Protein AF-0000000078827584 (afdb_homodimer)

Secondary structure (DSSP, 8-state):
--EEEES-EEEEETTEEEEE-EEEEETTEEEEEETTPPPPTTPEEEE-TTPEEEEPEEEEEE-GGGGGGTT-------SHHHHIIIIIHHHHHT--HHHHHHHHHHHHHHHHHTTEEEEEEEE--TTS-TTHHHHHHHHHHHHT-EEEEEEEE-STTHHHHHHHHHHHHHHHHHH--TTEEE-EEE--GGG--HHHHHHHHHHHHHHSSPPEEEEESSSHHHHHHHHHHHSS-HHHHHHHTT---TT-EEEE--S--HHHHHHHHHTTPEEEE-HHHHHHTT-----GGGSTTSEEE--BSS---HHHHHHHHHHHHHHTTS---HHHHHHHHHHHHHHHHTS--S--STTSB--EEEE----SS---TTTHHHHHHHT--GGGEEEEEETTEEEEETTEESSS-HHHHHHHHHHHHHHHHHHHHHHHH-/--EEEES-EEEEETTEEEEE-EEEEETTEEEEEETTPPPPTTPEEEE-TTPEEEEPEEEEEE-GGGGGGTT-------SHHHHIIIIIHHHHHT--HHHHHHHHHHHHHHHHHTTEEEEEEEE--TTS-TTHHHHHHHHHHHHT-EEEEEEEE-STTHHHHHHHHHHHHHHHHHH--TTEEE-EEE--GGG--HHHHHHHHHHHHHHSSPPEEEEESSSHHHHHHHHHHHSS-HHHHHHHTT---TT-EEEE--S--HHHHHHHHHTTPEEEE-HHHHHHHT-----GGGSTTSEEE--BTS---HHHHHHHHHHHHHHTTS---HHHHHHHHHHHHHHHHTS--S--STTSB--EEEE----SS---TTTHHHHHHHT--GGGEEEEEETTEEEEETTEESSS-HHHHHHHHHHHHHHHHHHHHHHHH-

Nearest PDB structures (foldseek):
  4f0r-assembly1_A  TM=8.756E-01  e=2.379E-28  Chromobacterium violaceum ATCC 12472
  3lnp-assembly1_A-2  TM=8.799E-01  e=3.770E-28  Oleispira antarctica
  4dzh-assembly1_A-2  TM=8.861E-01  e=1.264E-26  Xanthomonas campestris pv. campestris str. ATCC 33913
  4rdw-assembly1_A  TM=8.133E-01  e=2.835E-21  Pseudomonas aeruginosa PAO1
  4f0l-assembly1_A  TM=8.097E-01  e=6.726E-20  Brucella abortus 2308

Sequence (860 aa):
MGTVLKGGYVVELEPALVERVDLRIEGERIVARGPDLTPGPDDEVVALSGKLVFPGLVSAHHRLYAVLGRGMPRPPLETYQEILEQVAWPYENALDLDAVQVAGCAGGLEALQCGTTTVCDLHSSPKAISGSLVRLARGLHEVGVRGVLAYAVSDRQGALGREEGLEETVSFAKKAKGRFRGQVGAAPCFTIGPDALSGLAEALKALGDGGLHLPLAEDPLDERLSNENYGASPVSRLLEAGLLSPKSQLAHVGHLDWADLAQVIATGAWLVHTPRANQGLEVGYAPALKFGARATLGADGVSADLFAEAQAAYLRSREAGQPIDVLRYLANGHRMASQIFDASVGPMREGSLADLLILDYLPATPLTAENLAWHVVFGLGSRHVEAVMVDGVWRMWARRPLSVSPSVVAEQAREAASAVWARMAEAAKKMGTVLKGGYVVELEPALVERVDLRIEGERIVARGPDLTPGPDDEVVALSGKLVFPGLVSAHHRLYAVLGRGMPRPPLETYQEILEQVAWPYENALDLDAVQVAGCAGGLEALQCGTTTVCDLHSSPKAISGSLVRLARGLHEVGVRGVLAYAVSDRQGALGREEGLEETVSFAKKAKGRFRGQVGAAPCFTIGPDALSGLAEALKALGDGGLHLPLAEDPLDERLSNENYGASPVSRLLEAGLLSPKSQLAHVGHLDWADLAQVIATGAWLVHTPRANQGLEVGYAPALKFGARATLGADGVSADLFAEAQAAYLRSREAGQPIDVLRYLANGHRMASQIFDASVGPMREGSLADLLILDYLPATPLTAENLAWHVVFGLGSRHVEAVMVDGVWRMWARRPLSVSPSVVAEQAREAASAVWARMAEAAKK

Structure (mmCIF, N/CA/C/O backbone):
data_AF-0000000078827584-model_v1
#
loop_
_entity.id
_entity.type
_entity.pdbx_description
1 polymer 'SsnA protein'
#
loop_
_atom_site.group_PDB
_atom_site.id
_atom_site.type_symbol
_atom_site.label_atom_id
_atom_site.label_alt_id
_atom_site.label_comp_id
_atom_site.label_asym_id
_atom_site.label_entity_id
_atom_site.label_seq_id
_atom_site.pdbx_PDB_ins_code
_atom_site.Cartn_x
_atom_site.Cartn_y
_atom_site.Cartn_z
_atom_site.occupancy
_atom_site.B_iso_or_equiv
_atom_site.auth_seq_id
_atom_site.auth_comp_id
_atom_site.auth_asym_id
_atom_site.auth_atom_id
_atom_site.pdbx_PDB_model_num
ATOM 1 N N . MET A 1 1 ? -4.914 -33.062 19.797 1 88.88 1 MET A N 1
ATOM 2 C CA . MET A 1 1 ? -4.445 -31.734 20.188 1 88.88 1 MET A CA 1
ATOM 3 C C . MET A 1 1 ? -4.82 -30.688 19.141 1 88.88 1 MET A C 1
ATOM 5 O O . MET A 1 1 ? -4.594 -30.891 17.953 1 88.88 1 MET A O 1
ATOM 9 N N . GLY A 1 2 ? -5.688 -29.734 19.516 1 95.94 2 GLY A N 1
ATOM 10 C CA . GLY A 1 2 ? -6.129 -28.703 18.594 1 95.94 2 GLY A CA 1
ATOM 11 C C . GLY A 1 2 ? -5.762 -27.297 19.062 1 95.94 2 GLY A C 1
ATOM 12 O O . GLY A 1 2 ? -5 -27.141 20.016 1 95.94 2 GLY A O 1
ATOM 13 N N . THR A 1 3 ? -5.996 -26.266 18.25 1 98.25 3 THR A N 1
ATOM 14 C CA . THR A 1 3 ? -5.824 -24.844 18.562 1 98.25 3 THR A CA 1
ATOM 15 C C . THR A 1 3 ? -7.176 -24.141 18.625 1 98.25 3 THR A C 1
ATOM 17 O O . THR A 1 3 ? -8 -24.281 17.719 1 98.25 3 THR A O 1
ATOM 20 N N . VAL A 1 4 ? -7.438 -23.438 19.719 1 98.5 4 VAL A N 1
ATOM 21 C CA . VAL A 1 4 ? -8.672 -22.656 19.859 1 98.5 4 VAL A CA 1
ATOM 22 C C . VAL A 1 4 ? -8.344 -21.172 19.844 1 98.5 4 VAL A C 1
ATOM 24 O O . VAL A 1 4 ? -7.578 -20.688 20.688 1 98.5 4 VAL A O 1
ATOM 27 N N . LEU A 1 5 ? -8.828 -20.438 18.844 1 98.38 5 LEU A N 1
ATOM 28 C CA . LEU A 1 5 ? -8.734 -18.984 18.75 1 98.38 5 LEU A CA 1
ATOM 29 C C . LEU A 1 5 ? -9.906 -18.312 19.469 1 98.38 5 LEU A C 1
ATOM 31 O O . LEU A 1 5 ? -11.062 -18.484 19.078 1 98.38 5 LEU A O 1
ATOM 35 N N . LYS A 1 6 ? -9.625 -17.5 20.453 1 97.75 6 LYS A N 1
ATOM 36 C CA . LYS A 1 6 ? -10.688 -16.984 21.297 1 97.75 6 LYS A CA 1
ATOM 37 C C . LYS A 1 6 ? -10.695 -15.453 21.281 1 97.75 6 LYS A C 1
ATOM 39 O O . LYS A 1 6 ? -9.641 -14.82 21.344 1 97.75 6 LYS A O 1
ATOM 44 N N . GLY A 1 7 ? -11.883 -14.984 21.203 1 94.81 7 GLY A N 1
ATOM 45 C CA . GLY A 1 7 ? -12.086 -13.586 21.5 1 94.81 7 GLY A CA 1
ATOM 46 C C . GLY A 1 7 ? -11.719 -12.656 20.359 1 94.81 7 GLY A C 1
ATOM 47 O O . GLY A 1 7 ? -11.438 -11.477 20.578 1 94.81 7 GLY A O 1
ATOM 48 N N . GLY A 1 8 ? -11.641 -13.102 19.156 1 95.12 8 GLY A N 1
ATOM 49 C CA . GLY A 1 8 ? -11.375 -12.266 18 1 95.12 8 GLY A CA 1
ATOM 50 C C . GLY A 1 8 ? -12.609 -12.008 17.156 1 95.12 8 GLY A C 1
ATOM 51 O O . GLY A 1 8 ? -13.703 -12.469 17.484 1 95.12 8 GLY A O 1
ATOM 52 N N . TYR A 1 9 ? -12.477 -11.094 16.203 1 97.25 9 TYR A N 1
ATOM 53 C CA . TYR A 1 9 ? -13.5 -10.883 15.188 1 97.25 9 TYR A CA 1
ATOM 54 C C . TYR A 1 9 ? -13.18 -11.672 13.93 1 97.25 9 TYR A C 1
ATOM 56 O O . TYR A 1 9 ? -12.172 -11.414 13.266 1 97.25 9 TYR A O 1
ATOM 64 N N . VAL A 1 10 ? -14.031 -12.625 13.648 1 98.44 10 VAL A N 1
ATOM 65 C CA . VAL A 1 10 ? -13.836 -13.469 12.469 1 98.44 10 VAL A CA 1
ATOM 66 C C . VAL A 1 10 ? -14.547 -12.844 11.266 1 98.44 10 VAL A C 1
ATOM 68 O O . VAL A 1 10 ? -15.711 -12.445 11.367 1 98.44 10 VAL A O 1
ATOM 71 N N . VAL A 1 11 ? -13.836 -12.805 10.141 1 98.12 11 VAL A N 1
ATOM 72 C CA . VAL A 1 11 ? -14.32 -12.148 8.93 1 98.12 11 VAL A CA 1
ATOM 73 C C . VAL A 1 11 ? -14.672 -13.195 7.875 1 98.12 11 VAL A C 1
ATOM 75 O O . VAL A 1 11 ? -13.938 -14.172 7.703 1 98.12 11 VAL A O 1
ATOM 78 N N . GLU A 1 12 ? -15.797 -13.078 7.297 1 98.12 12 GLU A N 1
ATOM 79 C CA . GLU A 1 12 ? -16.125 -13.688 6.016 1 98.12 12 GLU A CA 1
ATOM 80 C C . GLU A 1 12 ? -16.203 -12.641 4.906 1 98.12 12 GLU A C 1
ATOM 82 O O . GLU A 1 12 ? -16.719 -11.539 5.121 1 98.12 12 GLU A O 1
ATOM 87 N N . LEU A 1 13 ? -15.766 -12.961 3.762 1 98.31 13 LEU A N 1
ATOM 88 C CA . LEU A 1 13 ? -15.648 -11.961 2.703 1 98.31 13 LEU A CA 1
ATOM 89 C C . LEU A 1 13 ? -16.906 -11.93 1.847 1 98.31 13 LEU A C 1
ATOM 91 O O . LEU A 1 13 ? -17.266 -10.883 1.306 1 98.31 13 LEU A O 1
ATOM 95 N N . GLU A 1 14 ? -17.562 -13.07 1.645 1 96.88 14 GLU A N 1
ATOM 96 C CA . GLU A 1 14 ? -18.75 -13.102 0.802 1 96.88 14 GLU A CA 1
ATOM 97 C C . GLU A 1 14 ? -19.672 -14.25 1.205 1 96.88 14 GLU A C 1
ATOM 99 O O . GLU A 1 14 ? -19.344 -15.422 1 1 96.88 14 GLU A O 1
ATOM 104 N N . PRO A 1 15 ? -20.891 -13.953 1.739 1 96.94 15 PRO A N 1
ATOM 105 C CA . PRO A 1 15 ? -21.266 -12.594 2.137 1 96.94 15 PRO A CA 1
ATOM 106 C C . PRO A 1 15 ? -20.375 -12.047 3.252 1 96.94 15 PRO A C 1
ATOM 108 O O . PRO A 1 15 ? -19.844 -12.812 4.055 1 96.94 15 PRO A O 1
ATOM 111 N N . ALA A 1 16 ? -20.281 -10.75 3.215 1 98 16 ALA A N 1
ATOM 112 C CA . ALA A 1 16 ? -19.438 -10.125 4.234 1 98 16 ALA A CA 1
ATOM 113 C C . ALA A 1 16 ? -20.031 -10.32 5.629 1 98 16 ALA A C 1
ATOM 115 O O . ALA A 1 16 ? -21.234 -10.148 5.824 1 98 16 ALA A O 1
ATOM 116 N N . LEU A 1 17 ? -19.234 -10.766 6.562 1 98 17 LEU A N 1
ATOM 117 C CA . LEU A 1 17 ? -19.594 -10.891 7.969 1 98 17 LEU A CA 1
ATOM 118 C C . LEU A 1 17 ? -18.422 -10.5 8.867 1 98 17 LEU A C 1
ATOM 120 O O . LEU A 1 17 ? -17.266 -10.688 8.5 1 98 17 LEU A O 1
ATOM 124 N N . VAL A 1 18 ? -18.703 -9.875 9.898 1 97.94 18 VAL A N 1
ATOM 125 C CA . VAL A 1 18 ? -17.781 -9.609 11 1 97.94 18 VAL A CA 1
ATOM 126 C C . VAL A 1 18 ? -18.422 -10.031 12.32 1 97.94 18 VAL A C 1
ATOM 128 O O . VAL A 1 18 ? -19.391 -9.422 12.773 1 97.94 18 VAL A O 1
ATOM 131 N N . GLU A 1 19 ? -17.844 -11.133 12.898 1 97.06 19 GLU A N 1
ATOM 132 C CA . GLU A 1 19 ? -18.484 -11.695 14.078 1 97.06 19 GLU A CA 1
ATOM 133 C C . GLU A 1 19 ? -17.469 -12 15.18 1 97.06 19 GLU A C 1
ATOM 135 O O . GLU A 1 19 ? -16.375 -12.469 14.898 1 97.06 19 GLU A O 1
ATOM 140 N N . ARG A 1 20 ? -17.859 -11.656 16.359 1 96.12 20 ARG A N 1
ATOM 141 C CA . ARG A 1 20 ? -17.062 -12.086 17.516 1 96.12 20 ARG A CA 1
ATOM 142 C C . ARG A 1 20 ? -17.344 -13.539 17.875 1 96.12 20 ARG A C 1
ATOM 144 O O . ARG A 1 20 ? -18.281 -13.828 18.609 1 96.12 20 ARG A O 1
ATOM 151 N N . VAL A 1 21 ? -16.578 -14.469 17.359 1 97.38 21 VAL A N 1
ATOM 152 C CA . VAL A 1 21 ? -16.734 -15.898 17.594 1 97.38 21 VAL A CA 1
ATOM 153 C C . VAL A 1 21 ? -15.375 -16.562 17.703 1 97.38 21 VAL A C 1
ATOM 155 O O . VAL A 1 21 ? -14.359 -16 17.297 1 97.38 21 VAL A O 1
ATOM 158 N N . ASP A 1 22 ? -15.367 -17.703 18.328 1 98.19 22 ASP A N 1
ATOM 159 C CA . ASP A 1 22 ? -14.164 -18.516 18.453 1 98.19 22 ASP A CA 1
ATOM 160 C C . ASP A 1 22 ? -14.062 -19.531 17.328 1 98.19 22 ASP A C 1
ATOM 162 O O . ASP A 1 22 ? -15.07 -19.891 16.719 1 98.19 22 ASP A O 1
ATOM 166 N N . LEU A 1 23 ? -12.883 -19.953 16.969 1 98.62 23 LEU A N 1
ATOM 167 C CA . LEU A 1 23 ? -12.617 -21.047 16.031 1 98.62 23 LEU A CA 1
ATOM 168 C C . LEU A 1 23 ? -11.789 -22.125 16.703 1 98.62 23 LEU A C 1
ATOM 170 O O . LEU A 1 23 ? -10.875 -21.844 17.484 1 98.62 23 LEU A O 1
ATOM 174 N N . ARG A 1 24 ? -12.07 -23.391 16.469 1 98.62 24 ARG A N 1
ATOM 175 C CA . ARG A 1 24 ? -11.211 -24.5 16.828 1 98.62 24 ARG A CA 1
ATOM 176 C C . ARG A 1 24 ? -10.625 -25.172 15.586 1 98.62 24 ARG A C 1
ATOM 178 O O . ARG A 1 24 ? -11.352 -25.469 14.633 1 98.62 24 ARG A O 1
ATOM 185 N N . ILE A 1 25 ? -9.367 -25.328 15.562 1 98.69 25 ILE A N 1
ATOM 186 C CA . ILE A 1 25 ? -8.641 -25.969 14.469 1 98.69 25 ILE A CA 1
ATOM 187 C C . ILE A 1 25 ? -8.094 -27.312 14.938 1 98.69 25 ILE A C 1
ATOM 189 O O . ILE A 1 25 ? -7.555 -27.422 16.031 1 98.69 25 ILE A O 1
ATOM 193 N N . GLU A 1 26 ? -8.258 -28.344 14.211 1 98 26 GLU A N 1
ATOM 194 C CA . GLU A 1 26 ? -7.672 -29.672 14.398 1 98 26 GLU A CA 1
ATOM 195 C C . GLU A 1 26 ? -7.109 -30.219 13.094 1 98 26 GLU A C 1
ATOM 197 O O . GLU A 1 26 ? -7.82 -30.297 12.086 1 98 26 GLU A O 1
ATOM 202 N N . GLY A 1 27 ? -5.875 -30.594 13.195 1 97.31 27 GLY A N 1
ATOM 203 C CA . GLY A 1 27 ? -5.227 -30.922 11.938 1 97.31 27 GLY A CA 1
ATOM 204 C C . GLY A 1 27 ? -5.188 -29.75 10.969 1 97.31 27 GLY A C 1
ATOM 205 O O . GLY A 1 27 ? -4.75 -28.656 11.328 1 97.31 27 GLY A O 1
ATOM 206 N N . GLU A 1 28 ? -5.633 -30.016 9.766 1 98 28 GLU A N 1
ATOM 207 C CA . GLU A 1 28 ? -5.531 -28.984 8.734 1 98 28 GLU A CA 1
ATOM 208 C C . GLU A 1 28 ? -6.844 -28.234 8.578 1 98 28 GLU A C 1
ATOM 210 O O . GLU A 1 28 ? -6.977 -27.391 7.691 1 98 28 GLU A O 1
ATOM 215 N N . ARG A 1 29 ? -7.84 -28.406 9.508 1 98.31 29 ARG A N 1
ATOM 216 C CA . ARG A 1 29 ? -9.18 -27.891 9.227 1 98.31 29 ARG A CA 1
ATOM 217 C C . ARG A 1 29 ? -9.734 -27.141 10.43 1 98.31 29 ARG A C 1
ATOM 219 O O . ARG A 1 29 ? -9.367 -27.406 11.57 1 98.31 29 ARG A O 1
ATOM 226 N N . ILE A 1 30 ? -10.539 -26.156 10.125 1 98.62 30 ILE A N 1
ATOM 227 C CA . ILE A 1 30 ? -11.43 -25.594 11.141 1 98.62 30 ILE A CA 1
ATOM 228 C C . ILE A 1 30 ? -12.508 -26.609 11.5 1 98.62 30 ILE A C 1
ATOM 230 O O . ILE A 1 30 ? -13.219 -27.109 10.617 1 98.62 30 ILE A O 1
ATOM 234 N N . VAL A 1 31 ? -12.672 -26.969 12.766 1 98.19 31 VAL A N 1
ATOM 235 C CA . VAL A 1 31 ? -13.562 -28.062 13.109 1 98.19 31 VAL A CA 1
ATOM 236 C C . VAL A 1 31 ? -14.742 -27.547 13.93 1 98.19 31 VAL A C 1
ATOM 238 O O . VAL A 1 31 ? -15.742 -28.234 14.109 1 98.19 31 VAL A O 1
ATOM 241 N N . ALA A 1 32 ? -14.609 -26.312 14.422 1 98.19 32 ALA A N 1
ATOM 242 C CA . ALA A 1 32 ? -15.711 -25.719 15.164 1 98.19 32 ALA A CA 1
ATOM 243 C C . ALA A 1 32 ? -15.664 -24.203 15.102 1 98.19 32 ALA A C 1
ATOM 245 O O . ALA A 1 32 ? -14.586 -23.609 15.07 1 98.19 32 ALA A O 1
ATOM 246 N N . ARG A 1 33 ? -16.781 -23.594 15.008 1 97.94 33 ARG A N 1
ATOM 247 C CA . ARG A 1 33 ? -17.016 -22.156 15.062 1 97.94 33 ARG A CA 1
ATOM 248 C C . ARG A 1 33 ? -18.219 -21.844 15.953 1 97.94 33 ARG A C 1
ATOM 250 O O . ARG A 1 33 ? -19.281 -22.453 15.82 1 97.94 33 ARG A O 1
ATOM 257 N N . GLY A 1 34 ? -18.109 -21.016 16.906 1 96.75 34 GLY A N 1
ATOM 258 C CA . GLY A 1 34 ? -19.219 -20.672 17.781 1 96.75 34 GLY A CA 1
ATOM 259 C C . GLY A 1 34 ? -18.859 -19.688 18.859 1 96.75 34 GLY A C 1
ATOM 260 O O . GLY A 1 34 ? -17.688 -19.344 19.031 1 96.75 34 GLY A O 1
ATOM 261 N N . PRO A 1 35 ? -20 -19.281 19.438 1 93.75 35 PRO A N 1
ATOM 262 C CA . PRO A 1 35 ? -19.75 -18.359 20.531 1 93.75 35 PRO A CA 1
ATOM 263 C C . PRO A 1 35 ? -19.078 -19.031 21.734 1 93.75 35 PRO A C 1
ATOM 265 O O . PRO A 1 35 ? -19.516 -20.109 22.156 1 93.75 35 PRO A O 1
ATOM 268 N N . ASP A 1 36 ? -17.953 -18.688 22.266 1 93.38 36 ASP A N 1
ATOM 269 C CA . ASP A 1 36 ? -17.281 -19.078 23.484 1 93.38 36 ASP A CA 1
ATOM 270 C C . ASP A 1 36 ? -17 -20.578 23.5 1 93.38 36 ASP A C 1
ATOM 272 O O . ASP A 1 36 ? -17.469 -21.312 24.375 1 93.38 36 ASP A O 1
ATOM 276 N N . LEU A 1 37 ? -16.234 -21.156 22.562 1 96.75 37 LEU A N 1
ATOM 277 C CA . LEU A 1 37 ? -15.852 -22.562 22.484 1 96.75 37 LEU A CA 1
ATOM 278 C C . LEU A 1 37 ? -15.047 -22.984 23.719 1 96.75 37 LEU A C 1
ATOM 280 O O . LEU A 1 37 ? -14.211 -22.219 24.203 1 96.75 37 LEU A O 1
ATOM 284 N N . THR A 1 38 ? -15.305 -24.141 24.328 1 96.06 38 THR A N 1
ATOM 285 C CA . THR A 1 38 ? -14.539 -24.703 25.422 1 96.06 38 THR A CA 1
ATOM 286 C C . THR A 1 38 ? -13.336 -25.484 24.906 1 96.06 38 THR A C 1
ATOM 288 O O . THR A 1 38 ? -13.5 -26.5 24.234 1 96.06 38 THR A O 1
ATOM 291 N N . PRO A 1 39 ? -12.219 -25.016 25.25 1 96.38 39 PRO A N 1
ATOM 292 C CA . PRO A 1 39 ? -11.039 -25.766 24.797 1 96.38 39 PRO A CA 1
ATOM 293 C C . PRO A 1 39 ? -10.914 -27.125 25.5 1 96.38 39 PRO A C 1
ATOM 295 O O . PRO A 1 39 ? -11.305 -27.266 26.656 1 96.38 39 PRO A O 1
ATOM 298 N N . GLY A 1 40 ? -10.414 -28.094 24.766 1 93.88 40 GLY A N 1
ATOM 299 C CA . GLY A 1 40 ? -10.047 -29.359 25.391 1 93.88 40 GLY A CA 1
ATOM 300 C C . GLY A 1 40 ? -8.781 -29.266 26.219 1 93.88 40 GLY A C 1
ATOM 301 O O . GLY A 1 40 ? -8.062 -28.266 26.156 1 93.88 40 GLY A O 1
ATOM 302 N N . PRO A 1 41 ? -8.516 -30.312 26.984 1 93.81 41 PRO A N 1
ATOM 303 C CA . PRO A 1 41 ? -7.371 -30.281 27.891 1 93.81 41 PRO A CA 1
ATOM 304 C C . PRO A 1 41 ? -6.035 -30.141 27.172 1 93.81 41 PRO A C 1
ATOM 306 O O . PRO A 1 41 ? -5.098 -29.547 27.703 1 93.81 41 PRO A O 1
ATOM 309 N N . ASP A 1 42 ? -5.957 -30.625 25.969 1 95.25 42 ASP A N 1
ATOM 310 C CA . ASP A 1 42 ? -4.684 -30.625 25.266 1 95.25 42 ASP A CA 1
ATOM 311 C C . ASP A 1 42 ? -4.66 -29.531 24.203 1 95.25 42 ASP A C 1
ATOM 313 O O . ASP A 1 42 ? -3.695 -29.422 23.438 1 95.25 42 ASP A O 1
ATOM 317 N N . ASP A 1 43 ? -5.719 -28.656 24.156 1 96.5 43 ASP A N 1
ATOM 318 C CA . ASP A 1 43 ? -5.801 -27.609 23.141 1 96.5 43 ASP A CA 1
ATOM 319 C C . ASP A 1 43 ? -4.867 -26.453 23.484 1 96.5 43 ASP A C 1
ATOM 321 O O . ASP A 1 43 ? -4.75 -26.062 24.641 1 96.5 43 ASP A O 1
ATOM 325 N N . GLU A 1 44 ? -4.141 -25.906 22.453 1 97.06 44 GLU A N 1
ATOM 326 C CA . GLU A 1 44 ? -3.523 -24.594 22.562 1 97.06 44 GLU A CA 1
ATOM 327 C C . GLU A 1 44 ? -4.566 -23.484 22.469 1 97.06 44 GLU A C 1
ATOM 329 O O . GLU A 1 44 ? -5.359 -23.453 21.531 1 97.06 44 GLU A O 1
ATOM 334 N N . VAL A 1 45 ? -4.602 -22.656 23.516 1 97.69 45 VAL A N 1
ATOM 335 C CA . VAL A 1 45 ? -5.562 -21.562 23.5 1 97.69 45 VAL A CA 1
ATOM 336 C C . VAL A 1 45 ? -4.855 -20.266 23.125 1 97.69 45 VAL A C 1
ATOM 338 O O . VAL A 1 45 ? -3.881 -19.875 23.781 1 97.69 45 VAL A O 1
ATOM 341 N N . VAL A 1 46 ? -5.262 -19.578 22.031 1 97.62 46 VAL A N 1
ATOM 342 C CA . VAL A 1 46 ? -4.75 -18.281 21.609 1 97.62 46 VAL A CA 1
ATOM 343 C C . VAL A 1 46 ? -5.781 -17.203 21.906 1 97.62 46 VAL A C 1
ATOM 345 O O . VAL A 1 46 ? -6.848 -17.156 21.297 1 97.62 46 VAL A O 1
ATOM 348 N N . ALA A 1 47 ? -5.48 -16.359 22.875 1 96.25 47 ALA A N 1
ATOM 349 C CA . ALA A 1 47 ? -6.336 -15.211 23.172 1 96.25 47 ALA A CA 1
ATOM 350 C C . ALA A 1 47 ? -6.105 -14.086 22.172 1 96.25 47 ALA A C 1
ATOM 352 O O . ALA A 1 47 ? -4.996 -13.555 22.062 1 96.25 47 ALA A O 1
ATOM 353 N N . LEU A 1 48 ? -7.113 -13.711 21.438 1 94.88 48 LEU A N 1
ATOM 354 C CA . LEU A 1 48 ? -6.957 -12.758 20.344 1 94.88 48 LEU A CA 1
ATOM 355 C C . LEU A 1 48 ? -7.297 -11.344 20.812 1 94.88 48 LEU A C 1
ATOM 357 O O . LEU A 1 48 ? -6.918 -10.367 20.156 1 94.88 48 LEU A O 1
ATOM 361 N N . SER A 1 49 ? -7.98 -11.094 21.906 1 90.75 49 SER A N 1
ATOM 362 C CA . SER A 1 49 ? -8.258 -9.805 22.531 1 90.75 49 SER A CA 1
ATOM 363 C C . SER A 1 49 ? -8.789 -8.805 21.5 1 90.75 49 SER A C 1
ATOM 365 O O . SER A 1 49 ? -8.297 -7.676 21.422 1 90.75 49 SER A O 1
ATOM 367 N N . GLY A 1 50 ? -9.625 -9.25 20.625 1 91.56 50 GLY A N 1
ATOM 368 C CA . GLY A 1 50 ? -10.312 -8.344 19.703 1 91.56 50 GLY A CA 1
ATOM 369 C C . GLY A 1 50 ? -9.625 -8.219 18.359 1 91.56 50 GLY A C 1
ATOM 370 O O . GLY A 1 50 ? -10.117 -7.527 17.469 1 91.56 50 GLY A O 1
ATOM 371 N N . LYS A 1 51 ? -8.547 -8.883 18.125 1 94.94 51 LYS A N 1
ATOM 372 C CA . LYS A 1 51 ? -7.875 -8.844 16.828 1 94.94 51 LYS A CA 1
ATOM 373 C C . LYS A 1 51 ? -8.727 -9.516 15.75 1 94.94 51 LYS A C 1
ATOM 375 O O . LYS A 1 51 ? -9.633 -10.297 16.062 1 94.94 51 LYS A O 1
ATOM 380 N N . LEU A 1 52 ? -8.438 -9.164 14.555 1 97.81 52 LEU A N 1
ATOM 381 C CA . LEU A 1 52 ? -9.211 -9.664 13.422 1 97.81 52 LEU A CA 1
ATOM 382 C C . LEU A 1 52 ? -8.656 -11 12.945 1 97.81 52 LEU A C 1
ATOM 384 O O . LEU A 1 52 ? -7.441 -11.188 12.867 1 97.81 52 LEU A O 1
ATOM 388 N N . VAL A 1 53 ? -9.523 -11.977 12.758 1 98.69 53 VAL A N 1
ATOM 389 C CA . VAL A 1 53 ? -9.188 -13.227 12.078 1 98.69 53 VAL A CA 1
ATOM 390 C C . VAL A 1 53 ? -9.688 -13.188 10.641 1 98.69 53 VAL A C 1
ATOM 392 O O . VAL A 1 53 ? -10.891 -13.031 10.398 1 98.69 53 VAL A O 1
ATOM 395 N N . PHE A 1 54 ? -8.82 -13.266 9.68 1 98.81 54 PHE A N 1
ATOM 396 C CA . PHE A 1 54 ? -9.055 -13.039 8.258 1 98.81 54 PHE A CA 1
ATOM 397 C C . PHE A 1 54 ? -8.633 -14.258 7.441 1 98.81 54 PHE A C 1
ATOM 399 O O . PHE A 1 54 ? -7.66 -14.938 7.781 1 98.81 54 PHE A O 1
ATOM 406 N N . PRO A 1 55 ? -9.445 -14.656 6.414 1 98.75 55 PRO A N 1
ATOM 407 C CA . PRO A 1 55 ? -8.969 -15.758 5.578 1 98.75 55 PRO A CA 1
ATOM 408 C C . PRO A 1 55 ? -7.621 -15.453 4.918 1 98.75 55 PRO A C 1
ATOM 410 O O . PRO A 1 55 ? -7.371 -14.32 4.508 1 98.75 55 PRO A O 1
ATOM 413 N N . GLY A 1 56 ? -6.742 -16.484 4.859 1 98.81 56 GLY A N 1
ATOM 414 C CA . GLY A 1 56 ? -5.492 -16.312 4.133 1 98.81 56 GLY A CA 1
ATOM 415 C C . GLY A 1 56 ? -5.688 -15.867 2.695 1 98.81 56 GLY A C 1
ATOM 416 O O . GLY A 1 56 ? -6.613 -16.328 2.021 1 98.81 56 GLY A O 1
ATOM 417 N N . LEU A 1 57 ? -4.875 -14.977 2.186 1 98.75 57 LEU A N 1
ATOM 418 C CA . LEU A 1 57 ? -5.066 -14.406 0.858 1 98.75 57 LEU A CA 1
ATOM 419 C C . LEU A 1 57 ? -4.527 -15.336 -0.221 1 98.75 57 LEU A C 1
ATOM 421 O O . LEU A 1 57 ? -3.617 -16.125 0.035 1 98.75 57 LEU A O 1
ATOM 425 N N . VAL A 1 58 ? -5.098 -15.242 -1.394 1 98.75 58 VAL A N 1
ATOM 426 C CA . VAL A 1 58 ? -4.707 -16.031 -2.553 1 98.75 58 VAL A CA 1
ATOM 427 C C . VAL A 1 58 ? -4.238 -15.117 -3.678 1 98.75 58 VAL A C 1
ATOM 429 O O . VAL A 1 58 ? -5.004 -14.281 -4.16 1 98.75 58 VAL A O 1
ATOM 432 N N . SER A 1 59 ? -2.992 -15.227 -4.031 1 98.56 59 SER A N 1
ATOM 433 C CA . SER A 1 59 ? -2.506 -14.547 -5.23 1 98.56 59 SER A CA 1
ATOM 434 C C . SER A 1 59 ? -2.686 -15.422 -6.469 1 98.56 59 SER A C 1
ATOM 436 O O . SER A 1 59 ? -1.917 -16.359 -6.688 1 98.56 59 SER A O 1
ATOM 438 N N . ALA A 1 60 ? -3.586 -15.031 -7.324 1 98.5 60 ALA A N 1
ATOM 439 C CA . ALA A 1 60 ? -3.979 -15.883 -8.445 1 98.5 60 ALA A CA 1
ATOM 440 C C . ALA A 1 60 ? -2.961 -15.789 -9.586 1 98.5 60 ALA A C 1
ATOM 442 O O . ALA A 1 60 ? -3.023 -16.562 -10.539 1 98.5 60 ALA A O 1
ATOM 443 N N . HIS A 1 61 ? -2.059 -14.914 -9.484 1 98.56 61 HIS A N 1
ATOM 444 C CA . HIS A 1 61 ? -0.968 -14.766 -10.445 1 98.56 61 HIS A CA 1
ATOM 445 C C . HIS A 1 61 ? 0.275 -14.188 -9.781 1 98.56 61 HIS A C 1
ATOM 447 O O . HIS A 1 61 ? 0.198 -13.156 -9.102 1 98.56 61 HIS A O 1
ATOM 453 N N . HIS A 1 62 ? 1.346 -14.867 -9.977 1 97.62 62 HIS A N 1
ATOM 454 C CA . HIS A 1 62 ? 2.633 -14.438 -9.43 1 97.62 62 HIS A CA 1
ATOM 455 C C . HIS A 1 62 ? 3.783 -14.906 -10.32 1 97.62 62 HIS A C 1
ATOM 457 O O . HIS A 1 62 ? 3.643 -15.875 -11.07 1 97.62 62 HIS A O 1
ATOM 463 N N . ARG A 1 63 ? 4.828 -14.172 -10.352 1 97.75 63 ARG A N 1
ATOM 464 C CA . ARG A 1 63 ? 6.125 -14.562 -10.891 1 97.75 63 ARG A CA 1
ATOM 465 C C . ARG A 1 63 ? 7.199 -14.516 -9.812 1 97.75 63 ARG A C 1
ATOM 467 O O . ARG A 1 63 ? 7.906 -13.516 -9.672 1 97.75 63 ARG A O 1
ATOM 474 N N . LEU A 1 64 ? 7.387 -15.602 -9.141 1 97.75 64 LEU A N 1
ATOM 475 C CA . LEU A 1 64 ? 8.219 -15.641 -7.941 1 97.75 64 LEU A CA 1
ATOM 476 C C . LEU A 1 64 ? 9.672 -15.312 -8.273 1 97.75 64 LEU A C 1
ATOM 478 O O . LEU A 1 64 ? 10.367 -14.688 -7.48 1 97.75 64 LEU A O 1
ATOM 482 N N . TYR A 1 65 ? 10.148 -15.664 -9.477 1 97.12 65 TYR A N 1
ATOM 483 C CA . TYR A 1 65 ? 11.539 -15.43 -9.852 1 97.12 65 TYR A CA 1
ATOM 484 C C . TYR A 1 65 ? 11.836 -13.938 -9.938 1 97.12 65 TYR A C 1
ATOM 486 O O . TYR A 1 65 ? 13 -13.523 -9.891 1 97.12 65 TYR A O 1
ATOM 494 N N . ALA A 1 66 ? 10.797 -13.125 -10.031 1 96.56 66 ALA A N 1
ATOM 495 C CA . ALA A 1 66 ? 10.984 -11.68 -10.203 1 96.56 66 ALA A CA 1
ATOM 496 C C . ALA A 1 66 ? 11.594 -11.055 -8.961 1 96.56 66 ALA A C 1
ATOM 498 O O . ALA A 1 66 ? 12.18 -9.969 -9.023 1 96.56 66 ALA A O 1
ATOM 499 N N . VAL A 1 67 ? 11.523 -11.695 -7.805 1 97.06 67 VAL A N 1
ATOM 500 C CA . VAL A 1 67 ? 12.039 -11.172 -6.543 1 97.06 67 VAL A CA 1
ATOM 501 C C . VAL A 1 67 ? 13.547 -10.938 -6.66 1 97.06 67 VAL A C 1
ATOM 503 O O . VAL A 1 67 ? 14.078 -9.984 -6.082 1 97.06 67 VAL A O 1
ATOM 506 N N . LEU A 1 68 ? 14.266 -11.734 -7.461 1 97.75 68 LEU A N 1
ATOM 507 C CA . LEU A 1 68 ? 15.711 -11.609 -7.633 1 97.75 68 LEU A CA 1
ATOM 508 C C . LEU A 1 68 ? 16.047 -10.484 -8.602 1 97.75 68 LEU A C 1
ATOM 510 O O . LEU A 1 68 ? 17.219 -10.133 -8.766 1 97.75 68 LEU A O 1
ATOM 514 N N . GLY A 1 69 ? 15.039 -9.906 -9.203 1 96.56 69 GLY A N 1
ATOM 515 C CA . GLY A 1 69 ? 15.25 -8.828 -10.148 1 96.56 69 GLY A CA 1
ATOM 516 C C . GLY A 1 69 ? 14.969 -7.457 -9.562 1 96.56 69 GLY A C 1
ATOM 517 O O . GLY A 1 69 ? 15.148 -6.441 -10.242 1 96.56 69 GLY A O 1
ATOM 518 N N . ARG A 1 70 ? 14.5 -7.336 -8.305 1 95 70 ARG A N 1
ATOM 519 C CA . ARG A 1 70 ? 14.133 -6.059 -7.699 1 95 70 ARG A CA 1
ATOM 520 C C . ARG A 1 70 ? 15.328 -5.105 -7.668 1 95 70 ARG A C 1
ATOM 522 O O . ARG A 1 70 ? 16.359 -5.41 -7.055 1 95 70 ARG A O 1
ATOM 529 N N . GLY A 1 71 ? 15.219 -4.023 -8.328 1 93.75 71 GLY A N 1
ATOM 530 C CA . GLY A 1 71 ? 16.25 -3.002 -8.32 1 93.75 71 GLY A CA 1
ATOM 531 C C . GLY A 1 71 ? 17.391 -3.289 -9.289 1 93.75 71 GLY A C 1
ATOM 532 O O . GLY A 1 71 ? 18.391 -2.588 -9.297 1 93.75 71 GLY A O 1
ATOM 533 N N . MET A 1 72 ? 17.219 -4.305 -10.07 1 93.94 72 MET A N 1
ATOM 534 C CA . MET A 1 72 ? 18.234 -4.637 -11.055 1 93.94 72 MET A CA 1
ATOM 535 C C . MET A 1 72 ? 18.469 -3.473 -12.016 1 93.94 72 MET A C 1
ATOM 537 O O . MET A 1 72 ? 17.516 -2.85 -12.477 1 93.94 72 MET A O 1
ATOM 541 N N . PRO A 1 73 ? 19.734 -3.148 -12.234 1 84.81 73 PRO A N 1
ATOM 542 C CA . PRO A 1 73 ? 20.016 -2.111 -13.227 1 84.81 73 PRO A CA 1
ATOM 543 C C . PRO A 1 73 ? 19.422 -2.438 -14.602 1 84.81 73 PRO A C 1
ATOM 545 O O . PRO A 1 73 ? 19.5 -3.582 -15.055 1 84.81 73 PRO A O 1
ATOM 548 N N . ARG A 1 74 ? 18.641 -1.469 -15.062 1 81.12 74 ARG A N 1
ATOM 549 C CA . ARG A 1 74 ? 18.109 -1.671 -16.406 1 81.12 74 ARG A CA 1
ATOM 550 C C . ARG A 1 74 ? 18.125 -0.374 -17.203 1 81.12 74 ARG A C 1
ATOM 552 O O . ARG A 1 74 ? 18.141 0.717 -16.625 1 81.12 74 ARG A O 1
ATOM 559 N N . PRO A 1 75 ? 18.266 -0.537 -18.453 1 78.69 75 PRO A N 1
ATOM 560 C CA . PRO A 1 75 ? 18.219 0.654 -19.312 1 78.69 75 PRO A CA 1
ATOM 561 C C . PRO A 1 75 ? 16.844 1.326 -19.312 1 78.69 75 PRO A C 1
ATOM 563 O O . PRO A 1 75 ? 15.852 0.707 -18.922 1 78.69 75 PRO A O 1
ATOM 566 N N . PRO A 1 76 ? 16.922 2.639 -19.562 1 75.19 76 PRO A N 1
ATOM 567 C CA . PRO A 1 76 ? 15.617 3.291 -19.719 1 75.19 76 PRO A CA 1
ATOM 568 C C . PRO A 1 76 ? 14.828 2.754 -20.906 1 75.19 76 PRO A C 1
ATOM 570 O O . PRO A 1 76 ? 15.383 2.602 -22 1 75.19 76 PRO A O 1
ATOM 573 N N . LEU A 1 77 ? 13.766 2.168 -20.594 1 71.19 77 LEU A N 1
ATOM 574 C CA . LEU A 1 77 ? 13.039 1.538 -21.688 1 71.19 77 LEU A CA 1
ATOM 575 C C . LEU A 1 77 ? 11.719 2.258 -21.953 1 71.19 77 LEU A C 1
ATOM 577 O O . LEU A 1 77 ? 11.094 2.773 -21.031 1 71.19 77 LEU A O 1
ATOM 581 N N . GLU A 1 78 ? 11.391 2.191 -23.203 1 71 78 GLU A N 1
ATOM 582 C CA . GLU A 1 78 ? 10.289 3.035 -23.656 1 71 78 GLU A CA 1
ATOM 583 C C . GLU A 1 78 ? 9.023 2.213 -23.891 1 71 78 GLU A C 1
ATOM 585 O O . GLU A 1 78 ? 7.91 2.715 -23.75 1 71 78 GLU A O 1
ATOM 590 N N . THR A 1 79 ? 9.258 0.979 -24.391 1 85.06 79 THR A N 1
ATOM 591 C CA . THR A 1 79 ? 8.07 0.24 -24.781 1 85.06 79 THR A CA 1
ATOM 592 C C . THR A 1 79 ? 8 -1.107 -24.078 1 85.06 79 THR A C 1
ATOM 594 O O . THR A 1 79 ? 9.016 -1.609 -23.594 1 85.06 79 THR A O 1
ATOM 597 N N . TYR A 1 80 ? 6.789 -1.686 -24.094 1 90.56 80 TYR A N 1
ATOM 598 C CA . TYR A 1 80 ? 6.562 -3.021 -23.547 1 90.56 80 TYR A CA 1
ATOM 599 C C . TYR A 1 80 ? 7.422 -4.055 -24.266 1 90.56 80 TYR A C 1
ATOM 601 O O . TYR A 1 80 ? 8.023 -4.926 -23.641 1 90.56 80 TYR A O 1
ATOM 609 N N . GLN A 1 81 ? 7.5 -3.961 -25.578 1 91.75 81 GLN A N 1
ATOM 610 C CA . GLN A 1 81 ? 8.289 -4.902 -26.359 1 91.75 81 GLN A CA 1
ATOM 611 C C . GLN A 1 81 ? 9.766 -4.824 -25.984 1 91.75 81 GLN A C 1
ATOM 613 O O . GLN A 1 81 ? 10.438 -5.852 -25.844 1 91.75 81 GLN A O 1
ATOM 618 N N . GLU A 1 82 ? 10.25 -3.578 -25.844 1 92.19 82 GLU A N 1
ATOM 619 C CA . GLU A 1 82 ? 11.641 -3.385 -25.438 1 92.19 82 GLU A CA 1
ATOM 620 C C . GLU A 1 82 ? 11.898 -3.969 -24.062 1 92.19 82 GLU A C 1
ATOM 622 O O . GLU A 1 82 ? 12.953 -4.57 -23.812 1 92.19 82 GLU A O 1
ATOM 627 N N . ILE A 1 83 ? 10.969 -3.811 -23.188 1 91.81 83 ILE A N 1
ATOM 628 C CA . ILE A 1 83 ? 11.102 -4.34 -21.828 1 91.81 83 ILE A CA 1
ATOM 629 C C . ILE A 1 83 ? 11.211 -5.859 -21.875 1 91.81 83 ILE A C 1
ATOM 631 O O . ILE A 1 83 ? 12.047 -6.453 -21.188 1 91.81 83 ILE A O 1
ATOM 635 N N . LEU A 1 84 ? 10.383 -6.512 -22.719 1 93.69 84 LEU A N 1
ATOM 636 C CA . LEU A 1 84 ? 10.422 -7.965 -22.844 1 93.69 84 LEU A CA 1
ATOM 637 C C . LEU A 1 84 ? 11.758 -8.422 -23.422 1 93.69 84 LEU A C 1
ATOM 639 O O . LEU A 1 84 ? 12.453 -9.234 -22.812 1 93.69 84 LEU A O 1
ATOM 643 N N . GLU A 1 85 ? 12.18 -7.824 -24.5 1 93.12 85 GLU A N 1
ATOM 644 C CA . GLU A 1 85 ? 13.297 -8.32 -25.297 1 93.12 85 GLU A CA 1
ATOM 645 C C . GLU A 1 85 ? 14.633 -7.953 -24.656 1 93.12 85 GLU A C 1
ATOM 647 O O . GLU A 1 85 ? 15.609 -8.703 -24.75 1 93.12 85 GLU A O 1
ATOM 652 N N . GLN A 1 86 ? 14.641 -6.82 -23.938 1 92.88 86 GLN A N 1
ATOM 653 C CA . GLN A 1 86 ? 15.93 -6.32 -23.484 1 92.88 86 GLN A CA 1
ATOM 654 C C . GLN A 1 86 ? 16.109 -6.539 -21.984 1 92.88 86 GLN A C 1
ATOM 656 O O . GLN A 1 86 ? 17.219 -6.434 -21.453 1 92.88 86 GLN A O 1
ATOM 661 N N . VAL A 1 87 ? 15.031 -6.863 -21.281 1 93.62 87 VAL A N 1
ATOM 662 C CA . VAL A 1 87 ? 15.164 -6.984 -19.828 1 93.62 87 VAL A CA 1
ATOM 663 C C . VAL A 1 87 ? 14.57 -8.312 -19.375 1 93.62 87 VAL A C 1
ATOM 665 O O . VAL A 1 87 ? 15.297 -9.195 -18.906 1 93.62 87 VAL A O 1
ATOM 668 N N . ALA A 1 88 ? 13.273 -8.555 -19.594 1 94.38 88 ALA A N 1
ATOM 669 C CA . ALA A 1 88 ? 12.555 -9.688 -19.016 1 94.38 88 ALA A CA 1
ATOM 670 C C . ALA A 1 88 ? 13.102 -11.008 -19.547 1 94.38 88 ALA A C 1
ATOM 672 O O . ALA A 1 88 ? 13.406 -11.914 -18.766 1 94.38 88 ALA A O 1
ATOM 673 N N . TRP A 1 89 ? 13.219 -11.117 -20.891 1 96.31 89 TRP A N 1
ATOM 674 C CA . TRP A 1 89 ? 13.625 -12.391 -21.484 1 96.31 89 TRP A CA 1
ATOM 675 C C . TRP A 1 89 ? 15.094 -12.68 -21.203 1 96.31 89 TRP A C 1
ATOM 677 O O . TRP A 1 89 ? 15.453 -13.797 -20.812 1 96.31 89 TRP A O 1
ATOM 687 N N . PRO A 1 90 ? 16 -11.633 -21.297 1 95.81 90 PRO A N 1
ATOM 688 C CA . PRO A 1 90 ? 17.375 -11.867 -20.875 1 95.81 90 PRO A CA 1
ATOM 689 C C . PRO A 1 90 ? 17.484 -12.242 -19.391 1 95.81 90 PRO A C 1
ATOM 691 O O . PRO A 1 90 ? 18.297 -13.102 -19.031 1 95.81 90 PRO A O 1
ATOM 694 N N . TYR A 1 91 ? 16.719 -11.641 -18.547 1 96.69 91 TYR A N 1
ATOM 695 C CA . TYR A 1 91 ? 16.688 -11.969 -17.125 1 96.69 91 TYR A CA 1
ATOM 696 C C . TYR A 1 91 ? 16.25 -13.406 -16.906 1 96.69 91 TYR A C 1
ATOM 698 O O . TYR A 1 91 ? 16.906 -14.148 -16.156 1 96.69 91 TYR A O 1
ATOM 706 N N . GLU A 1 92 ? 15.18 -13.844 -17.547 1 97.88 92 GLU A N 1
ATOM 707 C CA . GLU A 1 92 ? 14.695 -15.211 -17.438 1 97.88 92 GLU A CA 1
ATOM 708 C C . GLU A 1 92 ? 15.758 -16.219 -17.891 1 97.88 92 GLU A C 1
ATOM 710 O O . GLU A 1 92 ? 15.914 -17.266 -17.266 1 97.88 92 GLU A O 1
ATOM 715 N N . ASN A 1 93 ? 16.469 -15.828 -18.953 1 97.62 93 ASN A N 1
ATOM 716 C CA . ASN A 1 93 ? 17.516 -16.688 -19.484 1 97.62 93 ASN A CA 1
ATOM 717 C C . ASN A 1 93 ? 18.688 -16.828 -18.516 1 97.62 93 ASN A C 1
ATOM 719 O O . ASN A 1 93 ? 19.453 -17.797 -18.594 1 97.62 93 ASN A O 1
ATOM 723 N N . ALA A 1 94 ? 18.766 -15.891 -17.594 1 98.19 94 ALA A N 1
ATOM 724 C CA . ALA A 1 94 ? 19.891 -15.867 -16.672 1 98.19 94 ALA A CA 1
ATOM 725 C C . ALA A 1 94 ? 19.609 -16.703 -15.43 1 98.19 94 ALA A C 1
ATOM 727 O O . ALA A 1 94 ? 20.5 -16.938 -14.609 1 98.19 94 ALA A O 1
ATOM 728 N N . LEU A 1 95 ? 18.453 -17.203 -15.289 1 98.62 95 LEU A N 1
ATOM 729 C CA . LEU A 1 95 ? 18.094 -18.016 -14.125 1 98.62 95 LEU A CA 1
ATOM 730 C C . LEU A 1 95 ? 18.641 -19.438 -14.258 1 98.62 95 LEU A C 1
ATOM 732 O O . LEU A 1 95 ? 18.578 -20.031 -15.336 1 98.62 95 LEU A O 1
ATOM 736 N N . ASP A 1 96 ? 19.25 -19.953 -13.234 1 98.56 96 ASP A N 1
ATOM 737 C CA . ASP A 1 96 ? 19.531 -21.375 -13.109 1 98.56 96 ASP A CA 1
ATOM 738 C C . ASP A 1 96 ? 18.656 -22.016 -12.031 1 98.56 96 ASP A C 1
ATOM 740 O O . ASP A 1 96 ? 17.875 -21.328 -11.375 1 98.56 96 ASP A O 1
ATOM 744 N N . LEU A 1 97 ? 18.734 -23.328 -11.859 1 98.75 97 LEU A N 1
ATOM 745 C CA . LEU A 1 97 ? 17.828 -24.062 -10.984 1 98.75 97 LEU A CA 1
ATOM 746 C C . LEU A 1 97 ? 18 -23.625 -9.539 1 98.75 97 LEU A C 1
ATOM 748 O O . LEU A 1 97 ? 17.047 -23.594 -8.766 1 98.75 97 LEU A O 1
ATOM 752 N N . ASP A 1 98 ? 19.219 -23.25 -9.133 1 98.62 98 ASP A N 1
ATOM 753 C CA . ASP A 1 98 ? 19.469 -22.781 -7.773 1 98.62 98 ASP A CA 1
ATOM 754 C C . ASP A 1 98 ? 18.766 -21.438 -7.527 1 98.62 98 ASP A C 1
ATOM 756 O O . ASP A 1 98 ? 18.125 -21.25 -6.492 1 98.62 98 ASP A O 1
ATOM 760 N N . ALA A 1 99 ? 18.938 -20.578 -8.516 1 98.81 99 ALA A N 1
ATOM 761 C CA . ALA A 1 99 ? 18.266 -19.281 -8.414 1 98.81 99 ALA A CA 1
ATOM 762 C C . ALA A 1 99 ? 16.75 -19.453 -8.352 1 98.81 99 ALA A C 1
ATOM 764 O O . ALA A 1 99 ? 16.062 -18.719 -7.625 1 98.81 99 ALA A O 1
ATOM 765 N N . VAL A 1 100 ? 16.234 -20.391 -9.086 1 98.88 100 VAL A N 1
ATOM 766 C CA . VAL A 1 100 ? 14.797 -20.656 -9.117 1 98.88 100 VAL A CA 1
ATOM 767 C C . VAL A 1 100 ? 14.32 -21.062 -7.73 1 98.88 100 VAL A C 1
ATOM 769 O O . VAL A 1 100 ? 13.297 -20.578 -7.242 1 98.88 100 VAL A O 1
ATOM 772 N N . GLN A 1 101 ? 15.031 -21.938 -7.078 1 98.88 101 GLN A N 1
ATOM 773 C CA . GLN A 1 101 ? 14.664 -22.391 -5.742 1 98.88 101 GLN A CA 1
ATOM 774 C C . GLN A 1 101 ? 14.727 -21.25 -4.734 1 98.88 101 GLN A C 1
ATOM 776 O O . GLN A 1 101 ? 13.828 -21.094 -3.906 1 98.88 101 GLN A O 1
ATOM 781 N N . VAL A 1 102 ? 15.82 -20.469 -4.852 1 98.81 102 VAL A N 1
ATOM 782 C CA . VAL A 1 102 ? 16.016 -19.328 -3.955 1 98.81 102 VAL A CA 1
ATOM 783 C C . VAL A 1 102 ? 14.898 -18.312 -4.156 1 98.81 102 VAL A C 1
ATOM 785 O O . VAL A 1 102 ? 14.375 -17.75 -3.188 1 98.81 102 VAL A O 1
ATOM 788 N N . ALA A 1 103 ? 14.516 -18.109 -5.379 1 98.38 103 ALA A N 1
ATOM 789 C CA . ALA A 1 103 ? 13.43 -17.172 -5.691 1 98.38 103 ALA A CA 1
ATOM 790 C C . ALA A 1 103 ? 12.109 -17.672 -5.102 1 98.38 103 ALA A C 1
ATOM 792 O O . ALA A 1 103 ? 11.312 -16.875 -4.602 1 98.38 103 ALA A O 1
ATOM 793 N N . GLY A 1 104 ? 11.859 -19 -5.203 1 98.44 104 GLY A N 1
ATOM 794 C CA . GLY A 1 104 ? 10.68 -19.562 -4.574 1 98.44 104 GLY A CA 1
ATOM 795 C C . GLY A 1 104 ? 10.617 -19.312 -3.078 1 98.44 104 GLY A C 1
ATOM 796 O O . GLY A 1 104 ? 9.57 -18.953 -2.543 1 98.44 104 GLY A O 1
ATOM 797 N N . CYS A 1 105 ? 11.758 -19.453 -2.434 1 98.75 105 CYS A N 1
ATOM 798 C CA . CYS A 1 105 ? 11.836 -19.281 -0.989 1 98.75 105 CYS A CA 1
ATOM 799 C C . CYS A 1 105 ? 11.664 -17.812 -0.615 1 98.75 105 CYS A C 1
ATOM 801 O O . CYS A 1 105 ? 10.812 -17.469 0.203 1 98.75 105 CYS A O 1
ATOM 803 N N . ALA A 1 106 ? 12.461 -16.938 -1.25 1 98.19 106 ALA A N 1
ATOM 804 C CA . ALA A 1 106 ? 12.43 -15.516 -0.942 1 98.19 106 ALA A CA 1
ATOM 805 C C . ALA A 1 106 ? 11.078 -14.898 -1.299 1 98.19 106 ALA A C 1
ATOM 807 O O . ALA A 1 106 ? 10.508 -14.141 -0.514 1 98.19 106 ALA A O 1
ATOM 808 N N . GLY A 1 107 ? 10.617 -15.242 -2.49 1 97.75 107 GLY A N 1
ATOM 809 C CA . GLY A 1 107 ? 9.312 -14.758 -2.904 1 97.75 107 GLY A CA 1
ATOM 810 C C . GLY A 1 107 ? 8.172 -15.281 -2.049 1 97.75 107 GLY A C 1
ATOM 811 O O . GLY A 1 107 ? 7.238 -14.547 -1.725 1 97.75 107 GLY A O 1
ATOM 812 N N . GLY A 1 108 ? 8.227 -16.594 -1.723 1 98.06 108 GLY A N 1
ATOM 813 C CA . GLY A 1 108 ? 7.242 -17.188 -0.834 1 98.06 108 GLY A CA 1
ATOM 814 C C . GLY A 1 108 ? 7.234 -16.562 0.548 1 98.06 108 GLY A C 1
ATOM 815 O O . GLY A 1 108 ? 6.168 -16.359 1.136 1 98.06 108 GLY A O 1
ATOM 816 N N . LEU A 1 109 ? 8.414 -16.281 1.047 1 98.19 109 LEU A N 1
ATOM 817 C CA . LEU A 1 109 ? 8.523 -15.648 2.357 1 98.19 109 LEU A CA 1
ATOM 818 C C . LEU A 1 109 ? 7.879 -14.266 2.355 1 98.19 109 LEU A C 1
ATOM 820 O O . LEU A 1 109 ? 7.145 -13.922 3.285 1 98.19 109 LEU A O 1
ATOM 824 N N . GLU A 1 110 ? 8.156 -13.5 1.334 1 97.69 110 GLU A N 1
ATOM 825 C CA . GLU A 1 110 ? 7.527 -12.188 1.229 1 97.69 110 GLU A CA 1
ATOM 826 C C . GLU A 1 110 ? 6.008 -12.305 1.145 1 97.69 110 GLU A C 1
ATOM 828 O O . GLU A 1 110 ? 5.285 -11.547 1.799 1 97.69 110 GLU A O 1
ATOM 833 N N . ALA A 1 111 ? 5.539 -13.234 0.342 1 97.94 111 ALA A N 1
ATOM 834 C CA . ALA A 1 111 ? 4.102 -13.461 0.231 1 97.94 111 ALA A CA 1
ATOM 835 C C . ALA A 1 111 ? 3.494 -13.797 1.59 1 97.94 111 ALA A C 1
ATOM 837 O O . ALA A 1 111 ? 2.48 -13.219 1.984 1 97.94 111 ALA A O 1
ATOM 838 N N . LEU A 1 112 ? 4.148 -14.695 2.299 1 98.56 112 LEU A N 1
ATOM 839 C CA . LEU A 1 112 ? 3.699 -15.094 3.629 1 98.56 112 LEU A CA 1
ATOM 840 C C . LEU A 1 112 ? 3.619 -13.891 4.559 1 98.56 112 LEU A C 1
ATOM 842 O O . LEU A 1 112 ? 2.621 -13.711 5.262 1 98.56 112 LEU A O 1
ATOM 846 N N . GLN A 1 113 ? 4.598 -13.078 4.527 1 98.06 113 GLN A N 1
AT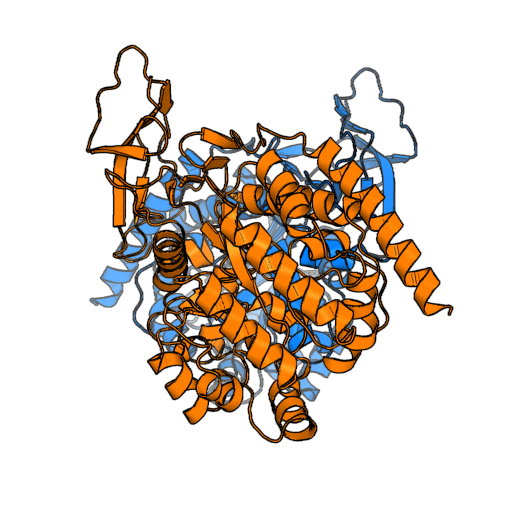OM 847 C CA . GLN A 1 113 ? 4.684 -11.914 5.41 1 98.06 113 GLN A CA 1
ATOM 848 C C . GLN A 1 113 ? 3.613 -10.883 5.066 1 98.06 113 GLN A C 1
ATOM 850 O O . GLN A 1 113 ? 3.277 -10.031 5.895 1 98.06 113 GLN A O 1
ATOM 855 N N . CYS A 1 114 ? 3.111 -10.984 3.863 1 98.06 114 CYS A N 1
ATOM 856 C CA . CYS A 1 114 ? 2.035 -10.094 3.439 1 98.06 114 CYS A CA 1
ATOM 857 C C . CYS A 1 114 ? 0.674 -10.75 3.646 1 98.06 114 CYS A C 1
ATOM 859 O O . CYS A 1 114 ? -0.356 -10.172 3.293 1 98.06 114 CYS A O 1
ATOM 861 N N . GLY A 1 115 ? 0.612 -11.938 4.148 1 98.44 115 GLY A N 1
ATOM 862 C CA . GLY A 1 115 ? -0.645 -12.586 4.492 1 98.44 115 GLY A CA 1
ATOM 863 C C . GLY A 1 115 ? -1.15 -13.523 3.41 1 98.44 115 GLY A C 1
ATOM 864 O O . GLY A 1 115 ? -2.295 -13.977 3.461 1 98.44 115 GLY A O 1
ATOM 865 N N . THR A 1 116 ? -0.312 -13.805 2.422 1 98.56 116 THR A N 1
ATOM 866 C CA . THR A 1 116 ? -0.701 -14.711 1.348 1 98.56 116 THR A CA 1
ATOM 867 C C . THR A 1 116 ? -0.389 -16.156 1.723 1 98.56 116 THR A C 1
ATOM 869 O O . THR A 1 116 ? 0.741 -16.484 2.096 1 98.56 116 THR A O 1
ATOM 872 N N . THR A 1 117 ? -1.37 -17.031 1.618 1 98.69 117 THR A N 1
ATOM 873 C CA . THR A 1 117 ? -1.193 -18.422 1.993 1 98.69 117 THR A CA 1
ATOM 874 C C . THR A 1 117 ? -1.146 -19.312 0.755 1 98.69 117 THR A C 1
ATOM 876 O O . THR A 1 117 ? -0.733 -20.469 0.834 1 98.69 117 THR A O 1
ATOM 879 N N . THR A 1 118 ? -1.625 -18.766 -0.393 1 98.69 118 THR A N 1
ATOM 880 C CA . THR A 1 118 ? -1.608 -19.516 -1.647 1 98.69 118 THR A CA 1
ATOM 881 C C . THR A 1 118 ? -1.104 -18.641 -2.791 1 98.69 118 THR A C 1
ATOM 883 O O . THR A 1 118 ? -1.604 -17.531 -2.998 1 98.69 118 THR A O 1
ATOM 886 N N . VAL A 1 119 ? -0.116 -19.188 -3.543 1 98.31 119 VAL A N 1
ATOM 887 C CA . VAL A 1 119 ? 0.461 -18.453 -4.668 1 98.31 119 VAL A CA 1
ATOM 888 C C . VAL A 1 119 ? 0.293 -19.266 -5.949 1 98.31 119 VAL A C 1
ATOM 890 O O . VAL A 1 119 ? 0.686 -20.438 -6.012 1 98.31 119 VAL A O 1
ATOM 893 N N . CYS A 1 120 ? -0.357 -18.672 -6.961 1 98.5 120 CYS A N 1
ATOM 894 C CA . CYS A 1 120 ? -0.345 -19.219 -8.312 1 98.5 120 CYS A CA 1
ATOM 895 C C . CYS A 1 120 ? 0.774 -18.609 -9.141 1 98.5 120 CYS A C 1
ATOM 897 O O . CYS A 1 120 ? 0.716 -17.422 -9.484 1 98.5 120 CYS A O 1
ATOM 899 N N . ASP A 1 121 ? 1.756 -19.438 -9.461 1 98.44 121 ASP A N 1
ATOM 900 C CA . ASP A 1 121 ? 2.973 -18.922 -10.078 1 98.44 121 ASP A CA 1
ATOM 901 C C . ASP A 1 121 ? 3.094 -19.391 -11.531 1 98.44 121 ASP A C 1
ATOM 903 O O . ASP A 1 121 ? 2.916 -20.578 -11.82 1 98.44 121 ASP A O 1
ATOM 907 N N . LEU A 1 122 ? 3.277 -18.469 -12.414 1 98.62 122 LEU A N 1
ATOM 908 C CA . LEU A 1 122 ? 3.641 -18.75 -13.797 1 98.62 122 LEU A CA 1
ATOM 909 C C . LEU A 1 122 ? 5.129 -18.516 -14.031 1 98.62 122 LEU A C 1
ATOM 911 O O . LEU A 1 122 ? 5.562 -17.359 -14.188 1 98.62 122 LEU A O 1
ATOM 915 N N . HIS A 1 123 ? 5.875 -19.594 -14.141 1 98.56 123 HIS A N 1
ATOM 916 C CA . HIS A 1 123 ? 7.332 -19.547 -14.109 1 98.56 123 HIS A CA 1
ATOM 917 C C . HIS A 1 123 ? 7.914 -19.578 -15.516 1 98.56 123 HIS A C 1
ATOM 919 O O . HIS A 1 123 ? 7.309 -20.141 -16.438 1 98.56 123 HIS A O 1
ATOM 925 N N . SER A 1 124 ? 9.078 -18.922 -15.68 1 98.25 124 SER A N 1
ATOM 926 C CA . SER A 1 124 ? 9.859 -18.984 -16.922 1 98.25 124 SER A CA 1
ATOM 927 C C . SER A 1 124 ? 11.352 -18.969 -16.625 1 98.25 124 SER A C 1
ATOM 929 O O . SER A 1 124 ? 11.844 -18.078 -15.93 1 98.25 124 SER A O 1
ATOM 931 N N . SER A 1 125 ? 12.086 -19.891 -17.031 1 98.44 125 SER A N 1
ATOM 932 C CA . SER A 1 125 ? 13.539 -20.016 -16.984 1 98.44 125 SER A CA 1
ATOM 933 C C . SER A 1 125 ? 14.055 -20.859 -18.156 1 98.44 125 SER A C 1
ATOM 935 O O . SER A 1 125 ? 14.492 -21.984 -17.984 1 98.44 125 SER A O 1
ATOM 937 N N . PRO A 1 126 ? 14.133 -20.25 -19.344 1 97.5 126 PRO A N 1
ATOM 938 C CA . PRO A 1 126 ? 14.312 -21 -20.594 1 97.5 126 PRO A CA 1
ATOM 939 C C . PRO A 1 126 ? 15.625 -21.766 -20.625 1 97.5 126 PRO A C 1
ATOM 941 O O . PRO A 1 126 ? 15.727 -22.797 -21.312 1 97.5 126 PRO A O 1
ATOM 944 N N . LYS A 1 127 ? 16.594 -21.391 -19.891 1 96.31 127 LYS A N 1
ATOM 945 C CA . LYS A 1 127 ? 17.875 -22.109 -19.891 1 96.31 127 LYS A CA 1
ATOM 946 C C . LYS A 1 127 ? 17.953 -23.078 -18.719 1 96.31 127 LYS A C 1
ATOM 948 O O . LYS A 1 127 ? 19 -23.656 -18.453 1 96.31 127 LYS A O 1
ATOM 953 N N . ALA A 1 128 ? 16.859 -23.188 -17.984 1 97.94 128 ALA A N 1
ATOM 954 C CA . ALA A 1 128 ? 16.734 -24.094 -16.828 1 97.94 128 ALA A CA 1
ATOM 955 C C . ALA A 1 128 ? 15.297 -24.562 -16.672 1 97.94 128 ALA A C 1
ATOM 957 O O . ALA A 1 128 ? 14.672 -24.312 -15.633 1 97.94 128 ALA A O 1
ATOM 958 N N . ILE A 1 129 ? 14.852 -25.359 -17.625 1 98.5 129 ILE A N 1
ATOM 959 C CA . ILE A 1 129 ? 13.438 -25.719 -17.672 1 98.5 129 ILE A CA 1
ATOM 960 C C . ILE A 1 129 ? 13.18 -26.953 -16.812 1 98.5 129 ILE A C 1
ATOM 962 O O . ILE A 1 129 ? 12.438 -26.891 -15.836 1 98.5 129 ILE A O 1
ATOM 966 N N . SER A 1 130 ? 13.859 -28.078 -17.156 1 98.06 130 SER A N 1
ATOM 967 C CA . SER A 1 130 ? 13.617 -29.359 -16.5 1 98.06 130 SER A CA 1
ATOM 968 C C . SER A 1 130 ? 13.938 -29.297 -15.016 1 98.06 130 SER A C 1
ATOM 970 O O . SER A 1 130 ? 15.062 -28.969 -14.633 1 98.06 130 SER A O 1
ATOM 972 N N . GLY A 1 131 ? 12.914 -29.516 -14.227 1 98.5 131 GLY A N 1
ATOM 973 C CA . GLY A 1 131 ? 13.102 -29.531 -12.781 1 98.5 131 GLY A CA 1
ATOM 974 C C . GLY A 1 131 ? 12.828 -28.188 -12.141 1 98.5 131 GLY A C 1
ATOM 975 O O . GLY A 1 131 ? 12.836 -28.062 -10.906 1 98.5 131 GLY A O 1
ATOM 976 N N . SER A 1 132 ? 12.578 -27.156 -12.922 1 98.81 132 SER A N 1
ATOM 977 C CA . SER A 1 132 ? 12.391 -25.812 -12.383 1 98.81 132 SER A CA 1
ATOM 978 C C . SER A 1 132 ? 11.195 -25.75 -11.438 1 98.81 132 SER A C 1
ATOM 980 O O . SER A 1 132 ? 11.273 -25.156 -10.367 1 98.81 132 SER A O 1
ATOM 982 N N . LEU A 1 133 ? 10.086 -26.391 -11.766 1 98.88 133 LEU A N 1
ATOM 983 C CA . LEU A 1 133 ? 8.891 -26.328 -10.93 1 98.88 133 LEU A CA 1
ATOM 984 C C . LEU A 1 133 ? 9.086 -27.078 -9.625 1 98.88 133 LEU A C 1
ATOM 986 O O . LEU A 1 133 ? 8.57 -26.672 -8.578 1 98.88 133 LEU A O 1
ATOM 990 N N . VAL A 1 134 ? 9.844 -28.172 -9.688 1 98.69 134 VAL A N 1
ATOM 991 C CA . VAL A 1 134 ? 10.172 -28.891 -8.461 1 98.69 134 VAL A CA 1
ATOM 992 C C . VAL A 1 134 ? 11.031 -28.016 -7.555 1 98.69 134 VAL A C 1
ATOM 994 O O . VAL A 1 134 ? 10.836 -27.984 -6.336 1 98.69 134 VAL A O 1
ATOM 997 N N . ARG A 1 135 ? 12.016 -27.328 -8.172 1 98.69 135 ARG A N 1
ATOM 998 C CA . ARG A 1 135 ? 12.867 -26.422 -7.402 1 98.69 135 ARG A CA 1
ATOM 999 C C . ARG A 1 135 ? 12.055 -25.281 -6.793 1 98.69 135 ARG A C 1
ATOM 1001 O O . ARG A 1 135 ? 12.273 -24.906 -5.641 1 98.69 135 ARG A O 1
ATOM 1008 N N . LEU A 1 136 ? 11.156 -24.75 -7.562 1 98.56 136 LEU A N 1
ATOM 1009 C CA . LEU A 1 136 ? 10.258 -23.703 -7.07 1 98.56 136 LEU A CA 1
ATOM 1010 C C . LEU A 1 136 ? 9.422 -24.219 -5.902 1 98.56 136 LEU A C 1
ATOM 1012 O O . LEU A 1 136 ? 9.281 -23.531 -4.891 1 98.56 136 LEU A O 1
ATOM 1016 N N . ALA A 1 137 ? 8.859 -25.406 -6.031 1 98.81 137 ALA A N 1
ATOM 1017 C CA . ALA A 1 137 ? 8.039 -26.031 -4.988 1 98.81 137 ALA A CA 1
ATOM 1018 C C . ALA A 1 137 ? 8.852 -26.234 -3.711 1 98.81 137 ALA A C 1
ATOM 1020 O O . ALA A 1 137 ? 8.336 -26.062 -2.605 1 98.81 137 ALA A O 1
ATOM 1021 N N . ARG A 1 138 ? 10.062 -26.625 -3.887 1 98.56 138 ARG A N 1
ATOM 1022 C CA . ARG A 1 138 ? 10.93 -26.812 -2.729 1 98.56 138 ARG A CA 1
ATOM 1023 C C . ARG A 1 138 ? 11.102 -25.516 -1.955 1 98.56 138 ARG A C 1
ATOM 1025 O O . ARG A 1 138 ? 11.039 -25.5 -0.725 1 98.56 138 ARG A O 1
ATOM 1032 N N . GLY A 1 139 ? 11.375 -24.422 -2.676 1 98.62 139 GLY A N 1
ATOM 1033 C CA . GLY A 1 139 ? 11.469 -23.125 -2.031 1 98.62 139 GLY A CA 1
ATOM 1034 C C . GLY A 1 139 ? 10.219 -22.75 -1.265 1 98.62 139 GLY A C 1
ATOM 1035 O O . GLY A 1 139 ? 10.297 -22.328 -0.107 1 98.62 139 GLY A O 1
ATOM 1036 N N . LEU A 1 140 ? 9.062 -22.922 -1.896 1 98.62 140 LEU A N 1
ATOM 1037 C CA . LEU A 1 140 ? 7.785 -22.609 -1.269 1 98.62 140 LEU A CA 1
ATOM 1038 C C . LEU A 1 140 ? 7.512 -23.531 -0.084 1 98.62 140 LEU A C 1
ATOM 1040 O O . LEU A 1 140 ? 6.926 -23.109 0.915 1 98.62 140 LEU A O 1
ATOM 1044 N N . HIS A 1 141 ? 7.91 -24.781 -0.225 1 98.56 141 HIS A N 1
ATOM 1045 C CA . HIS A 1 141 ? 7.723 -25.766 0.839 1 98.56 141 HIS A CA 1
ATOM 1046 C C . HIS A 1 141 ? 8.461 -25.344 2.107 1 98.56 141 HIS A C 1
ATOM 1048 O O . HIS A 1 141 ? 7.926 -25.484 3.211 1 98.56 141 HIS A O 1
ATOM 1054 N N . GLU A 1 142 ? 9.664 -24.828 1.938 1 98.25 142 GLU A N 1
ATOM 1055 C CA . GLU A 1 142 ? 10.453 -24.375 3.076 1 98.25 142 GLU A CA 1
ATOM 1056 C C . GLU A 1 142 ? 9.727 -23.266 3.838 1 98.25 142 GLU A C 1
ATOM 1058 O O . GLU A 1 142 ? 9.789 -23.203 5.07 1 98.25 142 GLU A O 1
ATOM 1063 N N . VAL A 1 143 ? 9.062 -22.422 3.164 1 98.19 143 VAL A N 1
ATOM 1064 C CA . VAL A 1 143 ? 8.352 -21.281 3.754 1 98.19 143 VAL A CA 1
ATOM 1065 C C . VAL A 1 143 ? 7.043 -21.766 4.383 1 98.19 143 VAL A C 1
ATOM 1067 O O . VAL A 1 143 ? 6.668 -21.328 5.469 1 98.19 143 VAL A O 1
ATOM 1070 N N . GLY A 1 144 ? 6.328 -22.641 3.67 1 98.44 144 GLY A N 1
ATOM 1071 C CA . GLY A 1 144 ? 5.137 -23.25 4.234 1 98.44 144 GLY A CA 1
ATOM 1072 C C . GLY A 1 144 ? 3.855 -22.781 3.574 1 98.44 144 GLY A C 1
ATOM 1073 O O . GLY A 1 144 ? 2.762 -23.016 4.09 1 98.44 144 GLY A O 1
ATOM 1074 N N . VAL A 1 145 ? 3.928 -22.141 2.359 1 98.06 145 VAL A N 1
ATOM 1075 C CA . VAL A 1 145 ? 2.723 -21.656 1.686 1 98.06 145 VAL A CA 1
ATOM 1076 C C . VAL A 1 145 ? 2.305 -22.656 0.609 1 98.06 145 VAL A C 1
ATOM 1078 O O . VAL A 1 145 ? 3.062 -23.578 0.275 1 98.06 145 VAL A O 1
ATOM 1081 N N . ARG A 1 146 ? 1.041 -22.578 0.164 1 98.38 146 ARG A N 1
ATOM 1082 C CA . ARG A 1 146 ? 0.551 -23.375 -0.954 1 98.38 146 ARG A CA 1
ATOM 1083 C C . ARG A 1 146 ? 1.034 -22.812 -2.285 1 98.38 146 ARG A C 1
ATOM 1085 O O . ARG A 1 146 ? 1.179 -21.594 -2.434 1 98.38 146 ARG A O 1
ATOM 1092 N N . GLY A 1 147 ? 1.293 -23.781 -3.203 1 98.44 147 GLY A N 1
ATOM 1093 C CA . GLY A 1 147 ? 1.724 -23.359 -4.527 1 98.44 147 GLY A CA 1
ATOM 1094 C C . GLY A 1 147 ? 0.975 -24.062 -5.645 1 98.44 147 GLY A C 1
ATOM 1095 O O . GLY A 1 147 ? 0.821 -25.281 -5.629 1 98.44 147 GLY A O 1
ATOM 1096 N N . VAL A 1 148 ? 0.405 -23.312 -6.539 1 98.5 148 VAL A N 1
ATOM 1097 C CA . VAL A 1 148 ? -0.067 -23.781 -7.84 1 98.5 148 VAL A CA 1
ATOM 1098 C C . VAL A 1 148 ? 0.909 -23.344 -8.93 1 98.5 148 VAL A C 1
ATOM 1100 O O . VAL A 1 148 ? 0.994 -22.156 -9.258 1 98.5 148 VAL A O 1
ATOM 1103 N N . LEU A 1 149 ? 1.655 -24.297 -9.477 1 98.62 149 LEU A N 1
ATOM 1104 C CA . LEU A 1 149 ? 2.828 -23.938 -10.273 1 98.62 149 LEU A CA 1
ATOM 1105 C C . LEU A 1 149 ? 2.643 -24.359 -11.727 1 98.62 149 LEU A C 1
ATOM 1107 O O . LEU A 1 149 ? 2.105 -25.422 -12.008 1 98.62 149 LEU A O 1
ATOM 1111 N N . ALA A 1 150 ? 2.984 -23.469 -12.633 1 98.31 150 ALA A N 1
ATOM 1112 C CA . ALA A 1 150 ? 2.924 -23.703 -14.07 1 98.31 150 ALA A CA 1
ATOM 1113 C C . ALA A 1 150 ? 4.16 -23.156 -14.773 1 98.31 150 ALA A C 1
ATOM 1115 O O . ALA A 1 150 ? 4.734 -22.156 -14.328 1 98.31 150 ALA A O 1
ATOM 1116 N N . TYR A 1 151 ? 4.609 -23.828 -15.781 1 98.62 151 TYR A N 1
ATOM 1117 C CA . TYR A 1 151 ? 5.691 -23.328 -16.609 1 98.62 151 TYR A CA 1
ATOM 1118 C C . TYR A 1 151 ? 5.145 -22.641 -17.859 1 98.62 151 TYR A C 1
ATOM 1120 O O . TYR A 1 151 ? 4.27 -23.172 -18.547 1 98.62 151 TYR A O 1
ATOM 1128 N N . ALA A 1 152 ? 5.652 -21.453 -18.172 1 98.62 152 ALA A N 1
ATOM 1129 C CA . ALA A 1 152 ? 5.195 -20.656 -19.297 1 98.62 152 ALA A CA 1
ATOM 1130 C C . ALA A 1 152 ? 5.766 -21.203 -20.609 1 98.62 152 ALA A C 1
ATOM 1132 O O . ALA A 1 152 ? 6.77 -20.688 -21.109 1 98.62 152 ALA A O 1
ATOM 1133 N N . VAL A 1 153 ? 5.086 -22.078 -21.219 1 98.38 153 VAL A N 1
ATOM 1134 C CA . VAL A 1 153 ? 5.504 -22.688 -22.484 1 98.38 153 VAL A CA 1
ATOM 1135 C C . VAL A 1 153 ? 5.535 -21.641 -23.578 1 98.38 153 VAL A C 1
ATOM 1137 O O . VAL A 1 153 ? 4.637 -20.797 -23.672 1 98.38 153 VAL A O 1
ATOM 1140 N N . SER A 1 154 ? 6.562 -21.609 -24.359 1 97.31 154 SER A N 1
ATOM 1141 C CA . SER A 1 154 ? 6.742 -20.656 -25.453 1 97.31 154 SER A CA 1
ATOM 1142 C C . SER A 1 154 ? 7.574 -21.266 -26.578 1 97.31 154 SER A C 1
ATOM 1144 O O . SER A 1 154 ? 8.312 -22.234 -26.359 1 97.31 154 SER A O 1
ATOM 1146 N N . ASP A 1 155 ? 7.469 -20.672 -27.781 1 97.06 155 ASP A N 1
ATOM 1147 C CA . ASP A 1 155 ? 8.266 -21.109 -28.922 1 97.06 155 ASP A CA 1
ATOM 1148 C C . ASP A 1 155 ? 9.547 -20.281 -29.031 1 97.06 155 ASP A C 1
ATOM 1150 O O . ASP A 1 155 ? 10.328 -20.469 -29.969 1 97.06 155 ASP A O 1
ATOM 1154 N N . ARG A 1 156 ? 9.781 -19.453 -28.047 1 93.69 156 ARG A N 1
ATOM 1155 C CA . ARG A 1 156 ? 10.914 -18.531 -28.125 1 93.69 156 ARG A CA 1
ATOM 1156 C C . ARG A 1 156 ? 12.234 -19.297 -28.203 1 93.69 156 ARG A C 1
ATOM 1158 O O . ARG A 1 156 ? 13.211 -18.812 -28.781 1 93.69 156 ARG A O 1
ATOM 1165 N N . GLN A 1 157 ? 12.281 -20.484 -27.641 1 93.44 157 GLN A N 1
ATOM 1166 C CA . GLN A 1 157 ? 13.508 -21.281 -27.609 1 93.44 157 GLN A CA 1
ATOM 1167 C C . GLN A 1 157 ? 13.406 -22.453 -28.578 1 93.44 157 GLN A C 1
ATOM 1169 O O . GLN A 1 157 ? 14.023 -23.5 -28.344 1 93.44 157 GLN A O 1
ATOM 1174 N N . GLY A 1 158 ? 12.523 -22.375 -29.516 1 95.81 158 GLY A N 1
ATOM 1175 C CA . GLY A 1 158 ? 12.391 -23.406 -30.531 1 95.81 158 GLY A CA 1
ATOM 1176 C C . GLY A 1 158 ? 11.664 -24.641 -30.047 1 95.81 158 GLY A C 1
ATOM 1177 O O . GLY A 1 158 ? 11.047 -24.625 -28.969 1 95.81 158 GLY A O 1
ATOM 1178 N N . ALA A 1 159 ? 11.727 -25.656 -30.844 1 97.12 159 ALA A N 1
ATOM 1179 C CA . ALA A 1 159 ? 10.984 -26.875 -30.594 1 97.12 159 ALA A CA 1
ATOM 1180 C C . ALA A 1 159 ? 11.453 -27.562 -29.312 1 97.12 159 ALA A C 1
ATOM 1182 O O . ALA A 1 159 ? 10.641 -28.062 -28.531 1 97.12 159 ALA A O 1
ATOM 1183 N N . LEU A 1 160 ? 12.719 -27.531 -29.125 1 96.88 160 LEU A N 1
ATOM 1184 C CA . LEU A 1 160 ? 13.273 -28.188 -27.953 1 96.88 160 LEU A CA 1
ATOM 1185 C C . LEU A 1 160 ? 12.781 -27.516 -26.672 1 96.88 160 LEU A C 1
ATOM 1187 O O . LEU A 1 160 ? 12.352 -28.188 -25.734 1 96.88 160 LEU A O 1
ATOM 1191 N N . GLY A 1 161 ? 12.898 -26.156 -26.641 1 97.25 161 GLY A N 1
ATOM 1192 C CA . GLY A 1 161 ? 12.406 -25.438 -25.484 1 97.25 161 GLY A CA 1
ATOM 1193 C C . GLY A 1 161 ? 10.914 -25.625 -25.25 1 97.25 161 GLY A C 1
ATOM 1194 O O . GLY A 1 161 ? 10.469 -25.75 -24.109 1 97.25 161 GLY A O 1
ATOM 1195 N N . ARG A 1 162 ? 10.156 -25.609 -26.281 1 97.94 162 ARG A N 1
ATOM 1196 C CA . ARG A 1 162 ? 8.711 -25.828 -26.219 1 97.94 162 ARG A CA 1
ATOM 1197 C C . ARG A 1 162 ? 8.391 -27.188 -25.609 1 97.94 162 ARG A C 1
ATOM 1199 O O . ARG A 1 162 ? 7.594 -27.266 -24.656 1 97.94 162 ARG A O 1
ATOM 1206 N N . GLU A 1 163 ? 9.039 -28.234 -26.125 1 97.88 163 GLU A N 1
ATOM 1207 C CA . GLU A 1 163 ? 8.766 -29.594 -25.672 1 97.88 163 GLU A CA 1
ATOM 1208 C C . GLU A 1 163 ? 9.18 -29.781 -24.219 1 97.88 163 GLU A C 1
ATOM 1210 O O . GLU A 1 163 ? 8.484 -30.453 -23.453 1 97.88 163 GLU A O 1
ATOM 1215 N N . GLU A 1 164 ? 10.297 -29.219 -23.875 1 98.12 164 GLU A N 1
ATOM 1216 C CA . GLU A 1 164 ? 10.742 -29.297 -22.484 1 98.12 164 GLU A CA 1
ATOM 1217 C C . GLU A 1 164 ? 9.766 -28.594 -21.547 1 98.12 164 GLU A C 1
ATOM 1219 O O . GLU A 1 164 ? 9.516 -29.062 -20.438 1 98.12 164 GLU A O 1
ATOM 1224 N N . GLY A 1 165 ? 9.32 -27.453 -21.984 1 98.19 165 GLY A N 1
ATOM 1225 C CA . GLY A 1 165 ? 8.328 -26.734 -21.188 1 98.19 165 GLY A CA 1
ATOM 1226 C C . GLY A 1 165 ? 7.043 -27.516 -21 1 98.19 165 GLY A C 1
ATOM 1227 O O . GLY A 1 165 ? 6.488 -27.547 -19.891 1 98.19 165 GLY A O 1
ATOM 1228 N N . LEU A 1 166 ? 6.566 -28.141 -22.047 1 97.81 166 LEU A N 1
ATOM 1229 C CA . LEU A 1 166 ? 5.367 -28.969 -21.984 1 97.81 166 LEU A CA 1
ATOM 1230 C C . LEU A 1 166 ? 5.574 -30.156 -21.047 1 97.81 166 LEU A C 1
ATOM 1232 O O . LEU A 1 166 ? 4.715 -30.438 -20.219 1 97.81 166 LEU A O 1
ATOM 1236 N N . GLU A 1 167 ? 6.691 -30.734 -21.172 1 97.81 167 GLU A N 1
ATOM 1237 C CA . GLU A 1 167 ? 7.008 -31.875 -20.312 1 97.81 167 GLU A CA 1
ATOM 1238 C C . GLU A 1 167 ? 7.105 -31.453 -18.859 1 97.81 167 GLU A C 1
ATOM 1240 O O . GLU A 1 167 ? 6.648 -32.188 -17.969 1 97.81 167 GLU A O 1
ATOM 1245 N N . GLU A 1 168 ? 7.73 -30.328 -18.578 1 98 168 GLU A N 1
ATOM 1246 C CA . GLU A 1 168 ? 7.922 -29.828 -17.219 1 98 168 GLU A CA 1
ATOM 1247 C C . GLU A 1 168 ? 6.582 -29.609 -16.516 1 98 168 GLU A C 1
ATOM 1249 O O . GLU A 1 168 ? 6.402 -30.047 -15.375 1 98 168 GLU A O 1
ATOM 1254 N N . THR A 1 169 ? 5.68 -28.953 -17.156 1 94.25 169 THR A N 1
ATOM 1255 C CA . THR A 1 169 ? 4.395 -28.641 -16.547 1 94.25 169 THR A CA 1
ATOM 1256 C C . THR A 1 169 ? 3.592 -29.922 -16.297 1 94.25 169 THR A C 1
ATOM 1258 O O . THR A 1 169 ? 2.949 -30.062 -15.25 1 94.25 169 THR A O 1
ATOM 1261 N N . VAL A 1 170 ? 3.578 -30.875 -17.234 1 96.12 170 VAL A N 1
ATOM 1262 C CA . VAL A 1 170 ? 2.816 -32.125 -17.125 1 96.12 170 VAL A CA 1
ATOM 1263 C C . VAL A 1 170 ? 3.424 -33 -16.031 1 96.12 170 VAL A C 1
ATOM 1265 O O . VAL A 1 170 ? 2.705 -33.531 -15.195 1 96.12 170 VAL A O 1
ATOM 1268 N N . SER A 1 171 ? 4.746 -33.156 -16.109 1 97.12 171 SER A N 1
ATOM 1269 C CA . SER A 1 171 ? 5.434 -34 -15.148 1 97.12 171 SER A CA 1
ATOM 1270 C C . SER A 1 171 ? 5.223 -33.5 -13.727 1 97.12 171 SER A C 1
ATOM 1272 O O . SER A 1 171 ? 4.949 -34.281 -12.82 1 97.12 171 SER A O 1
ATOM 1274 N N . PHE A 1 172 ? 5.359 -32.25 -13.516 1 98.06 172 PHE A N 1
ATOM 1275 C CA . PHE A 1 172 ? 5.145 -31.688 -12.188 1 98.06 172 PHE A CA 1
ATOM 1276 C C . PHE A 1 172 ? 3.705 -31.891 -11.734 1 98.06 172 PHE A C 1
ATOM 1278 O O . PHE A 1 172 ? 3.457 -32.281 -10.594 1 98.06 172 PHE A O 1
ATOM 1285 N N . ALA A 1 173 ? 2.727 -31.547 -12.617 1 97.19 173 ALA A N 1
ATOM 1286 C CA . ALA A 1 173 ? 1.307 -31.625 -12.281 1 97.19 173 ALA A CA 1
ATOM 1287 C C . ALA A 1 173 ? 0.917 -33.031 -11.844 1 97.19 173 ALA A C 1
ATOM 1289 O O . ALA A 1 173 ? 0.103 -33.188 -10.938 1 97.19 173 ALA A O 1
ATOM 1290 N N . LYS A 1 174 ? 1.476 -34.031 -12.445 1 96.06 174 LYS A N 1
ATOM 1291 C CA . LYS A 1 174 ? 1.149 -35.406 -12.156 1 96.06 174 LYS A CA 1
ATOM 1292 C C . LYS A 1 174 ? 1.695 -35.844 -10.789 1 96.06 174 LYS A C 1
ATOM 1294 O O . LYS A 1 174 ? 1.135 -36.719 -10.133 1 96.06 174 LYS A O 1
ATOM 1299 N N . LYS A 1 175 ? 2.732 -35.156 -10.375 1 96.38 175 LYS A N 1
ATOM 1300 C CA . LYS A 1 175 ? 3.416 -35.594 -9.164 1 96.38 175 LYS A CA 1
ATOM 1301 C C . LYS A 1 175 ? 3.039 -34.719 -7.977 1 96.38 175 LYS A C 1
ATOM 1303 O O . LYS A 1 175 ? 3.158 -35.125 -6.82 1 96.38 175 LYS A O 1
ATOM 1308 N N . ALA A 1 176 ? 2.625 -33.531 -8.258 1 96.19 176 ALA A N 1
ATOM 1309 C CA . ALA A 1 176 ? 2.338 -32.562 -7.207 1 96.19 176 ALA A CA 1
ATOM 1310 C C . ALA A 1 176 ? 1.248 -33.062 -6.27 1 96.19 176 ALA A C 1
ATOM 1312 O O . ALA A 1 176 ? 0.281 -33.688 -6.711 1 96.19 176 ALA A O 1
ATOM 1313 N N . LYS A 1 177 ? 1.385 -32.875 -4.977 1 95.5 177 LYS A N 1
ATOM 1314 C CA . LYS A 1 177 ? 0.453 -33.312 -3.939 1 95.5 177 LYS A CA 1
ATOM 1315 C C . LYS A 1 177 ? 0.516 -32.406 -2.723 1 95.5 177 LYS A C 1
ATOM 1317 O O . LYS A 1 177 ? 1.325 -31.469 -2.682 1 95.5 177 LYS A O 1
ATOM 1322 N N . GLY A 1 178 ? -0.361 -32.656 -1.788 1 95.69 178 GLY A N 1
ATOM 1323 C CA . GLY A 1 178 ? -0.367 -31.828 -0.585 1 95.69 178 GLY A CA 1
ATOM 1324 C C . GLY A 1 178 ? -0.687 -30.375 -0.857 1 95.69 178 GLY A C 1
ATOM 1325 O O . GLY A 1 178 ? -1.709 -30.062 -1.471 1 95.69 178 GLY A O 1
ATOM 1326 N N . ARG A 1 179 ? 0.285 -29.547 -0.526 1 97.62 179 ARG A N 1
ATOM 1327 C CA . ARG A 1 179 ? 0.076 -28.109 -0.664 1 97.62 179 ARG A CA 1
ATOM 1328 C C . ARG A 1 179 ? 0.396 -27.641 -2.08 1 97.62 179 ARG A C 1
ATOM 1330 O O . ARG A 1 179 ? 0.346 -26.438 -2.371 1 97.62 179 ARG A O 1
ATOM 1337 N N . PHE A 1 180 ? 0.663 -28.562 -2.951 1 98.44 180 PHE A N 1
ATOM 1338 C CA . PHE A 1 180 ? 1.073 -28.141 -4.285 1 98.44 180 PHE A CA 1
ATOM 1339 C C . PHE A 1 180 ? 0.167 -28.75 -5.348 1 98.44 180 PHE A C 1
ATOM 1341 O O . PHE A 1 180 ? -0.341 -29.859 -5.176 1 98.44 180 PHE A O 1
ATOM 1348 N N . ARG A 1 181 ? -0.111 -28.047 -6.348 1 97.88 181 ARG A N 1
ATOM 1349 C CA . ARG A 1 181 ? -0.757 -28.469 -7.582 1 97.88 181 ARG A CA 1
ATOM 1350 C C . ARG A 1 181 ? -0.036 -27.922 -8.805 1 97.88 181 ARG A C 1
ATOM 1352 O O . ARG A 1 181 ? 0.662 -26.906 -8.711 1 97.88 181 ARG A O 1
ATOM 1359 N N . GLY A 1 182 ? -0.104 -28.625 -9.852 1 97.25 182 GLY A N 1
ATOM 1360 C CA . GLY A 1 182 ? 0.402 -28.156 -11.133 1 97.25 182 GLY A CA 1
ATOM 1361 C C . GLY A 1 182 ? -0.696 -27.828 -12.133 1 97.25 182 GLY A C 1
ATOM 1362 O O . GLY A 1 182 ? -1.753 -28.469 -12.117 1 97.25 182 GLY A O 1
ATOM 1363 N N . GLN A 1 183 ? -0.45 -26.828 -12.961 1 96.81 183 GLN A N 1
ATOM 1364 C CA . GLN A 1 183 ? -1.293 -26.469 -14.102 1 96.81 183 GLN A CA 1
ATOM 1365 C C . GLN A 1 183 ? -0.467 -26.328 -15.375 1 96.81 183 GLN A C 1
ATOM 1367 O O . GLN A 1 183 ? 0.762 -26.234 -15.32 1 96.81 183 GLN A O 1
ATOM 1372 N N . VAL A 1 184 ? -1.169 -26.438 -16.516 1 97.75 184 VAL A N 1
ATOM 1373 C CA . VAL A 1 184 ? -0.497 -26.125 -17.766 1 97.75 184 VAL A CA 1
ATOM 1374 C C . VAL A 1 184 ? -0.307 -24.609 -17.906 1 97.75 184 VAL A C 1
ATOM 1376 O O . VAL A 1 184 ? -1.229 -23.844 -17.625 1 97.75 184 VAL A O 1
ATOM 1379 N N . GLY A 1 185 ? 0.913 -24.188 -18.188 1 98.25 185 GLY A N 1
ATOM 1380 C CA . GLY A 1 185 ? 1.196 -22.781 -18.344 1 98.25 185 GLY A CA 1
ATOM 1381 C C . GLY A 1 185 ? 1.635 -22.406 -19.75 1 98.25 185 GLY A C 1
ATOM 1382 O O . GLY A 1 185 ? 2.215 -23.219 -20.469 1 98.25 185 GLY A O 1
ATOM 1383 N N . ALA A 1 186 ? 1.33 -21.219 -20.125 1 98.38 186 ALA A N 1
ATOM 1384 C CA . ALA A 1 186 ? 1.764 -20.703 -21.422 1 98.38 186 ALA A CA 1
ATOM 1385 C C . ALA A 1 186 ? 2.25 -19.25 -21.312 1 98.38 186 ALA A C 1
ATOM 1387 O O . ALA A 1 186 ? 1.802 -18.516 -20.438 1 98.38 186 ALA A O 1
ATOM 1388 N N . ALA A 1 187 ? 3.217 -18.922 -22.156 1 97.94 187 ALA A N 1
ATOM 1389 C CA . ALA A 1 187 ? 3.629 -17.531 -22.328 1 97.94 187 ALA A CA 1
ATOM 1390 C C . ALA A 1 187 ? 2.604 -16.75 -23.141 1 97.94 187 ALA A C 1
ATOM 1392 O O . ALA A 1 187 ? 1.551 -17.281 -23.5 1 97.94 187 ALA A O 1
ATOM 1393 N N . PRO A 1 188 ? 2.809 -15.445 -23.344 1 97.12 188 PRO A N 1
ATOM 1394 C CA . PRO A 1 188 ? 1.86 -14.672 -24.156 1 97.12 188 PRO A CA 1
ATOM 1395 C C . PRO A 1 188 ? 1.646 -15.266 -25.547 1 97.12 188 PRO A C 1
ATOM 1397 O O . PRO A 1 188 ? 2.582 -15.805 -26.141 1 97.12 188 PRO A O 1
ATOM 1400 N N . CYS A 1 189 ? 0.515 -15.094 -26.078 1 96.94 189 CYS A N 1
ATOM 1401 C CA . CYS A 1 189 ? 0.039 -15.805 -27.25 1 96.94 189 CYS A CA 1
ATOM 1402 C C . CYS A 1 189 ? 0.911 -15.5 -28.469 1 96.94 189 CYS A C 1
ATOM 1404 O O . CYS A 1 189 ? 1.074 -16.344 -29.344 1 96.94 189 CYS A O 1
ATOM 1406 N N . PHE A 1 190 ? 1.485 -14.32 -28.469 1 96.88 190 PHE A N 1
ATOM 1407 C CA . PHE A 1 190 ? 2.281 -13.953 -29.625 1 96.88 190 PHE A CA 1
ATOM 1408 C C . PHE A 1 190 ? 3.578 -14.75 -29.672 1 96.88 190 PHE A C 1
ATOM 1410 O O . PHE A 1 190 ? 4.273 -14.766 -30.688 1 96.88 190 PHE A O 1
ATOM 1417 N N . THR A 1 191 ? 3.871 -15.477 -28.641 1 97.12 191 THR A N 1
ATOM 1418 C CA . THR A 1 191 ? 5.074 -16.297 -28.594 1 97.12 191 THR A CA 1
ATOM 1419 C C . THR A 1 191 ? 4.734 -17.766 -28.812 1 97.12 191 THR A C 1
ATOM 1421 O O . THR A 1 191 ? 5.609 -18.641 -28.75 1 97.12 191 THR A O 1
ATOM 1424 N N . ILE A 1 192 ? 3.488 -18.094 -29 1 97.12 192 ILE A N 1
ATOM 1425 C CA . ILE A 1 192 ? 2.984 -19.453 -29.078 1 97.12 192 ILE A CA 1
ATOM 1426 C C . ILE A 1 192 ? 2.482 -19.734 -30.5 1 97.12 192 ILE A C 1
ATOM 1428 O O . ILE A 1 192 ? 1.438 -19.219 -30.906 1 97.12 192 ILE A O 1
ATOM 1432 N N . GLY A 1 193 ? 3.135 -20.562 -31.219 1 97 193 GLY A N 1
ATOM 1433 C CA . GLY A 1 193 ? 2.711 -20.969 -32.562 1 97 193 GLY A CA 1
ATOM 1434 C C . GLY A 1 193 ? 1.778 -22.172 -32.531 1 97 193 GLY A C 1
ATOM 1435 O O . GLY A 1 193 ? 1.361 -22.625 -31.469 1 97 193 GLY A O 1
ATOM 1436 N N . PRO A 1 194 ? 1.441 -22.641 -33.719 1 96.88 194 PRO A N 1
ATOM 1437 C CA . PRO A 1 194 ? 0.491 -23.75 -33.812 1 96.88 194 PRO A CA 1
ATOM 1438 C C . PRO A 1 194 ? 0.963 -25 -33.094 1 96.88 194 PRO A C 1
ATOM 1440 O O . PRO A 1 194 ? 0.158 -25.703 -32.469 1 96.88 194 PRO A O 1
ATOM 1443 N N . ASP A 1 195 ? 2.227 -25.312 -33.156 1 97.31 195 ASP A N 1
ATOM 1444 C CA . ASP A 1 195 ? 2.756 -26.5 -32.469 1 97.31 195 ASP A CA 1
ATOM 1445 C C . ASP A 1 195 ? 2.621 -26.391 -30.969 1 97.31 195 ASP A C 1
ATOM 1447 O O . ASP A 1 195 ? 2.24 -27.344 -30.297 1 97.31 195 ASP A O 1
ATOM 1451 N N . ALA A 1 196 ? 2.996 -25.25 -30.484 1 97.62 196 ALA A N 1
ATOM 1452 C CA . ALA A 1 196 ? 2.857 -25.031 -29.047 1 97.62 196 ALA A CA 1
ATOM 1453 C C . ALA A 1 196 ? 1.394 -25.094 -28.625 1 97.62 196 ALA A C 1
ATOM 1455 O O . ALA A 1 196 ? 1.075 -25.641 -27.562 1 97.62 196 ALA A O 1
ATOM 1456 N N . LEU A 1 197 ? 0.514 -24.5 -29.406 1 97.44 197 LEU A N 1
ATOM 1457 C CA . LEU A 1 197 ? -0.914 -24.531 -29.109 1 97.44 197 LEU A CA 1
ATOM 1458 C C . LEU A 1 197 ? -1.429 -25.969 -29.031 1 97.44 197 LEU A C 1
ATOM 1460 O O . LEU A 1 197 ? -2.176 -26.312 -28.125 1 97.44 197 LEU A O 1
ATOM 1464 N N . SER A 1 198 ? -1.021 -26.719 -30.031 1 97.25 198 SER A N 1
ATOM 1465 C CA . SER A 1 198 ? -1.397 -28.125 -30.047 1 97.25 198 SER A CA 1
ATOM 1466 C C . SER A 1 198 ? -0.822 -28.859 -28.859 1 97.25 198 SER A C 1
ATOM 1468 O O . SER A 1 198 ? -1.492 -29.719 -28.266 1 97.25 198 SER A O 1
ATOM 1470 N N . GLY A 1 199 ? 0.407 -28.625 -28.547 1 97.62 199 GLY A N 1
ATOM 1471 C CA . GLY A 1 199 ? 1.042 -29.219 -27.391 1 97.62 199 GLY A CA 1
ATOM 1472 C C . GLY A 1 199 ? 0.334 -28.891 -26.078 1 97.62 199 GLY A C 1
ATOM 1473 O O . GLY A 1 199 ? 0.194 -29.75 -25.219 1 97.62 199 GLY A O 1
ATOM 1474 N N . LEU A 1 200 ? -0.059 -27.656 -25.938 1 98.12 200 LEU A N 1
ATOM 1475 C CA . LEU A 1 200 ? -0.795 -27.219 -24.75 1 98.12 200 LEU A CA 1
ATOM 1476 C C . LEU A 1 200 ? -2.115 -27.969 -24.625 1 98.12 200 LEU A C 1
ATOM 1478 O O . LEU A 1 200 ? -2.49 -28.406 -23.531 1 98.12 200 LEU A O 1
ATOM 1482 N N . ALA A 1 201 ? -2.822 -28.094 -25.719 1 97.06 201 ALA A N 1
ATOM 1483 C CA . ALA A 1 201 ? -4.082 -28.828 -25.734 1 97.06 201 ALA A CA 1
ATOM 1484 C C . ALA A 1 201 ? -3.871 -30.281 -25.312 1 97.06 201 ALA A C 1
ATOM 1486 O O . ALA A 1 201 ? -4.652 -30.828 -24.531 1 97.06 201 ALA A O 1
ATOM 1487 N N . GLU A 1 202 ? -2.848 -30.875 -25.844 1 96.88 202 GLU A N 1
ATOM 1488 C CA . GLU A 1 202 ? -2.521 -32.25 -25.5 1 96.88 202 GLU A CA 1
ATOM 1489 C C . GLU A 1 202 ? -2.15 -32.406 -24.031 1 96.88 202 GLU A C 1
ATOM 1491 O O . GLU A 1 202 ? -2.521 -33.375 -23.375 1 96.88 202 GLU A O 1
ATOM 1496 N N . ALA A 1 203 ? -1.384 -31.438 -23.547 1 97.12 203 ALA A N 1
ATOM 1497 C CA . ALA A 1 203 ? -1.003 -31.438 -22.141 1 97.12 203 ALA A CA 1
ATOM 1498 C C . ALA A 1 203 ? -2.232 -31.375 -21.234 1 97.12 203 ALA A C 1
ATOM 1500 O O . ALA A 1 203 ? -2.311 -32.094 -20.234 1 97.12 203 ALA A O 1
ATOM 1501 N N . LEU A 1 204 ? -3.18 -30.5 -21.562 1 96.75 204 LEU A N 1
ATOM 1502 C CA . LEU A 1 204 ? -4.406 -30.375 -20.781 1 96.75 204 LEU A CA 1
ATOM 1503 C C . LEU A 1 204 ? -5.195 -31.688 -20.797 1 96.75 204 LEU A C 1
ATOM 1505 O O . LEU A 1 204 ? -5.727 -32.094 -19.766 1 96.75 204 LEU A O 1
ATOM 1509 N N . LYS A 1 205 ? -5.238 -32.281 -21.953 1 94.38 205 LYS A N 1
ATOM 1510 C CA . LYS A 1 205 ? -5.926 -33.562 -22.078 1 94.38 205 LYS A CA 1
ATOM 1511 C C . LYS A 1 205 ? -5.254 -34.625 -21.219 1 94.38 205 LYS A C 1
ATOM 1513 O O . LYS A 1 205 ? -5.934 -35.438 -20.578 1 94.38 205 LYS A O 1
ATOM 1518 N N . ALA A 1 206 ? -3.971 -34.594 -21.281 1 93.31 206 ALA A N 1
ATOM 1519 C CA . ALA A 1 206 ? -3.199 -35.562 -20.516 1 93.31 206 ALA A CA 1
ATOM 1520 C C . ALA A 1 206 ? -3.457 -35.438 -19.016 1 93.31 206 ALA A C 1
ATOM 1522 O O . ALA A 1 206 ? -3.436 -36.438 -18.281 1 93.31 206 ALA A O 1
ATOM 1523 N N . LEU A 1 207 ? -3.674 -34.25 -18.594 1 93.81 207 LEU A N 1
ATOM 1524 C CA . LEU A 1 207 ? -3.895 -33.969 -17.172 1 93.81 207 LEU A CA 1
ATOM 1525 C C . LEU A 1 207 ? -5.363 -34.156 -16.797 1 93.81 207 LEU A C 1
ATOM 1527 O O . LEU A 1 207 ? -5.699 -34.312 -15.625 1 93.81 207 LEU A O 1
ATOM 1531 N N . GLY A 1 208 ? -6.242 -34.281 -17.875 1 84.38 208 GLY A N 1
ATOM 1532 C CA . GLY A 1 208 ? -7.664 -34.5 -17.672 1 84.38 208 GLY A CA 1
ATOM 1533 C C . GLY A 1 208 ? -8.383 -33.312 -17.062 1 84.38 208 GLY A C 1
ATOM 1534 O O . GLY A 1 208 ? -9.305 -32.781 -17.672 1 84.38 208 GLY A O 1
ATOM 1535 N N . ASP A 1 209 ? -8.094 -32.938 -15.961 1 75.69 209 ASP A N 1
ATOM 1536 C CA . ASP A 1 209 ? -8.805 -31.922 -15.211 1 75.69 209 ASP A CA 1
ATOM 1537 C C . ASP A 1 209 ? -7.891 -30.734 -14.906 1 75.69 209 ASP A C 1
ATOM 1539 O O . ASP A 1 209 ? -8.039 -30.078 -13.867 1 75.69 209 ASP A O 1
ATOM 1543 N N . GLY A 1 210 ? -7.016 -30.531 -15.828 1 84.56 210 GLY A N 1
ATOM 1544 C CA . GLY A 1 210 ? -6.082 -29.469 -15.484 1 84.56 210 GLY A CA 1
ATOM 1545 C C . GLY A 1 210 ? -6.492 -28.109 -16.031 1 84.56 210 GLY A C 1
ATOM 1546 O O . GLY A 1 210 ? -7.367 -28.031 -16.891 1 84.56 210 GLY A O 1
ATOM 1547 N N . GLY A 1 211 ? -6.004 -27.031 -15.43 1 93.06 211 GLY A N 1
ATOM 1548 C CA . GLY A 1 211 ? -6.273 -25.688 -15.891 1 93.06 211 GLY A CA 1
ATOM 1549 C C . GLY A 1 211 ? -5.102 -25.062 -16.641 1 93.06 211 GLY A C 1
ATOM 1550 O O . GLY A 1 211 ? -3.982 -25.578 -16.578 1 93.06 211 GLY A O 1
ATOM 1551 N N . LEU A 1 212 ? -5.402 -24.078 -17.422 1 97.56 212 LEU A N 1
ATOM 1552 C CA . LEU A 1 212 ? -4.406 -23.297 -18.156 1 97.56 212 LEU A CA 1
ATOM 1553 C C . LEU A 1 212 ? -4.152 -21.969 -17.453 1 97.56 212 LEU A C 1
ATOM 1555 O O . LEU A 1 212 ? -5.094 -21.297 -17.016 1 97.56 212 LEU A O 1
ATOM 1559 N N . HIS A 1 213 ? -2.904 -21.688 -17.172 1 98.62 213 HIS A N 1
ATOM 1560 C CA . HIS A 1 213 ? -2.475 -20.406 -16.625 1 98.62 213 HIS A CA 1
ATOM 1561 C C . HIS A 1 213 ? -1.667 -19.609 -17.641 1 98.62 213 HIS A C 1
ATOM 1563 O O . HIS A 1 213 ? -0.609 -20.062 -18.094 1 98.62 213 HIS A O 1
ATOM 1569 N N . LEU A 1 214 ? -2.117 -18.5 -18.109 1 98 214 LEU A N 1
ATOM 1570 C CA . LEU A 1 214 ? -1.354 -17.719 -19.078 1 98 214 LEU A CA 1
ATOM 1571 C C . LEU A 1 214 ? -1.704 -16.234 -18.984 1 98 214 LEU A C 1
ATOM 1573 O O . LEU A 1 214 ? -2.812 -15.875 -18.578 1 98 214 LEU A O 1
ATOM 1577 N N . PRO A 1 215 ? -0.73 -15.305 -19.25 1 98 215 PRO A N 1
ATOM 1578 C CA . PRO A 1 215 ? -1.075 -13.898 -19.5 1 98 215 PRO A CA 1
ATOM 1579 C C . PRO A 1 215 ? -1.829 -13.695 -20.812 1 98 215 PRO A C 1
ATOM 1581 O O . PRO A 1 215 ? -1.527 -14.352 -21.797 1 98 215 PRO A O 1
ATOM 1584 N N . LEU A 1 216 ? -2.814 -12.883 -20.766 1 97.81 216 LEU A N 1
ATOM 1585 C CA . LEU A 1 216 ? -3.629 -12.656 -21.953 1 97.81 216 LEU A CA 1
ATOM 1586 C C . LEU A 1 216 ? -3.811 -11.156 -22.203 1 97.81 216 LEU A C 1
ATOM 1588 O O . LEU A 1 216 ? -4.316 -10.438 -21.344 1 97.81 216 LEU A O 1
ATOM 1592 N N . ALA A 1 217 ? -3.352 -10.688 -23.359 1 97.12 217 ALA A N 1
ATOM 1593 C CA . ALA A 1 217 ? -3.564 -9.328 -23.828 1 97.12 217 ALA A CA 1
ATOM 1594 C C . ALA A 1 217 ? -3.145 -8.305 -22.781 1 97.12 217 ALA A C 1
ATOM 1596 O O . ALA A 1 217 ? -3.898 -7.383 -22.469 1 97.12 217 ALA A O 1
ATOM 1597 N N . GLU A 1 218 ? -2.004 -8.531 -22.172 1 95.62 218 GLU A N 1
ATOM 1598 C CA . GLU A 1 218 ? -1.472 -7.598 -21.172 1 95.62 218 GLU A CA 1
ATOM 1599 C C . GLU A 1 218 ? -1.179 -6.238 -21.797 1 95.62 218 GLU A C 1
ATOM 1601 O O . GLU A 1 218 ? -1.369 -5.199 -21.172 1 95.62 218 GLU A O 1
ATOM 1606 N N . ASP A 1 219 ? -0.678 -6.262 -22.953 1 95.19 219 ASP A N 1
ATOM 1607 C CA . ASP A 1 219 ? -0.394 -5.125 -23.828 1 95.19 219 ASP A CA 1
ATOM 1608 C C . ASP A 1 219 ? -0.983 -5.34 -25.219 1 95.19 219 ASP A C 1
ATOM 1610 O O . ASP A 1 219 ? -1.115 -6.477 -25.672 1 95.19 219 ASP A O 1
ATOM 1614 N N . PRO A 1 220 ? -1.29 -4.223 -25.938 1 94.69 220 PRO A N 1
ATOM 1615 C CA . PRO A 1 220 ? -1.801 -4.375 -27.297 1 94.69 220 PRO A CA 1
ATOM 1616 C C . PRO A 1 220 ? -0.847 -5.148 -28.203 1 94.69 220 PRO A C 1
ATOM 1618 O O . PRO A 1 220 ? -1.269 -5.695 -29.234 1 94.69 220 PRO A O 1
ATOM 1621 N N . LEU A 1 221 ? 0.323 -5.234 -27.812 1 95 221 LEU A N 1
ATOM 1622 C CA . LEU A 1 221 ? 1.342 -5.965 -28.562 1 95 221 LEU A CA 1
ATOM 1623 C C . LEU A 1 221 ? 0.936 -7.426 -28.75 1 95 221 LEU A C 1
ATOM 1625 O O . LEU A 1 221 ? 1.227 -8.023 -29.781 1 95 221 LEU A O 1
ATOM 1629 N N . ASP A 1 222 ? 0.292 -8.008 -27.781 1 95.75 222 ASP A N 1
ATOM 1630 C CA . ASP A 1 222 ? -0.087 -9.414 -27.828 1 95.75 222 ASP A CA 1
ATOM 1631 C C . ASP A 1 222 ? -1.021 -9.688 -29.016 1 95.75 222 ASP A C 1
ATOM 1633 O O . ASP A 1 222 ? -0.771 -10.594 -29.812 1 95.75 222 ASP A O 1
ATOM 1637 N N . GLU A 1 223 ? -2.043 -8.891 -29.156 1 95.56 223 GLU A N 1
ATOM 1638 C CA . GLU A 1 223 ? -2.99 -9.039 -30.25 1 95.56 223 GLU A CA 1
ATOM 1639 C C . GLU A 1 223 ? -2.332 -8.734 -31.594 1 95.56 223 GLU A C 1
ATOM 1641 O O . GLU A 1 223 ? -2.516 -9.477 -32.562 1 95.56 223 GLU A O 1
ATOM 1646 N N . ARG A 1 224 ? -1.585 -7.645 -31.625 1 96.56 224 ARG A N 1
ATOM 1647 C CA . ARG A 1 224 ? -0.943 -7.242 -32.875 1 96.56 224 ARG A CA 1
ATOM 1648 C C . ARG A 1 224 ? -0.022 -8.344 -33.406 1 96.56 224 ARG A C 1
ATOM 1650 O O . ARG A 1 224 ? -0.149 -8.773 -34.562 1 96.56 224 ARG A O 1
ATOM 1657 N N . LEU A 1 225 ? 0.83 -8.828 -32.531 1 96.62 225 LEU A N 1
ATOM 1658 C CA . LEU A 1 225 ? 1.82 -9.805 -32.969 1 96.62 225 LEU A CA 1
ATOM 1659 C C . LEU A 1 225 ? 1.179 -11.172 -33.188 1 96.62 225 LEU A C 1
ATOM 1661 O O . LEU A 1 225 ? 1.604 -11.93 -34.062 1 96.62 225 LEU A O 1
ATOM 1665 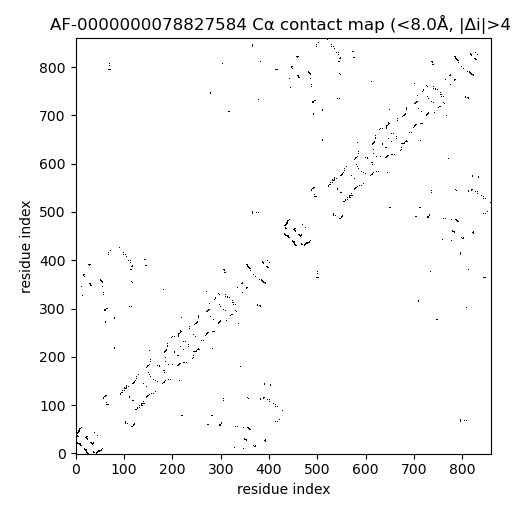N N . SER A 1 226 ? 0.158 -11.523 -32.438 1 97 226 SER A N 1
ATOM 1666 C CA . SER A 1 226 ? -0.564 -12.766 -32.688 1 97 226 SER A CA 1
ATOM 1667 C C . SER A 1 226 ? -1.19 -12.773 -34.062 1 97 226 SER A C 1
ATOM 1669 O O . SER A 1 226 ? -1.097 -13.773 -34.812 1 97 226 SER A O 1
ATOM 1671 N N . ASN A 1 227 ? -1.828 -11.672 -34.469 1 96.75 227 ASN A N 1
ATOM 1672 C CA . ASN A 1 227 ? -2.414 -11.539 -35.781 1 96.75 227 ASN A CA 1
ATOM 1673 C C . ASN A 1 227 ? -1.344 -11.57 -36.875 1 96.75 227 ASN A C 1
ATOM 1675 O O . ASN A 1 227 ? -1.508 -12.25 -37.906 1 96.75 227 ASN A O 1
ATOM 1679 N N . GLU A 1 228 ? -0.301 -10.828 -36.625 1 97.5 228 GLU A N 1
ATOM 1680 C CA . GLU A 1 228 ? 0.772 -10.742 -37.625 1 97.5 228 GLU A CA 1
ATOM 1681 C C . GLU A 1 228 ? 1.447 -12.094 -37.812 1 97.5 228 GLU A C 1
ATOM 1683 O O . GLU A 1 228 ? 1.734 -12.484 -38.969 1 97.5 228 GLU A O 1
ATOM 1688 N N . ASN A 1 229 ? 1.701 -12.781 -36.75 1 96.12 229 ASN A N 1
ATOM 1689 C CA . ASN A 1 229 ? 2.492 -14.008 -36.812 1 96.12 229 ASN A CA 1
ATOM 1690 C C . ASN A 1 229 ? 1.629 -15.219 -37.156 1 96.12 229 ASN A C 1
ATOM 1692 O O . ASN A 1 229 ? 2.105 -16.172 -37.781 1 96.12 229 ASN A O 1
ATOM 1696 N N . TYR A 1 230 ? 0.325 -15.141 -36.719 1 96.06 230 TYR A N 1
ATOM 1697 C CA . TYR A 1 230 ? -0.415 -16.391 -36.75 1 96.06 230 TYR A CA 1
ATOM 1698 C C . TYR A 1 230 ? -1.791 -16.188 -37.375 1 96.06 230 TYR A C 1
ATOM 1700 O O . TYR A 1 230 ? -2.574 -17.141 -37.5 1 96.06 230 TYR A O 1
ATOM 1708 N N . GLY A 1 231 ? -2.162 -14.977 -37.719 1 95.81 231 GLY A N 1
ATOM 1709 C CA . GLY A 1 231 ? -3.322 -14.68 -38.562 1 95.81 231 GLY A CA 1
ATOM 1710 C C . GLY A 1 231 ? -4.617 -14.625 -37.75 1 95.81 231 GLY A C 1
ATOM 1711 O O . GLY A 1 231 ? -5.703 -14.594 -38.344 1 95.81 231 GLY A O 1
ATOM 1712 N N . ALA A 1 232 ? -4.516 -14.695 -36.438 1 96.38 232 ALA A N 1
ATOM 1713 C CA . ALA A 1 232 ? -5.711 -14.641 -35.625 1 96.38 232 ALA A CA 1
ATOM 1714 C C . ALA A 1 232 ? -5.406 -14.047 -34.25 1 96.38 232 ALA A C 1
ATOM 1716 O O . ALA A 1 232 ? -4.25 -14.039 -33.812 1 96.38 232 ALA A O 1
ATOM 1717 N N . SER A 1 233 ? -6.473 -13.531 -33.594 1 96.75 233 SER A N 1
ATOM 1718 C CA . SER A 1 233 ? -6.324 -12.938 -32.25 1 96.75 233 SER A CA 1
ATOM 1719 C C . SER A 1 233 ? -5.996 -14 -31.219 1 96.75 233 SER A C 1
ATOM 1721 O O . SER A 1 233 ? -6.262 -15.188 -31.422 1 96.75 233 SER A O 1
ATOM 1723 N N . PRO A 1 234 ? -5.387 -13.555 -30.094 1 97.75 234 PRO A N 1
ATOM 1724 C CA . PRO A 1 234 ? -5.109 -14.508 -29.016 1 97.75 234 PRO A CA 1
ATOM 1725 C C . PRO A 1 234 ? -6.348 -15.289 -28.578 1 97.75 234 PRO A C 1
ATOM 1727 O O . PRO A 1 234 ? -6.285 -16.516 -28.422 1 97.75 234 PRO A O 1
ATOM 1730 N N . VAL A 1 235 ? -7.473 -14.633 -28.438 1 98.19 235 VAL A N 1
ATOM 1731 C CA . VAL A 1 235 ? -8.703 -15.258 -27.938 1 98.19 235 VAL A CA 1
ATOM 1732 C C . VAL A 1 235 ? -9.203 -16.281 -28.953 1 98.19 235 VAL A C 1
ATOM 1734 O O . VAL A 1 235 ? -9.539 -17.406 -28.594 1 98.19 235 VAL A O 1
ATOM 1737 N N . SER A 1 236 ? -9.234 -15.883 -30.234 1 97.56 236 SER A N 1
ATOM 1738 C CA . SER A 1 236 ? -9.672 -16.797 -31.281 1 97.56 236 SER A CA 1
ATOM 1739 C C . SER A 1 236 ? -8.805 -18.047 -31.312 1 97.56 236 SER A C 1
ATOM 1741 O O . SER A 1 236 ? -9.32 -19.172 -31.422 1 97.56 236 SER A O 1
ATOM 1743 N N . ARG A 1 237 ? -7.539 -17.891 -31.219 1 97.88 237 ARG A N 1
ATOM 1744 C CA . ARG A 1 237 ? -6.602 -19 -31.266 1 97.88 237 ARG A CA 1
ATOM 1745 C C . ARG A 1 237 ? -6.805 -19.938 -30.078 1 97.88 237 ARG A C 1
ATOM 1747 O O . ARG A 1 237 ? -6.832 -21.156 -30.25 1 97.88 237 ARG A O 1
ATOM 1754 N N . LEU A 1 238 ? -6.941 -19.375 -28.875 1 98.06 238 LEU A N 1
ATOM 1755 C CA . LEU A 1 238 ? -7.105 -20.172 -27.656 1 98.06 238 LEU A CA 1
ATOM 1756 C C . LEU A 1 238 ? -8.43 -20.922 -27.688 1 98.06 238 LEU A C 1
ATOM 1758 O O . LEU A 1 238 ? -8.5 -22.078 -27.281 1 98.06 238 LEU A O 1
ATOM 1762 N N . LEU A 1 239 ? -9.508 -20.266 -28.188 1 97.44 239 LEU A N 1
ATOM 1763 C CA . LEU A 1 239 ? -10.828 -20.891 -28.25 1 97.44 239 LEU A CA 1
ATOM 1764 C C . LEU A 1 239 ? -10.844 -22.016 -29.281 1 97.44 239 LEU A C 1
ATOM 1766 O O . LEU A 1 239 ? -11.375 -23.094 -29.031 1 97.44 239 LEU A O 1
ATOM 1770 N N . GLU A 1 240 ? -10.273 -21.719 -30.422 1 96.88 240 GLU A N 1
ATOM 1771 C CA . GLU A 1 240 ? -10.234 -22.719 -31.484 1 96.88 240 GLU A CA 1
ATOM 1772 C C . GLU A 1 240 ? -9.453 -23.953 -31.047 1 96.88 240 GLU A C 1
ATOM 1774 O O . GLU A 1 240 ? -9.789 -25.078 -31.422 1 96.88 240 GLU A O 1
ATOM 1779 N N . ALA A 1 241 ? -8.438 -23.734 -30.266 1 96.44 241 ALA A N 1
ATOM 1780 C CA . ALA A 1 241 ? -7.602 -24.844 -29.781 1 96.44 241 ALA A CA 1
ATOM 1781 C C . ALA A 1 241 ? -8.25 -25.547 -28.594 1 96.44 241 ALA A C 1
ATOM 1783 O O . ALA A 1 241 ? -7.746 -26.562 -28.109 1 96.44 241 ALA A O 1
ATOM 1784 N N . GLY A 1 242 ? -9.367 -25.031 -28.062 1 94.75 242 GLY A N 1
ATOM 1785 C CA . GLY A 1 242 ? -10.062 -25.625 -26.953 1 94.75 242 GLY A CA 1
ATOM 1786 C C . GLY A 1 242 ? -9.328 -25.484 -25.625 1 94.75 242 GLY A C 1
ATOM 1787 O O . GLY A 1 242 ? -9.375 -26.375 -24.781 1 94.75 242 GLY A O 1
ATOM 1788 N N . LEU A 1 243 ? -8.656 -24.391 -25.453 1 96.75 243 LEU A N 1
ATOM 1789 C CA . LEU A 1 243 ? -7.746 -24.266 -24.312 1 96.75 243 LEU A CA 1
ATOM 1790 C C . LEU A 1 243 ? -8.414 -23.531 -23.156 1 96.75 243 LEU A C 1
ATOM 1792 O O . LEU A 1 243 ? -7.93 -23.578 -22.031 1 96.75 243 LEU A O 1
ATOM 1796 N N . LEU A 1 244 ? -9.492 -22.812 -23.391 1 97.12 244 LEU A N 1
ATOM 1797 C CA . LEU A 1 244 ? -10.133 -22.031 -22.344 1 97.12 244 LEU A CA 1
ATOM 1798 C C . LEU A 1 244 ? -11.273 -22.812 -21.688 1 97.12 244 LEU A C 1
ATOM 1800 O O . LEU A 1 244 ? -12.102 -23.406 -22.391 1 97.12 244 LEU A O 1
ATOM 1804 N N . SER A 1 245 ? -11.281 -22.906 -20.406 1 96.5 245 SER A N 1
ATOM 1805 C CA . SER A 1 245 ? -12.258 -23.609 -19.594 1 96.5 245 SER A CA 1
ATOM 1806 C C . SER A 1 245 ? -12.43 -22.922 -18.234 1 96.5 245 SER A C 1
ATOM 1808 O O . SER A 1 245 ? -11.719 -21.969 -17.922 1 96.5 245 SER A O 1
ATOM 1810 N N . PRO A 1 246 ? -13.391 -23.375 -17.391 1 96.88 246 PRO A N 1
ATOM 1811 C CA . PRO A 1 246 ? -13.57 -22.828 -16.047 1 96.88 246 PRO A CA 1
ATOM 1812 C C . PRO A 1 246 ? -12.352 -23.047 -15.148 1 96.88 246 PRO A C 1
ATOM 1814 O O . PRO A 1 246 ? -12.289 -22.5 -14.047 1 96.88 246 PRO A O 1
ATOM 1817 N N . LYS A 1 247 ? -11.398 -23.797 -15.625 1 96.69 247 LYS A N 1
ATOM 1818 C CA . LYS A 1 247 ? -10.195 -24.062 -14.844 1 96.69 247 LYS A CA 1
ATOM 1819 C C . LYS A 1 247 ? -9.031 -23.188 -15.32 1 96.69 247 LYS A C 1
ATOM 1821 O O . LYS A 1 247 ? -7.934 -23.266 -14.773 1 96.69 247 LYS A O 1
ATOM 1826 N N . SER A 1 248 ? -9.266 -22.375 -16.312 1 97.69 248 SER A N 1
ATOM 1827 C CA . SER A 1 248 ? -8.242 -21.484 -16.844 1 97.69 248 SER A CA 1
ATOM 1828 C C . SER A 1 248 ? -8.125 -20.219 -16 1 97.69 248 SER A C 1
ATOM 1830 O O . SER A 1 248 ? -9.125 -19.688 -15.523 1 97.69 248 SER A O 1
ATOM 1832 N N . GLN A 1 249 ? -6.895 -19.781 -15.797 1 97.88 249 GLN A N 1
ATOM 1833 C CA . GLN A 1 249 ? -6.543 -18.516 -15.18 1 97.88 249 GLN A CA 1
ATOM 1834 C C . GLN A 1 249 ? -5.871 -17.578 -16.172 1 97.88 249 GLN A C 1
ATOM 1836 O O . GLN A 1 249 ? -4.77 -17.859 -16.656 1 97.88 249 GLN A O 1
ATOM 1841 N N . LEU A 1 250 ? -6.527 -16.547 -16.469 1 98.44 250 LEU A N 1
ATOM 1842 C CA . LEU A 1 250 ? -6.035 -15.578 -17.453 1 98.44 250 LEU A CA 1
ATOM 1843 C C . LEU A 1 250 ? -5.609 -14.281 -16.766 1 98.44 250 LEU A C 1
ATOM 1845 O O . LEU A 1 250 ? -6.457 -13.531 -16.281 1 98.44 250 LEU A O 1
ATOM 1849 N N . ALA A 1 251 ? -4.316 -14.008 -16.734 1 98.06 251 ALA A N 1
ATOM 1850 C CA . ALA A 1 251 ? -3.766 -12.867 -16.016 1 98.06 251 ALA A CA 1
ATOM 1851 C C . ALA A 1 251 ? -3.805 -11.602 -16.875 1 98.06 251 ALA A C 1
ATOM 1853 O O . ALA A 1 251 ? -3.652 -11.672 -18.094 1 98.06 251 ALA A O 1
ATOM 1854 N N . HIS A 1 252 ? -3.936 -10.445 -16.281 1 97.19 252 HIS A N 1
ATOM 1855 C CA . HIS A 1 252 ? -3.875 -9.094 -16.812 1 97.19 252 HIS A CA 1
ATOM 1856 C C . HIS A 1 252 ? -5.129 -8.758 -17.609 1 97.19 252 HIS A C 1
ATOM 1858 O O . HIS A 1 252 ? -5.941 -7.934 -17.188 1 97.19 252 HIS A O 1
ATOM 1864 N N . VAL A 1 253 ? -5.352 -9.391 -18.75 1 96.44 253 VAL A N 1
ATOM 1865 C CA . VAL A 1 253 ? -6.516 -9.273 -19.625 1 96.44 253 VAL A CA 1
ATOM 1866 C C . VAL A 1 253 ? -6.84 -7.801 -19.844 1 96.44 253 VAL A C 1
ATOM 1868 O O . VAL A 1 253 ? -7.98 -7.371 -19.656 1 96.44 253 VAL A O 1
ATOM 1871 N N . GLY A 1 254 ? -5.902 -6.98 -20.25 1 92.25 254 GLY A N 1
ATOM 1872 C CA . GLY A 1 254 ? -6.043 -5.531 -20.25 1 92.25 254 GLY A CA 1
ATOM 1873 C C . GLY A 1 254 ? -6.574 -4.988 -21.562 1 92.25 254 GLY A C 1
ATOM 1874 O O . GLY A 1 254 ? -7.184 -3.918 -21.609 1 92.25 254 GLY A O 1
ATOM 1875 N N . HIS A 1 255 ? -6.336 -5.719 -22.703 1 93.94 255 HIS A N 1
ATOM 1876 C CA . HIS A 1 255 ? -6.555 -5.098 -24.016 1 93.94 255 HIS A CA 1
ATOM 1877 C C . HIS A 1 255 ? -7.391 -6 -24.906 1 93.94 255 HIS A C 1
ATOM 1879 O O . HIS A 1 255 ? -7.082 -6.156 -26.094 1 93.94 255 HIS A O 1
ATOM 1885 N N . LEU A 1 256 ? -8.469 -6.539 -24.422 1 94.69 256 LEU A N 1
ATOM 1886 C CA . LEU A 1 256 ? -9.445 -7.254 -25.234 1 94.69 256 LEU A CA 1
ATOM 1887 C C . LEU A 1 256 ? -10.617 -6.348 -25.594 1 94.69 256 LEU A C 1
ATOM 1889 O O . LEU A 1 256 ? -11.086 -5.574 -24.75 1 94.69 256 LEU A O 1
ATOM 1893 N N . ASP A 1 257 ? -10.945 -6.355 -26.828 1 92.81 257 ASP A N 1
ATOM 1894 C CA . ASP A 1 257 ? -12.211 -5.695 -27.141 1 92.81 257 ASP A CA 1
ATOM 1895 C C . ASP A 1 257 ? -13.383 -6.441 -26.516 1 92.81 257 ASP A C 1
ATOM 1897 O O . ASP A 1 257 ? -13.219 -7.547 -26 1 92.81 257 ASP A O 1
ATOM 1901 N N . TRP A 1 258 ? -14.508 -5.828 -26.516 1 93.44 258 TRP A N 1
ATOM 1902 C CA . TRP A 1 258 ? -15.656 -6.379 -25.797 1 93.44 258 TRP A CA 1
ATOM 1903 C C . TRP A 1 258 ? -16.062 -7.734 -26.375 1 93.44 258 TRP A C 1
ATOM 1905 O O . TRP A 1 258 ? -16.422 -8.648 -25.641 1 93.44 258 TRP A O 1
ATOM 1915 N N . ALA A 1 259 ? -16.062 -7.891 -27.656 1 95.31 259 ALA A N 1
ATOM 1916 C CA . ALA A 1 259 ? -16.469 -9.148 -28.297 1 95.31 259 ALA A CA 1
ATOM 1917 C C . ALA A 1 259 ? -15.586 -10.297 -27.812 1 95.31 259 ALA A C 1
ATOM 1919 O O . ALA A 1 259 ? -16.094 -11.367 -27.469 1 95.31 259 ALA A O 1
ATOM 1920 N N . ASP A 1 260 ? -14.32 -10.102 -27.781 1 96.31 260 ASP A N 1
ATOM 1921 C CA . ASP A 1 260 ? -13.375 -11.117 -27.312 1 96.31 260 ASP A CA 1
ATOM 1922 C C . ASP A 1 260 ? -13.555 -11.375 -25.812 1 96.31 260 ASP A C 1
ATOM 1924 O O . ASP A 1 260 ? -13.562 -12.523 -25.375 1 96.31 260 ASP A O 1
ATOM 1928 N N . LEU A 1 261 ? -13.695 -10.336 -25.078 1 96.94 261 LEU A N 1
ATOM 1929 C CA . LEU A 1 261 ? -13.852 -10.477 -23.641 1 96.94 261 LEU A CA 1
ATOM 1930 C C . LEU A 1 261 ? -15.109 -11.266 -23.297 1 96.94 261 LEU A C 1
ATOM 1932 O O . LEU A 1 261 ? -15.094 -12.117 -22.406 1 96.94 261 LEU A O 1
ATOM 1936 N N . ALA A 1 262 ? -16.172 -10.938 -23.984 1 97 262 ALA A N 1
ATOM 1937 C CA . ALA A 1 262 ? -17.438 -11.641 -23.766 1 97 262 ALA A CA 1
ATOM 1938 C C . ALA A 1 262 ? -17.297 -13.133 -24.031 1 97 262 ALA A C 1
ATOM 1940 O O . ALA A 1 262 ? -17.859 -13.953 -23.297 1 97 262 ALA A O 1
ATOM 1941 N N . GLN A 1 263 ? -16.578 -13.508 -25.062 1 97.38 263 GLN A N 1
ATOM 1942 C CA . GLN A 1 263 ? -16.328 -14.914 -25.359 1 97.38 263 GLN A CA 1
ATOM 1943 C C . GLN A 1 263 ? -15.523 -15.57 -24.25 1 97.38 263 GLN A C 1
ATOM 1945 O O . GLN A 1 263 ? -15.812 -16.703 -23.844 1 97.38 263 GLN A O 1
ATOM 1950 N N . VAL A 1 264 ? -14.5 -14.898 -23.797 1 97.88 264 VAL A N 1
ATOM 1951 C CA . VAL A 1 264 ? -13.656 -15.422 -22.719 1 97.88 264 VAL A CA 1
ATOM 1952 C C . VAL A 1 264 ? -14.492 -15.633 -21.469 1 97.88 264 VAL A C 1
ATOM 1954 O O . VAL A 1 264 ? -14.414 -16.688 -20.828 1 97.88 264 VAL A O 1
ATOM 1957 N N . ILE A 1 265 ? -15.312 -14.625 -21.094 1 97.69 265 ILE A N 1
ATOM 1958 C CA . ILE A 1 265 ? -16.172 -14.695 -19.906 1 97.69 265 ILE A CA 1
ATOM 1959 C C . ILE A 1 265 ? -17.109 -15.891 -20.016 1 97.69 265 ILE A C 1
ATOM 1961 O O . ILE A 1 265 ? -17.328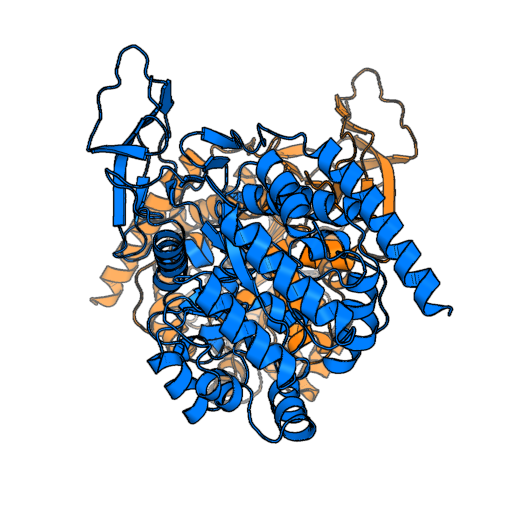 -16.594 -19.031 1 97.69 265 ILE A O 1
ATOM 1965 N N . ALA A 1 266 ? -17.594 -16.156 -21.188 1 97.56 266 ALA A N 1
ATOM 1966 C CA . ALA A 1 266 ? -18.547 -17.234 -21.438 1 97.56 266 ALA A CA 1
ATOM 1967 C C . ALA A 1 266 ? -17.922 -18.594 -21.172 1 97.56 266 ALA A C 1
ATOM 1969 O O . ALA A 1 266 ? -18.625 -19.562 -20.891 1 97.56 266 ALA A O 1
ATOM 1970 N N . THR A 1 267 ? -16.625 -18.781 -21.25 1 97.19 267 THR A N 1
ATOM 1971 C CA . THR A 1 267 ? -15.93 -20.047 -20.984 1 97.19 267 THR A CA 1
ATOM 1972 C C . THR A 1 267 ? -15.93 -20.359 -19.484 1 97.19 267 THR A C 1
ATOM 1974 O O . THR A 1 267 ? -15.664 -21.484 -19.078 1 97.19 267 THR A O 1
ATOM 1977 N N . GLY A 1 268 ? -16.125 -19.312 -18.656 1 97.5 268 GLY A N 1
ATOM 1978 C CA . GLY A 1 268 ? -16.047 -19.453 -17.203 1 97.5 268 GLY A CA 1
ATOM 1979 C C . GLY A 1 268 ? -14.633 -19.344 -16.672 1 97.5 268 GLY A C 1
ATOM 1980 O O . GLY A 1 268 ? -14.391 -19.625 -15.492 1 97.5 268 GLY A O 1
ATOM 1981 N N . ALA A 1 269 ? -13.703 -18.969 -17.484 1 98 269 ALA A N 1
ATOM 1982 C CA . ALA A 1 269 ? -12.32 -18.812 -17.047 1 98 269 ALA A CA 1
ATOM 1983 C C . ALA A 1 269 ? -12.203 -17.734 -15.969 1 98 269 ALA A C 1
ATOM 1985 O O . ALA A 1 269 ? -13.078 -16.875 -15.852 1 98 269 ALA A O 1
ATOM 1986 N N . TRP A 1 270 ? -11.211 -17.891 -15.102 1 98.5 270 TRP A N 1
ATOM 1987 C CA . TRP A 1 270 ? -10.898 -16.875 -14.117 1 98.5 270 TRP A CA 1
ATOM 1988 C C . TRP A 1 270 ? -10.086 -15.742 -14.734 1 98.5 270 TRP A C 1
ATOM 1990 O O . TRP A 1 270 ? -9.117 -15.992 -15.461 1 98.5 270 TRP A O 1
ATOM 2000 N N . LEU A 1 271 ? -10.523 -14.539 -14.531 1 98.44 271 LEU A N 1
ATOM 2001 C CA . LEU A 1 271 ? -9.797 -13.352 -14.961 1 98.44 271 LEU A CA 1
ATOM 2002 C C . LEU A 1 271 ? -9.039 -12.719 -13.797 1 98.44 271 LEU A C 1
ATOM 2004 O O . LEU A 1 271 ? -9.648 -12.336 -12.789 1 98.44 271 LEU A O 1
ATOM 2008 N N . VAL A 1 272 ? -7.742 -12.609 -13.891 1 98.12 272 VAL A N 1
ATOM 2009 C CA . VAL A 1 272 ? -6.895 -12.172 -12.789 1 98.12 272 VAL A CA 1
ATOM 2010 C C . VAL A 1 272 ? -6.422 -10.742 -13.047 1 98.12 272 VAL A C 1
ATOM 2012 O O . VAL A 1 272 ? -5.629 -10.492 -13.961 1 98.12 272 VAL A O 1
ATOM 2015 N N . HIS A 1 273 ? -6.891 -9.828 -12.234 1 97.19 273 HIS A N 1
ATOM 2016 C CA . HIS A 1 273 ? -6.516 -8.422 -12.305 1 97.19 273 HIS A CA 1
ATOM 2017 C C . HIS A 1 273 ? -5.203 -8.172 -11.57 1 97.19 273 HIS A C 1
ATOM 2019 O O . HIS A 1 273 ? -5.012 -8.641 -10.445 1 97.19 273 HIS A O 1
ATOM 2025 N N . THR A 1 274 ? -4.242 -7.508 -12.219 1 96.56 274 THR A N 1
ATOM 2026 C CA . THR A 1 274 ? -2.932 -7.191 -11.672 1 96.56 274 THR A CA 1
ATOM 2027 C C . THR A 1 274 ? -2.613 -5.707 -11.852 1 96.56 274 THR A C 1
ATOM 2029 O O . THR A 1 274 ? -1.696 -5.352 -12.594 1 96.56 274 THR A O 1
ATOM 2032 N N . PRO A 1 275 ? -3.314 -4.84 -11.109 1 94.94 275 PRO A N 1
ATOM 2033 C CA . PRO A 1 275 ? -3.285 -3.41 -11.422 1 94.94 275 PRO A CA 1
ATOM 2034 C C . PRO A 1 275 ? -1.903 -2.791 -11.219 1 94.94 275 PRO A C 1
ATOM 2036 O O . PRO A 1 275 ? -1.454 -1.991 -12.047 1 94.94 275 PRO A O 1
ATOM 2039 N N . ARG A 1 276 ? -1.166 -3.064 -10.188 1 94.69 276 ARG A N 1
ATOM 2040 C CA . ARG A 1 276 ? 0.106 -2.408 -9.906 1 94.69 276 ARG A CA 1
ATOM 2041 C C . ARG A 1 276 ? 1.182 -2.848 -10.891 1 94.69 276 ARG A C 1
ATOM 2043 O O . ARG A 1 276 ? 2.008 -2.037 -11.32 1 94.69 276 ARG A O 1
ATOM 2050 N N . ALA A 1 277 ? 1.176 -4.125 -11.234 1 93.94 277 ALA A N 1
ATOM 2051 C CA . ALA A 1 277 ? 2.105 -4.602 -12.258 1 93.94 277 ALA A CA 1
ATOM 2052 C C . ALA A 1 277 ? 1.85 -3.916 -13.594 1 93.94 277 ALA A C 1
ATOM 2054 O O . ALA A 1 277 ? 2.789 -3.512 -14.281 1 93.94 277 ALA A O 1
ATOM 2055 N N . ASN A 1 278 ? 0.559 -3.818 -14 1 93.19 278 ASN A N 1
ATOM 2056 C CA . ASN A 1 278 ? 0.198 -3.174 -15.258 1 93.19 278 ASN A CA 1
ATOM 2057 C C . ASN A 1 278 ? 0.62 -1.706 -15.273 1 93.19 278 ASN A C 1
ATOM 2059 O O . ASN A 1 278 ? 1.087 -1.204 -16.297 1 93.19 278 ASN A O 1
ATOM 2063 N N . GLN A 1 279 ? 0.47 -1.021 -14.133 1 90.81 279 GLN A N 1
ATOM 2064 C CA . GLN A 1 279 ? 0.921 0.363 -14.039 1 90.81 279 GLN A CA 1
ATOM 2065 C C . GLN A 1 279 ? 2.438 0.459 -14.195 1 90.81 279 GLN A C 1
ATOM 2067 O O . GLN A 1 279 ? 2.938 1.32 -14.922 1 90.81 279 GLN A O 1
ATOM 2072 N N . GLY A 1 280 ? 3.146 -0.425 -13.547 1 88.81 280 GLY A N 1
ATOM 2073 C CA . GLY A 1 280 ? 4.602 -0.416 -13.578 1 88.81 280 GLY A CA 1
ATOM 2074 C C . GLY A 1 280 ? 5.172 -0.655 -14.961 1 88.81 280 GLY A C 1
ATOM 2075 O O . GLY A 1 280 ? 6.23 -0.125 -15.305 1 88.81 280 GLY A O 1
ATOM 2076 N N . LEU A 1 281 ? 4.43 -1.429 -15.727 1 88.81 281 LEU A N 1
ATOM 2077 C CA . LEU A 1 281 ? 4.887 -1.784 -17.062 1 88.81 281 LEU A CA 1
ATOM 2078 C C . LEU A 1 281 ? 4.328 -0.822 -18.109 1 88.81 281 LEU A C 1
ATOM 2080 O O . LEU A 1 281 ? 4.656 -0.919 -19.281 1 88.81 281 LEU A O 1
ATOM 2084 N N . GLU A 1 282 ? 3.492 0.117 -17.672 1 88.25 282 GLU A N 1
ATOM 2085 C CA . GLU A 1 282 ? 2.889 1.117 -18.547 1 88.25 282 GLU A CA 1
ATOM 2086 C C . GLU A 1 282 ? 2.131 0.458 -19.688 1 88.25 282 GLU A C 1
ATOM 2088 O O . GLU A 1 282 ? 2.309 0.832 -20.859 1 88.25 282 GLU A O 1
ATOM 2093 N N . VAL A 1 283 ? 1.322 -0.564 -19.281 1 90.25 283 VAL A N 1
ATOM 2094 C CA . VAL A 1 283 ? 0.62 -1.311 -20.312 1 90.25 283 VAL A CA 1
ATOM 2095 C C . VAL A 1 283 ? -0.859 -0.928 -20.312 1 90.25 283 VAL A C 1
ATOM 2097 O O . VAL A 1 283 ? -1.692 -1.648 -20.875 1 90.25 283 VAL A O 1
ATOM 2100 N N . GLY A 1 284 ? -1.204 0.123 -19.625 1 87.12 284 GLY A N 1
ATOM 2101 C CA . GLY A 1 284 ? -2.578 0.601 -19.609 1 87.12 284 GLY A CA 1
ATOM 2102 C C . GLY A 1 284 ? -3.41 0.004 -18.5 1 87.12 284 GLY A C 1
ATOM 2103 O O . GLY A 1 284 ? -2.889 -0.714 -17.641 1 87.12 284 GLY A O 1
ATOM 2104 N N . TYR A 1 285 ? -4.672 0.402 -18.438 1 86.56 285 TYR A N 1
ATOM 2105 C CA . TYR A 1 285 ? -5.602 -0.031 -17.406 1 86.56 285 TYR A CA 1
ATOM 2106 C C . TYR A 1 285 ? -6.488 -1.165 -17.906 1 86.56 285 TYR A C 1
ATOM 2108 O O . TYR A 1 285 ? -7.164 -1.026 -18.938 1 86.56 285 TYR A O 1
ATOM 2116 N N . ALA A 1 286 ? -6.453 -2.299 -17.203 1 90 286 ALA A N 1
ATOM 2117 C CA . ALA A 1 286 ? -7.418 -3.365 -17.469 1 90 286 ALA A CA 1
ATOM 2118 C C . ALA A 1 286 ? -8.781 -3.023 -16.875 1 90 286 ALA A C 1
ATOM 2120 O O . ALA A 1 286 ? -8.891 -2.693 -15.688 1 90 286 ALA A O 1
ATOM 2121 N N . PRO A 1 287 ? -9.82 -3.057 -17.656 1 89.69 287 PRO A N 1
ATOM 2122 C CA . PRO A 1 287 ? -11.141 -2.701 -17.125 1 89.69 287 PRO A CA 1
ATOM 2123 C C . PRO A 1 287 ? -11.719 -3.775 -16.219 1 89.69 287 PRO A C 1
ATOM 2125 O O . PRO A 1 287 ? -12.648 -4.484 -16.594 1 89.69 287 PRO A O 1
ATOM 2128 N N . ALA A 1 288 ? -11.391 -3.77 -15.039 1 90.31 288 ALA A N 1
ATOM 2129 C CA . ALA A 1 288 ? -11.695 -4.816 -14.07 1 90.31 288 ALA A CA 1
ATOM 2130 C C . ALA A 1 288 ? -13.203 -4.953 -13.859 1 90.31 288 ALA A C 1
ATOM 2132 O O . ALA A 1 288 ? -13.703 -6.047 -13.602 1 90.31 288 ALA A O 1
ATOM 2133 N N . LEU A 1 289 ? -13.938 -3.891 -14.047 1 89.19 289 LEU A N 1
ATOM 2134 C CA . LEU A 1 289 ? -15.383 -3.904 -13.852 1 89.19 289 LEU A CA 1
ATOM 2135 C C . LEU A 1 289 ? -16.062 -4.781 -14.898 1 89.19 289 LEU A C 1
ATOM 2137 O O . LEU A 1 289 ? -17.188 -5.25 -14.688 1 89.19 289 LEU A O 1
ATOM 2141 N N . LYS A 1 290 ? -15.336 -5.023 -15.969 1 91.81 290 LYS A N 1
ATOM 2142 C CA . LYS A 1 290 ? -15.922 -5.773 -17.062 1 91.81 290 LYS A CA 1
ATOM 2143 C C . LYS A 1 290 ? -15.57 -7.254 -16.984 1 91.81 290 LYS A C 1
ATOM 2145 O O . LYS A 1 290 ? -16.016 -8.055 -17.797 1 91.81 290 LYS A O 1
ATOM 2150 N N . PHE A 1 291 ? -14.75 -7.684 -15.984 1 93.69 291 PHE A N 1
ATOM 2151 C CA . PHE A 1 291 ? -14.242 -9.047 -15.883 1 93.69 291 PHE A CA 1
ATOM 2152 C C . PHE A 1 291 ? -15.344 -10.008 -15.438 1 93.69 291 PHE A C 1
ATOM 2154 O O . PHE A 1 291 ? -15.164 -11.227 -15.477 1 93.69 291 PHE A O 1
ATOM 2161 N N . GLY A 1 292 ? -16.5 -9.602 -15.156 1 90.19 292 GLY A N 1
ATOM 2162 C CA . GLY A 1 292 ? -17.625 -10.469 -14.797 1 90.19 292 GLY A CA 1
ATOM 2163 C C . GLY A 1 292 ? -17.5 -11.047 -13.398 1 90.19 292 GLY A C 1
ATOM 2164 O O . GLY A 1 292 ? -16.844 -10.461 -12.539 1 90.19 292 GLY A O 1
ATOM 2165 N N . ALA A 1 293 ? -18.109 -12.234 -13.148 1 95.62 293 ALA A N 1
ATOM 2166 C CA . ALA A 1 293 ? -18.312 -12.805 -11.812 1 95.62 293 ALA A CA 1
ATOM 2167 C C . ALA A 1 293 ? -17.062 -13.531 -11.336 1 95.62 293 ALA A C 1
ATOM 2169 O O . ALA A 1 293 ? -16.875 -13.727 -10.133 1 95.62 293 ALA A O 1
ATOM 2170 N N . ARG A 1 294 ? -16.234 -13.938 -12.281 1 97.75 294 ARG A N 1
ATOM 2171 C CA . ARG A 1 294 ? -15.055 -14.719 -11.922 1 97.75 294 ARG A CA 1
ATOM 2172 C C . ARG A 1 294 ? -13.781 -13.906 -12.086 1 97.75 294 ARG A C 1
ATOM 2174 O O . ARG A 1 294 ? -12.859 -14.328 -12.789 1 97.75 294 ARG A O 1
ATOM 2181 N N . ALA A 1 295 ? -13.766 -12.812 -11.398 1 98.12 295 ALA A N 1
ATOM 2182 C CA . ALA A 1 295 ? -12.602 -11.922 -11.383 1 98.12 295 ALA A CA 1
ATOM 2183 C C . ALA A 1 295 ? -11.891 -11.969 -10.031 1 98.12 295 ALA A C 1
ATOM 2185 O O . ALA A 1 295 ? -12.547 -12.031 -8.984 1 98.12 295 ALA A O 1
ATOM 2186 N N . THR A 1 296 ? -10.609 -12.039 -10.031 1 98.31 296 THR A N 1
ATOM 2187 C CA . THR A 1 296 ? -9.82 -12.07 -8.812 1 98.31 296 THR A CA 1
ATOM 2188 C C . THR A 1 296 ? -8.531 -11.266 -8.977 1 98.31 296 THR A C 1
ATOM 2190 O O . THR A 1 296 ? -8.383 -10.516 -9.938 1 98.31 296 THR A O 1
ATOM 2193 N N . LEU A 1 297 ? -7.59 -11.328 -7.945 1 97.94 297 LEU A N 1
ATOM 2194 C CA . LEU A 1 297 ? -6.395 -10.492 -7.934 1 97.94 297 LEU A CA 1
ATOM 2195 C C . LEU A 1 297 ? -5.133 -11.352 -7.969 1 97.94 297 LEU A C 1
ATOM 2197 O O . LEU A 1 297 ? -5.148 -12.5 -7.52 1 97.94 297 LEU A O 1
ATOM 2201 N N . GLY A 1 298 ? -4.145 -10.82 -8.523 1 97.88 298 GLY A N 1
ATOM 2202 C CA . GLY A 1 298 ? -2.793 -11.359 -8.477 1 97.88 298 GLY A CA 1
ATOM 2203 C C . GLY A 1 298 ? -1.729 -10.289 -8.336 1 97.88 298 GLY A C 1
ATOM 2204 O O . GLY A 1 298 ? -1.931 -9.148 -8.75 1 97.88 298 GLY A O 1
ATOM 2205 N N . ALA A 1 299 ? -0.586 -10.648 -7.785 1 95.19 299 ALA A N 1
ATOM 2206 C CA . ALA A 1 299 ? 0.473 -9.672 -7.527 1 95.19 299 ALA A CA 1
ATOM 2207 C C . ALA A 1 299 ? 1.467 -9.625 -8.68 1 95.19 299 ALA A C 1
ATOM 2209 O O . ALA A 1 299 ? 2.133 -8.602 -8.891 1 95.19 299 ALA A O 1
ATOM 2210 N N . ASP A 1 300 ? 1.587 -10.766 -9.477 1 91.69 300 ASP A N 1
ATOM 2211 C CA . ASP A 1 300 ? 2.457 -10.922 -10.633 1 91.69 300 ASP A CA 1
ATOM 2212 C C . ASP A 1 300 ? 3.93 -10.867 -10.227 1 91.69 300 ASP A C 1
ATOM 2214 O O . ASP A 1 300 ? 4.535 -11.891 -9.922 1 91.69 300 ASP A O 1
ATOM 2218 N N . GLY A 1 301 ? 4.676 -9.727 -10 1 79.38 301 GLY A N 1
ATOM 2219 C CA . GLY A 1 301 ? 6.113 -9.742 -9.781 1 79.38 301 GLY A CA 1
ATOM 2220 C C . GLY A 1 301 ? 6.551 -8.883 -8.609 1 79.38 301 GLY A C 1
ATOM 2221 O O . GLY A 1 301 ? 6.172 -9.148 -7.469 1 79.38 301 GLY A O 1
ATOM 2222 N N . VAL A 1 302 ? 6.824 -7.676 -8.633 1 72 302 VAL A N 1
ATOM 2223 C CA . VAL A 1 302 ? 7.785 -6.867 -7.895 1 72 302 VAL A CA 1
ATOM 2224 C C . VAL A 1 302 ? 7.316 -6.691 -6.449 1 72 302 VAL A C 1
ATOM 2226 O O . VAL A 1 302 ? 8.133 -6.574 -5.535 1 72 302 VAL A O 1
ATOM 2229 N N . SER A 1 303 ? 6.039 -6.895 -6.094 1 84.94 303 SER A N 1
ATOM 2230 C CA . SER A 1 303 ? 5.559 -6.828 -4.719 1 84.94 303 SER A CA 1
ATOM 2231 C C . SER A 1 303 ? 4.461 -7.855 -4.465 1 84.94 303 SER A C 1
ATOM 2233 O O . SER A 1 303 ? 3.518 -7.973 -5.246 1 84.94 303 SER A O 1
ATOM 2235 N N . ALA A 1 304 ? 4.605 -8.656 -3.463 1 91.06 304 ALA A N 1
ATOM 2236 C CA . ALA A 1 304 ? 3.699 -9.766 -3.174 1 91.06 304 ALA A CA 1
ATOM 2237 C C . ALA A 1 304 ? 2.539 -9.312 -2.295 1 91.06 304 ALA A C 1
ATOM 2239 O O . ALA A 1 304 ? 1.815 -10.141 -1.734 1 91.06 304 ALA A O 1
ATOM 2240 N N . ASP A 1 305 ? 2.295 -8.008 -2.166 1 95.38 305 ASP A N 1
ATOM 2241 C CA . ASP A 1 305 ? 1.341 -7.445 -1.215 1 95.38 305 ASP A CA 1
ATOM 2242 C C . ASP A 1 305 ? -0.063 -7.391 -1.813 1 95.38 305 ASP A C 1
ATOM 2244 O O . ASP A 1 305 ? -0.419 -6.422 -2.486 1 95.38 305 ASP A O 1
ATOM 2248 N N . LEU A 1 306 ? -0.905 -8.375 -1.426 1 97 306 LEU A N 1
ATOM 2249 C CA . LEU A 1 306 ? -2.242 -8.461 -2 1 97 306 LEU A CA 1
ATOM 2250 C C . LEU A 1 306 ? -3.168 -7.418 -1.381 1 97 306 LEU A C 1
ATOM 2252 O O . LEU A 1 306 ? -4.195 -7.066 -1.966 1 97 306 LEU A O 1
ATOM 2256 N N . PHE A 1 307 ? -2.902 -6.949 -0.126 1 97.06 307 PHE A N 1
ATOM 2257 C CA . PHE A 1 307 ? -3.66 -5.82 0.404 1 97.06 307 PHE A CA 1
ATOM 2258 C C . PHE A 1 307 ? -3.457 -4.582 -0.457 1 97.06 307 PHE A C 1
ATOM 2260 O O . PHE A 1 307 ? -4.414 -3.871 -0.768 1 97.06 307 PHE A O 1
ATOM 2267 N N . ALA A 1 308 ? -2.213 -4.375 -0.831 1 96 308 ALA A N 1
ATOM 2268 C CA . ALA A 1 308 ? -1.906 -3.254 -1.714 1 96 308 ALA A CA 1
ATOM 2269 C C . ALA A 1 308 ? -2.557 -3.439 -3.082 1 96 308 ALA A C 1
ATOM 2271 O O . ALA A 1 308 ? -3.02 -2.473 -3.693 1 96 308 ALA A O 1
ATOM 2272 N N . GLU A 1 309 ? -2.594 -4.688 -3.58 1 96.62 309 GLU A N 1
ATOM 2273 C CA . GLU A 1 309 ? -3.258 -4.961 -4.848 1 96.62 309 GLU A CA 1
ATOM 2274 C C . GLU A 1 309 ? -4.742 -4.621 -4.781 1 96.62 309 GLU A C 1
ATOM 2276 O O . GLU A 1 309 ? -5.293 -4.031 -5.715 1 96.62 309 GLU A O 1
ATOM 2281 N N . ALA A 1 310 ? -5.383 -5.02 -3.711 1 96.94 310 ALA A N 1
ATOM 2282 C CA . ALA A 1 310 ? -6.805 -4.762 -3.518 1 96.94 310 ALA A CA 1
ATOM 2283 C C . ALA A 1 310 ? -7.098 -3.262 -3.51 1 96.94 310 ALA A C 1
ATOM 2285 O O . ALA A 1 310 ? -8.039 -2.803 -4.16 1 96.94 310 ALA A O 1
ATOM 2286 N N . GLN A 1 311 ? -6.281 -2.531 -2.789 1 95.75 311 GLN A N 1
ATOM 2287 C CA . GLN A 1 311 ? -6.469 -1.084 -2.752 1 95.75 311 GLN A CA 1
ATOM 2288 C C . GLN A 1 311 ? -6.27 -0.469 -4.133 1 95.75 311 GLN A C 1
ATOM 2290 O O . GLN A 1 311 ? -7.074 0.354 -4.574 1 95.75 311 GLN A O 1
ATOM 2295 N N . ALA A 1 312 ? -5.18 -0.863 -4.801 1 95.06 312 ALA A N 1
ATOM 2296 C CA . ALA A 1 312 ? -4.902 -0.331 -6.133 1 95.06 312 ALA A CA 1
ATOM 2297 C C . ALA A 1 312 ? -6.043 -0.644 -7.094 1 95.06 312 ALA A C 1
ATOM 2299 O O . ALA A 1 312 ? -6.453 0.214 -7.879 1 95.06 312 ALA A O 1
ATOM 2300 N N . ALA A 1 313 ? -6.527 -1.884 -7.027 1 96.19 313 ALA A N 1
ATOM 2301 C CA . ALA A 1 313 ? -7.645 -2.283 -7.883 1 96.19 313 ALA A CA 1
ATOM 2302 C C . ALA A 1 313 ? -8.867 -1.404 -7.633 1 96.19 313 ALA A C 1
ATOM 2304 O O . ALA A 1 313 ? -9.508 -0.942 -8.578 1 96.19 313 ALA A O 1
ATOM 2305 N N . TYR A 1 314 ? -9.172 -1.168 -6.387 1 95.81 314 TYR A N 1
ATOM 2306 C CA . TYR A 1 314 ? -10.305 -0.331 -6.008 1 95.81 314 TYR A CA 1
ATOM 2307 C C . TYR A 1 314 ? -10.125 1.096 -6.512 1 95.81 314 TYR A C 1
ATOM 2309 O O . TYR A 1 314 ? -11 1.645 -7.176 1 95.81 314 TYR A O 1
ATOM 2317 N N . LEU A 1 315 ? -8.977 1.712 -6.23 1 93.25 315 LEU A N 1
ATOM 2318 C CA . LEU A 1 315 ? -8.719 3.107 -6.566 1 93.25 315 LEU A CA 1
ATOM 2319 C C . LEU A 1 315 ? -8.703 3.307 -8.078 1 93.25 315 LEU A C 1
ATOM 2321 O O . LEU A 1 315 ? -9.25 4.297 -8.586 1 93.25 315 LEU A O 1
ATOM 2325 N N . ARG A 1 316 ? -8.141 2.371 -8.766 1 92.56 316 ARG A N 1
ATOM 2326 C CA . ARG A 1 316 ? -8.109 2.484 -10.219 1 92.56 316 ARG A CA 1
ATOM 2327 C C . ARG A 1 316 ? -9.508 2.352 -10.812 1 92.56 316 ARG A C 1
ATOM 2329 O O . ARG A 1 316 ? -9.844 3.027 -11.781 1 92.56 316 ARG A O 1
ATOM 2336 N N . SER A 1 317 ? -10.281 1.455 -10.258 1 92.19 317 SER A N 1
ATOM 2337 C CA . SER A 1 317 ? -11.648 1.285 -10.734 1 92.19 317 SER A CA 1
ATOM 2338 C C . SER A 1 317 ? -12.492 2.525 -10.453 1 92.19 317 SER A C 1
ATOM 2340 O O . SER A 1 317 ? -13.375 2.873 -11.234 1 92.19 317 SER A O 1
ATOM 2342 N N . ARG A 1 318 ? -12.203 3.18 -9.359 1 88.56 318 ARG A N 1
ATOM 2343 C CA . ARG A 1 318 ? -12.875 4.438 -9.047 1 88.56 318 ARG A CA 1
ATOM 2344 C C . ARG A 1 318 ? -12.562 5.496 -10.102 1 88.56 318 ARG A C 1
ATOM 2346 O O . ARG A 1 318 ? -13.469 6.188 -10.578 1 88.56 318 ARG A O 1
ATOM 2353 N N . GLU A 1 319 ? -11.328 5.578 -10.414 1 85.38 319 GLU A N 1
ATOM 2354 C CA . GLU A 1 319 ? -10.898 6.535 -11.43 1 85.38 319 GLU A CA 1
ATOM 2355 C C . GLU A 1 319 ? -11.555 6.238 -12.773 1 85.38 319 GLU A C 1
ATOM 2357 O O . GLU A 1 319 ? -11.812 7.156 -13.562 1 85.38 319 GLU A O 1
ATOM 2362 N N . ALA A 1 320 ? -11.812 4.973 -12.922 1 84.81 320 ALA A N 1
ATOM 2363 C CA . ALA A 1 320 ? -12.422 4.551 -14.188 1 84.81 320 ALA A CA 1
ATOM 2364 C C . ALA A 1 320 ? -13.938 4.691 -14.141 1 84.81 320 ALA A C 1
ATOM 2366 O O . ALA A 1 320 ? -14.625 4.402 -15.117 1 84.81 320 ALA A O 1
ATOM 2367 N N . GLY A 1 321 ? -14.602 5.176 -13.008 1 80.56 321 GLY A N 1
ATOM 2368 C CA . GLY A 1 321 ? -16.016 5.559 -12.969 1 80.56 321 GLY A CA 1
ATOM 2369 C C . GLY A 1 321 ? -16.812 4.742 -11.969 1 80.56 321 GLY A C 1
ATOM 2370 O O . GLY A 1 321 ? -17.781 5.242 -11.391 1 80.56 321 GLY A O 1
ATOM 2371 N N . GLN A 1 322 ? -16.516 3.436 -11.781 1 81.62 322 GLN A N 1
ATOM 2372 C CA . GLN A 1 322 ? -17.219 2.607 -10.812 1 81.62 322 GLN A CA 1
ATOM 2373 C C . GLN A 1 322 ? -16.266 1.696 -10.055 1 81.62 322 GLN A C 1
ATOM 2375 O O . GLN A 1 322 ? -15.492 0.946 -10.672 1 81.62 322 GLN A O 1
ATOM 2380 N N . PRO A 1 323 ? -16.406 1.725 -8.75 1 87.94 323 PRO A N 1
ATOM 2381 C CA . PRO A 1 323 ? -15.492 0.876 -7.98 1 87.94 323 PRO A CA 1
ATOM 2382 C C . PRO A 1 323 ? -15.844 -0.606 -8.07 1 87.94 323 PRO A C 1
ATOM 2384 O O . PRO A 1 323 ? -17.031 -0.961 -8.117 1 87.94 323 PRO A O 1
ATOM 2387 N N . ILE A 1 324 ? -14.859 -1.425 -8.117 1 93.38 324 ILE A N 1
ATOM 2388 C CA . ILE A 1 324 ? -15.055 -2.871 -8.086 1 93.38 324 ILE A CA 1
ATOM 2389 C C . ILE A 1 324 ? -15.461 -3.309 -6.684 1 93.38 324 ILE A C 1
ATOM 2391 O O . ILE A 1 324 ? -15.297 -2.555 -5.719 1 93.38 324 ILE A O 1
ATOM 2395 N N . ASP A 1 325 ? -16.062 -4.512 -6.547 1 95.94 325 ASP A N 1
ATOM 2396 C CA . ASP A 1 325 ? -16.297 -5.191 -5.277 1 95.94 325 ASP A CA 1
ATOM 2397 C C . ASP A 1 325 ? -15.047 -5.93 -4.812 1 95.94 325 ASP A C 1
ATOM 2399 O O . ASP A 1 325 ? -14.844 -7.094 -5.16 1 95.94 325 ASP A O 1
ATOM 2403 N N . VAL A 1 326 ? -14.266 -5.254 -4.008 1 97 326 VAL A N 1
ATOM 2404 C CA . VAL A 1 326 ? -12.953 -5.781 -3.637 1 97 326 VAL A CA 1
ATOM 2405 C C . VAL A 1 326 ? -13.125 -7.062 -2.822 1 97 326 VAL A C 1
ATOM 2407 O O . VAL A 1 326 ? -12.32 -7.984 -2.928 1 97 326 VAL A O 1
ATOM 2410 N N . LEU A 1 327 ? -14.164 -7.18 -1.97 1 98.25 327 LEU A N 1
ATOM 2411 C CA . LEU A 1 327 ? -14.398 -8.383 -1.178 1 98.25 327 LEU A CA 1
ATOM 2412 C C . LEU A 1 327 ? -14.695 -9.578 -2.078 1 98.25 327 LEU A C 1
ATOM 2414 O O . LEU A 1 327 ? -14.188 -10.68 -1.843 1 98.25 327 LEU A O 1
ATOM 2418 N N . ARG A 1 328 ? -15.445 -9.336 -3.109 1 98.12 328 ARG A N 1
ATOM 2419 C CA . ARG A 1 328 ? -15.734 -10.398 -4.059 1 98.12 328 ARG A CA 1
ATOM 2420 C C . ARG A 1 328 ? -14.461 -10.852 -4.777 1 98.12 328 ARG A C 1
ATOM 2422 O O . ARG A 1 328 ? -14.258 -12.055 -4.984 1 98.12 328 ARG A O 1
ATOM 2429 N N . TYR A 1 329 ? -13.664 -9.906 -5.199 1 98.5 329 TYR A N 1
ATOM 2430 C CA . TYR A 1 329 ? -12.414 -10.25 -5.871 1 98.5 329 TYR A CA 1
ATOM 2431 C C . TYR A 1 329 ? -11.539 -11.133 -4.98 1 98.5 329 TYR A C 1
ATOM 2433 O O . TYR A 1 329 ? -10.984 -12.125 -5.441 1 98.5 329 TYR A O 1
ATOM 2441 N N . LEU A 1 330 ? -11.414 -10.75 -3.689 1 98.69 330 LEU A N 1
ATOM 2442 C CA . LEU A 1 330 ? -10.617 -11.539 -2.754 1 98.69 330 LEU A CA 1
ATOM 2443 C C . LEU A 1 330 ? -11.258 -12.906 -2.52 1 98.69 330 LEU A C 1
ATOM 2445 O O . LEU A 1 330 ? -10.57 -13.93 -2.516 1 98.69 330 LEU A O 1
ATOM 2449 N N . ALA A 1 331 ? -12.57 -12.961 -2.355 1 98.75 331 ALA A N 1
ATOM 2450 C CA . ALA A 1 331 ? -13.297 -14.211 -2.162 1 98.75 331 ALA A CA 1
ATOM 2451 C C . ALA A 1 331 ? -13.148 -15.133 -3.373 1 98.75 331 ALA A C 1
ATOM 2453 O O . ALA A 1 331 ? -13.07 -16.359 -3.23 1 98.75 331 ALA A O 1
ATOM 2454 N N . ASN A 1 332 ? -13.164 -14.523 -4.539 1 98.75 332 ASN A N 1
ATOM 2455 C CA . ASN A 1 332 ? -13 -15.297 -5.77 1 98.75 332 ASN A CA 1
ATOM 2456 C C . ASN A 1 332 ? -11.641 -15.977 -5.828 1 98.75 332 ASN A C 1
ATOM 2458 O O . ASN A 1 332 ? -11.516 -17.078 -6.375 1 98.75 332 ASN A O 1
ATOM 2462 N N . GLY A 1 333 ? -10.617 -15.336 -5.27 1 98.75 333 GLY A N 1
ATOM 2463 C CA . GLY A 1 333 ? -9.352 -16.047 -5.117 1 98.75 333 GLY A CA 1
ATOM 2464 C C . GLY A 1 333 ? -9.484 -17.328 -4.328 1 98.75 333 GLY A C 1
ATOM 2465 O O . GLY A 1 333 ? -8.898 -18.359 -4.695 1 98.75 333 GLY A O 1
ATOM 2466 N N . HIS A 1 334 ? -10.258 -17.281 -3.293 1 98.81 334 HIS A N 1
ATOM 2467 C CA . HIS A 1 334 ? -10.508 -18.469 -2.469 1 98.81 334 HIS A CA 1
ATOM 2468 C C . HIS A 1 334 ? -11.297 -19.516 -3.238 1 98.81 334 HIS A C 1
ATOM 2470 O O . HIS A 1 334 ? -10.992 -20.703 -3.154 1 98.81 334 HIS A O 1
ATOM 2476 N N . ARG A 1 335 ? -12.289 -19.062 -3.957 1 98.56 335 ARG A N 1
ATOM 2477 C CA . ARG A 1 335 ? -13.086 -20 -4.75 1 98.56 335 ARG A CA 1
ATOM 2478 C C . ARG A 1 335 ? -12.219 -20.703 -5.789 1 98.56 335 ARG A C 1
ATOM 2480 O O . ARG A 1 335 ? -12.344 -21.906 -5.984 1 98.56 335 ARG A O 1
ATOM 2487 N N . MET A 1 336 ? -11.375 -19.938 -6.418 1 98.44 336 MET A N 1
ATOM 2488 C CA . MET A 1 336 ? -10.461 -20.516 -7.395 1 98.44 336 MET A CA 1
ATOM 2489 C C . MET A 1 336 ? -9.555 -21.562 -6.738 1 98.44 336 MET A C 1
ATOM 2491 O O . MET A 1 336 ? -9.406 -22.672 -7.254 1 98.44 336 MET A O 1
ATOM 2495 N N . ALA A 1 337 ? -8.992 -21.219 -5.617 1 98.44 337 ALA A N 1
ATOM 2496 C CA . ALA A 1 337 ? -8.133 -22.156 -4.891 1 98.44 337 ALA A CA 1
ATOM 2497 C C . ALA A 1 337 ? -8.906 -23.406 -4.461 1 98.44 337 ALA A C 1
ATOM 2499 O O . ALA A 1 337 ? -8.391 -24.516 -4.523 1 98.44 337 ALA A O 1
ATOM 2500 N N . SER A 1 338 ? -10.109 -23.188 -3.994 1 98.44 338 SER A N 1
ATOM 2501 C CA . SER A 1 338 ? -10.961 -24.297 -3.584 1 98.44 338 SER A CA 1
ATOM 2502 C C . SER A 1 338 ? -11.156 -25.297 -4.727 1 98.44 338 SER A C 1
ATOM 2504 O O . SER A 1 338 ? -11.117 -26.5 -4.516 1 98.44 338 SER A O 1
ATOM 2506 N N . GLN A 1 339 ? -11.367 -24.766 -5.902 1 97.31 339 GLN A N 1
ATOM 2507 C CA . GLN A 1 339 ? -11.516 -25.609 -7.086 1 97.31 339 GLN A CA 1
ATOM 2508 C C . GLN A 1 339 ? -10.234 -26.375 -7.379 1 97.31 339 GLN A C 1
ATOM 2510 O O . GLN A 1 339 ? -10.281 -27.578 -7.664 1 97.31 339 GLN A O 1
ATOM 2515 N N . ILE A 1 340 ? -9.125 -25.719 -7.289 1 97.19 340 ILE A N 1
ATOM 2516 C CA . ILE A 1 340 ? -7.844 -26.312 -7.664 1 97.19 340 ILE A CA 1
ATOM 2517 C C . ILE A 1 340 ? -7.461 -27.391 -6.664 1 97.19 340 ILE A C 1
ATOM 2519 O O . ILE A 1 340 ? -6.977 -28.469 -7.051 1 97.19 340 ILE A O 1
ATOM 2523 N N . PHE A 1 341 ? -7.676 -27.172 -5.402 1 97.06 341 PHE A N 1
ATOM 2524 C CA . PHE A 1 341 ? -7.215 -28.078 -4.359 1 97.06 341 PHE A CA 1
ATOM 2525 C C . PHE A 1 341 ? -8.32 -29.062 -3.975 1 97.06 341 PHE A C 1
ATOM 2527 O O . PHE A 1 341 ? -8.102 -29.953 -3.156 1 97.06 341 PHE A O 1
ATOM 2534 N N . ASP A 1 342 ? -9.531 -28.922 -4.543 1 96.25 342 ASP A N 1
ATOM 2535 C CA . ASP A 1 342 ? -10.688 -29.75 -4.207 1 96.25 342 ASP A CA 1
ATOM 2536 C C . ASP A 1 342 ? -10.93 -29.781 -2.699 1 96.25 342 ASP A C 1
ATOM 2538 O O . ASP A 1 342 ? -11.023 -30.859 -2.102 1 96.25 342 ASP A O 1
ATOM 2542 N N . ALA A 1 343 ? -10.883 -28.625 -2.102 1 97.69 343 ALA A N 1
ATOM 2543 C CA . ALA A 1 343 ? -11.102 -28.391 -0.679 1 97.69 343 ALA A CA 1
ATOM 2544 C C . ALA A 1 343 ? -11.602 -26.969 -0.433 1 97.69 343 ALA A C 1
ATOM 2546 O O . ALA A 1 343 ? -11.305 -26.047 -1.21 1 97.69 343 ALA A O 1
ATOM 2547 N N . SER A 1 344 ? -12.344 -26.797 0.662 1 98.25 344 SER A N 1
ATOM 2548 C CA . SER A 1 344 ? -12.867 -25.469 0.985 1 98.25 344 SER A CA 1
ATOM 2549 C C . SER A 1 344 ? -11.758 -24.547 1.504 1 98.25 344 SER A C 1
ATOM 2551 O O . SER A 1 344 ? -11.172 -24.812 2.557 1 98.25 344 SER A O 1
ATOM 2553 N N . VAL A 1 345 ? -11.445 -23.5 0.77 1 98.31 345 VAL A N 1
ATOM 2554 C CA . VAL A 1 345 ? -10.453 -22.484 1.109 1 98.31 345 VAL A CA 1
ATOM 2555 C C . VAL A 1 345 ? -11.133 -21.125 1.287 1 98.31 345 VAL A C 1
ATOM 2557 O O . VAL A 1 345 ? -11.914 -20.703 0.433 1 98.31 345 VAL A O 1
ATOM 2560 N N . GLY A 1 346 ? -10.844 -20.422 2.363 1 98.06 346 GLY A N 1
ATOM 2561 C CA . GLY A 1 346 ? -11.375 -19.078 2.5 1 98.06 346 GLY A CA 1
ATOM 2562 C C . GLY A 1 346 ? -12.43 -18.969 3.584 1 98.06 346 GLY A C 1
ATOM 2563 O O . GLY A 1 346 ? -12.25 -18.219 4.555 1 98.06 346 GLY A O 1
ATOM 2564 N N . PRO A 1 347 ? -13.547 -19.719 3.449 1 97.88 347 PRO A N 1
ATOM 2565 C CA . PRO A 1 347 ? -14.586 -19.656 4.484 1 97.88 347 PRO A CA 1
ATOM 2566 C C . PRO A 1 347 ? -14.062 -20.031 5.867 1 97.88 347 PRO A C 1
ATOM 2568 O O . PRO A 1 347 ? -13.258 -20.953 5.988 1 97.88 347 PRO A O 1
ATOM 2571 N N . MET A 1 348 ? -14.461 -19.234 6.832 1 97.94 348 MET A N 1
ATOM 2572 C CA . MET A 1 348 ? -14.047 -19.484 8.211 1 97.94 348 MET A CA 1
ATOM 2573 C C . MET A 1 348 ? -15.086 -20.312 8.945 1 97.94 348 MET A C 1
ATOM 2575 O O . MET A 1 348 ? -15.664 -19.859 9.938 1 97.94 348 MET A O 1
ATOM 2579 N N . ARG A 1 349 ? -15.273 -21.469 8.445 1 96.56 349 ARG A N 1
ATOM 2580 C CA . ARG A 1 349 ? -16.312 -22.344 9 1 96.56 349 ARG A CA 1
ATOM 2581 C C . ARG A 1 349 ? -15.836 -23.797 9.047 1 96.56 349 ARG A C 1
ATOM 2583 O O . ARG A 1 349 ? -14.789 -24.141 8.484 1 96.56 349 ARG A O 1
ATOM 2590 N N . GLU A 1 350 ? -16.688 -24.625 9.656 1 97.94 350 GLU A N 1
ATOM 2591 C CA . GLU A 1 350 ? -16.359 -26.031 9.852 1 97.94 350 GLU A CA 1
ATOM 2592 C C . GLU A 1 350 ? -16.125 -26.734 8.516 1 97.94 350 GLU A C 1
ATOM 2594 O O . GLU A 1 350 ? -16.906 -26.578 7.574 1 97.94 350 GLU A O 1
ATOM 2599 N N . GLY A 1 351 ? -15.008 -27.438 8.461 1 98.19 351 GLY A N 1
ATOM 2600 C CA . GLY A 1 351 ? -14.688 -28.219 7.281 1 98.19 351 GLY A CA 1
ATOM 2601 C C . GLY A 1 351 ? -13.672 -27.547 6.379 1 98.19 351 GLY A C 1
ATOM 2602 O O . GLY A 1 351 ? -12.992 -28.203 5.59 1 98.19 351 GLY A O 1
ATOM 2603 N N . SER A 1 352 ? -13.508 -26.266 6.492 1 98.62 352 SER A N 1
ATOM 2604 C CA . SER A 1 352 ? -12.602 -25.5 5.633 1 98.62 352 SER A CA 1
ATOM 2605 C C . SER A 1 352 ? -11.148 -25.688 6.062 1 98.62 352 SER A C 1
ATOM 2607 O O . SER A 1 352 ? -10.867 -25.938 7.238 1 98.62 352 SER A O 1
ATOM 2609 N N . LEU A 1 353 ? -10.266 -25.656 5.059 1 98.62 353 LEU A N 1
ATOM 2610 C CA . LEU A 1 353 ? -8.844 -25.625 5.387 1 98.62 353 LEU A CA 1
ATOM 2611 C C . LEU A 1 353 ? -8.523 -24.453 6.305 1 98.62 353 LEU A C 1
ATOM 2613 O O . LEU A 1 353 ? -9.07 -23.359 6.137 1 98.62 353 LEU A O 1
ATOM 2617 N N . ALA A 1 354 ? -7.688 -24.734 7.301 1 98.62 354 ALA A N 1
ATOM 2618 C CA . ALA A 1 354 ? -7.277 -23.672 8.227 1 98.62 354 ALA A CA 1
ATOM 2619 C C . ALA A 1 354 ? -6.141 -22.844 7.645 1 98.62 354 ALA A C 1
ATOM 2621 O O . ALA A 1 354 ? -4.992 -22.953 8.086 1 98.62 354 ALA A O 1
ATOM 2622 N N . ASP A 1 355 ? -6.359 -22.109 6.652 1 98.81 355 ASP A N 1
ATOM 2623 C CA . ASP A 1 355 ? -5.539 -21.031 6.105 1 98.81 355 ASP A CA 1
ATOM 2624 C C . ASP A 1 355 ? -6.078 -19.672 6.516 1 98.81 355 ASP A C 1
ATOM 2626 O O . ASP A 1 355 ? -7.012 -19.156 5.895 1 98.81 355 ASP A O 1
ATOM 2630 N N . LEU A 1 356 ? -5.453 -19.078 7.504 1 98.75 356 LEU A N 1
ATOM 2631 C CA . LEU A 1 356 ? -6.039 -17.844 8.039 1 98.75 356 LEU A CA 1
ATOM 2632 C C . LEU A 1 356 ? -4.957 -16.906 8.562 1 98.75 356 LEU A C 1
ATOM 2634 O O . LEU A 1 356 ? -3.795 -17.312 8.68 1 98.75 356 LEU A O 1
ATOM 2638 N N . LEU A 1 357 ? -5.297 -15.688 8.773 1 98.88 357 LEU A N 1
ATOM 2639 C CA . LEU A 1 357 ? -4.457 -14.625 9.305 1 98.88 357 LEU A CA 1
ATOM 2640 C C . LEU A 1 357 ? -4.996 -14.117 10.641 1 98.88 357 LEU A C 1
ATOM 2642 O O . LEU A 1 357 ? -6.211 -14 10.82 1 98.88 357 LEU A O 1
ATOM 2646 N N . ILE A 1 358 ? -4.129 -13.852 11.562 1 98.75 358 ILE A N 1
ATOM 2647 C CA . ILE A 1 358 ? -4.434 -12.938 12.648 1 98.75 358 ILE A CA 1
ATOM 2648 C C . ILE A 1 358 ? -3.891 -11.547 12.328 1 98.75 358 ILE A C 1
ATOM 2650 O O . ILE A 1 358 ? -2.693 -11.383 12.078 1 98.75 358 ILE A O 1
ATOM 2654 N N . LEU A 1 359 ? -4.758 -10.586 12.242 1 98.56 359 LEU A N 1
ATOM 2655 C CA . LEU A 1 359 ? -4.379 -9.219 11.922 1 98.56 359 LEU A CA 1
ATOM 2656 C C . LEU A 1 359 ? -4.418 -8.336 13.164 1 98.56 359 LEU A C 1
ATOM 2658 O O . LEU A 1 359 ? -5.445 -8.25 13.844 1 98.56 359 LEU A O 1
ATOM 2662 N N . ASP A 1 360 ? -3.271 -7.703 13.453 1 96.5 360 ASP A N 1
ATOM 2663 C CA . ASP A 1 360 ? -3.211 -6.676 14.484 1 96.5 360 ASP A CA 1
ATOM 2664 C C . ASP A 1 360 ? -3.832 -5.367 14 1 96.5 360 ASP A C 1
ATOM 2666 O O . ASP A 1 360 ? -3.125 -4.383 13.773 1 96.5 360 ASP A O 1
ATOM 2670 N N . TYR A 1 361 ? -5.09 -5.398 13.828 1 96.19 361 TYR A N 1
ATOM 2671 C CA . TYR A 1 361 ? -5.902 -4.289 13.344 1 96.19 361 TYR A CA 1
ATOM 2672 C C . TYR A 1 361 ? -6.988 -3.922 14.344 1 96.19 361 TYR A C 1
ATOM 2674 O O . TYR A 1 361 ? -7.934 -4.684 14.555 1 96.19 361 TYR A O 1
ATOM 2682 N N . LEU A 1 362 ? -6.793 -2.826 14.992 1 94.81 362 LEU A N 1
ATOM 2683 C CA . LEU A 1 362 ? -7.77 -2.238 15.898 1 94.81 362 LEU A CA 1
ATOM 2684 C C . LEU A 1 362 ? -8.445 -1.028 15.258 1 94.81 362 LEU A C 1
ATOM 2686 O O . LEU A 1 362 ? -7.906 0.079 15.289 1 94.81 362 LEU A O 1
ATOM 2690 N N . PRO A 1 363 ? -9.602 -1.283 14.633 1 95.38 363 PRO A N 1
ATOM 2691 C CA . PRO A 1 363 ? -10.203 -0.195 13.859 1 95.38 363 PRO A CA 1
ATOM 2692 C C . PRO A 1 363 ? -10.539 1.023 14.719 1 95.38 363 PRO A C 1
ATOM 2694 O O . PRO A 1 363 ? -11.016 0.876 15.844 1 95.38 363 PRO A O 1
ATOM 2697 N N . ALA A 1 364 ? -10.297 2.205 14.164 1 95.75 364 ALA A N 1
ATOM 2698 C CA . ALA A 1 364 ? -10.609 3.465 14.836 1 95.75 364 ALA A CA 1
ATOM 2699 C C . ALA A 1 364 ? -12.102 3.768 14.766 1 95.75 364 ALA A C 1
ATOM 2701 O O . ALA A 1 364 ? -12.602 4.637 15.484 1 95.75 364 ALA A O 1
ATOM 2702 N N . THR A 1 365 ? -12.82 3.119 13.906 1 97.56 365 THR A N 1
ATOM 2703 C CA . THR A 1 365 ? -14.258 3.289 13.711 1 97.56 365 THR A CA 1
ATOM 2704 C C . THR A 1 365 ? -14.977 1.949 13.82 1 97.56 365 THR A C 1
ATOM 2706 O O . THR A 1 365 ? -14.344 0.893 13.812 1 97.56 365 THR A O 1
ATOM 2709 N N . PRO A 1 366 ? -16.297 1.974 13.984 1 97 366 PRO A N 1
ATOM 2710 C CA . PRO A 1 366 ? -17.016 0.698 13.992 1 97 366 PRO A CA 1
ATOM 2711 C C . PRO A 1 366 ? -16.75 -0.136 12.742 1 97 366 PRO A C 1
ATOM 2713 O O . PRO A 1 366 ? -16.734 0.402 11.633 1 97 366 PRO A O 1
ATOM 2716 N N . LEU A 1 367 ? -16.484 -1.382 12.961 1 97.06 367 LEU A N 1
ATOM 2717 C CA . LEU A 1 367 ? -16.281 -2.344 11.883 1 97.06 367 LEU A CA 1
ATOM 2718 C C . LEU A 1 367 ? -17.469 -3.297 11.766 1 97.06 367 LEU A C 1
ATOM 2720 O O . LEU A 1 367 ? -17.75 -4.047 12.703 1 97.06 367 LEU A O 1
ATOM 2724 N N . THR A 1 368 ? -18.172 -3.227 10.695 1 96.94 368 THR A N 1
ATOM 2725 C CA . THR A 1 368 ? -19.359 -4.043 10.422 1 96.94 368 THR A CA 1
ATOM 2726 C C . THR A 1 368 ? -19.25 -4.715 9.062 1 96.94 368 THR A C 1
ATOM 2728 O O . THR A 1 368 ? -18.312 -4.441 8.297 1 96.94 368 THR A O 1
ATOM 2731 N N . ALA A 1 369 ? -20.172 -5.625 8.82 1 97 369 ALA A N 1
ATOM 2732 C CA . ALA A 1 369 ? -20.234 -6.273 7.516 1 97 369 ALA A CA 1
ATOM 2733 C C . ALA A 1 369 ? -20.406 -5.242 6.402 1 97 369 ALA A C 1
ATOM 2735 O O . ALA A 1 369 ? -19.812 -5.375 5.328 1 97 369 ALA A O 1
ATOM 2736 N N . GLU A 1 370 ? -21.156 -4.207 6.684 1 95.75 370 GLU A N 1
ATOM 2737 C CA . GLU A 1 370 ? -21.547 -3.223 5.676 1 95.75 370 GLU A CA 1
ATOM 2738 C C . GLU A 1 370 ? -20.359 -2.35 5.273 1 95.75 370 GLU A C 1
ATOM 2740 O O . GLU A 1 370 ? -20.297 -1.864 4.141 1 95.75 370 GLU A O 1
ATOM 2745 N N . ASN A 1 371 ? -19.438 -2.125 6.176 1 96.56 371 ASN A N 1
ATOM 2746 C CA . ASN A 1 371 ? -18.344 -1.221 5.836 1 96.56 371 ASN A CA 1
ATOM 2747 C C . ASN A 1 371 ? -17 -1.954 5.781 1 96.56 371 ASN A C 1
ATOM 2749 O O . ASN A 1 371 ? -15.945 -1.323 5.738 1 96.56 371 ASN A O 1
ATOM 2753 N N . LEU A 1 372 ? -17.031 -3.322 5.77 1 97.62 372 LEU A N 1
ATOM 2754 C CA . LEU A 1 372 ? -15.828 -4.145 5.734 1 97.62 372 LEU A CA 1
ATOM 2755 C C . LEU A 1 372 ? -14.984 -3.812 4.512 1 97.62 372 LEU A C 1
ATOM 2757 O O . LEU A 1 372 ? -13.758 -3.699 4.617 1 97.62 372 LEU A O 1
ATOM 2761 N N . ALA A 1 373 ? -15.617 -3.627 3.344 1 96.69 373 ALA A N 1
ATOM 2762 C CA . ALA A 1 373 ? -14.883 -3.305 2.123 1 96.69 373 ALA A CA 1
ATOM 2763 C C . ALA A 1 373 ? -14.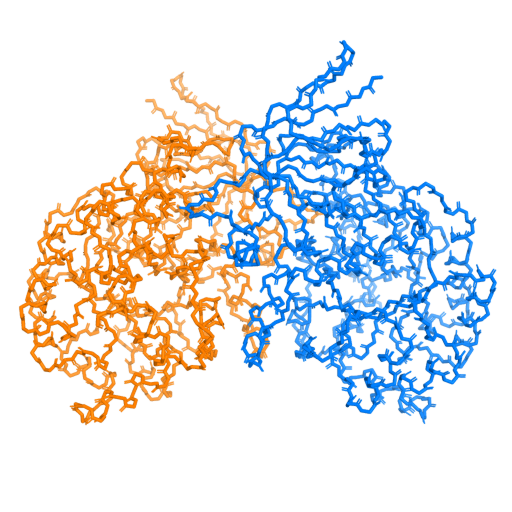062 -2.031 2.295 1 96.69 373 ALA A C 1
ATOM 2765 O O . ALA A 1 373 ? -12.922 -1.955 1.838 1 96.69 373 ALA A O 1
ATOM 2766 N N . TRP A 1 374 ? -14.641 -1.031 2.955 1 95.06 374 TRP A N 1
ATOM 2767 C CA . TRP A 1 374 ? -13.961 0.237 3.189 1 95.06 374 TRP A CA 1
ATOM 2768 C C . TRP A 1 374 ? -12.742 0.041 4.082 1 95.06 374 TRP A C 1
ATOM 2770 O O . TRP A 1 374 ? -11.68 0.626 3.836 1 95.06 374 TRP A O 1
ATOM 2780 N N . HIS A 1 375 ? -12.859 -0.782 5.121 1 96.94 375 HIS A N 1
ATOM 2781 C CA . HIS A 1 375 ? -11.742 -1.06 6.012 1 96.94 375 HIS A CA 1
ATOM 2782 C C . HIS A 1 375 ? -10.641 -1.84 5.293 1 96.94 375 HIS A C 1
ATOM 2784 O O . HIS A 1 375 ? -9.453 -1.62 5.539 1 96.94 375 HIS A O 1
ATOM 2790 N N . VAL A 1 376 ? -11.039 -2.703 4.359 1 97.12 376 VAL A N 1
ATOM 2791 C CA . VAL A 1 376 ? -10.062 -3.479 3.592 1 97.12 376 VAL A CA 1
ATOM 2792 C C . VAL A 1 376 ? -9.25 -2.549 2.695 1 97.12 376 VAL A C 1
ATOM 2794 O O . VAL A 1 376 ? -8.031 -2.695 2.582 1 97.12 376 VAL A O 1
ATOM 2797 N N . VAL A 1 377 ? -9.875 -1.603 2.156 1 95.56 377 VAL A N 1
ATOM 2798 C CA . VAL A 1 377 ? -9.25 -0.746 1.155 1 95.56 377 VAL A CA 1
ATOM 2799 C C . VAL A 1 377 ? -8.461 0.367 1.846 1 95.56 377 VAL A C 1
ATOM 2801 O O . VAL A 1 377 ? -7.363 0.72 1.413 1 95.56 377 VAL A O 1
ATOM 2804 N N . PHE A 1 378 ? -8.961 0.899 2.99 1 94.06 378 PHE A N 1
ATOM 2805 C CA . PHE A 1 378 ? -8.391 2.141 3.506 1 94.06 378 PHE A CA 1
ATOM 2806 C C . PHE A 1 378 ? -7.848 1.942 4.914 1 94.06 378 PHE A C 1
ATOM 2808 O O . PHE A 1 378 ? -7.207 2.84 5.473 1 94.06 378 PHE A O 1
ATOM 2815 N N . GLY A 1 379 ? -8.086 0.79 5.48 1 95.56 379 GLY A N 1
ATOM 2816 C CA . GLY A 1 379 ? -7.645 0.546 6.848 1 95.56 379 GLY A CA 1
ATOM 2817 C C . GLY A 1 379 ? -6.617 -0.565 6.953 1 95.56 379 GLY A C 1
ATOM 2818 O O . GLY A 1 379 ? -5.543 -0.37 7.523 1 95.56 379 GLY A O 1
ATOM 2819 N N . LEU A 1 380 ? -6.918 -1.641 6.289 1 96.31 380 LEU A N 1
ATOM 2820 C CA . LEU A 1 380 ? -6.094 -2.84 6.398 1 96.31 380 LEU A CA 1
ATOM 2821 C C . LEU A 1 380 ? -4.906 -2.773 5.449 1 96.31 380 LEU A C 1
ATOM 2823 O O . LEU A 1 380 ? -4.98 -2.133 4.398 1 96.31 380 LEU A O 1
ATOM 2827 N N . GLY A 1 381 ? -3.848 -3.414 5.816 1 96.19 381 GLY A N 1
ATOM 2828 C CA . GLY A 1 381 ? -2.654 -3.613 5.008 1 96.19 381 GLY A CA 1
ATOM 2829 C C . GLY A 1 381 ? -1.751 -4.711 5.543 1 96.19 381 GLY A C 1
ATOM 2830 O O . GLY A 1 381 ? -2.041 -5.309 6.578 1 96.19 381 GLY A O 1
ATOM 2831 N N . SER A 1 382 ? -0.668 -4.91 4.809 1 97.25 382 SER A N 1
ATOM 2832 C CA . SER A 1 382 ? 0.252 -5.98 5.188 1 97.25 382 SER A CA 1
ATOM 2833 C C . SER A 1 382 ? 0.903 -5.695 6.535 1 97.25 382 SER A C 1
ATOM 2835 O O . SER A 1 382 ? 1.36 -6.617 7.215 1 97.25 382 SER A O 1
ATOM 2837 N N . ARG A 1 383 ? 0.957 -4.418 6.965 1 96.88 383 ARG A N 1
ATOM 2838 C CA . ARG A 1 383 ? 1.571 -4.062 8.242 1 96.88 383 ARG A CA 1
ATOM 2839 C C . ARG A 1 383 ? 0.8 -4.672 9.406 1 96.88 383 ARG A C 1
ATOM 2841 O O . ARG A 1 383 ? 1.312 -4.746 10.523 1 96.88 383 ARG A O 1
ATOM 2848 N N . HIS A 1 384 ? -0.42 -5.129 9.164 1 98 384 HIS A N 1
ATOM 2849 C CA . HIS A 1 384 ? -1.271 -5.629 10.234 1 98 384 HIS A CA 1
ATOM 2850 C C . HIS A 1 384 ? -1.138 -7.145 10.383 1 98 384 HIS A C 1
ATOM 2852 O O . HIS A 1 384 ? -1.676 -7.73 11.32 1 98 384 HIS A O 1
ATOM 2858 N N . VAL A 1 385 ? -0.46 -7.809 9.469 1 98.56 385 VAL A N 1
ATOM 2859 C CA . VAL A 1 385 ? -0.321 -9.258 9.531 1 98.56 385 VAL A CA 1
ATOM 2860 C C . VAL A 1 385 ? 0.559 -9.648 10.719 1 98.56 385 VAL A C 1
ATOM 2862 O O . VAL A 1 385 ? 1.759 -9.359 10.727 1 98.56 385 VAL A O 1
ATOM 2865 N N . GLU A 1 386 ? -0.016 -10.266 11.656 1 98.19 386 GLU A N 1
ATOM 2866 C CA . GLU A 1 386 ? 0.704 -10.648 12.867 1 98.19 386 GLU A CA 1
ATOM 2867 C C . GLU A 1 386 ? 1.048 -12.141 12.859 1 98.19 386 GLU A C 1
ATOM 2869 O O . GLU A 1 386 ? 2.137 -12.531 13.289 1 98.19 386 GLU A O 1
ATOM 2874 N N . ALA A 1 387 ? 0.105 -12.961 12.414 1 98.69 387 ALA A N 1
ATOM 2875 C CA . ALA A 1 387 ? 0.306 -14.406 12.336 1 98.69 387 ALA A CA 1
ATOM 2876 C C . ALA A 1 387 ? -0.382 -14.992 11.109 1 98.69 387 ALA A C 1
ATOM 2878 O O . ALA A 1 387 ? -1.378 -14.445 10.625 1 98.69 387 ALA A O 1
ATOM 2879 N N . VAL A 1 388 ? 0.172 -16.047 10.625 1 98.88 388 VAL A N 1
ATOM 2880 C CA 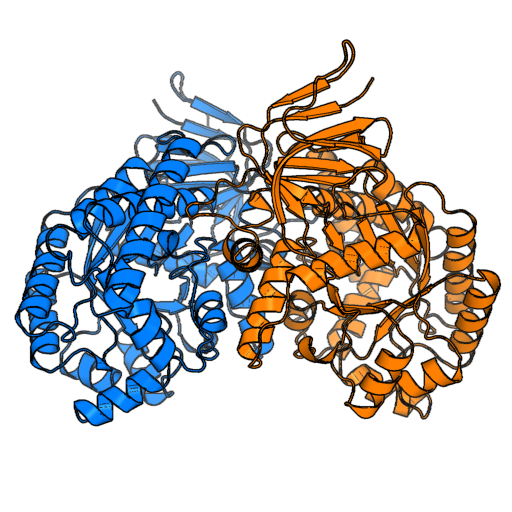. VAL A 1 388 ? -0.351 -16.734 9.438 1 98.88 388 VAL A CA 1
ATOM 2881 C C . VAL A 1 388 ? -0.366 -18.234 9.672 1 98.88 388 VAL A C 1
ATOM 2883 O O . VAL A 1 388 ? 0.635 -18.812 10.102 1 98.88 388 VAL A O 1
ATOM 2886 N N . MET A 1 389 ? -1.456 -18.812 9.469 1 98.88 389 MET A N 1
ATOM 2887 C CA . MET A 1 389 ? -1.635 -20.266 9.539 1 98.88 389 MET A CA 1
ATOM 2888 C C . MET A 1 389 ? -1.915 -20.844 8.156 1 98.88 389 MET A C 1
ATOM 2890 O O . MET A 1 389 ? -2.709 -20.281 7.395 1 98.88 389 MET A O 1
ATOM 2894 N N . VAL A 1 390 ? -1.187 -21.859 7.773 1 98.75 390 VAL A N 1
ATOM 2895 C CA . VAL A 1 390 ? -1.438 -22.609 6.547 1 98.75 390 VAL A CA 1
ATOM 2896 C C . VAL A 1 390 ? -1.585 -24.094 6.875 1 98.75 390 VAL A C 1
ATOM 2898 O O . VAL A 1 390 ? -0.715 -24.688 7.52 1 98.75 390 VAL A O 1
ATOM 2901 N N . ASP A 1 391 ? -2.678 -24.688 6.457 1 97.19 391 ASP A N 1
ATOM 2902 C CA . ASP A 1 391 ? -2.896 -26.125 6.699 1 97.19 391 ASP A CA 1
ATOM 2903 C C . ASP A 1 391 ? -2.875 -26.422 8.195 1 97.19 391 ASP A C 1
ATOM 2905 O O . ASP A 1 391 ? -2.318 -27.438 8.617 1 97.19 391 ASP A O 1
ATOM 2909 N N . GLY A 1 392 ? -3.367 -25.516 9.016 1 98 392 GLY A N 1
ATOM 2910 C CA . GLY A 1 392 ? -3.482 -25.719 10.445 1 98 392 GLY A CA 1
ATOM 2911 C C . GLY A 1 392 ? -2.164 -25.562 11.18 1 98 392 GLY A C 1
ATOM 2912 O O . GLY A 1 392 ? -2.088 -25.797 12.391 1 98 392 GLY A O 1
ATOM 2913 N N . VAL A 1 393 ? -1.156 -25.172 10.469 1 98.25 393 VAL A N 1
ATOM 2914 C CA . VAL A 1 393 ? 0.17 -25 11.055 1 98.25 393 VAL A CA 1
ATOM 2915 C C . VAL A 1 393 ? 0.559 -23.516 11.031 1 98.25 393 VAL A C 1
ATOM 2917 O O . VAL A 1 393 ? 0.521 -22.875 9.977 1 98.25 393 VAL A O 1
ATOM 2920 N N . TRP A 1 394 ? 0.961 -22.969 12.219 1 98.56 394 TRP A N 1
ATOM 2921 C CA . TRP A 1 394 ? 1.473 -21.609 12.242 1 98.56 394 TRP A CA 1
ATOM 2922 C C . TRP A 1 394 ? 2.758 -21.5 11.43 1 98.56 394 TRP A C 1
ATOM 2924 O O . TRP A 1 394 ? 3.738 -22.188 11.703 1 98.56 394 TRP A O 1
ATOM 2934 N N . ARG A 1 395 ? 2.695 -20.719 10.383 1 98.81 395 ARG A N 1
ATOM 2935 C CA . ARG A 1 395 ? 3.863 -20.453 9.555 1 98.81 395 ARG A CA 1
ATOM 2936 C C . ARG A 1 395 ? 4.543 -19.141 9.961 1 98.81 395 ARG A C 1
ATOM 2938 O O . ARG A 1 395 ? 5.738 -18.969 9.734 1 98.81 395 ARG A O 1
ATOM 2945 N N . MET A 1 396 ? 3.863 -18.234 10.484 1 98.69 396 MET A N 1
ATOM 2946 C CA . MET A 1 396 ? 4.32 -16.969 11.055 1 98.69 396 MET A CA 1
ATOM 2947 C C . MET A 1 396 ? 3.586 -16.672 12.352 1 98.69 396 MET A C 1
ATOM 2949 O O . MET A 1 396 ? 2.369 -16.844 12.438 1 98.69 396 MET A O 1
ATOM 2953 N N . TRP A 1 397 ? 4.293 -16.297 13.344 1 98.25 397 TRP A N 1
ATOM 2954 C CA . TRP A 1 397 ? 3.756 -15.93 14.648 1 98.25 397 TRP A CA 1
ATOM 2955 C C . TRP A 1 397 ? 4.445 -14.688 15.195 1 98.25 397 TRP A C 1
ATOM 2957 O O . TRP A 1 397 ? 5.676 -14.602 15.188 1 98.25 397 TRP A O 1
ATOM 2967 N N . ALA A 1 398 ? 3.648 -13.695 15.688 1 96.81 398 ALA A N 1
ATOM 2968 C CA . ALA A 1 398 ? 4.18 -12.438 16.203 1 96.81 398 ALA A CA 1
ATOM 2969 C C . ALA A 1 398 ? 5.125 -11.789 15.188 1 96.81 398 ALA A C 1
ATOM 2971 O O . ALA A 1 398 ? 6.223 -11.352 15.547 1 96.81 398 ALA A O 1
ATOM 2972 N N . ARG A 1 399 ? 4.809 -11.898 13.945 1 96.88 399 ARG A N 1
ATOM 2973 C CA . ARG A 1 399 ? 5.473 -11.273 12.805 1 96.88 399 ARG A CA 1
ATOM 2974 C C . ARG A 1 399 ? 6.816 -11.93 12.516 1 96.88 399 ARG A C 1
ATOM 2976 O O . ARG A 1 399 ? 7.656 -11.367 11.82 1 96.88 399 ARG A O 1
ATOM 2983 N N . ARG A 1 400 ? 7 -13.172 13.031 1 96.88 400 ARG A N 1
ATOM 2984 C CA . ARG A 1 400 ? 8.219 -13.938 12.789 1 96.88 400 ARG A CA 1
ATOM 2985 C C . ARG A 1 400 ? 7.91 -15.227 12.031 1 96.88 400 ARG A C 1
ATOM 2987 O O . ARG A 1 400 ? 7.129 -16.062 12.5 1 96.88 400 ARG A O 1
ATOM 2994 N N . PRO A 1 401 ? 8.523 -15.383 10.852 1 98.12 401 PRO A N 1
ATOM 2995 C CA . PRO A 1 401 ? 8.398 -16.688 10.188 1 98.12 401 PRO A CA 1
ATOM 2996 C C . PRO A 1 401 ? 8.984 -17.828 11.023 1 98.12 401 PRO A C 1
ATOM 2998 O O . PRO A 1 401 ? 10.016 -17.656 11.672 1 98.12 401 PRO A O 1
ATOM 3001 N N . LEU A 1 402 ? 8.359 -18.969 11.008 1 98.25 402 LEU A N 1
ATOM 3002 C CA . LEU A 1 402 ? 8.719 -20.031 11.938 1 98.25 402 LEU A CA 1
ATOM 3003 C C . LEU A 1 402 ? 9.523 -21.109 11.234 1 98.25 402 LEU A C 1
ATOM 3005 O O . LEU A 1 402 ? 10.195 -21.922 11.891 1 98.25 402 LEU A O 1
ATOM 3009 N N . SER A 1 403 ? 9.469 -21.188 9.914 1 97.31 403 SER A N 1
ATOM 3010 C CA . SER A 1 403 ? 10.086 -22.297 9.211 1 97.31 403 SER A CA 1
ATOM 3011 C C . SER A 1 403 ? 11.414 -21.891 8.586 1 97.31 403 SER A C 1
ATOM 3013 O O . SER A 1 403 ? 12.227 -22.75 8.227 1 97.31 403 SER A O 1
ATOM 3015 N N . VAL A 1 404 ? 11.602 -20.641 8.383 1 97.94 404 VAL A N 1
ATOM 3016 C CA . VAL A 1 404 ? 12.836 -20.141 7.77 1 97.94 404 VAL A CA 1
ATOM 3017 C C . VAL A 1 404 ? 13.328 -18.906 8.531 1 97.94 404 VAL A C 1
ATOM 3019 O O . VAL A 1 404 ? 12.547 -18.219 9.195 1 97.94 404 VAL A O 1
ATOM 3022 N N . SER A 1 405 ? 14.633 -18.672 8.469 1 97.06 405 SER A N 1
ATOM 3023 C CA . SER A 1 405 ? 15.227 -17.438 8.969 1 97.06 405 SER A CA 1
ATOM 3024 C C . SER A 1 405 ? 15.219 -16.359 7.891 1 97.06 405 SER A C 1
ATOM 3026 O O . SER A 1 405 ? 15.898 -16.484 6.871 1 97.06 405 SER A O 1
ATOM 3028 N N . PRO A 1 406 ? 14.516 -15.281 8.133 1 96.56 406 PRO A N 1
ATOM 3029 C CA . PRO A 1 406 ? 14.477 -14.227 7.121 1 96.56 406 PRO A CA 1
ATOM 3030 C C . PRO A 1 406 ? 15.859 -13.719 6.734 1 96.56 406 PRO A C 1
ATOM 3032 O O . PRO A 1 406 ? 16.109 -13.438 5.562 1 96.56 406 PRO A O 1
ATOM 3035 N N . SER A 1 407 ? 16.781 -13.609 7.652 1 95.69 407 SER A N 1
ATOM 3036 C CA . SER A 1 407 ? 18.125 -13.117 7.367 1 95.69 407 SER A CA 1
ATOM 3037 C C . SER A 1 407 ? 18.891 -14.078 6.461 1 95.69 407 SER A C 1
ATOM 3039 O O . SER A 1 407 ? 19.578 -13.648 5.539 1 95.69 407 SER A O 1
ATOM 3041 N N . VAL A 1 408 ? 18.719 -15.383 6.68 1 97.62 408 VAL A N 1
ATOM 3042 C CA . VAL A 1 408 ? 19.391 -16.391 5.859 1 97.62 408 VAL A CA 1
ATOM 3043 C C . VAL A 1 408 ? 18.797 -16.375 4.449 1 97.62 408 VAL A C 1
ATOM 3045 O O . VAL A 1 408 ? 19.531 -16.391 3.461 1 97.62 408 VAL A O 1
ATOM 3048 N N . VAL A 1 409 ? 17.484 -16.312 4.422 1 98.25 409 VAL A N 1
ATOM 3049 C CA . VAL A 1 409 ? 16.812 -16.281 3.129 1 98.25 409 VAL A CA 1
ATOM 3050 C C . VAL A 1 409 ? 17.266 -15.062 2.336 1 98.25 409 VAL A C 1
ATOM 3052 O O . VAL A 1 409 ? 17.562 -15.164 1.143 1 98.25 409 VAL A O 1
ATOM 3055 N N . ALA A 1 410 ? 17.344 -13.938 2.973 1 97 410 ALA A N 1
ATOM 3056 C CA . ALA A 1 410 ? 17.734 -12.695 2.309 1 97 410 ALA A CA 1
ATOM 3057 C C . ALA A 1 410 ? 19.172 -12.773 1.799 1 97 410 ALA A C 1
ATOM 3059 O O . ALA A 1 410 ? 19.469 -12.328 0.69 1 97 410 ALA A O 1
ATOM 3060 N N . GLU A 1 411 ? 20.062 -13.305 2.578 1 97.44 411 GLU A N 1
ATOM 3061 C CA . GLU A 1 411 ? 21.469 -13.445 2.182 1 97.44 411 GLU A CA 1
ATOM 3062 C C . GLU A 1 411 ? 21.594 -14.352 0.957 1 97.44 411 GLU A C 1
ATOM 3064 O O . GLU A 1 411 ? 22.297 -14 0.001 1 97.44 411 GLU A O 1
ATOM 3069 N N . GLN A 1 412 ? 20.906 -15.469 1.004 1 98.62 412 GLN A N 1
ATOM 3070 C CA . GLN A 1 412 ? 20.938 -16.391 -0.129 1 98.62 412 GLN A CA 1
ATOM 3071 C C . GLN A 1 412 ? 20.344 -15.734 -1.376 1 98.62 412 GLN A C 1
ATOM 3073 O O . GLN A 1 412 ? 20.844 -15.922 -2.482 1 98.62 412 GLN A O 1
ATOM 3078 N N . ALA A 1 413 ? 19.312 -15.008 -1.174 1 98.56 413 ALA A N 1
ATOM 3079 C CA . ALA A 1 413 ? 18.656 -14.328 -2.293 1 98.56 413 ALA A CA 1
ATOM 3080 C C . ALA A 1 413 ? 19.578 -13.281 -2.91 1 98.56 413 ALA A C 1
ATOM 3082 O O . ALA A 1 413 ? 19.656 -13.156 -4.133 1 98.56 413 ALA A O 1
ATOM 3083 N N . ARG A 1 414 ? 20.25 -12.5 -2.078 1 98.12 414 ARG A N 1
ATOM 3084 C CA . ARG A 1 414 ? 21.156 -11.477 -2.584 1 98.12 414 ARG A CA 1
ATOM 3085 C C . ARG A 1 414 ? 22.297 -12.102 -3.385 1 98.12 414 ARG A C 1
ATOM 3087 O O . ARG A 1 414 ? 22.703 -11.562 -4.414 1 98.12 414 ARG A O 1
ATOM 3094 N N . GLU A 1 415 ? 22.781 -13.211 -2.898 1 98.62 415 GLU A N 1
ATOM 3095 C CA . GLU A 1 415 ? 23.812 -13.93 -3.631 1 98.62 415 GLU A CA 1
ATOM 3096 C C . GLU A 1 415 ? 23.297 -14.43 -4.977 1 98.62 415 GLU A C 1
ATOM 3098 O O . GLU A 1 415 ? 23.969 -14.266 -6 1 98.62 415 GLU A O 1
ATOM 3103 N N . ALA A 1 416 ? 22.141 -15.023 -4.938 1 98.75 416 ALA A N 1
ATOM 3104 C CA . ALA A 1 416 ? 21.531 -15.516 -6.172 1 98.75 416 ALA A CA 1
ATOM 3105 C C . ALA A 1 416 ? 21.25 -14.367 -7.141 1 98.75 416 ALA A C 1
ATOM 3107 O O . ALA A 1 416 ? 21.5 -14.492 -8.344 1 98.75 416 ALA A O 1
ATOM 3108 N N . ALA A 1 417 ? 20.719 -13.281 -6.605 1 98.56 417 ALA A N 1
ATOM 3109 C CA . ALA A 1 417 ? 20.438 -12.109 -7.438 1 98.56 417 ALA A CA 1
ATOM 3110 C C . ALA A 1 417 ? 21.703 -11.586 -8.102 1 98.56 417 ALA A C 1
ATOM 3112 O O . ALA A 1 417 ? 21.719 -11.32 -9.305 1 98.56 417 ALA A O 1
ATOM 3113 N N . SER A 1 418 ? 22.766 -11.469 -7.336 1 98.38 418 SER A N 1
ATOM 3114 C CA . SER A 1 418 ? 24.047 -11 -7.875 1 98.38 418 SER A CA 1
ATOM 3115 C C . SER A 1 418 ? 24.531 -11.898 -9 1 98.38 418 SER A C 1
ATOM 3117 O O . SER A 1 418 ? 25.031 -11.422 -10.023 1 98.38 418 SER A O 1
ATOM 3119 N N . ALA A 1 419 ? 24.406 -13.195 -8.805 1 98.5 419 ALA A N 1
ATOM 3120 C CA . ALA A 1 419 ? 24.828 -14.156 -9.82 1 98.5 419 ALA A CA 1
ATOM 3121 C C . ALA A 1 419 ? 23.984 -14.039 -11.078 1 98.5 419 ALA A C 1
ATOM 3123 O O . ALA A 1 419 ? 24.5 -14.062 -12.195 1 98.5 419 ALA A O 1
ATOM 3124 N N . VAL A 1 420 ? 22.672 -13.883 -10.938 1 98.44 420 VAL A N 1
ATOM 3125 C CA . VAL A 1 420 ? 21.75 -13.758 -12.062 1 98.44 420 VAL A CA 1
ATOM 3126 C C . VAL A 1 420 ? 22.062 -12.484 -12.844 1 98.44 420 VAL A C 1
ATOM 3128 O O . VAL A 1 420 ? 22.125 -12.5 -14.078 1 98.44 420 VAL A O 1
ATOM 3131 N N . TRP A 1 421 ? 22.25 -11.352 -12.047 1 97.38 421 TRP A N 1
ATOM 3132 C CA . TRP A 1 421 ? 22.547 -10.078 -12.688 1 97.38 421 TRP A CA 1
ATOM 3133 C C . TRP A 1 421 ? 23.859 -10.156 -13.469 1 97.38 421 TRP A C 1
ATOM 3135 O O . TRP A 1 421 ? 23.969 -9.594 -14.562 1 97.38 421 TRP A O 1
ATOM 3145 N N . ALA A 1 422 ? 24.828 -10.859 -12.93 1 97.12 422 ALA A N 1
ATOM 3146 C CA . ALA A 1 422 ? 26.125 -11.023 -13.594 1 97.12 422 ALA A CA 1
ATOM 3147 C C . ALA A 1 422 ? 25.969 -11.828 -14.883 1 97.12 422 ALA A C 1
ATOM 3149 O O . ALA A 1 422 ? 26.562 -11.477 -15.906 1 97.12 422 ALA A O 1
ATOM 3150 N N . ARG A 1 423 ? 25.203 -12.883 -14.852 1 96.81 423 ARG A N 1
ATOM 3151 C CA . ARG A 1 423 ? 24.984 -13.695 -16.047 1 96.81 423 ARG A CA 1
ATOM 3152 C C . ARG A 1 423 ? 24.266 -12.891 -17.125 1 96.81 423 ARG A C 1
ATOM 3154 O O . ARG A 1 423 ? 24.562 -13.031 -18.312 1 96.81 423 ARG A O 1
ATOM 3161 N N . MET A 1 424 ? 23.312 -12.094 -16.719 1 94.81 424 MET A N 1
ATOM 3162 C CA . MET A 1 424 ? 22.594 -11.242 -17.656 1 94.81 424 MET A CA 1
ATOM 3163 C C . MET A 1 424 ? 23.547 -10.266 -18.344 1 94.81 424 MET A C 1
ATOM 3165 O O . MET A 1 424 ? 23.484 -10.078 -19.562 1 94.81 424 MET A O 1
ATOM 3169 N N . ALA A 1 425 ? 24.391 -9.656 -17.531 1 93.06 425 ALA A N 1
ATOM 3170 C CA . ALA A 1 425 ? 25.344 -8.68 -18.047 1 93.06 425 ALA A CA 1
ATOM 3171 C C . ALA A 1 425 ? 26.312 -9.328 -19.016 1 93.06 425 ALA A C 1
ATOM 3173 O O . ALA A 1 425 ? 26.688 -8.734 -20.031 1 93.06 425 ALA A O 1
ATOM 3174 N N . GLU A 1 426 ? 26.75 -10.492 -18.75 1 93.25 426 GLU A N 1
ATOM 3175 C CA . GLU A 1 426 ? 27.672 -11.219 -19.609 1 93.25 426 GLU A CA 1
ATOM 3176 C C . GLU A 1 426 ? 27.031 -11.57 -20.938 1 93.25 426 GLU A C 1
ATOM 3178 O O . GLU A 1 426 ? 27.672 -11.492 -21.984 1 93.25 426 GLU A O 1
ATOM 3183 N N . ALA A 1 427 ? 25.812 -11.898 -20.906 1 89.56 427 ALA A N 1
ATOM 3184 C CA . ALA A 1 427 ? 25.094 -12.266 -22.125 1 89.56 427 ALA A CA 1
ATOM 3185 C C . ALA A 1 427 ? 24.875 -11.055 -23.016 1 89.56 427 ALA A C 1
ATOM 3187 O O . ALA A 1 427 ? 24.844 -11.172 -24.25 1 89.56 427 ALA A O 1
ATOM 3188 N N . ALA A 1 428 ? 24.719 -9.914 -22.422 1 84.12 428 ALA A N 1
ATOM 3189 C CA . ALA A 1 428 ? 24.469 -8.68 -23.156 1 84.12 428 ALA A CA 1
ATOM 3190 C C . ALA A 1 428 ? 25.734 -8.219 -23.891 1 84.12 428 ALA A C 1
ATOM 3192 O O . ALA A 1 428 ? 25.656 -7.516 -24.906 1 84.12 428 ALA A O 1
ATOM 3193 N N . LYS A 1 429 ? 26.938 -8.656 -23.438 1 80.12 429 LYS A N 1
ATOM 3194 C CA . LYS A 1 429 ? 28.203 -8.305 -24.062 1 80.12 429 LYS A CA 1
ATOM 3195 C C . LYS A 1 429 ? 28.484 -9.172 -25.281 1 80.12 429 LYS A C 1
ATOM 3197 O O . LYS A 1 429 ? 29.297 -8.812 -26.125 1 80.12 429 LYS A O 1
ATOM 3202 N N . LYS A 1 430 ? 27.688 -10.281 -25.406 1 69.56 430 LYS A N 1
ATOM 3203 C CA . LYS A 1 430 ? 27.906 -11.195 -26.516 1 69.56 430 LYS A CA 1
ATOM 3204 C C . LYS A 1 430 ? 26.922 -10.906 -27.656 1 69.56 430 LYS A C 1
ATOM 3206 O O . LYS A 1 430 ? 25.812 -10.398 -27.422 1 69.56 430 LYS A O 1
ATOM 3211 N N . MET B 1 1 ? 23.938 10.711 28.734 1 88.88 1 MET B N 1
ATOM 3212 C CA . MET B 1 1 ? 23.453 9.406 28.281 1 88.88 1 MET B CA 1
ATOM 3213 C C . MET B 1 1 ? 22.906 9.477 26.859 1 88.88 1 MET B C 1
ATOM 3215 O O . MET B 1 1 ? 22.125 10.367 26.547 1 88.88 1 MET B O 1
ATOM 3219 N N . GLY B 1 2 ? 23.562 8.789 25.922 1 95.94 2 GLY B N 1
ATOM 3220 C CA . GLY B 1 2 ? 23.141 8.789 24.531 1 95.94 2 GLY B CA 1
ATOM 3221 C C . GLY B 1 2 ? 22.766 7.41 24.016 1 95.94 2 GLY B C 1
ATOM 3222 O O . GLY B 1 2 ? 22.656 6.461 24.797 1 95.94 2 GLY B O 1
ATOM 3223 N N . THR B 1 3 ? 22.219 7.289 22.797 1 98.19 3 THR B N 1
ATOM 3224 C CA . THR B 1 3 ? 21.906 6.051 22.094 1 98.19 3 THR B CA 1
ATOM 3225 C C . THR B 1 3 ? 22.828 5.852 20.891 1 98.19 3 THR B C 1
ATOM 3227 O O . THR B 1 3 ? 23.016 6.762 20.078 1 98.19 3 THR B O 1
ATOM 3230 N N . VAL B 1 4 ? 23.484 4.688 20.812 1 98.56 4 VAL B N 1
ATOM 3231 C CA . VAL B 1 4 ? 24.328 4.367 19.672 1 98.56 4 VAL B CA 1
ATOM 3232 C C . VAL B 1 4 ? 23.688 3.254 18.844 1 98.56 4 VAL B C 1
ATOM 3234 O O . VAL B 1 4 ? 23.438 2.162 19.359 1 98.56 4 VAL B O 1
ATOM 3237 N N . LEU B 1 5 ? 23.312 3.535 17.594 1 98.38 5 LEU B N 1
ATOM 3238 C CA . LEU B 1 5 ? 22.828 2.559 16.625 1 98.38 5 LEU B CA 1
ATOM 3239 C C . LEU B 1 5 ? 23.984 1.912 15.867 1 98.38 5 LEU B C 1
ATOM 3241 O O . LEU B 1 5 ? 24.719 2.592 15.141 1 98.38 5 LEU B O 1
ATOM 3245 N N . LYS B 1 6 ? 24.109 0.621 15.961 1 97.75 6 LYS B N 1
ATOM 3246 C CA . LYS B 1 6 ? 25.281 -0.047 15.422 1 97.75 6 LYS B CA 1
ATOM 3247 C C . LYS B 1 6 ? 24.891 -1.098 14.383 1 97.75 6 LYS B C 1
ATOM 3249 O O . LYS B 1 6 ? 23.938 -1.841 14.578 1 97.75 6 LYS B O 1
ATOM 3254 N N . GLY B 1 7 ? 25.672 -1.076 13.375 1 94.75 7 GLY B N 1
ATOM 3255 C CA . GLY B 1 7 ? 25.641 -2.211 12.469 1 94.75 7 GLY B CA 1
ATOM 3256 C C . GLY B 1 7 ? 24.484 -2.178 11.5 1 94.75 7 GLY B C 1
ATOM 3257 O O . GLY B 1 7 ? 24.078 -3.213 10.961 1 94.75 7 GLY B O 1
ATOM 3258 N N . GLY B 1 8 ? 23.859 -1.073 11.25 1 95 8 GLY B N 1
ATOM 3259 C CA . GLY B 1 8 ? 22.797 -0.944 10.273 1 95 8 GLY B CA 1
ATOM 3260 C C . GLY B 1 8 ? 23.234 -0.252 8.992 1 95 8 GLY B C 1
ATOM 3261 O O . GLY B 1 8 ? 24.406 0.118 8.852 1 95 8 GLY B O 1
ATOM 3262 N N . TYR B 1 9 ? 22.375 -0.287 7.996 1 97.25 9 TYR B N 1
ATOM 3263 C CA . TYR B 1 9 ? 22.562 0.508 6.789 1 97.25 9 TYR B CA 1
ATOM 3264 C C . TYR B 1 9 ? 21.797 1.825 6.879 1 97.25 9 TYR B C 1
ATOM 3266 O O . TYR B 1 9 ? 20.562 1.835 6.953 1 97.25 9 TYR B O 1
ATOM 3274 N N . VAL B 1 10 ? 22.562 2.898 6.902 1 98.44 10 VAL B N 1
ATOM 3275 C CA . VAL B 1 10 ? 21.953 4.227 7 1 98.44 10 VAL B CA 1
ATOM 3276 C C . VAL B 1 10 ? 21.688 4.773 5.598 1 98.44 10 VAL B C 1
ATOM 3278 O O . VAL B 1 10 ? 22.547 4.719 4.723 1 98.44 10 VAL B O 1
ATOM 3281 N N . VAL B 1 11 ? 20.469 5.316 5.426 1 98.12 11 VAL B N 1
ATOM 3282 C CA . VAL B 1 11 ? 20.016 5.793 4.125 1 98.12 11 VAL B CA 1
ATOM 3283 C C . VAL B 1 11 ? 19.969 7.32 4.121 1 98.12 11 VAL B C 1
ATOM 3285 O O . VAL B 1 11 ? 19.547 7.934 5.105 1 98.12 11 VAL B O 1
ATOM 3288 N N . GLU B 1 12 ? 20.5 7.914 3.119 1 98.19 12 GLU B N 1
ATOM 3289 C CA . GLU B 1 12 ? 20.203 9.289 2.721 1 98.19 12 GLU B CA 1
ATOM 3290 C C . GLU B 1 12 ? 19.375 9.32 1.438 1 98.19 12 GLU B C 1
ATOM 3292 O O . GLU B 1 12 ? 19.625 8.539 0.516 1 98.19 12 GLU B O 1
ATOM 3297 N N . LEU B 1 13 ? 18.484 10.195 1.342 1 98.31 13 LEU B N 1
ATOM 3298 C CA . LEU B 1 13 ? 17.547 10.188 0.22 1 98.31 13 LEU B CA 1
ATOM 3299 C C . LEU B 1 13 ? 18.062 11.062 -0.92 1 98.31 13 LEU B C 1
ATOM 3301 O O . LEU B 1 13 ? 17.781 10.789 -2.09 1 98.31 13 LEU B O 1
ATOM 3305 N N . GLU B 1 14 ? 18.734 12.164 -0.611 1 96.94 14 GLU B N 1
ATOM 3306 C CA . GLU B 1 14 ? 19.219 13.062 -1.66 1 96.94 14 GLU B CA 1
ATOM 3307 C C . GLU B 1 14 ? 20.469 13.812 -1.211 1 96.94 14 GLU B C 1
ATOM 3309 O O . GLU B 1 14 ? 20.391 14.68 -0.338 1 96.94 14 GLU B O 1
ATOM 3314 N N . PRO B 1 15 ? 21.656 13.547 -1.835 1 96.94 15 PRO B N 1
ATOM 3315 C CA . PRO B 1 15 ? 21.828 12.422 -2.764 1 96.94 15 PRO B CA 1
ATOM 3316 C C . PRO B 1 15 ? 21.609 11.07 -2.098 1 96.94 15 PRO B C 1
ATOM 3318 O O . PRO B 1 15 ? 21.828 10.922 -0.892 1 96.94 15 PRO B O 1
ATOM 3321 N N . ALA B 1 16 ? 21.172 10.164 -2.932 1 98 16 ALA B N 1
ATOM 3322 C CA . ALA B 1 16 ? 20.922 8.828 -2.389 1 98 16 ALA B CA 1
ATOM 3323 C C . ALA B 1 16 ? 22.219 8.18 -1.913 1 98 16 ALA B C 1
ATOM 3325 O O . ALA B 1 16 ? 23.25 8.242 -2.602 1 98 16 ALA B O 1
ATOM 3326 N N . LEU B 1 17 ? 22.234 7.668 -0.707 1 98 17 LEU B N 1
ATOM 3327 C CA . LEU B 1 17 ? 23.328 6.898 -0.143 1 98 17 LEU B CA 1
ATOM 3328 C C . LEU B 1 17 ? 22.812 5.73 0.686 1 98 17 LEU B C 1
ATOM 3330 O O . LEU B 1 17 ? 21.734 5.812 1.278 1 98 17 LEU B O 1
ATOM 3334 N N . VAL B 1 18 ? 23.453 4.66 0.618 1 97.94 18 VAL B N 1
ATOM 3335 C CA . VAL B 1 18 ? 23.281 3.504 1.49 1 97.94 18 VAL B CA 1
ATOM 3336 C C . VAL B 1 18 ? 24.625 3.076 2.061 1 97.94 18 VAL B C 1
ATOM 3338 O O . VAL B 1 18 ? 25.484 2.598 1.325 1 97.94 18 VAL B O 1
ATOM 3341 N N . GLU B 1 19 ? 24.766 3.312 3.406 1 97 19 GLU B N 1
ATOM 3342 C CA . GLU B 1 19 ? 26.078 3.078 3.996 1 97 19 GLU B CA 1
ATOM 3343 C C . GLU B 1 19 ? 25.969 2.295 5.301 1 97 19 GLU B C 1
ATOM 3345 O O . GLU B 1 19 ? 25.062 2.537 6.098 1 97 19 GLU B O 1
ATOM 3350 N N . ARG B 1 20 ? 26.844 1.356 5.441 1 96.19 20 ARG B N 1
ATOM 3351 C CA . ARG B 1 20 ? 26.953 0.685 6.73 1 96.19 20 ARG B CA 1
ATOM 3352 C C . ARG B 1 20 ? 27.75 1.53 7.723 1 96.19 20 ARG B C 1
ATOM 3354 O O . ARG B 1 20 ? 28.984 1.472 7.746 1 96.19 20 ARG B O 1
ATOM 3361 N N . VAL B 1 21 ? 27.094 2.326 8.531 1 97.38 21 VAL B N 1
ATOM 3362 C CA . VAL B 1 21 ? 27.719 3.211 9.516 1 97.38 21 VAL B CA 1
ATOM 3363 C C . VAL B 1 21 ? 26.875 3.254 10.781 1 97.38 21 VAL B C 1
ATOM 3365 O O . VAL B 1 21 ? 25.703 2.879 10.766 1 97.38 21 VAL B O 1
ATOM 3368 N N . ASP B 1 22 ? 27.5 3.619 11.844 1 98.19 22 ASP B N 1
ATOM 3369 C CA . ASP B 1 22 ? 26.828 3.801 13.125 1 98.19 22 ASP B CA 1
ATOM 3370 C C . ASP B 1 22 ? 26.375 5.246 13.312 1 98.19 22 ASP B C 1
ATOM 3372 O O . ASP B 1 22 ? 26.938 6.16 12.695 1 98.19 22 ASP B O 1
ATOM 3376 N N . LEU B 1 23 ? 25.359 5.484 14.078 1 98.62 23 LEU B N 1
ATOM 3377 C CA . LEU B 1 23 ? 24.906 6.801 14.508 1 98.62 23 LEU B CA 1
ATOM 3378 C C . LEU B 1 23 ? 24.891 6.902 16.031 1 98.62 23 LEU B C 1
ATOM 3380 O O . LEU B 1 23 ? 24.531 5.945 16.719 1 98.62 23 LEU B O 1
ATOM 3384 N N . ARG B 1 24 ? 25.312 8.008 16.594 1 98.62 24 ARG B N 1
ATOM 3385 C CA . ARG B 1 24 ? 25.109 8.32 18 1 98.62 24 ARG B CA 1
ATOM 3386 C C . ARG B 1 24 ? 24.125 9.477 18.172 1 98.62 24 ARG B C 1
ATOM 3388 O O . ARG B 1 24 ? 24.25 10.5 17.5 1 98.62 24 ARG B O 1
ATOM 3395 N N . ILE B 1 25 ? 23.156 9.281 18.969 1 98.69 25 ILE B N 1
ATOM 3396 C CA . ILE B 1 25 ? 22.141 10.273 19.266 1 98.69 25 ILE B CA 1
ATOM 3397 C C . ILE B 1 25 ? 22.312 10.766 20.703 1 98.69 25 ILE B C 1
ATOM 3399 O O . ILE B 1 25 ? 22.531 9.969 21.625 1 98.69 25 ILE B O 1
ATOM 3403 N N . GLU B 1 26 ? 22.281 12.023 20.953 1 98 26 GLU B N 1
ATOM 3404 C CA . GLU B 1 26 ? 22.266 12.672 22.266 1 98 26 GLU B CA 1
ATOM 3405 C C . GLU B 1 26 ? 21.234 13.797 22.312 1 98 26 GLU B C 1
ATOM 3407 O O . GLU B 1 26 ? 21.266 14.703 21.484 1 98 26 GLU B O 1
ATOM 3412 N N . GLY B 1 27 ? 20.406 13.664 23.297 1 97.31 27 GLY B N 1
ATOM 3413 C CA . GLY B 1 27 ? 19.281 14.578 23.266 1 97.31 27 GLY B CA 1
ATOM 3414 C C . GLY B 1 27 ? 18.406 14.406 22.031 1 97.31 27 GLY B C 1
ATOM 3415 O O . GLY B 1 27 ? 17.984 13.289 21.719 1 97.31 27 GLY B O 1
ATOM 3416 N N . GLU B 1 28 ? 18.156 15.508 21.375 1 98 28 GLU B N 1
ATOM 3417 C CA . GLU B 1 28 ? 17.234 15.461 20.25 1 98 28 GLU B CA 1
ATOM 3418 C C . GLU B 1 28 ? 18 15.367 18.922 1 98 28 GLU B C 1
ATOM 3420 O O . GLU B 1 28 ? 17.391 15.406 17.859 1 98 28 GLU B O 1
ATOM 3425 N N . ARG B 1 29 ? 19.344 15.109 18.938 1 98.31 29 ARG B N 1
ATOM 3426 C CA . ARG B 1 29 ? 20.125 15.281 17.719 1 98.31 29 ARG B CA 1
ATOM 3427 C C . ARG B 1 29 ? 21.047 14.086 17.484 1 98.31 29 ARG B C 1
ATOM 3429 O O . ARG B 1 29 ? 21.453 13.422 18.438 1 98.31 29 ARG B O 1
ATOM 3436 N N . ILE B 1 30 ? 21.25 13.812 16.219 1 98.62 30 ILE B N 1
ATOM 3437 C CA . ILE B 1 30 ? 22.375 12.961 15.844 1 98.62 30 ILE B CA 1
ATOM 3438 C C . ILE B 1 30 ? 23.688 13.703 16.109 1 98.62 30 ILE B C 1
ATOM 3440 O O . ILE B 1 30 ? 23.891 14.82 15.609 1 98.62 30 ILE B O 1
ATOM 3444 N N . VAL B 1 31 ? 24.625 13.133 16.859 1 98.19 31 VAL B N 1
ATOM 3445 C CA . VAL B 1 31 ? 25.797 13.891 17.266 1 98.19 31 VAL B CA 1
ATOM 3446 C C . VAL B 1 31 ? 27.062 13.273 16.656 1 98.19 31 VAL B C 1
ATOM 3448 O O . VAL B 1 31 ? 28.125 13.891 16.656 1 98.19 31 VAL B O 1
ATOM 3451 N N . ALA B 1 32 ? 26.922 12.055 16.156 1 98.19 32 ALA B N 1
ATOM 3452 C CA . ALA B 1 32 ? 28.062 11.414 15.5 1 98.19 32 ALA B CA 1
ATOM 3453 C C . ALA B 1 32 ? 27.594 10.391 14.469 1 98.19 32 ALA B C 1
ATOM 3455 O O . ALA B 1 32 ? 26.578 9.727 14.664 1 98.19 32 ALA B O 1
ATOM 3456 N N . ARG B 1 33 ? 28.266 10.312 13.398 1 97.94 33 ARG B N 1
ATOM 3457 C CA . ARG B 1 33 ? 28.125 9.336 12.32 1 97.94 33 ARG B CA 1
ATOM 3458 C C . ARG B 1 33 ? 29.484 8.812 11.875 1 97.94 33 ARG B C 1
ATOM 3460 O O . ARG B 1 33 ? 30.406 9.594 11.617 1 97.94 33 ARG B O 1
ATOM 3467 N N . GLY B 1 34 ? 29.719 7.562 11.836 1 96.69 34 GLY B N 1
ATOM 3468 C CA . GLY B 1 34 ? 31 7.023 11.414 1 96.69 34 GLY B CA 1
ATOM 3469 C C . GLY B 1 34 ? 31.062 5.508 11.492 1 96.69 34 GLY B C 1
ATOM 3470 O O . GLY B 1 34 ? 30.141 4.867 11.992 1 96.69 34 GLY B O 1
ATOM 3471 N N . PRO B 1 35 ? 32.156 5.102 10.859 1 94 35 PRO B N 1
ATOM 3472 C CA . PRO B 1 35 ? 32.344 3.648 10.93 1 94 35 PRO B CA 1
ATOM 3473 C C . PRO B 1 35 ? 32.656 3.158 12.336 1 94 35 PRO B C 1
ATOM 3475 O O . PRO B 1 35 ? 33.531 3.73 13.016 1 94 35 PRO B O 1
ATOM 3478 N N . ASP B 1 36 ? 31.984 2.283 12.984 1 93.31 36 ASP B N 1
ATOM 3479 C CA . ASP B 1 36 ? 32.25 1.57 14.227 1 93.31 36 ASP B CA 1
ATOM 3480 C C . ASP B 1 36 ? 32.406 2.541 15.398 1 93.31 36 ASP B C 1
ATOM 3482 O O . ASP B 1 36 ? 33.469 2.566 16.047 1 93.31 36 ASP B O 1
ATOM 3486 N N . LEU B 1 37 ? 31.438 3.395 15.734 1 96.75 37 LEU B N 1
ATOM 3487 C CA . LEU B 1 37 ? 31.438 4.332 16.859 1 96.75 37 LEU B CA 1
ATOM 3488 C C . LEU B 1 37 ? 31.594 3.596 18.172 1 96.75 37 LEU B C 1
ATOM 3490 O O . LEU B 1 37 ? 31.016 2.525 18.375 1 96.75 37 LEU B O 1
ATOM 3494 N N . THR B 1 38 ? 32.438 4.066 19.109 1 96.06 38 THR B N 1
ATOM 3495 C CA . THR B 1 38 ? 32.594 3.521 20.453 1 96.06 38 THR B CA 1
ATOM 3496 C C . THR B 1 38 ? 31.547 4.117 21.406 1 96.06 38 THR B C 1
ATOM 3498 O O . THR B 1 38 ? 31.562 5.324 21.656 1 96.06 38 THR B O 1
ATOM 3501 N N . PRO B 1 39 ? 30.734 3.279 21.875 1 96.38 39 PRO B N 1
ATOM 3502 C CA . PRO B 1 39 ? 29.75 3.809 22.828 1 96.38 39 PRO B CA 1
ATOM 3503 C C . PRO B 1 39 ? 30.375 4.258 24.141 1 96.38 39 PRO B C 1
ATOM 3505 O O . PRO B 1 39 ? 31.375 3.676 24.594 1 96.38 39 PRO B O 1
ATOM 3508 N N . GLY B 1 40 ? 29.812 5.316 24.719 1 93.75 40 GLY B N 1
ATOM 3509 C CA . GLY B 1 40 ? 30.188 5.691 26.078 1 93.75 40 GLY B CA 1
ATOM 3510 C C . GLY B 1 40 ? 29.641 4.75 27.125 1 93.75 40 GLY B C 1
ATOM 3511 O O . GLY B 1 40 ? 28.781 3.922 26.844 1 93.75 40 GLY B O 1
ATOM 3512 N N . PRO B 1 41 ? 30.125 4.906 28.359 1 93.81 41 PRO B N 1
ATOM 3513 C CA . PRO B 1 41 ? 29.734 3.984 29.422 1 93.81 41 PRO B CA 1
ATOM 3514 C C . PRO B 1 41 ? 28.234 4.031 29.719 1 93.81 41 PRO B C 1
ATOM 3516 O O . PRO B 1 41 ? 27.641 3.018 30.109 1 93.81 41 PRO B O 1
ATOM 3519 N N . ASP B 1 42 ? 27.625 5.156 29.516 1 95.19 42 ASP B N 1
ATOM 3520 C CA . ASP B 1 42 ? 26.219 5.305 29.875 1 95.19 42 ASP B CA 1
ATOM 3521 C C . ASP B 1 42 ? 25.328 5.246 28.641 1 95.19 42 ASP B C 1
ATOM 3523 O O . ASP B 1 42 ? 24.109 5.43 28.734 1 95.19 42 ASP B O 1
ATOM 3527 N N . ASP B 1 43 ? 25.922 4.938 27.438 1 96.44 43 ASP B N 1
ATOM 3528 C CA . ASP B 1 43 ? 25.156 4.902 26.188 1 96.44 43 ASP B CA 1
ATOM 3529 C C . ASP B 1 43 ? 24.312 3.633 26.094 1 96.44 43 ASP B C 1
ATOM 3531 O O . ASP B 1 43 ? 24.781 2.549 26.469 1 96.44 43 ASP B O 1
ATOM 3535 N N . GLU B 1 44 ? 23.047 3.762 25.656 1 97 44 GLU B N 1
ATOM 3536 C CA . GLU B 1 44 ? 22.281 2.613 25.172 1 97 44 GLU B CA 1
ATOM 3537 C C . GLU B 1 44 ? 22.766 2.17 23.797 1 97 44 GLU B C 1
ATOM 3539 O O . GLU B 1 44 ? 22.859 2.982 22.875 1 97 44 GLU B O 1
ATOM 3544 N N . VAL B 1 45 ? 23.156 0.894 23.719 1 97.69 45 VAL B N 1
ATOM 3545 C CA . VAL B 1 45 ? 23.625 0.38 22.438 1 97.69 45 VAL B CA 1
ATOM 3546 C C . VAL B 1 45 ? 22.531 -0.462 21.781 1 97.69 45 VAL B C 1
ATOM 3548 O O . VAL B 1 45 ? 22.031 -1.411 22.391 1 97.69 45 VAL B O 1
ATOM 3551 N N . VAL B 1 46 ? 22.078 -0.1 20.562 1 97.62 46 VAL B N 1
ATOM 3552 C CA . VAL B 1 46 ? 21.109 -0.849 19.781 1 97.62 46 VAL B CA 1
ATOM 3553 C C . VAL B 1 46 ? 21.812 -1.544 18.609 1 97.62 46 VAL B C 1
ATOM 3555 O O . VAL B 1 46 ? 22.297 -0.885 17.688 1 97.62 46 VAL B O 1
ATOM 3558 N N . ALA B 1 47 ? 21.891 -2.867 18.703 1 96.25 47 ALA B N 1
ATOM 3559 C CA . ALA B 1 47 ? 22.438 -3.648 17.594 1 96.25 47 ALA B CA 1
ATOM 3560 C C . ALA B 1 47 ? 21.406 -3.814 16.469 1 96.25 47 ALA B C 1
ATOM 3562 O O . ALA B 1 47 ? 20.344 -4.395 16.688 1 96.25 47 ALA B O 1
ATOM 3563 N N . LEU B 1 48 ? 21.719 -3.316 15.305 1 94.81 48 LEU B N 1
ATOM 3564 C CA . LEU B 1 48 ? 20.734 -3.279 14.227 1 94.81 48 LEU B CA 1
ATOM 3565 C C . LEU B 1 48 ? 20.891 -4.492 13.312 1 94.81 48 LEU B C 1
ATOM 3567 O O . LEU B 1 48 ? 19.969 -4.824 12.555 1 94.81 48 LEU B O 1
ATOM 3571 N N . SER B 1 49 ? 21.984 -5.242 13.305 1 90.88 49 SER B N 1
ATOM 3572 C CA . SER B 1 49 ? 22.203 -6.488 12.586 1 90.88 49 SER B CA 1
ATOM 3573 C C . SER B 1 49 ? 21.797 -6.363 11.117 1 90.88 49 SER B C 1
ATOM 3575 O O . SER B 1 49 ? 21.062 -7.207 10.594 1 90.88 49 SER B O 1
ATOM 3577 N N . GLY B 1 50 ? 22.094 -5.258 10.516 1 91.5 50 GLY B N 1
ATOM 3578 C CA . GLY B 1 50 ? 21.906 -5.102 9.078 1 91.5 50 GLY B CA 1
ATOM 3579 C C . GLY B 1 50 ? 20.578 -4.457 8.727 1 91.5 50 GLY B C 1
ATOM 3580 O O . GLY B 1 50 ? 20.297 -4.223 7.551 1 91.5 50 GLY B O 1
ATOM 3581 N N . LYS B 1 51 ? 19.766 -4.094 9.648 1 94.88 51 LYS B N 1
ATOM 3582 C CA . LYS B 1 51 ? 18.5 -3.418 9.367 1 94.88 51 LYS B CA 1
ATOM 3583 C C . LYS B 1 51 ? 18.734 -2.014 8.82 1 94.88 51 LYS B C 1
ATOM 3585 O O . LYS B 1 51 ? 19.828 -1.455 8.984 1 94.88 51 LYS B O 1
ATOM 3590 N N . LEU B 1 52 ? 17.766 -1.535 8.156 1 97.75 52 LEU B N 1
ATOM 3591 C CA . LEU B 1 52 ? 17.875 -0.233 7.512 1 97.75 52 LEU B CA 1
ATOM 3592 C C . LEU B 1 52 ? 17.5 0.888 8.477 1 97.75 52 LEU B C 1
ATOM 3594 O O . LEU B 1 52 ? 16.547 0.766 9.242 1 97.75 52 LEU B O 1
ATOM 3598 N N . VAL B 1 53 ? 18.328 1.904 8.555 1 98.62 53 VAL B N 1
ATOM 3599 C CA . VAL B 1 53 ? 18.016 3.148 9.25 1 98.62 53 VAL B CA 1
ATOM 3600 C C . VAL B 1 53 ? 17.594 4.211 8.234 1 98.62 53 VAL B C 1
ATOM 3602 O O . VAL B 1 53 ? 18.359 4.559 7.332 1 98.62 53 VAL B O 1
ATOM 3605 N N . PHE B 1 54 ? 16.375 4.691 8.312 1 98.81 54 PHE B N 1
ATOM 3606 C CA . PHE B 1 54 ? 15.711 5.551 7.344 1 98.81 54 PHE B CA 1
ATOM 3607 C C . PHE B 1 54 ? 15.234 6.84 7.996 1 98.81 54 PHE B C 1
ATOM 3609 O O . PHE B 1 54 ? 14.828 6.84 9.164 1 98.81 54 PHE B O 1
ATOM 3616 N N . PRO B 1 55 ? 15.406 8.016 7.309 1 98.75 55 PRO B N 1
ATOM 3617 C CA . PRO B 1 55 ? 14.836 9.219 7.914 1 98.75 55 PRO B CA 1
ATOM 3618 C C . PRO B 1 55 ? 13.336 9.117 8.141 1 98.75 55 PRO B C 1
ATOM 3620 O O . PRO B 1 55 ? 12.617 8.539 7.32 1 98.75 55 PRO B O 1
ATOM 3623 N N . GLY B 1 56 ? 12.867 9.641 9.297 1 98.81 56 GLY B N 1
ATOM 3624 C CA . GLY B 1 56 ? 11.43 9.695 9.523 1 98.81 56 GLY B CA 1
ATOM 3625 C C . GLY B 1 56 ? 10.672 10.406 8.422 1 98.81 56 GLY B C 1
ATOM 3626 O O . GLY B 1 56 ? 11.141 11.414 7.883 1 98.81 56 GLY B O 1
ATOM 3627 N N . LEU B 1 57 ? 9.508 9.93 8.031 1 98.81 57 LEU B N 1
ATOM 3628 C CA . LEU B 1 57 ? 8.773 10.469 6.895 1 98.81 57 LEU B CA 1
ATOM 3629 C C . LEU B 1 57 ? 7.988 11.711 7.297 1 98.81 57 LEU B C 1
ATOM 3631 O O . LEU B 1 57 ? 7.613 11.867 8.461 1 98.81 57 LEU B O 1
ATOM 3635 N N . VAL B 1 58 ? 7.77 12.578 6.34 1 98.81 58 VAL B N 1
ATOM 3636 C CA . VAL B 1 58 ? 7.012 13.812 6.527 1 98.81 58 VAL B CA 1
ATOM 3637 C C . VAL B 1 58 ? 5.781 13.805 5.625 1 98.81 58 VAL B C 1
ATOM 3639 O O . VAL B 1 58 ? 5.902 13.734 4.398 1 98.81 58 VAL B O 1
ATOM 3642 N N . SER B 1 59 ? 4.637 13.797 6.227 1 98.56 59 SER B N 1
ATOM 3643 C CA . SER B 1 59 ? 3.406 14 5.465 1 98.56 59 SER B CA 1
ATOM 3644 C C . SER B 1 59 ? 3.07 15.484 5.348 1 98.56 59 SER B C 1
ATOM 3646 O O . SER B 1 59 ? 2.561 16.094 6.293 1 98.56 59 SER B O 1
ATOM 3648 N N . ALA B 1 60 ? 3.205 16.031 4.164 1 98.56 60 ALA B N 1
ATOM 3649 C CA . ALA B 1 60 ? 3.1 17.469 3.965 1 98.56 60 ALA B CA 1
ATOM 3650 C C . ALA B 1 60 ? 1.641 17.906 3.922 1 98.56 60 ALA B C 1
ATOM 3652 O O . ALA B 1 60 ? 1.348 19.109 3.939 1 98.56 60 ALA B O 1
ATOM 3653 N N . HIS B 1 61 ? 0.764 17 3.877 1 98.56 61 HIS B N 1
ATOM 3654 C CA . HIS B 1 61 ? -0.67 17.266 3.926 1 98.56 61 HIS B CA 1
ATOM 3655 C C . HIS B 1 61 ? -1.422 16.094 4.555 1 98.56 61 HIS B C 1
ATOM 3657 O O . HIS B 1 61 ? -1.227 14.945 4.16 1 98.56 61 HIS B O 1
ATOM 3663 N N . HIS B 1 62 ? -2.215 16.422 5.512 1 97.75 62 HIS B N 1
ATOM 3664 C CA . HIS B 1 62 ? -3.043 15.445 6.195 1 97.75 62 HIS B CA 1
ATOM 3665 C C . HIS B 1 62 ? -4.328 16.078 6.727 1 97.75 62 HIS B C 1
ATOM 3667 O O . HIS B 1 62 ? -4.387 17.281 6.941 1 97.75 62 HIS B O 1
ATOM 3673 N N . ARG B 1 63 ? -5.355 15.328 6.801 1 97.81 63 ARG B N 1
ATOM 3674 C CA . ARG B 1 63 ? -6.582 15.633 7.527 1 97.81 63 ARG B CA 1
ATOM 3675 C C . ARG B 1 63 ? -6.84 14.602 8.625 1 97.81 63 ARG B C 1
ATOM 3677 O O . ARG B 1 63 ? -7.582 13.641 8.414 1 97.81 63 ARG B O 1
ATOM 3684 N N . LEU B 1 64 ? -6.332 14.859 9.781 1 97.75 64 LEU B N 1
ATOM 3685 C CA . LEU B 1 64 ? -6.312 13.883 10.859 1 97.75 64 LEU B CA 1
ATOM 3686 C C . LEU B 1 64 ? -7.727 13.508 11.281 1 97.75 64 LEU B C 1
ATOM 3688 O O . LEU B 1 64 ? -7.992 12.359 11.641 1 97.75 64 LEU B O 1
ATOM 3692 N N . TYR B 1 65 ? -8.68 14.445 11.188 1 96.94 65 TYR B N 1
ATOM 3693 C CA . TYR B 1 65 ? -10.047 14.188 11.625 1 96.94 65 TYR B CA 1
ATOM 3694 C C . TYR B 1 65 ? -10.703 13.117 10.75 1 96.94 65 TYR B C 1
ATOM 3696 O O . TYR B 1 65 ? -11.695 12.508 11.148 1 96.94 65 TYR B O 1
ATOM 3704 N N . ALA B 1 66 ? -10.133 12.867 9.586 1 96.44 66 ALA B N 1
ATOM 3705 C CA . ALA B 1 66 ? -10.734 11.93 8.641 1 96.44 66 ALA B CA 1
ATOM 3706 C C . ALA B 1 66 ? -10.68 10.5 9.18 1 96.44 66 ALA B C 1
ATOM 3708 O O . ALA B 1 66 ? -11.438 9.641 8.734 1 96.44 66 ALA B O 1
ATOM 3709 N N . VAL B 1 67 ? -9.828 10.188 10.141 1 97.12 67 VAL B N 1
ATOM 3710 C CA . VAL B 1 67 ? -9.672 8.852 10.695 1 97.12 67 VAL B CA 1
ATOM 3711 C C . VAL B 1 67 ? -10.992 8.391 11.312 1 97.12 67 VAL B C 1
ATOM 3713 O O . VAL B 1 67 ? -11.336 7.207 11.258 1 97.12 67 VAL B O 1
ATOM 3716 N N . LEU B 1 68 ? -11.797 9.312 11.859 1 97.69 68 LEU B N 1
ATOM 3717 C CA . LEU B 1 68 ? -13.07 8.977 12.5 1 97.69 68 LEU B CA 1
ATOM 3718 C C . LEU B 1 68 ? -14.164 8.766 11.453 1 97.69 68 LEU B C 1
ATOM 3720 O O . LEU B 1 68 ? -15.266 8.336 11.789 1 97.69 68 LEU B O 1
ATOM 3724 N N . GLY B 1 69 ? -13.852 9.023 10.227 1 96.56 69 GLY B N 1
ATOM 3725 C CA . GLY B 1 69 ? -14.82 8.852 9.156 1 96.56 69 GLY B CA 1
ATOM 3726 C C . GLY B 1 69 ? -14.609 7.578 8.359 1 96.56 69 GLY B C 1
ATOM 3727 O O . GLY B 1 69 ? -15.391 7.273 7.449 1 96.56 69 GLY B O 1
ATOM 3728 N N . ARG B 1 70 ? -13.578 6.773 8.641 1 94.88 70 ARG B N 1
ATOM 3729 C CA . ARG B 1 70 ? -13.266 5.57 7.875 1 94.88 70 ARG B CA 1
ATOM 3730 C C . ARG B 1 70 ? -14.43 4.578 7.922 1 94.88 70 ARG B C 1
ATOM 3732 O O . ARG B 1 70 ? -14.812 4.117 9 1 94.88 70 ARG B O 1
ATOM 3739 N N . GLY B 1 71 ? -14.992 4.285 6.809 1 93.56 71 GLY B N 1
ATOM 3740 C CA . GLY B 1 71 ? -16.062 3.303 6.715 1 93.56 71 GLY B CA 1
ATOM 3741 C C . GLY B 1 71 ? -17.422 3.867 7.059 1 93.56 71 GLY B C 1
ATOM 3742 O O . GLY B 1 71 ? -18.406 3.127 7.141 1 93.56 71 GLY B O 1
ATOM 3743 N N . MET B 1 72 ? -17.469 5.141 7.273 1 93.88 72 MET B N 1
ATOM 3744 C CA . MET B 1 72 ? -18.75 5.77 7.582 1 93.88 72 MET B CA 1
ATOM 3745 C C . MET B 1 72 ? -19.75 5.543 6.457 1 93.88 72 MET B C 1
ATOM 3747 O O . MET B 1 72 ? -19.406 5.664 5.277 1 93.88 72 MET B O 1
ATOM 3751 N N . PRO B 1 73 ? -20.953 5.141 6.828 1 84.94 73 PRO B N 1
ATOM 3752 C CA . PRO B 1 73 ? -21.984 5.012 5.805 1 84.94 73 PRO B CA 1
ATOM 3753 C C . PRO B 1 73 ? -22.203 6.305 5.023 1 84.94 73 PRO B C 1
ATOM 3755 O O . PRO B 1 73 ? -22.25 7.387 5.609 1 84.94 73 PRO B O 1
ATOM 3758 N N . ARG B 1 74 ? -22.094 6.125 3.703 1 81.19 74 ARG B N 1
ATOM 3759 C CA . ARG B 1 74 ? -22.359 7.301 2.879 1 81.19 74 ARG B CA 1
ATOM 3760 C C . ARG B 1 74 ? -23.156 6.926 1.631 1 81.19 74 ARG B C 1
ATOM 3762 O O . ARG B 1 74 ? -23.125 5.773 1.193 1 81.19 74 ARG B O 1
ATOM 3769 N N . PRO B 1 75 ? -23.906 7.852 1.202 1 78.81 75 PRO B N 1
ATOM 3770 C CA . PRO B 1 75 ? -24.641 7.605 -0.041 1 78.81 75 PRO B CA 1
ATOM 3771 C C . PRO B 1 75 ? -23.719 7.473 -1.253 1 78.81 75 PRO B C 1
ATOM 3773 O O . PRO B 1 75 ? -22.562 7.895 -1.202 1 78.81 75 PRO B O 1
ATOM 3776 N N . PRO B 1 76 ? -24.25 6.703 -2.223 1 75.19 76 PRO B N 1
ATOM 3777 C CA . PRO B 1 76 ? -23.469 6.68 -3.461 1 75.19 76 PRO B CA 1
ATOM 3778 C C . PRO B 1 76 ? -23.359 8.055 -4.117 1 75.19 76 PRO B C 1
ATOM 3780 O O . PRO B 1 76 ? -24.375 8.766 -4.238 1 75.19 76 PRO B O 1
ATOM 3783 N N . LEU B 1 77 ? -22.203 8.531 -4.156 1 71.06 77 LEU B N 1
ATOM 3784 C CA . LEU B 1 77 ? -22.078 9.891 -4.664 1 71.06 77 LEU B CA 1
ATOM 3785 C C . LEU B 1 77 ? -21.359 9.906 -6.012 1 71.06 77 LEU B C 1
ATOM 3787 O O . LEU B 1 77 ? -20.469 9.094 -6.254 1 71.06 77 LEU B O 1
ATOM 3791 N N . GLU B 1 78 ? -21.797 10.867 -6.758 1 71.44 78 GLU B N 1
ATOM 3792 C CA . GLU B 1 78 ? -21.406 10.867 -8.164 1 71.44 78 GLU B CA 1
ATOM 3793 C C . GLU B 1 78 ? -20.328 11.922 -8.438 1 71.44 78 GLU B C 1
ATOM 3795 O O . GLU B 1 78 ? -19.484 11.742 -9.32 1 71.44 78 GLU B O 1
ATOM 3800 N N . THR B 1 79 ? -20.484 13.062 -7.723 1 85.06 79 THR B N 1
ATOM 3801 C CA . THR B 1 79 ? -19.578 14.148 -8.086 1 85.06 79 THR B CA 1
ATOM 3802 C C . THR B 1 79 ? -18.781 14.633 -6.875 1 85.06 79 THR B C 1
ATOM 3804 O O . THR B 1 79 ? -19.188 14.398 -5.734 1 85.06 79 THR B O 1
ATOM 3807 N N . TYR B 1 80 ? -17.703 15.344 -7.16 1 90.62 80 TYR B N 1
ATOM 3808 C CA . TYR B 1 80 ? -16.891 15.969 -6.121 1 90.62 80 TYR B CA 1
ATOM 3809 C C . TYR B 1 80 ? -17.703 16.953 -5.305 1 90.62 80 TYR B C 1
ATOM 3811 O O . TYR B 1 80 ? -17.609 16.984 -4.074 1 90.62 80 TYR B O 1
ATOM 3819 N N . GLN B 1 81 ? -18.516 17.75 -5.969 1 91.81 81 GLN B N 1
ATOM 3820 C CA . GLN B 1 81 ? -19.359 18.734 -5.281 1 91.81 81 GLN B CA 1
ATOM 3821 C C . GLN B 1 81 ? -20.344 18.062 -4.328 1 91.81 81 GLN B C 1
ATOM 3823 O O . GLN B 1 81 ? -20.531 18.516 -3.203 1 91.81 81 GLN B O 1
ATOM 3828 N N . GLU B 1 82 ? -20.938 16.953 -4.82 1 92.25 82 GLU B N 1
ATOM 3829 C CA . GLU B 1 82 ? -21.859 16.203 -3.98 1 92.25 82 GLU B CA 1
ATOM 3830 C C . GLU B 1 82 ? -21.156 15.617 -2.766 1 92.25 82 GLU B C 1
ATOM 3832 O O . GLU B 1 82 ? -21.703 15.609 -1.662 1 92.25 82 GLU B O 1
ATOM 3837 N N . ILE B 1 83 ? -19.969 15.164 -2.963 1 91.81 83 ILE B N 1
ATOM 3838 C CA . ILE B 1 83 ? -19.172 14.594 -1.872 1 91.81 83 ILE B CA 1
ATOM 3839 C C . ILE B 1 83 ? -18.922 15.664 -0.813 1 91.81 83 ILE B C 1
ATOM 3841 O O . ILE B 1 83 ? -19.047 15.406 0.385 1 91.81 83 ILE B O 1
ATOM 3845 N N . LEU B 1 84 ? -18.562 16.891 -1.239 1 93.69 84 LEU B N 1
ATOM 3846 C CA . LEU B 1 84 ? -18.297 17.969 -0.306 1 93.69 84 LEU B CA 1
ATOM 3847 C C . LEU B 1 84 ? -19.562 18.344 0.461 1 93.69 84 LEU B C 1
ATOM 3849 O O . LEU B 1 84 ? -19.578 18.328 1.693 1 93.69 84 LEU B O 1
ATOM 3853 N N . GLU B 1 85 ? -20.656 18.531 -0.243 1 93.12 85 GLU B N 1
ATOM 3854 C CA . GLU B 1 85 ? -21.875 19.125 0.326 1 93.12 85 GLU B CA 1
ATOM 3855 C C . GLU B 1 85 ? -22.656 18.094 1.136 1 93.12 85 GLU B C 1
ATOM 3857 O O . GLU B 1 85 ? -23.297 18.438 2.129 1 93.12 85 GLU B O 1
ATOM 3862 N N . GLN B 1 86 ? -22.547 16.828 0.73 1 92.88 86 GLN B N 1
ATOM 3863 C CA . GLN B 1 86 ? -23.422 15.844 1.338 1 92.88 86 GLN B CA 1
ATOM 3864 C C . GLN B 1 86 ? -22.672 14.953 2.316 1 92.88 86 GLN B C 1
ATOM 3866 O O . GLN B 1 86 ? -23.281 14.242 3.117 1 92.88 86 GLN B O 1
ATOM 3871 N N . VAL B 1 87 ? -21.359 14.977 2.283 1 93.56 87 VAL B N 1
ATOM 3872 C CA . VAL B 1 87 ? -20.609 14.062 3.145 1 93.56 87 VAL B CA 1
ATOM 3873 C C . VAL B 1 87 ? -19.562 14.836 3.932 1 93.56 87 VAL B C 1
ATOM 3875 O O . VAL B 1 87 ? -19.656 14.969 5.152 1 93.56 87 VAL B O 1
ATOM 3878 N N . ALA B 1 88 ? -18.594 15.484 3.252 1 94.25 88 ALA B N 1
ATOM 3879 C CA . ALA B 1 88 ? -17.422 16.062 3.896 1 94.25 88 ALA B CA 1
ATOM 3880 C C . ALA B 1 88 ? -17.828 17.203 4.832 1 94.25 88 ALA B C 1
ATOM 3882 O O . ALA B 1 88 ? -17.406 17.234 5.992 1 94.25 88 ALA B O 1
ATOM 3883 N N . TRP B 1 89 ? -18.641 18.156 4.316 1 96.31 89 TRP B N 1
ATOM 3884 C CA . TRP B 1 89 ? -18.969 19.328 5.113 1 96.31 89 TRP B CA 1
ATOM 3885 C C . TRP B 1 89 ? -19.906 18.969 6.266 1 96.31 89 TRP B C 1
ATOM 3887 O O . TRP B 1 89 ? -19.688 19.406 7.402 1 96.31 89 TRP B O 1
ATOM 3897 N N . PRO B 1 90 ? -20.922 18.078 6.02 1 95.81 90 PRO B N 1
ATOM 3898 C CA . PRO B 1 90 ? -21.719 17.609 7.156 1 95.81 90 PRO B CA 1
ATOM 3899 C C . PRO B 1 90 ? -20.891 16.859 8.188 1 95.81 90 PRO B C 1
ATOM 3901 O O . PRO B 1 90 ? -21.109 17 9.391 1 95.81 90 PRO B O 1
ATOM 3904 N N . TYR B 1 91 ? -19.953 16.062 7.773 1 96.75 91 TYR B N 1
ATOM 3905 C CA . TYR B 1 91 ? -19.047 15.344 8.664 1 96.75 91 TYR B CA 1
ATOM 3906 C C . TYR B 1 91 ? -18.219 16.312 9.5 1 96.75 91 TYR B C 1
ATOM 3908 O O . TYR B 1 91 ? -18.141 16.172 10.719 1 96.75 91 TYR B O 1
ATOM 3916 N N . GLU B 1 92 ? -17.625 17.312 8.875 1 97.88 92 GLU B N 1
ATOM 3917 C CA . GLU B 1 92 ? -16.844 18.328 9.57 1 97.88 92 GLU B CA 1
ATOM 3918 C C . GLU B 1 92 ? -17.672 19.062 10.617 1 97.88 92 GLU B C 1
ATOM 3920 O O . GLU B 1 92 ? -17.203 19.344 11.711 1 97.88 92 GLU B O 1
ATOM 3925 N N . ASN B 1 93 ? -18.938 19.312 10.242 1 97.62 93 ASN B N 1
ATOM 3926 C CA . ASN B 1 93 ? -19.844 20.016 11.141 1 97.62 93 ASN B CA 1
ATOM 3927 C C . ASN B 1 93 ? -20.188 19.172 12.367 1 97.62 93 ASN B C 1
ATOM 3929 O O . ASN B 1 93 ? -20.594 19.703 13.406 1 97.62 93 ASN B O 1
ATOM 3933 N N . ALA B 1 94 ? -19.969 17.875 12.227 1 98.19 94 ALA B N 1
ATOM 3934 C CA . ALA B 1 94 ? -20.359 16.953 13.289 1 98.19 94 ALA B CA 1
ATOM 3935 C C . ALA B 1 94 ? -19.234 16.781 14.297 1 98.19 94 ALA B C 1
ATOM 3937 O O . ALA B 1 94 ? -19.422 16.156 15.352 1 98.19 94 ALA B O 1
ATOM 3938 N N . LEU B 1 95 ? -18.109 17.312 14.062 1 98.56 95 LEU B N 1
ATOM 3939 C CA . LEU B 1 95 ? -16.969 17.188 14.969 1 98.56 95 LEU B CA 1
ATOM 3940 C C . LEU B 1 95 ? -17.125 18.125 16.156 1 98.56 95 LEU B C 1
ATOM 3942 O O . LEU B 1 95 ? -17.531 19.281 16 1 98.56 95 LEU B O 1
ATOM 3946 N N . ASP B 1 96 ? -16.891 17.656 17.359 1 98.56 96 ASP B N 1
ATOM 3947 C CA . ASP B 1 96 ? -16.688 18.484 18.531 1 98.56 96 ASP B CA 1
ATOM 3948 C C . ASP B 1 96 ? -15.242 18.438 19 1 98.56 96 ASP B C 1
ATOM 3950 O O . ASP B 1 96 ? -14.422 17.719 18.422 1 98.56 96 ASP B O 1
ATOM 3954 N N . LEU B 1 97 ? -14.883 19.219 20.016 1 98.75 97 LEU B N 1
ATOM 3955 C CA . LEU B 1 97 ? -13.484 19.359 20.406 1 98.75 97 LEU B CA 1
ATOM 3956 C C . LEU B 1 97 ? -12.93 18.047 20.938 1 98.75 97 LEU B C 1
ATOM 3958 O O . LEU B 1 97 ? -11.742 17.75 20.75 1 98.75 97 LEU B O 1
ATOM 3962 N N . ASP B 1 98 ? -13.758 17.219 21.562 1 98.62 98 ASP B N 1
ATOM 3963 C CA . ASP B 1 98 ? -13.312 15.914 22.031 1 98.62 98 ASP B CA 1
ATOM 3964 C C . ASP B 1 98 ? -12.961 14.992 20.875 1 98.62 98 ASP B C 1
ATOM 3966 O O . ASP B 1 98 ? -11.922 14.32 20.891 1 98.62 98 ASP B O 1
ATOM 3970 N N . ALA B 1 99 ? -13.859 15 19.891 1 98.81 99 ALA B N 1
ATOM 3971 C CA . ALA B 1 99 ? -13.602 14.203 18.703 1 98.81 99 ALA B CA 1
ATOM 3972 C C . ALA B 1 99 ? -12.328 14.664 18 1 98.81 99 ALA B C 1
ATOM 3974 O O . ALA B 1 99 ? -11.562 13.844 17.484 1 98.81 99 ALA B O 1
ATOM 3975 N N . VAL B 1 100 ? -12.086 15.945 17.984 1 98.88 100 VAL B N 1
ATOM 3976 C CA . VAL B 1 100 ? -10.906 16.516 17.344 1 98.88 100 VAL B CA 1
ATOM 3977 C C . VAL B 1 100 ? -9.648 15.992 18.031 1 98.88 100 VAL B C 1
ATOM 3979 O O . VAL B 1 100 ? -8.695 15.578 17.359 1 98.88 100 VAL B O 1
ATOM 3982 N N . GLN B 1 101 ? -9.633 15.977 19.328 1 98.88 101 GLN B N 1
ATOM 3983 C CA . GLN B 1 101 ? -8.477 15.492 20.078 1 98.88 101 GLN B CA 1
ATOM 3984 C C . GLN B 1 101 ? -8.25 14 19.844 1 98.88 101 GLN B C 1
ATOM 3986 O O . GLN B 1 101 ? -7.121 13.562 19.625 1 98.88 101 GLN B O 1
ATOM 3991 N N . VAL B 1 102 ? -9.375 13.266 19.875 1 98.75 102 VAL B N 1
ATOM 3992 C CA . VAL B 1 102 ? -9.312 11.82 19.656 1 98.75 102 VAL B CA 1
ATOM 3993 C C . VAL B 1 102 ? -8.797 11.531 18.25 1 98.75 102 VAL B C 1
ATOM 3995 O O . VAL B 1 102 ? -7.992 10.625 18.047 1 98.75 102 VAL B O 1
ATOM 3998 N N . ALA B 1 103 ? -9.242 12.305 17.297 1 98.38 103 ALA B N 1
ATOM 3999 C CA . ALA B 1 103 ? -8.789 12.148 15.914 1 98.38 103 ALA B CA 1
ATOM 4000 C C . ALA B 1 103 ? -7.293 12.422 15.789 1 98.38 103 ALA B C 1
ATOM 4002 O O . ALA B 1 103 ? -6.586 11.734 15.055 1 98.38 103 ALA B O 1
ATOM 4003 N N . GLY B 1 104 ? -6.812 13.484 16.5 1 98.38 104 GLY B N 1
ATOM 4004 C CA . GLY B 1 104 ? -5.383 13.758 16.531 1 98.38 104 GLY B CA 1
ATOM 4005 C C . GLY B 1 104 ? -4.566 12.594 17.047 1 98.38 104 GLY B C 1
ATOM 4006 O O . GLY B 1 104 ? -3.531 12.242 16.484 1 98.38 104 GLY B O 1
ATOM 4007 N N . CYS B 1 105 ? -5.07 11.961 18.094 1 98.75 105 CYS B N 1
ATOM 4008 C CA . CYS B 1 105 ? -4.367 10.844 18.719 1 98.75 105 CYS B CA 1
ATOM 4009 C C . CYS B 1 105 ? -4.398 9.609 17.812 1 98.75 105 CYS B C 1
ATOM 4011 O O . CYS B 1 105 ? -3.354 9.039 17.5 1 98.75 105 CYS B O 1
ATOM 4013 N N . ALA B 1 106 ? -5.602 9.242 17.375 1 98.12 106 ALA B N 1
ATOM 4014 C CA . ALA B 1 106 ? -5.77 8.047 16.547 1 98.12 106 ALA B CA 1
ATOM 4015 C C . ALA B 1 106 ? -5.062 8.203 15.203 1 98.12 106 ALA B C 1
ATOM 4017 O O . ALA B 1 106 ? -4.367 7.289 14.75 1 98.12 106 ALA B O 1
ATOM 4018 N N . GLY B 1 107 ? -5.277 9.359 14.586 1 97.75 107 GLY B N 1
ATOM 4019 C CA . GLY B 1 107 ? -4.605 9.625 13.32 1 97.75 107 GLY B CA 1
ATOM 4020 C C . GLY B 1 107 ? -3.098 9.703 13.453 1 97.75 107 GLY B C 1
ATOM 4021 O O . GLY B 1 107 ? -2.365 9.211 12.594 1 97.75 107 GLY B O 1
ATOM 4022 N N . GLY B 1 108 ? -2.631 10.383 14.531 1 98.06 108 GLY B N 1
ATOM 4023 C CA . GLY B 1 108 ? -1.204 10.445 14.805 1 98.06 108 GLY B CA 1
ATOM 4024 C C . GLY B 1 108 ? -0.579 9.086 15.055 1 98.06 108 GLY B C 1
ATOM 4025 O O . GLY B 1 108 ? 0.54 8.82 14.609 1 98.06 108 GLY B O 1
ATOM 4026 N N . LEU B 1 109 ? -1.301 8.258 15.766 1 98.25 109 LEU B N 1
ATOM 4027 C CA . LEU B 1 109 ? -0.817 6.906 16.047 1 98.25 109 LEU B CA 1
ATOM 4028 C C . LEU B 1 109 ? -0.658 6.109 14.75 1 98.25 109 LEU B C 1
ATOM 4030 O O . LEU B 1 109 ? 0.351 5.43 14.555 1 98.25 109 LEU B O 1
ATOM 4034 N N . GLU B 1 110 ? -1.642 6.195 13.891 1 97.69 110 GLU B N 1
ATOM 4035 C CA . GLU B 1 110 ? -1.536 5.508 12.602 1 97.69 110 GLU B CA 1
ATOM 4036 C C . GLU B 1 110 ? -0.352 6.031 11.797 1 97.69 110 GLU B C 1
ATOM 4038 O O . GLU B 1 110 ? 0.393 5.25 11.203 1 97.69 110 GLU B O 1
ATOM 4043 N N . ALA B 1 111 ? -0.189 7.332 11.773 1 97.94 111 ALA B N 1
ATOM 4044 C CA . ALA B 1 111 ? 0.944 7.93 11.078 1 97.94 111 ALA B CA 1
ATOM 4045 C C . ALA B 1 111 ? 2.268 7.406 11.625 1 97.94 111 ALA B C 1
ATOM 4047 O O . ALA B 1 111 ? 3.143 6.992 10.859 1 97.94 111 ALA B O 1
ATOM 4048 N N . LEU B 1 112 ? 2.373 7.395 12.93 1 98.62 112 LEU B N 1
ATOM 4049 C CA . LEU B 1 112 ? 3.57 6.895 13.594 1 98.62 112 LEU B CA 1
ATOM 4050 C C . LEU B 1 112 ? 3.854 5.449 13.195 1 98.62 112 LEU B C 1
ATOM 4052 O O . LEU B 1 112 ? 4.988 5.102 12.867 1 98.62 112 LEU B O 1
ATOM 4056 N N . GLN B 1 113 ? 2.855 4.656 13.188 1 98.06 113 GLN B N 1
ATOM 4057 C CA . GLN B 1 113 ? 2.992 3.234 12.883 1 98.06 113 GLN B CA 1
ATOM 4058 C C . GLN B 1 113 ? 3.387 3.014 11.43 1 98.06 113 GLN B C 1
ATOM 4060 O O . GLN B 1 113 ? 3.9 1.952 11.07 1 98.06 113 GLN B O 1
ATOM 4065 N N . CYS B 1 114 ? 3.135 4.012 10.625 1 98.06 114 CYS B N 1
ATOM 4066 C CA . CYS B 1 114 ? 3.525 3.951 9.219 1 98.06 114 CYS B CA 1
ATOM 4067 C C . CYS B 1 114 ? 4.883 4.609 9 1 98.06 114 CYS B C 1
ATOM 4069 O O . CYS B 1 114 ? 5.355 4.707 7.871 1 98.06 114 CYS B O 1
ATOM 4071 N N . GLY B 1 115 ? 5.508 5.125 10.008 1 98.5 115 GLY B N 1
ATOM 4072 C CA . GLY B 1 115 ? 6.859 5.656 9.906 1 98.5 115 GLY B CA 1
ATOM 4073 C C . GLY B 1 115 ? 6.898 7.164 9.734 1 98.5 115 GLY B C 1
ATOM 4074 O O . GLY B 1 115 ? 7.949 7.73 9.43 1 98.5 115 GLY B O 1
ATOM 4075 N N . THR B 1 116 ? 5.758 7.812 9.938 1 98.62 116 THR B N 1
ATOM 4076 C CA . THR B 1 116 ? 5.699 9.266 9.805 1 98.62 116 THR B CA 1
ATOM 4077 C C . THR B 1 116 ? 6.039 9.938 11.133 1 98.62 116 THR B C 1
ATOM 4079 O O . THR B 1 116 ? 5.445 9.625 12.164 1 98.62 116 THR B O 1
ATOM 4082 N N . THR B 1 117 ? 6.977 10.867 11.102 1 98.75 117 THR B N 1
ATOM 4083 C CA . THR B 1 117 ? 7.406 11.547 12.312 1 98.75 117 THR B CA 1
ATOM 4084 C C . THR B 1 117 ? 6.898 12.992 12.336 1 98.75 117 THR B C 1
ATOM 4086 O O . THR B 1 117 ? 6.914 13.641 13.383 1 98.75 117 THR B O 1
ATOM 4089 N N . THR B 1 118 ? 6.484 13.492 11.133 1 98.75 118 THR B N 1
ATOM 4090 C CA . THR B 1 118 ? 5.953 14.844 11.031 1 98.75 118 THR B CA 1
ATOM 4091 C C . THR B 1 118 ? 4.691 14.867 10.172 1 98.75 118 THR B C 1
ATOM 4093 O O . THR B 1 118 ? 4.691 14.359 9.047 1 98.75 118 THR B O 1
ATOM 4096 N N . VAL B 1 119 ? 3.631 15.508 10.734 1 98.38 119 VAL B N 1
ATOM 4097 C CA . VAL B 1 119 ? 2.359 15.609 10.023 1 98.38 119 VAL B CA 1
ATOM 4098 C C . VAL B 1 119 ? 1.977 17.078 9.844 1 98.38 119 VAL B C 1
ATOM 4100 O O . VAL B 1 119 ? 1.923 17.828 10.82 1 98.38 119 VAL B O 1
ATOM 4103 N N . CYS B 1 120 ? 1.779 17.5 8.586 1 98.5 120 CYS B N 1
ATOM 4104 C CA . CYS B 1 120 ? 1.146 18.781 8.305 1 98.5 120 CYS B CA 1
ATOM 4105 C C . CYS B 1 120 ? -0.357 18.609 8.109 1 98.5 120 CYS B C 1
ATOM 4107 O O . CYS B 1 120 ? -0.8 18.031 7.125 1 98.5 120 CYS B O 1
ATOM 4109 N N . ASP B 1 121 ? -1.096 19.172 9.062 1 98.44 121 ASP B N 1
ATOM 4110 C CA . ASP B 1 121 ? -2.533 18.922 9.094 1 98.44 121 ASP B CA 1
ATOM 4111 C C . ASP B 1 121 ? -3.318 20.203 8.773 1 98.44 121 ASP B C 1
ATOM 4113 O O . ASP B 1 121 ? -3.045 21.266 9.336 1 98.44 121 ASP B O 1
ATOM 4117 N N . LEU B 1 122 ? -4.191 20.094 7.816 1 98.62 122 LEU B N 1
ATOM 4118 C CA . LEU B 1 122 ? -5.18 21.125 7.539 1 98.62 122 LEU B CA 1
ATOM 4119 C C . LEU B 1 122 ? -6.547 20.75 8.102 1 98.62 122 LEU B C 1
ATOM 4121 O O . LEU B 1 122 ? -7.258 19.938 7.5 1 98.62 122 LEU B O 1
ATOM 4125 N N . HIS B 1 123 ? -6.922 21.391 9.195 1 98.5 123 HIS B N 1
ATOM 4126 C CA . HIS B 1 123 ? -8.07 20.969 9.984 1 98.5 123 HIS B CA 1
ATOM 4127 C C . HIS B 1 123 ? -9.312 21.781 9.648 1 98.5 123 HIS B C 1
ATOM 4129 O O . HIS B 1 123 ? -9.203 22.938 9.242 1 98.5 123 HIS B O 1
ATOM 4135 N N . SER B 1 124 ? -10.484 21.141 9.773 1 98.25 124 SER B N 1
ATOM 4136 C CA . SER B 1 124 ? -11.766 21.828 9.648 1 98.25 124 SER B CA 1
ATOM 4137 C C . SER B 1 124 ? -12.797 21.234 10.609 1 98.25 124 SER B C 1
ATOM 4139 O O . SER B 1 124 ? -13.023 20.016 10.617 1 98.25 124 SER B O 1
ATOM 4141 N N . SER B 1 125 ? -13.367 21.953 11.453 1 98.44 125 SER B N 1
ATOM 4142 C CA . SER B 1 125 ? -14.461 21.656 12.367 1 98.44 125 SER B CA 1
ATOM 4143 C C . SER B 1 125 ? -15.312 22.891 12.641 1 98.44 125 SER B C 1
ATOM 4145 O O . SER B 1 125 ? -15.273 23.453 13.742 1 98.44 125 SER B O 1
ATOM 4147 N N . PRO B 1 126 ? -16.188 23.25 11.711 1 97.56 126 PRO B N 1
ATOM 4148 C CA . PRO B 1 126 ? -16.844 24.562 11.711 1 97.56 126 PRO B CA 1
ATOM 4149 C C . PRO B 1 126 ? -17.703 24.797 12.953 1 97.56 126 PRO B C 1
ATOM 4151 O O . PRO B 1 126 ? -17.891 25.938 13.367 1 97.56 126 PRO B O 1
ATOM 4154 N N . LYS B 1 127 ? -18.141 23.797 13.594 1 96.38 127 LYS B N 1
ATOM 4155 C CA . LYS B 1 127 ? -18.969 23.969 14.781 1 96.38 127 LYS B CA 1
ATOM 4156 C C . LYS B 1 127 ? -18.125 23.844 16.047 1 96.38 127 LYS B C 1
ATOM 4158 O O . LYS B 1 127 ? -18.672 23.797 17.156 1 96.38 127 LYS B O 1
ATOM 4163 N N . ALA B 1 128 ? -16.844 23.703 15.867 1 98 128 ALA B N 1
ATOM 4164 C CA . ALA B 1 128 ? -15.875 23.578 16.969 1 98 128 ALA B CA 1
ATOM 4165 C C . ALA B 1 128 ? -14.523 24.172 16.562 1 98 128 ALA B C 1
ATOM 4167 O O . ALA B 1 128 ? -13.516 23.469 16.547 1 98 128 ALA B O 1
ATOM 4168 N N . ILE B 1 129 ? -14.508 25.484 16.375 1 98.5 129 ILE B N 1
ATOM 4169 C CA . ILE B 1 129 ? -13.328 26.125 15.805 1 98.5 129 ILE B CA 1
ATOM 4170 C C . ILE B 1 129 ? -12.344 26.469 16.922 1 98.5 129 ILE B C 1
ATOM 4172 O O . ILE B 1 129 ? -11.219 25.953 16.938 1 98.5 129 ILE B O 1
ATOM 4176 N N . SER B 1 130 ? -12.789 27.312 17.891 1 98.06 130 SER B N 1
ATOM 4177 C CA . SER B 1 130 ? -11.914 27.844 18.938 1 98.06 130 SER B CA 1
ATOM 4178 C C . SER B 1 130 ? -11.352 26.719 19.797 1 98.06 130 SER B C 1
ATOM 4180 O O . SER B 1 130 ? -12.102 25.953 20.391 1 98.06 130 SER B O 1
ATOM 4182 N N . GLY B 1 131 ? -10.047 26.594 19.766 1 98.5 131 GLY B N 1
ATOM 4183 C CA . GLY B 1 131 ? -9.375 25.594 20.562 1 98.5 131 GLY B CA 1
ATOM 4184 C C . GLY B 1 131 ? -9.133 24.281 19.828 1 98.5 131 GLY B C 1
ATOM 4185 O O . GLY B 1 131 ? -8.492 23.375 20.359 1 98.5 131 GLY B O 1
ATOM 4186 N N . SER B 1 132 ? -9.633 24.156 18.609 1 98.81 132 SER B N 1
ATOM 4187 C CA . SER B 1 132 ? -9.523 22.906 17.859 1 98.81 132 SER B CA 1
ATOM 4188 C C . SER B 1 132 ? -8.062 22.531 17.625 1 98.81 132 SER B C 1
ATOM 4190 O O . SER B 1 132 ? -7.68 21.375 17.781 1 98.81 132 SER B O 1
ATOM 4192 N N . LEU B 1 133 ? -7.211 23.484 17.266 1 98.88 133 LEU B N 1
ATOM 4193 C CA . LEU B 1 133 ? -5.82 23.172 16.953 1 98.88 133 LEU B CA 1
ATOM 4194 C C . LEU B 1 133 ? -5.055 22.766 18.219 1 98.88 133 LEU B C 1
ATOM 4196 O O . LEU B 1 133 ? -4.168 21.922 18.156 1 98.88 133 LEU B O 1
ATOM 4200 N N . VAL B 1 134 ? -5.41 23.375 19.344 1 98.69 134 VAL B N 1
ATOM 4201 C CA . VAL B 1 134 ? -4.805 22.984 20.609 1 98.69 134 VAL B CA 1
ATOM 4202 C C . VAL B 1 134 ? -5.199 21.547 20.938 1 98.69 134 VAL B C 1
ATOM 4204 O O . VAL B 1 134 ? -4.371 20.75 21.406 1 98.69 134 VAL B O 1
ATOM 4207 N N . ARG B 1 135 ? -6.492 21.219 20.734 1 98.69 135 ARG B N 1
ATOM 4208 C CA . ARG B 1 135 ? -6.965 19.859 20.969 1 98.69 135 ARG B CA 1
ATOM 4209 C C . ARG B 1 135 ? -6.266 18.875 20.047 1 98.69 135 ARG B C 1
ATOM 4211 O O . ARG B 1 135 ? -5.887 17.781 20.484 1 98.69 135 ARG B O 1
ATOM 4218 N N . LEU B 1 136 ? -6.121 19.234 18.812 1 98.56 136 LEU B N 1
ATOM 4219 C CA . LEU B 1 136 ? -5.398 18.406 17.844 1 98.56 136 LEU B CA 1
ATOM 4220 C C . LEU B 1 136 ? -3.959 18.188 18.297 1 98.56 136 LEU B C 1
ATOM 4222 O O . LEU B 1 136 ? -3.451 17.078 18.25 1 98.56 136 LEU B O 1
ATOM 4226 N N . ALA B 1 137 ? -3.287 19.25 18.719 1 98.81 137 ALA B N 1
ATOM 4227 C CA . ALA B 1 137 ? -1.903 19.188 19.188 1 98.81 137 ALA B CA 1
ATOM 4228 C C . ALA B 1 137 ? -1.775 18.281 20.391 1 98.81 137 ALA B C 1
ATOM 4230 O O . ALA B 1 137 ? -0.792 17.547 20.531 1 98.81 137 ALA B O 1
ATOM 4231 N N . ARG B 1 138 ? -2.734 18.359 21.25 1 98.56 138 ARG B N 1
ATOM 4232 C CA . ARG B 1 138 ? -2.723 17.5 22.438 1 98.56 138 ARG B CA 1
ATOM 4233 C C . ARG B 1 138 ? -2.754 16.016 22.031 1 98.56 138 ARG B C 1
ATOM 4235 O O . ARG B 1 138 ? -2.018 15.203 22.594 1 98.56 138 ARG B O 1
ATOM 4242 N N . GLY B 1 139 ? -3.646 15.68 21.094 1 98.62 139 GLY B N 1
ATOM 4243 C CA . GLY B 1 139 ? -3.689 14.312 20.594 1 98.62 139 GLY B CA 1
ATOM 4244 C C . GLY B 1 139 ? -2.367 13.852 20.016 1 98.62 139 GLY B C 1
ATOM 4245 O O . GLY B 1 139 ? -1.885 12.766 20.328 1 98.62 139 GLY B O 1
ATOM 4246 N N . LEU B 1 140 ? -1.761 14.695 19.172 1 98.62 140 LEU B N 1
ATOM 4247 C CA . LEU B 1 140 ? -0.484 14.375 18.547 1 98.62 140 LEU B CA 1
ATOM 4248 C C . LEU B 1 140 ? 0.627 14.289 19.594 1 98.62 140 LEU B C 1
ATOM 4250 O O . LEU B 1 140 ? 1.541 13.477 19.469 1 98.62 140 LEU B O 1
ATOM 4254 N N . HIS B 1 141 ? 0.545 15.164 20.594 1 98.56 141 HIS B N 1
ATOM 4255 C CA . HIS B 1 141 ? 1.535 15.172 21.656 1 98.56 141 HIS B CA 1
ATOM 4256 C C . HIS B 1 141 ? 1.559 13.844 22.406 1 98.56 141 HIS B C 1
ATOM 4258 O O . HIS B 1 141 ? 2.631 13.328 22.734 1 98.56 141 HIS B O 1
ATOM 4264 N N . GLU B 1 142 ? 0.385 13.297 22.656 1 98.25 142 GLU B N 1
ATOM 4265 C CA . GLU B 1 142 ? 0.281 12.008 23.328 1 98.25 142 GLU B CA 1
ATOM 4266 C C . GLU B 1 142 ? 1.003 10.914 22.547 1 98.25 142 GLU B C 1
ATOM 4268 O O . GLU B 1 142 ? 1.624 10.031 23.141 1 98.25 142 GLU B O 1
ATOM 4273 N N . VAL B 1 143 ? 0.936 10.938 21.281 1 98.19 143 VAL B N 1
ATOM 4274 C CA . VAL B 1 143 ? 1.545 9.938 20.406 1 98.19 143 VAL B CA 1
ATOM 4275 C C . VAL B 1 143 ? 3.049 10.18 20.312 1 98.19 143 VAL B C 1
ATOM 4277 O O . VAL B 1 143 ? 3.84 9.234 20.328 1 98.19 143 VAL B O 1
ATOM 4280 N N . GLY B 1 144 ? 3.436 11.453 20.156 1 98.44 144 GLY B N 1
ATOM 4281 C CA . GLY B 1 144 ? 4.848 11.797 20.188 1 98.44 144 GLY B CA 1
ATOM 4282 C C . GLY B 1 144 ? 5.379 12.242 18.828 1 98.44 144 GLY B C 1
ATOM 4283 O O . GLY B 1 144 ? 6.594 12.344 18.641 1 98.44 144 GLY B O 1
ATOM 4284 N N . VAL B 1 145 ? 4.48 12.586 17.844 1 98.12 145 VAL B N 1
ATOM 4285 C CA . VAL B 1 145 ? 4.945 13.016 16.516 1 98.12 145 VAL B CA 1
ATOM 4286 C C . VAL B 1 145 ? 4.922 14.539 16.438 1 98.12 145 VAL B C 1
ATOM 4288 O O . VAL B 1 145 ? 4.363 15.211 17.312 1 98.12 145 VAL B O 1
ATOM 4291 N N . ARG B 1 146 ? 5.652 15.102 15.453 1 98.44 146 ARG B N 1
ATOM 4292 C CA . ARG B 1 146 ? 5.613 16.531 15.172 1 98.44 146 ARG B CA 1
ATOM 4293 C C . ARG B 1 146 ? 4.344 16.906 14.414 1 98.44 146 ARG B C 1
ATOM 4295 O O . ARG B 1 146 ? 3.838 16.125 13.609 1 98.44 146 ARG B O 1
ATOM 4302 N N . GLY B 1 147 ? 3.861 18.125 14.766 1 98.44 147 GLY B N 1
ATOM 4303 C CA . GLY B 1 147 ? 2.672 18.609 14.086 1 98.44 147 GLY B CA 1
ATOM 4304 C C . GLY B 1 147 ? 2.812 20.047 13.586 1 98.44 147 GLY B C 1
ATOM 4305 O O . GLY B 1 147 ? 3.244 20.922 14.328 1 98.44 147 GLY B O 1
ATOM 4306 N N . VAL B 1 148 ? 2.582 20.266 12.328 1 98.5 148 VAL B N 1
ATOM 4307 C CA . VAL B 1 148 ? 2.346 21.578 11.742 1 98.5 148 VAL B CA 1
ATOM 4308 C C . VAL B 1 148 ? 0.854 21.766 11.469 1 98.5 148 VAL B C 1
ATOM 4310 O O . VAL B 1 148 ? 0.302 21.125 10.562 1 98.5 148 VAL B O 1
ATOM 4313 N N . LEU B 1 149 ? 0.199 22.609 12.25 1 98.62 149 LEU B N 1
ATOM 4314 C CA . LEU B 1 149 ? -1.26 22.594 12.281 1 98.62 149 LEU B CA 1
ATOM 4315 C C . LEU B 1 149 ? -1.819 23.906 11.75 1 98.62 149 LEU B C 1
ATOM 4317 O O . LEU B 1 149 ? -1.277 24.984 12.023 1 98.62 149 LEU B O 1
ATOM 4321 N N . ALA B 1 150 ? -2.816 23.812 10.914 1 98.31 150 ALA B N 1
ATOM 4322 C CA . ALA B 1 150 ? -3.514 24.953 10.336 1 98.31 150 ALA B CA 1
ATOM 4323 C C . ALA B 1 150 ? -5.02 24.734 10.312 1 98.31 150 ALA B C 1
ATOM 4325 O O . ALA B 1 150 ? -5.48 23.594 10.172 1 98.31 150 ALA B O 1
ATOM 4326 N N . TYR B 1 151 ? -5.773 25.766 10.523 1 98.62 151 TYR B N 1
ATOM 4327 C CA . TYR B 1 151 ? -7.223 25.703 10.383 1 98.62 151 TYR B CA 1
ATOM 4328 C C . TYR B 1 151 ? -7.664 26.188 9.008 1 98.62 151 TYR B C 1
ATOM 4330 O O . TYR B 1 151 ? -7.223 27.25 8.555 1 98.62 151 TYR B O 1
ATOM 4338 N N . ALA B 1 152 ? -8.539 25.453 8.359 1 98.62 152 ALA B N 1
ATOM 4339 C CA . ALA B 1 152 ? -9.016 25.766 7.02 1 98.62 152 ALA B CA 1
ATOM 4340 C C . ALA B 1 152 ? -10.062 26.875 7.062 1 98.62 152 ALA B C 1
ATOM 4342 O O . ALA B 1 152 ? -11.266 26.609 7.035 1 98.62 152 ALA B O 1
ATOM 4343 N N . VAL B 1 153 ? -9.641 28.078 6.984 1 98.44 153 VAL B N 1
ATOM 4344 C CA . VAL B 1 153 ? -10.516 29.25 7.016 1 98.44 153 VAL B CA 1
ATOM 4345 C C . VAL B 1 153 ? -11.422 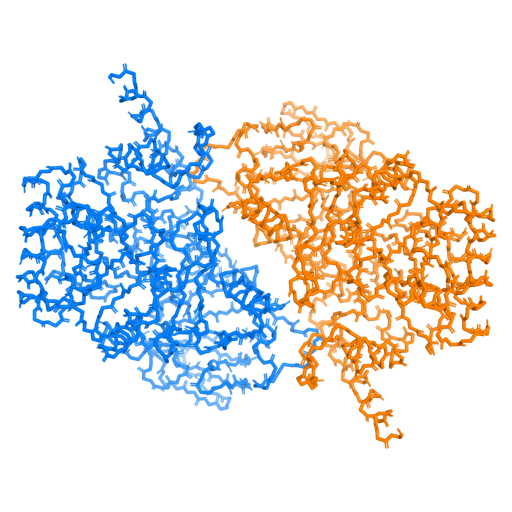29.25 5.789 1 98.44 153 VAL B C 1
ATOM 4347 O O . VAL B 1 153 ? -10.977 28.953 4.68 1 98.44 153 VAL B O 1
ATOM 4350 N N . SER B 1 154 ? -12.688 29.484 5.977 1 97.38 154 SER B N 1
ATOM 4351 C CA . SER B 1 154 ? -13.68 29.516 4.906 1 97.38 154 SER B CA 1
ATOM 4352 C C . SER B 1 154 ? -14.812 30.484 5.234 1 97.38 154 SER B C 1
ATOM 4354 O O . SER B 1 154 ? -15.039 30.812 6.402 1 97.38 154 SER B O 1
ATOM 4356 N N . ASP B 1 155 ? -15.539 30.906 4.195 1 97.19 155 ASP B N 1
ATOM 4357 C CA . ASP B 1 155 ? -16.703 31.766 4.371 1 97.19 155 ASP B CA 1
ATOM 4358 C C . ASP B 1 155 ? -17.984 30.953 4.477 1 97.19 155 ASP B C 1
ATOM 4360 O O . ASP B 1 155 ? -19.078 31.516 4.582 1 97.19 155 ASP B O 1
ATOM 4364 N N . ARG B 1 156 ? -17.828 29.656 4.539 1 93.94 156 ARG B N 1
ATOM 4365 C CA . ARG B 1 156 ? -19 28.781 4.516 1 93.94 156 ARG B CA 1
ATOM 4366 C C . ARG B 1 156 ? -19.891 29.016 5.723 1 93.94 156 ARG B C 1
ATOM 4368 O O . ARG B 1 156 ? -21.109 28.812 5.66 1 93.94 156 ARG B O 1
ATOM 4375 N N . GLN B 1 157 ? -19.312 29.453 6.824 1 93.5 157 GLN B N 1
ATOM 4376 C CA . GLN B 1 157 ? -20.062 29.688 8.055 1 93.5 157 GLN B CA 1
ATOM 4377 C C . GLN B 1 157 ? -20.234 31.172 8.328 1 93.5 157 GLN B C 1
ATOM 4379 O O . GLN B 1 157 ? -20.328 31.594 9.484 1 93.5 157 GLN B O 1
ATOM 4384 N N . GLY B 1 158 ? -20.094 31.984 7.312 1 95.88 158 GLY B N 1
ATOM 4385 C CA . GLY B 1 158 ? -20.297 33.406 7.438 1 95.88 158 GLY B CA 1
ATOM 4386 C C . GLY B 1 158 ? -19.125 34.125 8.102 1 95.88 158 GLY B C 1
ATOM 4387 O O . GLY B 1 158 ? -18.047 33.562 8.266 1 95.88 158 GLY B O 1
ATOM 4388 N N . ALA B 1 159 ? -19.391 35.344 8.422 1 97.19 159 ALA B N 1
ATOM 4389 C CA . ALA B 1 159 ? -18.344 36.219 8.961 1 97.19 159 ALA B CA 1
ATOM 4390 C C . ALA B 1 159 ? -17.828 35.719 10.297 1 97.19 159 ALA B C 1
ATOM 4392 O O . ALA B 1 159 ? -16.625 35.75 10.562 1 97.19 159 ALA B O 1
ATOM 4393 N N . LEU B 1 160 ? -18.734 35.25 11.078 1 96.88 160 LEU B N 1
ATOM 4394 C CA . LEU B 1 160 ? -18.344 34.781 12.398 1 96.88 160 LEU B CA 1
ATOM 4395 C C . LEU B 1 160 ? -17.406 33.594 12.297 1 96.88 160 LEU B C 1
ATOM 4397 O O . LEU B 1 160 ? -16.375 33.531 12.961 1 96.88 160 LEU B O 1
ATOM 4401 N N . GLY B 1 161 ? -17.812 32.594 11.469 1 97.25 161 GLY B N 1
ATOM 4402 C CA . GLY B 1 161 ? -16.969 31.422 11.258 1 97.25 161 GLY B CA 1
ATOM 4403 C C . GLY B 1 161 ? -15.617 31.781 10.664 1 97.25 161 GLY B C 1
ATOM 4404 O O . GLY B 1 161 ? -14.586 31.219 11.062 1 97.25 161 GLY B O 1
ATOM 4405 N N . ARG B 1 162 ? -15.594 32.656 9.734 1 98 162 ARG B N 1
ATOM 4406 C CA . ARG B 1 162 ? -14.367 33.125 9.102 1 98 162 ARG B CA 1
ATOM 4407 C C . ARG B 1 162 ? -13.422 33.75 10.133 1 98 162 ARG B C 1
ATOM 4409 O O . ARG B 1 162 ? -12.25 33.375 10.203 1 98 162 ARG B O 1
ATOM 4416 N N . GLU B 1 163 ? -13.961 34.656 10.953 1 97.88 163 GLU B N 1
ATOM 4417 C CA . GLU B 1 163 ? -13.141 35.375 11.93 1 97.88 163 GLU B CA 1
ATOM 4418 C C . GLU B 1 163 ? -12.609 34.438 13 1 97.88 163 GLU B C 1
ATOM 4420 O O . GLU B 1 163 ? -11.461 34.531 13.43 1 97.88 163 GLU B O 1
ATOM 4425 N N . GLU B 1 164 ? -13.438 33.531 13.406 1 98.12 164 GLU B N 1
ATOM 4426 C CA . GLU B 1 164 ? -13 32.531 14.383 1 98.12 164 GLU B CA 1
ATOM 4427 C C . GLU B 1 164 ? -11.883 31.656 13.82 1 98.12 164 GLU B C 1
ATOM 4429 O O . GLU B 1 164 ? -10.945 31.297 14.531 1 98.12 164 GLU B O 1
ATOM 4434 N N . GLY B 1 165 ? -12.055 31.25 12.594 1 98.19 165 GLY B N 1
ATOM 4435 C CA . GLY B 1 165 ? -11.016 30.484 11.938 1 98.19 165 GLY B CA 1
ATOM 4436 C C . GLY B 1 165 ? -9.688 31.219 11.852 1 98.19 165 GLY B C 1
ATOM 4437 O O . GLY B 1 165 ? -8.633 30.641 12.094 1 98.19 165 GLY B O 1
ATOM 4438 N N . LEU B 1 166 ? -9.742 32.5 11.484 1 97.88 166 LEU B N 1
ATOM 4439 C CA . LEU B 1 166 ? -8.555 33.312 11.406 1 97.88 166 LEU B CA 1
ATOM 4440 C C . LEU B 1 166 ? -7.895 33.469 12.773 1 97.88 166 LEU B C 1
ATOM 4442 O O . LEU B 1 166 ? -6.676 33.312 12.898 1 97.88 166 LEU B O 1
ATOM 4446 N N . GLU B 1 167 ? -8.703 33.656 13.727 1 97.75 167 GLU B N 1
ATOM 4447 C CA . GLU B 1 167 ? -8.188 33.812 15.086 1 97.75 167 GLU B CA 1
ATOM 4448 C C . GLU B 1 167 ? -7.551 32.5 15.57 1 97.75 167 GLU B C 1
ATOM 4450 O O . GLU B 1 167 ? -6.512 32.531 16.234 1 97.75 167 GLU B O 1
ATOM 4455 N N . GLU B 1 168 ? -8.172 31.375 15.289 1 97.94 168 GLU B N 1
ATOM 4456 C CA . GLU B 1 168 ? -7.684 30.078 15.719 1 97.94 168 GLU B CA 1
ATOM 4457 C C . GLU B 1 168 ? -6.285 29.797 15.172 1 97.94 168 GLU B C 1
ATOM 4459 O O . GLU B 1 168 ? -5.395 29.375 15.906 1 97.94 168 GLU B O 1
ATOM 4464 N N . THR B 1 169 ? -6.105 30 13.914 1 94.19 169 THR B N 1
ATOM 4465 C CA . THR B 1 169 ? -4.828 29.703 13.273 1 94.19 169 THR B CA 1
ATOM 4466 C C . THR B 1 169 ? -3.73 30.625 13.805 1 94.19 169 THR B C 1
ATOM 4468 O O . THR B 1 169 ? -2.605 30.188 14.047 1 94.19 169 THR B O 1
ATOM 4471 N N . VAL B 1 170 ? -4.004 31.922 13.992 1 96.12 170 VAL B N 1
ATOM 4472 C CA . VAL B 1 170 ? -3.025 32.906 14.453 1 96.12 170 VAL B CA 1
ATOM 4473 C C . VAL B 1 170 ? -2.676 32.625 15.914 1 96.12 170 VAL B C 1
ATOM 4475 O O . VAL B 1 170 ? -1.5 32.625 16.297 1 96.12 170 VAL B O 1
ATOM 4478 N N . SER B 1 171 ? -3.73 32.438 16.719 1 97.12 171 SER B N 1
ATOM 4479 C CA . SER B 1 171 ? -3.516 32.219 18.141 1 97.12 171 SER B CA 1
ATOM 4480 C C . SER B 1 171 ? -2.678 30.953 18.375 1 97.12 171 SER B C 1
ATOM 4482 O O . SER B 1 171 ? -1.755 30.969 19.188 1 97.12 171 SER B O 1
ATOM 4484 N N . PHE B 1 172 ? -2.977 29.922 17.719 1 98 172 PHE B N 1
ATOM 4485 C CA . PHE B 1 172 ? -2.209 28.688 17.859 1 98 172 PHE B CA 1
ATOM 4486 C C . PHE B 1 172 ? -0.767 28.906 17.406 1 98 172 PHE B C 1
ATOM 4488 O O . PHE B 1 172 ? 0.168 28.469 18.094 1 98 172 PHE B O 1
ATOM 4495 N N . ALA B 1 173 ? -0.574 29.5 16.203 1 97.25 173 ALA B N 1
ATOM 4496 C CA . ALA B 1 173 ? 0.751 29.688 15.625 1 97.25 173 ALA B CA 1
ATOM 4497 C C . ALA B 1 173 ? 1.659 30.484 16.562 1 97.25 173 ALA B C 1
ATOM 4499 O O . ALA B 1 173 ? 2.854 30.188 16.672 1 97.25 173 ALA B O 1
ATOM 4500 N N . LYS B 1 174 ? 1.133 31.422 17.25 1 96.06 174 LYS B N 1
ATOM 4501 C CA . LYS B 1 174 ? 1.906 32.281 18.141 1 96.06 174 LYS B CA 1
ATOM 4502 C C . LYS B 1 174 ? 2.342 31.516 19.391 1 96.06 174 LYS B C 1
ATOM 4504 O O . LYS B 1 174 ? 3.369 31.844 20 1 96.06 174 LYS B O 1
ATOM 4509 N N . LYS B 1 175 ? 1.583 30.516 19.719 1 96.44 175 LYS B N 1
ATOM 4510 C CA . LYS B 1 175 ? 1.83 29.828 20.984 1 96.44 175 LYS B CA 1
ATOM 4511 C C . LYS B 1 175 ? 2.57 28.516 20.766 1 96.44 175 LYS B C 1
ATOM 4513 O O . LYS B 1 175 ? 3.229 28 21.672 1 96.44 175 LYS B O 1
ATOM 4518 N N . ALA B 1 176 ? 2.445 27.984 19.594 1 96.19 176 ALA B N 1
ATOM 4519 C CA . ALA B 1 176 ? 3.016 26.672 19.297 1 96.19 176 ALA B CA 1
ATOM 4520 C C . ALA B 1 176 ? 4.531 26.672 19.484 1 96.19 176 ALA B C 1
ATOM 4522 O O . ALA B 1 176 ? 5.203 27.641 19.141 1 96.19 176 ALA B O 1
ATOM 4523 N N . LYS B 1 177 ? 5.094 25.656 20.078 1 95.38 177 LYS B N 1
ATOM 4524 C CA . LYS B 1 177 ? 6.52 25.5 20.344 1 95.38 177 LYS B CA 1
ATOM 4525 C C . LYS B 1 177 ? 6.918 24.031 20.359 1 95.38 177 LYS B C 1
ATOM 4527 O O . LYS B 1 177 ? 6.066 23.141 20.219 1 95.38 177 LYS B O 1
ATOM 4532 N N . GLY B 1 178 ? 8.195 23.781 20.484 1 95.69 178 GLY B N 1
ATOM 4533 C CA . GLY B 1 178 ? 8.664 22.406 20.516 1 95.69 178 GLY B CA 1
ATOM 4534 C C . GLY B 1 178 ? 8.391 21.656 19.234 1 95.69 178 GLY B C 1
ATOM 4535 O O . GLY B 1 178 ? 8.773 22.109 18.156 1 95.69 178 GLY B O 1
ATOM 4536 N N . ARG B 1 179 ? 7.602 20.609 19.391 1 97.56 179 ARG B N 1
ATOM 4537 C CA . ARG B 1 179 ? 7.328 19.75 18.234 1 97.56 179 ARG B CA 1
ATOM 4538 C C . ARG B 1 179 ? 6.164 20.297 17.422 1 97.56 179 ARG B C 1
ATOM 4540 O O . ARG B 1 179 ? 5.734 19.656 16.453 1 97.56 179 ARG B O 1
ATOM 4547 N N . PHE B 1 180 ? 5.711 21.453 17.75 1 98.44 180 PHE B N 1
ATOM 4548 C CA . PHE B 1 180 ? 4.535 21.953 17.047 1 98.44 180 PHE B CA 1
ATOM 4549 C C . PHE B 1 180 ? 4.812 23.328 16.438 1 98.44 180 PHE B C 1
ATOM 4551 O O . PHE B 1 180 ? 5.586 24.109 16.984 1 98.44 180 PHE B O 1
ATOM 4558 N N . ARG B 1 181 ? 4.297 23.562 15.312 1 97.88 181 ARG B N 1
ATOM 4559 C CA . ARG B 1 181 ? 4.227 24.859 14.641 1 97.88 181 ARG B CA 1
ATOM 4560 C C . ARG B 1 181 ? 2.834 25.094 14.07 1 97.88 181 ARG B C 1
ATOM 4562 O O . ARG B 1 181 ? 2.082 24.156 13.82 1 97.88 181 ARG B O 1
ATOM 4569 N N . GLY B 1 182 ? 2.471 26.312 14 1 97.31 182 GLY B N 1
ATOM 4570 C CA . GLY B 1 182 ? 1.238 26.719 13.344 1 97.31 182 GLY B CA 1
ATOM 4571 C C . GLY B 1 182 ? 1.469 27.438 12.031 1 97.31 182 GLY B C 1
ATOM 4572 O O . GLY B 1 182 ? 2.473 28.141 11.867 1 97.31 182 GLY B O 1
ATOM 4573 N N . GLN B 1 183 ? 0.545 27.25 11.086 1 96.81 183 GLN B N 1
ATOM 4574 C CA . GLN B 1 183 ? 0.485 27.969 9.828 1 96.81 183 GLN B CA 1
ATOM 4575 C C . GLN B 1 183 ? -0.915 28.531 9.578 1 96.81 183 GLN B C 1
ATOM 4577 O O . GLN B 1 183 ? -1.873 28.125 10.242 1 96.81 183 GLN B O 1
ATOM 4582 N N . VAL B 1 184 ? -0.963 29.531 8.688 1 97.69 184 VAL B N 1
ATOM 4583 C CA . VAL B 1 184 ? -2.275 30 8.242 1 97.69 184 VAL B CA 1
ATOM 4584 C C . VAL B 1 184 ? -2.881 28.984 7.273 1 97.69 184 VAL B C 1
ATOM 4586 O O . VAL B 1 184 ? -2.197 28.5 6.371 1 97.69 184 VAL B O 1
ATOM 4589 N N . GLY B 1 185 ? -4.117 28.562 7.539 1 98.25 185 GLY B N 1
ATOM 4590 C CA . GLY B 1 185 ? -4.785 27.609 6.672 1 98.25 185 GLY B CA 1
ATOM 4591 C C . GLY B 1 185 ? -6.012 28.188 5.984 1 98.25 185 GLY B C 1
ATOM 4592 O O . GLY B 1 185 ? -6.656 29.094 6.512 1 98.25 185 GLY B O 1
ATOM 4593 N N . ALA B 1 186 ? -6.277 27.703 4.824 1 98.38 186 ALA B N 1
ATOM 4594 C CA . ALA B 1 186 ? -7.477 28.094 4.09 1 98.38 186 ALA B CA 1
ATOM 4595 C C . ALA B 1 186 ? -8.156 26.891 3.451 1 98.38 186 ALA B C 1
ATOM 4597 O O . ALA B 1 186 ? -7.496 25.891 3.129 1 98.38 186 ALA B O 1
ATOM 4598 N N . ALA B 1 187 ? -9.477 26.984 3.352 1 97.94 187 ALA B N 1
ATOM 4599 C CA . ALA B 1 187 ? -10.25 26.016 2.566 1 97.94 187 ALA B CA 1
ATOM 4600 C C . ALA B 1 187 ? -10.094 26.281 1.071 1 97.94 187 ALA B C 1
ATOM 4602 O O . ALA B 1 187 ? -9.328 27.172 0.667 1 97.94 187 ALA B O 1
ATOM 4603 N N . PRO B 1 188 ? -10.695 25.453 0.21 1 97.19 188 PRO B N 1
ATOM 4604 C CA . PRO B 1 188 ? -10.602 25.703 -1.23 1 97.19 188 PRO B CA 1
ATOM 4605 C C . PRO B 1 188 ? -11.062 27.109 -1.624 1 97.19 188 PRO B C 1
ATOM 4607 O O . PRO B 1 188 ? -12 27.641 -1.028 1 97.19 188 PRO B O 1
ATOM 4610 N N . CYS B 1 189 ? -10.508 27.625 -2.627 1 97.06 189 CYS B N 1
ATOM 4611 C CA . CYS B 1 189 ? -10.609 29.031 -2.982 1 97.06 189 CYS B CA 1
ATOM 4612 C C . CYS B 1 189 ? -12.055 29.422 -3.291 1 97.06 189 CYS B C 1
ATOM 4614 O O . CYS B 1 189 ? -12.469 30.547 -3.061 1 97.06 189 CYS B O 1
ATOM 4616 N N . PHE B 1 190 ? -12.805 28.453 -3.758 1 96.88 190 PHE B N 1
ATOM 4617 C CA . PHE B 1 190 ? -14.18 28.781 -4.125 1 96.88 190 PHE B CA 1
ATOM 4618 C C . PHE B 1 190 ? -15.023 29.031 -2.887 1 96.88 190 PHE B C 1
ATOM 4620 O O . PHE B 1 190 ? -16.141 29.547 -2.986 1 96.88 190 PHE B O 1
ATOM 4627 N N . THR B 1 191 ? -14.484 28.766 -1.735 1 97.12 191 THR B N 1
ATOM 4628 C CA . THR B 1 191 ? -15.203 29.016 -0.488 1 97.12 191 THR B CA 1
ATOM 4629 C C . THR B 1 191 ? -14.688 30.266 0.2 1 97.12 191 THR B C 1
ATOM 4631 O O . THR B 1 191 ? -15.109 30.594 1.309 1 97.12 191 THR B O 1
ATOM 4634 N N . ILE B 1 192 ? -13.734 30.922 -0.377 1 97.19 192 ILE B N 1
ATOM 4635 C CA . ILE B 1 192 ? -13.031 32.062 0.217 1 97.19 192 ILE B CA 1
ATOM 4636 C C . ILE B 1 192 ? -13.359 33.344 -0.561 1 97.19 192 ILE B C 1
ATOM 4638 O O . ILE B 1 192 ? -12.891 33.531 -1.684 1 97.19 192 ILE B O 1
ATOM 4642 N N . GLY B 1 193 ? -14.078 34.219 0.016 1 97.06 193 GLY B N 1
ATOM 4643 C CA . GLY B 1 193 ? -14.391 35.531 -0.586 1 97.06 193 GLY B CA 1
ATOM 4644 C C . GLY B 1 193 ? -13.352 36.594 -0.293 1 97.06 193 GLY B C 1
ATOM 4645 O O . GLY B 1 193 ? -12.305 36.281 0.298 1 97.06 193 GLY B O 1
ATOM 4646 N N . PRO B 1 194 ? -13.625 37.781 -0.733 1 96.88 194 PRO B N 1
ATOM 4647 C CA . PRO B 1 194 ? -12.664 38.875 -0.57 1 96.88 194 PRO B CA 1
ATOM 4648 C C . PRO B 1 194 ? -12.305 39.125 0.893 1 96.88 194 PRO B C 1
ATOM 4650 O O . PRO B 1 194 ? -11.141 39.406 1.212 1 96.88 194 PRO B O 1
ATOM 4653 N N . ASP B 1 195 ? -13.258 39.062 1.773 1 97.31 195 ASP B N 1
ATOM 4654 C CA . ASP B 1 195 ? -13 39.312 3.191 1 97.31 195 ASP B CA 1
ATOM 4655 C C . ASP B 1 195 ? -12.07 38.25 3.771 1 97.31 195 ASP B C 1
ATOM 4657 O O . ASP B 1 195 ? -11.156 38.562 4.527 1 97.31 195 ASP B O 1
ATOM 4661 N N . ALA B 1 196 ? -12.383 37.031 3.453 1 97.62 196 ALA B N 1
ATOM 4662 C CA . ALA B 1 196 ? -11.523 35.938 3.92 1 97.62 196 ALA B CA 1
ATOM 4663 C C . ALA B 1 196 ? -10.109 36.094 3.355 1 97.62 196 ALA B C 1
ATOM 4665 O O . ALA B 1 196 ? -9.125 35.844 4.059 1 97.62 196 ALA B O 1
ATOM 4666 N N . LEU B 1 197 ? -10.016 36.406 2.082 1 97.44 197 LEU B N 1
ATOM 4667 C CA . LEU B 1 197 ? -8.719 36.594 1.44 1 97.44 197 LEU B CA 1
ATOM 4668 C C . LEU B 1 197 ? -7.906 37.688 2.15 1 97.44 197 LEU B C 1
ATOM 4670 O O . LEU B 1 197 ? -6.715 37.5 2.408 1 97.44 197 LEU B O 1
ATOM 4674 N N . SER B 1 198 ? -8.586 38.781 2.406 1 97.19 198 SER B N 1
ATOM 4675 C CA . SER B 1 198 ? -7.945 39.844 3.133 1 97.19 198 SER B CA 1
ATOM 4676 C C . SER B 1 198 ? -7.539 39.438 4.535 1 97.19 198 SER B C 1
ATOM 4678 O O . SER B 1 198 ? -6.465 39.781 5.016 1 97.19 198 SER B O 1
ATOM 4680 N N . GLY B 1 199 ? -8.398 38.75 5.215 1 97.62 199 GLY B N 1
ATOM 4681 C CA . GLY B 1 199 ? -8.094 38.219 6.535 1 97.62 199 GLY B CA 1
ATOM 4682 C C . GLY B 1 199 ? -6.891 37.281 6.547 1 97.62 199 GLY B C 1
ATOM 4683 O O . GLY B 1 199 ? -6.074 37.344 7.469 1 97.62 199 GLY B O 1
ATOM 4684 N N . LEU B 1 200 ? -6.809 36.406 5.562 1 98.12 200 LEU B N 1
ATOM 4685 C CA . LEU B 1 200 ? -5.672 35.5 5.434 1 98.12 200 LEU B CA 1
ATOM 4686 C C . LEU B 1 200 ? -4.371 36.281 5.262 1 98.12 200 LEU B C 1
ATOM 4688 O O . LEU B 1 200 ? -3.354 35.938 5.871 1 98.12 200 LEU B O 1
ATOM 4692 N N . ALA B 1 201 ? -4.398 37.281 4.414 1 97.06 201 ALA B N 1
ATOM 4693 C CA . ALA B 1 201 ? -3.221 38.125 4.199 1 97.06 201 ALA B CA 1
ATOM 4694 C C . ALA B 1 201 ? -2.787 38.812 5.496 1 97.06 201 ALA B C 1
ATOM 4696 O O . ALA B 1 201 ? -1.594 38.875 5.805 1 97.06 201 ALA B O 1
ATOM 4697 N N . GLU B 1 202 ? -3.738 39.312 6.215 1 96.88 202 GLU B N 1
ATOM 4698 C CA . GLU B 1 202 ? -3.457 39.969 7.488 1 96.88 202 GLU B CA 1
ATOM 4699 C C . GLU B 1 202 ? -2.893 38.969 8.5 1 96.88 202 GLU B C 1
ATOM 4701 O O . GLU B 1 202 ? -1.985 39.312 9.266 1 96.88 202 GLU B O 1
ATOM 4706 N N . ALA B 1 203 ? -3.465 37.781 8.531 1 97.12 203 ALA B N 1
ATOM 4707 C CA . ALA B 1 203 ? -2.977 36.75 9.422 1 97.12 203 ALA B CA 1
ATOM 4708 C C . ALA B 1 203 ? -1.518 36.406 9.125 1 97.12 203 ALA B C 1
ATOM 4710 O O . ALA B 1 203 ? -0.712 36.25 10.047 1 97.12 203 ALA B O 1
ATOM 4711 N N . LEU B 1 204 ? -1.172 36.25 7.848 1 96.75 204 LEU B N 1
ATOM 4712 C CA . LEU B 1 204 ? 0.199 35.969 7.449 1 96.75 204 LEU B CA 1
ATOM 4713 C C . LEU B 1 204 ? 1.146 37.062 7.879 1 96.75 204 LEU B C 1
ATOM 4715 O O . LEU B 1 204 ? 2.25 36.812 8.359 1 96.75 204 LEU B O 1
ATOM 4719 N N . LYS B 1 205 ? 0.683 38.281 7.699 1 94.31 205 LYS B N 1
ATOM 4720 C CA . LYS B 1 205 ? 1.476 39.438 8.117 1 94.31 205 LYS B CA 1
ATOM 4721 C C . LYS B 1 205 ? 1.7 39.438 9.625 1 94.31 205 LYS B C 1
ATOM 4723 O O . LYS B 1 205 ? 2.803 39.719 10.094 1 94.31 205 LYS B O 1
ATOM 4728 N N . ALA B 1 206 ? 0.644 39.125 10.305 1 93.25 206 ALA B N 1
ATOM 4729 C CA . ALA B 1 206 ? 0.709 39.094 11.758 1 93.25 206 ALA B CA 1
ATOM 4730 C C . ALA B 1 206 ? 1.714 38.062 12.242 1 93.25 206 ALA B C 1
ATOM 4732 O O . ALA B 1 206 ? 2.361 38.25 13.281 1 93.25 206 ALA B O 1
ATOM 4733 N N . LEU B 1 207 ? 1.812 37 11.523 1 93.75 207 LEU B N 1
ATOM 4734 C CA . LEU B 1 207 ? 2.711 35.906 11.914 1 93.75 207 LEU B CA 1
ATOM 4735 C C . LEU B 1 207 ? 4.121 36.156 11.398 1 93.75 207 LEU B C 1
ATOM 4737 O O . LEU B 1 207 ? 5.082 35.562 11.875 1 93.75 207 LEU B O 1
ATOM 4741 N N . GLY B 1 208 ? 4.254 37.188 10.484 1 84.31 208 GLY B N 1
ATOM 4742 C CA . GLY B 1 208 ? 5.543 37.562 9.938 1 84.31 208 GLY B CA 1
ATOM 4743 C C . GLY B 1 208 ? 6.141 36.531 9.016 1 84.31 208 GLY B C 1
ATOM 4744 O O . GLY B 1 208 ? 6.363 36.781 7.832 1 84.31 208 GLY B O 1
ATOM 4745 N N . ASP B 1 209 ? 6.461 35.438 9.477 1 75.44 209 ASP B N 1
ATOM 4746 C CA . ASP B 1 209 ? 7.18 34.406 8.742 1 75.44 209 ASP B CA 1
ATOM 4747 C C . ASP B 1 209 ? 6.332 33.156 8.617 1 75.44 209 ASP B C 1
ATOM 4749 O O . ASP B 1 209 ? 6.867 32.031 8.594 1 75.44 209 ASP B O 1
ATOM 4753 N N . GLY B 1 210 ? 5.078 33.406 8.523 1 84.75 210 GLY B N 1
ATOM 4754 C CA . GLY B 1 210 ? 4.27 32.188 8.5 1 84.75 210 GLY B CA 1
ATOM 4755 C C . GLY B 1 210 ? 3.938 31.703 7.102 1 84.75 210 GLY B C 1
ATOM 4756 O O . GLY B 1 210 ? 4.094 32.469 6.133 1 84.75 210 GLY B O 1
ATOM 4757 N N . GLY B 1 211 ? 3.623 30.422 6.945 1 93.19 211 GLY B N 1
ATOM 4758 C CA . GLY B 1 211 ? 3.234 29.859 5.664 1 93.19 211 GLY B CA 1
ATOM 4759 C C . GLY B 1 211 ? 1.738 29.641 5.535 1 93.19 211 GLY B C 1
ATOM 4760 O O . GLY B 1 211 ? 1.013 29.688 6.531 1 93.19 211 GLY B O 1
ATOM 4761 N N . LEU B 1 212 ? 1.287 29.562 4.316 1 97.56 212 LEU B N 1
ATOM 4762 C CA . LEU B 1 212 ? -0.101 29.25 3.992 1 97.56 212 LEU B CA 1
ATOM 4763 C C . LEU B 1 212 ? -0.25 27.797 3.578 1 97.56 212 LEU B C 1
ATOM 4765 O O . LEU B 1 212 ? 0.564 27.281 2.811 1 97.56 212 LEU B O 1
ATOM 4769 N N . HIS B 1 213 ? -1.16 27.094 4.223 1 98.62 213 HIS B N 1
ATOM 4770 C CA . HIS B 1 213 ? -1.519 25.734 3.867 1 98.62 213 HIS B CA 1
ATOM 4771 C C . HIS B 1 213 ? -2.928 25.656 3.289 1 98.62 213 HIS B C 1
ATOM 4773 O O . HIS B 1 213 ? -3.898 26 3.965 1 98.62 213 HIS B O 1
ATOM 4779 N N . LEU B 1 214 ? -3.111 25.312 2.049 1 98 214 LEU B N 1
ATOM 4780 C CA . LEU B 1 214 ? -4.453 25.219 1.485 1 98 214 LEU B CA 1
ATOM 4781 C C . LEU B 1 214 ? -4.496 24.219 0.338 1 98 214 LEU B C 1
ATOM 4783 O O . LEU B 1 214 ? -3.484 23.984 -0.324 1 98 214 LEU B O 1
ATOM 4787 N N . PRO B 1 215 ? -5.656 23.5 0.122 1 98 215 PRO B N 1
ATOM 4788 C CA . PRO B 1 215 ? -5.875 22.781 -1.132 1 98 215 PRO B CA 1
ATOM 4789 C C . PRO B 1 215 ? -6.062 23.719 -2.326 1 98 215 PRO B C 1
ATOM 4791 O O . PRO B 1 215 ? -6.695 24.766 -2.199 1 98 215 PRO B O 1
ATOM 4794 N N . LEU B 1 216 ? -5.465 23.375 -3.402 1 97.81 216 LEU B N 1
ATOM 4795 C CA . LEU B 1 216 ? -5.547 24.219 -4.59 1 97.81 216 LEU B CA 1
ATOM 4796 C C . LEU B 1 216 ? -5.914 23.406 -5.816 1 97.81 216 LEU B C 1
ATOM 4798 O O . LEU B 1 216 ? -5.215 22.438 -6.16 1 97.81 216 LEU B O 1
ATOM 4802 N N . ALA B 1 217 ? -7.039 23.734 -6.441 1 97.12 217 ALA B N 1
ATOM 4803 C CA . ALA B 1 217 ? -7.477 23.156 -7.711 1 97.12 217 ALA B CA 1
ATOM 4804 C C . ALA B 1 217 ? -7.477 21.625 -7.648 1 97.12 217 ALA B C 1
ATOM 4806 O O . ALA B 1 217 ? -6.93 20.969 -8.531 1 97.12 217 ALA B O 1
ATOM 4807 N N . GLU B 1 218 ? -7.984 21.078 -6.566 1 95.62 218 GLU B N 1
ATOM 4808 C CA . GLU B 1 218 ? -8.086 19.641 -6.418 1 95.62 218 GLU B CA 1
ATOM 4809 C C . GLU B 1 218 ? -9.008 19.031 -7.469 1 95.62 218 GLU B C 1
ATOM 4811 O O . GLU B 1 218 ? -8.758 17.938 -7.965 1 95.62 218 GLU B O 1
ATOM 4816 N N . ASP B 1 219 ? -10.039 19.688 -7.73 1 95.19 219 ASP B N 1
ATOM 4817 C CA . ASP B 1 219 ? -11.031 19.422 -8.758 1 95.19 219 ASP B CA 1
ATOM 4818 C C . ASP B 1 219 ? -11.289 20.656 -9.617 1 95.19 219 ASP B C 1
ATOM 4820 O O . ASP B 1 219 ? -11.156 21.781 -9.148 1 95.19 219 ASP B O 1
ATOM 4824 N N . PRO B 1 220 ? -11.734 20.438 -10.883 1 94.69 220 PRO B N 1
ATOM 4825 C CA . PRO B 1 220 ? -12.055 21.578 -11.734 1 94.69 220 PRO B CA 1
ATOM 4826 C C . PRO B 1 220 ? -13.117 22.484 -11.117 1 94.69 220 PRO B C 1
ATOM 4828 O O . PRO B 1 220 ? -13.219 23.656 -11.484 1 94.69 220 PRO B O 1
ATOM 4831 N N . LEU B 1 221 ? -13.797 21.984 -10.219 1 95 221 LEU B N 1
ATOM 4832 C CA . LEU B 1 221 ? -14.836 22.734 -9.523 1 95 221 LEU B CA 1
ATOM 4833 C C . LEU B 1 221 ? -14.258 23.984 -8.859 1 95 221 LEU B C 1
ATOM 4835 O O . LEU B 1 221 ? -14.914 25.016 -8.789 1 95 221 LEU B O 1
ATOM 4839 N N . ASP B 1 222 ? -13.055 23.891 -8.352 1 95.81 222 ASP B N 1
ATOM 4840 C CA . ASP B 1 222 ? -12.43 25.016 -7.645 1 95.81 222 ASP B CA 1
ATOM 4841 C C . ASP B 1 222 ? -12.297 26.234 -8.555 1 95.81 222 ASP B C 1
ATOM 4843 O O . ASP B 1 222 ? -12.719 27.328 -8.195 1 95.81 222 ASP B O 1
ATOM 4847 N N . GLU B 1 223 ? -11.766 26.047 -9.734 1 95.69 223 GLU B N 1
ATOM 4848 C CA . GLU B 1 223 ? -11.594 27.125 -10.695 1 95.69 223 GLU B CA 1
ATOM 4849 C C . GLU B 1 223 ? -12.945 27.641 -11.18 1 95.69 223 GLU B C 1
ATOM 4851 O O . GLU B 1 223 ? -13.164 28.859 -11.25 1 95.69 223 GLU B O 1
ATOM 4856 N N . ARG B 1 224 ? -13.828 26.719 -11.508 1 96.56 224 ARG B N 1
ATOM 4857 C CA . ARG B 1 224 ? -15.141 27.109 -12.023 1 96.56 224 ARG B CA 1
ATOM 4858 C C . ARG B 1 224 ? -15.883 27.984 -11.023 1 96.56 224 ARG B C 1
ATOM 4860 O O . ARG B 1 224 ? -16.328 29.094 -11.359 1 96.56 224 ARG B O 1
ATOM 4867 N N . LEU B 1 225 ? -15.945 27.531 -9.805 1 96.62 225 LEU B N 1
ATOM 4868 C CA . LEU B 1 225 ? -16.734 28.25 -8.805 1 96.62 225 LEU B CA 1
ATOM 4869 C C . LEU B 1 225 ? -16 29.516 -8.352 1 96.62 225 LEU B C 1
ATOM 4871 O O . LEU B 1 225 ? -16.641 30.516 -8.023 1 96.62 225 LEU B O 1
ATOM 4875 N N . SER B 1 226 ? -14.688 29.516 -8.312 1 97 226 SER B N 1
ATOM 4876 C CA . SER B 1 226 ? -13.938 30.719 -7.996 1 97 226 SER B CA 1
ATOM 4877 C C . SER B 1 226 ? -14.227 31.828 -9.008 1 97 226 SER B C 1
ATOM 4879 O O . SER B 1 226 ? -14.453 32.969 -8.633 1 97 226 SER B O 1
ATOM 4881 N N . ASN B 1 227 ? -14.227 31.484 -10.297 1 96.81 227 ASN B N 1
ATOM 4882 C CA . ASN B 1 227 ? -14.547 32.438 -11.352 1 96.81 227 ASN B CA 1
ATOM 4883 C C . ASN B 1 227 ? -15.992 32.906 -11.25 1 96.81 227 ASN B C 1
ATOM 4885 O O . ASN B 1 227 ? -16.266 34.125 -11.375 1 96.81 227 ASN B O 1
ATOM 4889 N N . GLU B 1 228 ? -16.859 31.969 -11.055 1 97.5 228 GLU B N 1
ATOM 4890 C CA . GLU B 1 228 ? -18.281 32.281 -10.992 1 97.5 228 GLU B CA 1
ATOM 4891 C C . GLU B 1 228 ? -18.594 33.188 -9.797 1 97.5 228 GLU B C 1
ATOM 4893 O O . GLU B 1 228 ? -19.359 34.156 -9.922 1 97.5 228 GLU B O 1
ATOM 4898 N N . ASN B 1 229 ? -18.016 32.875 -8.68 1 96.12 229 ASN B N 1
ATOM 4899 C CA . ASN B 1 229 ? -18.359 33.562 -7.434 1 96.12 229 ASN B CA 1
ATOM 4900 C C . ASN B 1 229 ? -17.562 34.844 -7.27 1 96.12 229 ASN B C 1
ATOM 4902 O O . ASN B 1 229 ? -18.047 35.812 -6.656 1 96.12 229 ASN B O 1
ATOM 4906 N N . TYR B 1 230 ? -16.328 34.844 -7.836 1 96.12 230 TYR B N 1
ATOM 4907 C CA . TYR B 1 230 ? -15.453 35.938 -7.426 1 96.12 230 TYR B CA 1
ATOM 4908 C C . TYR B 1 230 ? -14.773 36.562 -8.633 1 96.12 230 TYR B C 1
ATOM 4910 O O . TYR B 1 230 ? -13.977 37.5 -8.492 1 96.12 230 TYR B O 1
ATOM 4918 N N . GLY B 1 231 ? -14.969 36.062 -9.82 1 95.88 231 GLY B N 1
ATOM 4919 C CA . GLY B 1 231 ? -14.594 36.719 -11.07 1 95.88 231 GLY B CA 1
ATOM 4920 C C . GLY B 1 231 ? -13.148 36.469 -11.453 1 95.88 231 GLY B C 1
ATOM 4921 O O . GLY B 1 231 ? -12.633 37.125 -12.367 1 95.88 231 GLY B O 1
ATOM 4922 N N . ALA B 1 232 ? -12.469 35.625 -10.727 1 96.38 232 ALA B N 1
ATOM 4923 C CA . ALA B 1 232 ? -11.07 35.312 -11.031 1 96.38 232 ALA B CA 1
ATOM 4924 C C . ALA B 1 232 ? -10.695 33.906 -10.602 1 96.38 232 ALA B C 1
ATOM 4926 O O . ALA B 1 232 ? -11.359 33.312 -9.75 1 96.38 232 ALA B O 1
ATOM 4927 N N . SER B 1 233 ? -9.609 33.375 -11.219 1 96.75 233 SER B N 1
ATOM 4928 C CA . SER B 1 233 ? -9.133 32.031 -10.891 1 96.75 233 SER B CA 1
ATOM 4929 C C . SER B 1 233 ? -8.539 32 -9.492 1 96.75 233 SER B C 1
ATOM 4931 O O . SER B 1 233 ? -8.141 33.031 -8.945 1 96.75 233 SER B O 1
ATOM 4933 N N . PRO B 1 234 ? -8.484 30.781 -8.898 1 97.75 234 PRO B N 1
ATOM 4934 C CA . PRO B 1 234 ? -7.859 30.656 -7.586 1 97.75 234 PRO B CA 1
ATOM 4935 C C . PRO B 1 234 ? -6.445 31.219 -7.547 1 97.75 234 PRO B C 1
ATOM 4937 O O . PRO B 1 234 ? -6.09 31.938 -6.613 1 97.75 234 PRO B O 1
ATOM 4940 N N . VAL B 1 235 ? -5.648 30.953 -8.547 1 98.19 235 VAL B N 1
ATOM 4941 C CA . VAL B 1 235 ? -4.246 31.359 -8.586 1 98.19 235 VAL B CA 1
ATOM 4942 C C . VAL B 1 235 ? -4.156 32.875 -8.664 1 98.19 235 VAL B C 1
ATOM 4944 O O . VAL B 1 235 ? -3.396 33.5 -7.922 1 98.19 235 VAL B O 1
ATOM 4947 N N . SER B 1 236 ? -4.949 33.469 -9.562 1 97.56 236 SER B N 1
ATOM 4948 C CA . SER B 1 236 ? -4.965 34.938 -9.703 1 97.56 236 SER B CA 1
ATOM 4949 C C . SER B 1 236 ? -5.348 35.594 -8.391 1 97.56 236 SER B C 1
ATOM 4951 O O . SER B 1 236 ? -4.711 36.562 -7.98 1 97.56 236 SER B O 1
ATOM 4953 N N . ARG B 1 237 ? -6.324 35.094 -7.742 1 97.88 237 ARG B N 1
ATOM 4954 C CA . ARG B 1 237 ? -6.805 35.656 -6.492 1 97.88 237 ARG B CA 1
ATOM 4955 C C . ARG B 1 237 ? -5.742 35.562 -5.402 1 97.88 237 ARG B C 1
ATOM 4957 O O . ARG B 1 237 ? -5.5 36.531 -4.676 1 97.88 237 ARG B O 1
ATOM 4964 N N . LEU B 1 238 ? -5.102 34.406 -5.277 1 98.06 238 LEU B N 1
ATOM 4965 C CA . LEU B 1 238 ? -4.09 34.188 -4.25 1 98.06 238 LEU B CA 1
ATOM 4966 C C . LEU B 1 238 ? -2.867 35.062 -4.496 1 98.06 238 LEU B C 1
ATOM 4968 O O . LEU B 1 238 ? -2.291 35.594 -3.555 1 98.06 238 LEU B O 1
ATOM 4972 N N . LEU B 1 239 ? -2.469 35.219 -5.781 1 97.44 239 LEU B N 1
ATOM 4973 C CA . LEU B 1 239 ? -1.311 36.031 -6.133 1 97.44 239 LEU B CA 1
ATOM 4974 C C . LEU B 1 239 ? -1.592 37.5 -5.891 1 97.44 239 LEU B C 1
ATOM 4976 O O . LEU B 1 239 ? -0.752 38.219 -5.332 1 97.44 239 LEU B O 1
ATOM 4980 N N . GLU B 1 240 ? -2.748 37.906 -6.32 1 96.88 240 GLU B N 1
ATOM 4981 C CA . GLU B 1 240 ? -3.123 39.312 -6.137 1 96.88 240 GLU B CA 1
ATOM 4982 C C . GLU B 1 240 ? -3.186 39.688 -4.656 1 96.88 240 GLU B C 1
ATOM 4984 O O . GLU B 1 240 ? -2.842 40.812 -4.277 1 96.88 240 GLU B O 1
ATOM 4989 N N . ALA B 1 241 ? -3.596 38.75 -3.854 1 96.44 241 ALA B N 1
ATOM 4990 C CA . ALA B 1 241 ? -3.709 38.969 -2.414 1 96.44 241 ALA B CA 1
ATOM 4991 C C . ALA B 1 241 ? -2.354 38.812 -1.728 1 96.44 241 ALA B C 1
ATOM 4993 O O . ALA B 1 241 ? -2.229 39.094 -0.528 1 96.44 241 ALA B O 1
ATOM 4994 N N . GLY B 1 242 ? -1.303 38.406 -2.436 1 94.75 242 GLY B N 1
ATOM 4995 C CA . GLY B 1 242 ? 0.03 38.25 -1.876 1 94.75 242 GLY B CA 1
ATOM 4996 C C . GLY B 1 242 ? 0.144 37.062 -0.923 1 94.75 242 GLY B C 1
ATOM 4997 O O . GLY B 1 242 ? 0.882 37.125 0.062 1 94.75 242 GLY B O 1
ATOM 4998 N N . LEU B 1 243 ? -0.56 36 -1.198 1 96.75 243 LEU B N 1
ATOM 4999 C CA . LEU B 1 243 ? -0.68 34.938 -0.224 1 96.75 243 LEU B CA 1
ATOM 5000 C C . LEU B 1 243 ? 0.312 33.812 -0.524 1 96.75 243 LEU B C 1
ATOM 5002 O O . LEU B 1 243 ? 0.574 32.969 0.33 1 96.75 243 LEU B O 1
ATOM 5006 N N . LEU B 1 244 ? 0.857 33.75 -1.718 1 97.12 244 LEU B N 1
ATOM 5007 C CA . LEU B 1 244 ? 1.75 32.656 -2.092 1 97.12 244 LEU B CA 1
ATOM 5008 C C . LEU B 1 244 ? 3.209 33.062 -1.886 1 97.12 244 LEU B C 1
ATOM 5010 O O . LEU B 1 244 ? 3.623 34.125 -2.287 1 97.12 244 LEU B O 1
ATOM 5014 N N . SER B 1 245 ? 3.955 32.25 -1.203 1 96.44 245 SER B N 1
ATOM 5015 C CA . SER B 1 245 ? 5.367 32.438 -0.882 1 96.44 245 SER B CA 1
ATOM 5016 C C . SER B 1 245 ? 6.086 31.094 -0.779 1 96.44 245 SER B C 1
ATOM 5018 O O . SER B 1 245 ? 5.461 30.047 -0.871 1 96.44 245 SER B O 1
ATOM 5020 N N . PRO B 1 246 ? 7.422 31.094 -0.601 1 96.88 246 PRO B N 1
ATOM 5021 C CA . PRO B 1 246 ? 8.172 29.844 -0.423 1 96.88 246 PRO B CA 1
ATOM 5022 C C . PRO B 1 246 ? 7.773 29.094 0.844 1 96.88 246 PRO B C 1
ATOM 5024 O O . PRO B 1 246 ? 8.195 27.953 1.047 1 96.88 246 PRO B O 1
ATOM 5027 N N . LYS B 1 247 ? 6.949 29.688 1.647 1 96.75 247 LYS B N 1
ATOM 5028 C CA . LYS B 1 247 ? 6.5 29.047 2.879 1 96.75 247 LYS B CA 1
ATOM 5029 C C . LYS B 1 247 ? 5.098 28.453 2.715 1 96.75 247 LYS B C 1
ATOM 5031 O O . LYS B 1 247 ? 4.555 27.875 3.648 1 96.75 247 LYS B O 1
ATOM 5036 N N . SER B 1 248 ? 4.523 28.609 1.549 1 97.69 248 SER B N 1
ATOM 5037 C CA . SER B 1 248 ? 3.191 28.078 1.268 1 97.69 248 SER B CA 1
ATOM 5038 C C . SER B 1 248 ? 3.246 26.609 0.89 1 97.69 248 SER B C 1
ATOM 5040 O O . SER B 1 248 ? 4.176 26.172 0.208 1 97.69 248 SER B O 1
ATOM 5042 N N . GLN B 1 249 ? 2.275 25.859 1.378 1 97.88 249 GLN B N 1
ATOM 5043 C CA . GLN B 1 249 ? 2.023 24.469 1.021 1 97.88 249 GLN B CA 1
ATOM 5044 C C . GLN B 1 249 ? 0.697 24.328 0.281 1 97.88 249 GLN B C 1
ATOM 5046 O O . GLN B 1 249 ? -0.367 24.578 0.851 1 97.88 249 GLN B O 1
ATOM 5051 N N . LEU B 1 250 ? 0.792 23.969 -0.927 1 98.44 250 LEU B N 1
ATOM 5052 C CA . LEU B 1 250 ? -0.387 23.828 -1.774 1 98.44 250 LEU B CA 1
ATOM 5053 C C . LEU B 1 250 ? -0.669 22.359 -2.082 1 98.44 250 LEU B C 1
ATOM 5055 O O . LEU B 1 250 ? 0.081 21.719 -2.822 1 98.44 250 LEU B O 1
ATOM 5059 N N . ALA B 1 251 ? -1.743 21.828 -1.524 1 98.06 251 ALA B N 1
ATOM 5060 C CA . ALA B 1 251 ? -2.062 20.406 -1.637 1 98.06 251 ALA B CA 1
ATOM 5061 C C . ALA B 1 251 ? -2.832 20.109 -2.922 1 98.06 251 ALA B C 1
ATOM 5063 O O . ALA B 1 251 ? -3.619 20.938 -3.381 1 98.06 251 ALA B O 1
ATOM 5064 N N . HIS B 1 252 ? -2.672 18.953 -3.5 1 97.19 252 HIS B N 1
ATOM 5065 C CA . HIS B 1 252 ? -3.375 18.359 -4.633 1 97.19 252 HIS B CA 1
ATOM 5066 C C . HIS B 1 252 ? -2.92 18.984 -5.949 1 97.19 252 HIS B C 1
ATOM 5068 O O . HIS B 1 252 ? -2.24 18.328 -6.746 1 97.19 252 HIS B O 1
ATOM 5074 N N . VAL B 1 253 ? -3.213 20.234 -6.191 1 96.44 253 VAL B N 1
ATOM 5075 C CA . VAL B 1 253 ? -2.811 21.047 -7.348 1 96.44 253 VAL B CA 1
ATOM 5076 C C . VAL B 1 253 ? -3.049 20.25 -8.633 1 96.44 253 VAL B C 1
ATOM 5078 O O . VAL B 1 253 ? -2.146 20.109 -9.461 1 96.44 253 VAL B O 1
ATOM 5081 N N . GLY B 1 254 ? -4.219 19.703 -8.859 1 92.38 254 GLY B N 1
ATOM 5082 C CA . GLY B 1 254 ? -4.473 18.734 -9.922 1 92.38 254 GLY B CA 1
ATOM 5083 C C . GLY B 1 254 ? -4.922 19.375 -11.219 1 92.38 254 GLY B C 1
ATOM 5084 O O . GLY B 1 254 ? -4.734 18.812 -12.297 1 92.38 254 GLY B O 1
ATOM 5085 N N . HIS B 1 255 ? -5.551 20.609 -11.148 1 94.06 255 HIS B N 1
ATOM 5086 C CA . HIS B 1 255 ? -6.266 21.109 -12.32 1 94.06 255 HIS B CA 1
ATOM 5087 C C . HIS B 1 255 ? -5.883 22.547 -12.625 1 94.06 255 HIS B C 1
ATOM 5089 O O . HIS B 1 255 ? -6.742 23.375 -12.938 1 94.06 255 HIS B O 1
ATOM 5095 N N . LEU B 1 256 ? -4.621 22.859 -12.609 1 94.69 256 LEU B N 1
ATOM 5096 C CA . LEU B 1 256 ? -4.117 24.156 -13.07 1 94.69 256 LEU B CA 1
ATOM 5097 C C . LEU B 1 256 ? -3.615 24.062 -14.508 1 94.69 256 LEU B C 1
ATOM 5099 O O . LEU B 1 256 ? -2.963 23.078 -14.883 1 94.69 256 LEU B O 1
ATOM 5103 N N . ASP B 1 257 ? -4.055 24.984 -15.289 1 92.81 257 ASP B N 1
ATOM 5104 C CA . ASP B 1 257 ? -3.391 25.047 -16.594 1 92.81 257 ASP B CA 1
ATOM 5105 C C . ASP B 1 257 ? -1.924 25.438 -16.438 1 92.81 257 ASP B C 1
ATOM 5107 O O . ASP B 1 257 ? -1.488 25.828 -15.352 1 92.81 257 ASP B O 1
ATOM 5111 N N . TRP B 1 258 ? -1.187 25.297 -17.484 1 93.5 258 TRP B N 1
ATOM 5112 C CA . TRP B 1 258 ? 0.257 25.484 -17.406 1 93.5 258 TRP B CA 1
ATOM 5113 C C . TRP B 1 258 ? 0.59 26.922 -16.984 1 93.5 258 TRP B C 1
ATOM 5115 O O . TRP B 1 258 ? 1.526 27.156 -16.219 1 93.5 258 TRP B O 1
ATOM 5125 N N . ALA B 1 259 ? -0.083 27.891 -17.516 1 95.31 259 ALA B N 1
ATOM 5126 C CA . ALA B 1 259 ? 0.195 29.297 -17.203 1 95.31 259 ALA B CA 1
ATOM 5127 C C . ALA B 1 259 ? 0.052 29.547 -15.703 1 95.31 259 ALA B C 1
ATOM 5129 O O . ALA B 1 259 ? 0.917 30.188 -15.094 1 95.31 259 ALA B O 1
ATOM 5130 N N . ASP B 1 260 ? -0.98 29.078 -15.102 1 96.31 260 ASP B N 1
ATOM 5131 C CA . ASP B 1 260 ? -1.209 29.219 -13.672 1 96.31 260 ASP B CA 1
ATOM 5132 C C . ASP B 1 260 ? -0.173 28.438 -12.867 1 96.31 260 ASP B C 1
ATOM 5134 O O . ASP B 1 260 ? 0.368 28.953 -11.883 1 96.31 260 ASP B O 1
ATOM 5138 N N . LEU B 1 261 ? 0.092 27.266 -13.281 1 96.94 261 LEU B N 1
ATOM 5139 C CA . LEU B 1 261 ? 1.054 26.422 -12.57 1 96.94 261 LEU B CA 1
ATOM 5140 C C . LEU B 1 261 ? 2.438 27.062 -12.578 1 96.94 261 LEU B C 1
ATOM 5142 O O . LEU B 1 261 ? 3.135 27.062 -11.562 1 96.94 261 LEU B O 1
ATOM 5146 N N . ALA B 1 262 ? 2.812 27.578 -13.727 1 97 262 ALA B N 1
ATOM 5147 C CA . ALA B 1 262 ? 4.113 28.234 -13.852 1 97 262 ALA B CA 1
ATOM 5148 C C . ALA B 1 262 ? 4.227 29.406 -12.883 1 97 262 ALA B C 1
ATOM 5150 O O . ALA B 1 262 ? 5.285 29.641 -12.297 1 97 262 ALA B O 1
ATOM 5151 N N . GLN B 1 263 ? 3.18 30.188 -12.75 1 97.38 263 GLN B N 1
ATOM 5152 C CA . GLN B 1 263 ? 3.166 31.297 -11.805 1 97.38 263 GLN B CA 1
ATOM 5153 C C . GLN B 1 263 ? 3.311 30.812 -10.367 1 97.38 263 GLN B C 1
ATOM 5155 O O . GLN B 1 263 ? 4.043 31.391 -9.57 1 97.38 263 GLN B O 1
ATOM 5160 N N . VAL B 1 264 ? 2.588 29.766 -10.031 1 97.88 264 VAL B N 1
ATOM 5161 C CA . VAL B 1 264 ? 2.65 29.203 -8.695 1 97.88 264 VAL B CA 1
ATOM 5162 C C . VAL B 1 264 ? 4.07 28.719 -8.406 1 97.88 264 VAL B C 1
ATOM 5164 O O . VAL B 1 264 ? 4.625 29 -7.34 1 97.88 264 VAL B O 1
ATOM 5167 N N . ILE B 1 265 ? 4.672 27.969 -9.359 1 97.69 265 ILE B N 1
ATOM 5168 C CA . ILE B 1 265 ? 6.02 27.438 -9.211 1 97.69 265 ILE B CA 1
ATOM 5169 C C . ILE B 1 265 ? 7.008 28.578 -8.984 1 97.69 265 ILE B C 1
ATOM 5171 O O . ILE B 1 265 ? 7.918 28.453 -8.156 1 97.69 265 ILE B O 1
ATOM 5175 N N . ALA B 1 266 ? 6.809 29.672 -9.656 1 97.5 266 ALA B N 1
ATOM 5176 C CA . ALA B 1 266 ? 7.703 30.828 -9.578 1 97.5 266 ALA B CA 1
ATOM 5177 C C . ALA B 1 266 ? 7.691 31.438 -8.18 1 97.5 266 ALA B C 1
ATOM 5179 O O . ALA B 1 266 ? 8.648 32.094 -7.781 1 97.5 266 ALA B O 1
ATOM 5180 N N . THR B 1 267 ? 6.668 31.297 -7.363 1 97.12 267 THR B N 1
ATOM 5181 C CA . THR B 1 267 ? 6.586 31.812 -6 1 97.12 267 THR B CA 1
ATOM 5182 C C . THR B 1 267 ? 7.5 31.031 -5.066 1 97.12 267 THR B C 1
ATOM 5184 O O . THR B 1 267 ? 7.801 31.484 -3.957 1 97.12 267 THR B O 1
ATOM 5187 N N . GLY B 1 268 ? 7.852 29.781 -5.477 1 97.44 268 GLY B N 1
ATOM 5188 C CA . GLY B 1 268 ? 8.641 28.906 -4.633 1 97.44 268 GLY B CA 1
ATOM 5189 C C . GLY B 1 268 ? 7.793 28.109 -3.656 1 97.44 268 GLY B C 1
ATOM 5190 O O . GLY B 1 268 ? 8.328 27.453 -2.754 1 97.44 268 GLY B O 1
ATOM 5191 N N . ALA B 1 269 ? 6.508 28.156 -3.795 1 98 269 ALA B N 1
ATOM 5192 C CA . ALA B 1 269 ? 5.621 27.391 -2.916 1 98 269 ALA B CA 1
ATOM 5193 C C . ALA B 1 269 ? 5.863 25.891 -3.047 1 98 269 ALA B C 1
ATOM 5195 O O . ALA B 1 269 ? 6.402 25.438 -4.055 1 98 269 ALA B O 1
ATOM 5196 N N . TRP B 1 270 ? 5.602 25.172 -1.96 1 98.5 270 TRP B N 1
ATOM 5197 C CA . TRP B 1 270 ? 5.648 23.719 -1.992 1 98.5 270 TRP B CA 1
ATOM 5198 C C . TRP B 1 270 ? 4.375 23.141 -2.604 1 98.5 270 TRP B C 1
ATOM 5200 O O . TRP B 1 270 ? 3.268 23.562 -2.248 1 98.5 270 TRP B O 1
ATOM 5210 N N . LEU B 1 271 ? 4.531 22.281 -3.553 1 98.44 271 LEU B N 1
ATOM 5211 C CA . LEU B 1 271 ? 3.416 21.562 -4.16 1 98.44 271 LEU B CA 1
ATOM 5212 C C . LEU B 1 271 ? 3.312 20.141 -3.596 1 98.44 271 LEU B C 1
ATOM 5214 O O . LEU B 1 271 ? 4.254 19.359 -3.709 1 98.44 271 LEU B O 1
ATOM 5218 N N . VAL B 1 272 ? 2.199 19.797 -2.988 1 98.19 272 VAL B N 1
ATOM 5219 C CA . VAL B 1 272 ? 2.031 18.547 -2.275 1 98.19 272 VAL B CA 1
ATOM 5220 C C . VAL B 1 272 ? 1.15 17.594 -3.092 1 98.19 272 VAL B C 1
ATOM 5222 O O . VAL B 1 272 ? -0.047 17.844 -3.256 1 98.19 272 VAL B O 1
ATOM 5225 N N . HIS B 1 273 ? 1.752 16.547 -3.57 1 97.31 273 HIS B N 1
ATOM 5226 C CA . HIS B 1 273 ? 1.058 15.516 -4.336 1 97.31 273 HIS B CA 1
ATOM 5227 C C . HIS B 1 273 ? 0.368 14.516 -3.412 1 97.31 273 HIS B C 1
ATOM 5229 O O . HIS B 1 273 ? 0.966 14.039 -2.443 1 97.31 273 HIS B O 1
ATOM 5235 N N . THR B 1 274 ? -0.927 14.25 -3.633 1 96.62 274 THR B N 1
ATOM 5236 C CA . THR B 1 274 ? -1.733 13.32 -2.846 1 96.62 274 THR B CA 1
ATOM 5237 C C . THR B 1 274 ? -2.463 12.336 -3.752 1 96.62 274 THR B C 1
ATOM 5239 O O . THR B 1 274 ? -3.693 12.352 -3.836 1 96.62 274 THR B O 1
ATOM 5242 N N . PRO B 1 275 ? -1.711 11.414 -4.367 1 95.19 275 PRO B N 1
ATOM 5243 C CA . PRO B 1 275 ? -2.273 10.625 -5.465 1 95.19 275 PRO B CA 1
ATOM 5244 C C . PRO B 1 275 ? -3.406 9.703 -5.012 1 95.19 275 PRO B C 1
ATOM 5246 O O . PRO B 1 275 ? -4.426 9.594 -5.695 1 95.19 275 PRO B O 1
ATOM 5249 N N . ARG B 1 276 ? -3.344 9.008 -3.914 1 95 276 ARG B N 1
ATOM 5250 C CA . ARG B 1 276 ? -4.355 8.039 -3.51 1 95 276 ARG B CA 1
ATOM 5251 C C . ARG B 1 276 ? -5.652 8.734 -3.105 1 95 276 ARG B C 1
ATOM 5253 O O . ARG B 1 276 ? -6.746 8.25 -3.408 1 95 276 ARG B O 1
ATOM 5260 N N . ALA B 1 277 ? -5.508 9.859 -2.408 1 94.19 277 ALA B N 1
ATOM 5261 C CA . ALA B 1 277 ? -6.695 10.641 -2.068 1 94.19 277 ALA B CA 1
ATOM 5262 C C . ALA B 1 277 ? -7.41 11.125 -3.326 1 94.19 277 ALA B C 1
ATOM 5264 O O . ALA B 1 277 ? -8.641 11.07 -3.414 1 94.19 277 ALA B O 1
ATOM 5265 N N . ASN B 1 278 ? -6.637 11.656 -4.309 1 93.38 278 ASN B N 1
ATOM 5266 C CA . ASN B 1 278 ? -7.215 12.156 -5.551 1 93.38 278 ASN B CA 1
ATOM 5267 C C . ASN B 1 278 ? -7.922 11.039 -6.32 1 93.38 278 ASN B C 1
ATOM 5269 O O . ASN B 1 278 ? -8.984 11.266 -6.902 1 93.38 278 ASN B O 1
ATOM 5273 N N . GLN B 1 279 ? -7.344 9.828 -6.309 1 91.06 279 GLN B N 1
ATOM 5274 C CA . GLN B 1 279 ? -7.996 8.695 -6.945 1 91.06 279 GLN B CA 1
ATOM 5275 C C . GLN B 1 279 ? -9.312 8.352 -6.25 1 91.06 279 GLN B C 1
ATOM 5277 O O . GLN B 1 279 ? -10.328 8.117 -6.906 1 91.06 279 GLN B O 1
ATOM 5282 N N . GLY B 1 280 ? -9.297 8.344 -4.941 1 89.06 280 GLY B N 1
ATOM 5283 C CA . GLY B 1 280 ? -10.469 7.988 -4.16 1 89.06 280 GLY B CA 1
ATOM 5284 C C . GLY B 1 280 ? -11.625 8.945 -4.355 1 89.06 280 GLY B C 1
ATOM 5285 O O . GLY B 1 280 ? -12.789 8.539 -4.293 1 89.06 280 GLY B O 1
ATOM 5286 N N . LEU B 1 281 ? -11.266 10.188 -4.617 1 89 281 LEU B N 1
ATOM 5287 C CA . LEU B 1 281 ? -12.281 11.227 -4.773 1 89 281 LEU B CA 1
ATOM 5288 C C . LEU B 1 281 ? -12.664 11.398 -6.238 1 89 281 LEU B C 1
ATOM 5290 O O . LEU B 1 281 ? -13.57 12.172 -6.566 1 89 281 LEU B O 1
ATOM 5294 N N . GLU B 1 282 ? -11.992 10.664 -7.125 1 88.5 282 GLU B N 1
ATOM 5295 C CA . GLU B 1 282 ? -12.25 10.711 -8.562 1 88.5 282 GLU B CA 1
ATOM 5296 C C . GLU B 1 282 ? -12.133 12.141 -9.094 1 88.5 282 GLU B C 1
ATOM 5298 O O . GLU B 1 282 ? -13.016 12.617 -9.805 1 88.5 282 GLU B O 1
ATOM 5303 N N . VAL B 1 283 ? -11 12.781 -8.656 1 90.5 283 VAL B N 1
ATOM 5304 C CA . VAL B 1 283 ? -10.836 14.18 -9.039 1 90.5 283 VAL B CA 1
ATOM 5305 C C . VAL B 1 283 ? -9.766 14.289 -10.125 1 90.5 283 VAL B C 1
ATOM 5307 O O . VAL B 1 283 ? -9.234 15.383 -10.367 1 90.5 283 VAL B O 1
ATOM 5310 N N . GLY B 1 284 ? -9.367 13.18 -10.688 1 87.31 284 GLY B N 1
ATOM 5311 C CA . GLY B 1 284 ? -8.398 13.188 -11.773 1 87.31 284 GLY B CA 1
ATOM 5312 C C . GLY B 1 284 ? -6.961 13.055 -11.289 1 87.31 284 GLY B C 1
ATOM 5313 O O . GLY B 1 284 ? -6.719 12.836 -10.102 1 87.31 284 GLY B O 1
ATOM 5314 N N . TYR B 1 285 ? -6.039 13.062 -12.234 1 86.5 285 TYR B N 1
ATOM 5315 C CA . TYR B 1 285 ? -4.617 12.898 -11.961 1 86.5 285 TYR B CA 1
ATOM 5316 C C . TYR B 1 285 ? -3.904 14.242 -11.938 1 86.5 285 TYR B C 1
ATOM 5318 O O . TYR B 1 285 ? -3.973 15.008 -12.906 1 86.5 285 TYR B O 1
ATOM 5326 N N . ALA B 1 286 ? -3.264 14.555 -10.805 1 90.19 286 ALA B N 1
ATOM 5327 C CA . ALA B 1 286 ? -2.369 15.703 -10.75 1 90.19 286 ALA B CA 1
ATOM 5328 C C . ALA B 1 286 ? -1.049 15.414 -11.461 1 90.19 286 ALA B C 1
ATOM 5330 O O . ALA B 1 286 ? -0.393 14.406 -11.164 1 90.19 286 ALA B O 1
ATOM 5331 N N . PRO B 1 287 ? -0.658 16.219 -12.391 1 89.62 287 PRO B N 1
ATOM 5332 C CA . PRO B 1 287 ? 0.588 15.953 -13.117 1 89.62 287 PRO B CA 1
ATOM 5333 C C . PRO B 1 287 ? 1.83 16.234 -12.266 1 89.62 287 PRO B C 1
ATOM 5335 O O . PRO B 1 287 ? 2.533 17.219 -12.5 1 89.62 287 PRO B O 1
ATOM 5338 N N . ALA B 1 288 ? 2.217 15.359 -11.523 1 90.06 288 ALA B N 1
ATOM 5339 C CA . ALA B 1 288 ? 3.264 15.508 -10.516 1 90.06 288 ALA B CA 1
ATOM 5340 C C . ALA B 1 288 ? 4.602 15.852 -11.164 1 90.06 288 ALA B C 1
ATOM 5342 O O . ALA B 1 288 ? 5.418 16.562 -10.578 1 90.06 288 ALA B O 1
ATOM 5343 N N . LEU B 1 289 ? 4.812 15.43 -12.375 1 88.81 289 LEU B N 1
ATOM 5344 C CA . LEU B 1 289 ? 6.066 15.68 -13.078 1 88.81 289 LEU B CA 1
ATOM 5345 C C . LEU B 1 289 ? 6.234 17.172 -13.383 1 88.81 289 LEU B C 1
ATOM 5347 O O . LEU B 1 289 ? 7.355 17.641 -13.594 1 88.81 289 LEU B O 1
ATOM 5351 N N . LYS B 1 290 ? 5.117 17.859 -13.336 1 91.56 290 LYS B N 1
ATOM 5352 C CA . LYS B 1 290 ? 5.156 19.281 -13.688 1 91.56 290 LYS B CA 1
ATOM 5353 C C . LYS B 1 290 ? 5.305 20.156 -12.445 1 91.56 290 LYS B C 1
ATOM 5355 O O . LYS B 1 290 ? 5.406 21.375 -12.555 1 91.56 290 LYS B O 1
ATOM 5360 N N . PHE B 1 291 ? 5.32 19.562 -11.227 1 93.69 291 PHE B N 1
ATOM 5361 C CA . PHE B 1 291 ? 5.324 20.312 -9.977 1 93.69 291 PHE B CA 1
ATOM 5362 C C . PHE B 1 291 ? 6.688 20.953 -9.734 1 93.69 291 PHE B C 1
ATOM 5364 O O . PHE B 1 291 ? 6.836 21.781 -8.836 1 93.69 291 PHE B O 1
ATOM 5371 N N . GLY B 1 292 ? 7.664 20.781 -10.516 1 90.12 292 GLY B N 1
ATOM 5372 C CA . GLY B 1 292 ? 8.961 21.422 -10.383 1 90.12 292 GLY B CA 1
ATOM 5373 C C . GLY B 1 292 ? 9.797 20.859 -9.258 1 90.12 292 GLY B C 1
ATOM 5374 O O . GLY B 1 292 ? 9.617 19.703 -8.852 1 90.12 292 GLY B O 1
ATOM 5375 N N . ALA B 1 293 ? 10.711 21.672 -8.672 1 95.56 293 ALA B N 1
ATOM 5376 C CA . ALA B 1 293 ? 11.758 21.219 -7.754 1 95.56 293 ALA B CA 1
ATOM 5377 C C . ALA B 1 293 ? 11.227 21.094 -6.332 1 95.56 293 ALA B C 1
ATOM 5379 O O . ALA B 1 293 ? 11.797 20.375 -5.508 1 95.56 293 ALA B O 1
ATOM 5380 N N . ARG B 1 294 ? 10.141 21.797 -6.062 1 97.75 294 ARG B N 1
ATOM 5381 C CA . ARG B 1 294 ? 9.617 21.797 -4.703 1 97.75 294 ARG B CA 1
ATOM 5382 C C . ARG B 1 294 ? 8.305 21.016 -4.617 1 97.75 294 ARG B C 1
ATOM 5384 O O . ARG B 1 294 ? 7.293 21.547 -4.16 1 97.75 294 ARG B O 1
ATOM 5391 N N . ALA B 1 295 ? 8.398 19.797 -5.016 1 98.12 295 ALA B N 1
ATOM 5392 C CA . ALA B 1 295 ? 7.27 18.875 -4.953 1 98.12 295 ALA B CA 1
ATOM 5393 C C . ALA B 1 295 ? 7.48 17.828 -3.863 1 98.12 295 ALA B C 1
ATOM 5395 O O . ALA B 1 295 ? 8.594 17.328 -3.678 1 98.12 295 ALA B O 1
ATOM 5396 N N . THR B 1 296 ? 6.477 17.547 -3.098 1 98.31 296 THR B N 1
ATOM 5397 C CA . THR B 1 296 ? 6.547 16.547 -2.039 1 98.31 296 THR B CA 1
ATOM 5398 C C . THR B 1 296 ? 5.234 15.773 -1.941 1 98.31 296 THR B C 1
ATOM 5400 O O . THR B 1 296 ? 4.387 15.867 -2.832 1 98.31 296 THR B O 1
ATOM 5403 N N . LEU B 1 297 ? 5.082 14.891 -0.871 1 98.06 297 LEU B N 1
ATOM 5404 C CA . LEU B 1 297 ? 3.932 14 -0.754 1 98.06 297 LEU B CA 1
ATOM 5405 C C . LEU B 1 297 ? 3.135 14.297 0.51 1 98.06 297 LEU B C 1
ATOM 5407 O O . LEU B 1 297 ? 3.686 14.805 1.492 1 98.06 297 LEU B O 1
ATOM 5411 N N . GLY B 1 298 ? 1.9 14.062 0.427 1 97.88 298 GLY B N 1
ATOM 5412 C CA . GLY B 1 298 ? 1 14.062 1.568 1 97.88 298 GLY B CA 1
ATOM 5413 C C . GLY B 1 298 ? -0.035 12.953 1.515 1 97.88 298 GLY B C 1
ATOM 5414 O O . GLY B 1 298 ? -0.413 12.5 0.432 1 97.88 298 GLY B O 1
ATOM 5415 N N . ALA B 1 299 ? -0.563 12.547 2.658 1 95 299 ALA B N 1
ATOM 5416 C CA . ALA B 1 299 ? -1.494 11.422 2.723 1 95 299 ALA B CA 1
ATOM 5417 C C . ALA B 1 299 ? -2.941 11.906 2.686 1 95 299 ALA B C 1
ATOM 5419 O O . ALA B 1 299 ? -3.84 11.164 2.273 1 95 299 ALA B O 1
ATOM 5420 N N . ASP B 1 300 ? -3.312 13.219 3.146 1 90.44 300 ASP B N 1
ATOM 5421 C CA . ASP B 1 300 ? -4.602 13.898 3.152 1 90.44 300 ASP B CA 1
ATOM 5422 C C . ASP B 1 300 ? -5.59 13.203 4.086 1 90.44 300 ASP B C 1
ATOM 5424 O O . ASP B 1 300 ? -6.109 13.812 5.02 1 90.44 300 ASP B O 1
ATOM 5428 N N . GLY B 1 301 ? -6.152 11.938 4.027 1 80.81 301 GLY B N 1
ATOM 5429 C CA . GLY B 1 301 ? -7.113 11.406 4.98 1 80.81 301 GLY B CA 1
ATOM 5430 C C . GLY B 1 301 ? -7.375 9.922 4.793 1 80.81 301 GLY B C 1
ATOM 5431 O O . GLY B 1 301 ? -8.047 9.297 5.613 1 80.81 301 GLY B O 1
ATOM 5432 N N . VAL B 1 302 ? -7.109 9.273 3.861 1 73.62 302 VAL B N 1
ATOM 5433 C CA . VAL B 1 302 ? -7.566 7.918 3.576 1 73.62 302 VAL B CA 1
ATOM 5434 C C . VAL B 1 302 ? -6.707 6.91 4.336 1 73.62 302 VAL B C 1
ATOM 5436 O O . VAL B 1 302 ? -7.234 5.992 4.973 1 73.62 302 VAL B O 1
ATOM 5439 N N . SER B 1 303 ? -5.457 7.082 4.277 1 86.31 303 SER B N 1
ATOM 5440 C CA . SER B 1 303 ? -4.469 6.289 5.004 1 86.31 303 SER B CA 1
ATOM 5441 C C . SER B 1 303 ? -3.201 7.098 5.273 1 86.31 303 SER B C 1
ATOM 5443 O O . SER B 1 303 ? -2.783 7.906 4.441 1 86.31 303 SER B O 1
ATOM 5445 N N . ALA B 1 304 ? -2.682 6.973 6.391 1 91.75 304 ALA B N 1
ATOM 5446 C CA . ALA B 1 304 ? -1.513 7.742 6.809 1 91.75 304 ALA B CA 1
ATOM 5447 C C . ALA B 1 304 ? -0.228 7.129 6.254 1 91.75 304 ALA B C 1
ATOM 5449 O O . ALA B 1 304 ? 0.873 7.52 6.652 1 91.75 304 ALA B O 1
ATOM 5450 N N . ASP B 1 305 ? -0.294 6.207 5.281 1 95.62 305 ASP B N 1
ATOM 5451 C CA . ASP B 1 305 ? 0.842 5.414 4.82 1 95.62 305 ASP B CA 1
ATOM 5452 C C . ASP B 1 305 ? 1.594 6.137 3.703 1 95.62 305 ASP B C 1
ATOM 5454 O O . ASP B 1 305 ? 1.242 6.008 2.527 1 95.62 305 ASP B O 1
ATOM 5458 N N . LEU B 1 306 ? 2.723 6.77 4.066 1 97.06 306 LEU B N 1
ATOM 5459 C CA . LEU B 1 306 ? 3.471 7.555 3.09 1 97.06 306 LEU B CA 1
ATOM 5460 C C . LEU B 1 306 ? 4.281 6.648 2.168 1 97.06 306 LEU B C 1
ATOM 5462 O O . LEU B 1 306 ? 4.664 7.059 1.07 1 97.06 306 LEU B O 1
ATOM 5466 N N . PHE B 1 307 ? 4.664 5.41 2.613 1 97.06 307 PHE B N 1
ATOM 5467 C CA . PHE B 1 307 ? 5.266 4.461 1.687 1 97.06 307 PHE B CA 1
ATOM 5468 C C . PHE B 1 307 ? 4.305 4.129 0.553 1 97.06 307 PHE B C 1
ATOM 5470 O O . PHE B 1 307 ? 4.707 4.078 -0.613 1 97.06 307 PHE B O 1
ATOM 5477 N N . ALA B 1 308 ? 3.064 3.926 0.934 1 96.12 308 ALA B N 1
ATOM 5478 C CA . ALA B 1 308 ? 2.039 3.662 -0.073 1 96.12 308 ALA B CA 1
ATOM 5479 C C . ALA B 1 308 ? 1.833 4.875 -0.977 1 96.12 308 ALA B C 1
ATOM 5481 O O . ALA B 1 308 ? 1.605 4.727 -2.18 1 96.12 308 ALA B O 1
ATOM 5482 N N . GLU B 1 309 ? 1.906 6.082 -0.406 1 96.75 309 GLU B N 1
ATOM 5483 C CA . GLU B 1 309 ? 1.789 7.293 -1.213 1 96.75 309 GLU B CA 1
ATOM 5484 C C . GLU B 1 309 ? 2.912 7.383 -2.242 1 96.75 309 GLU B C 1
ATOM 5486 O O . GLU B 1 309 ? 2.676 7.734 -3.398 1 96.75 309 GLU B O 1
ATOM 5491 N N . ALA B 1 310 ? 4.121 7.105 -1.812 1 97.12 310 ALA B N 1
ATOM 5492 C CA . ALA B 1 310 ? 5.285 7.148 -2.688 1 97.12 310 ALA B CA 1
ATOM 5493 C C . ALA B 1 310 ? 5.137 6.172 -3.85 1 97.12 310 ALA B C 1
ATOM 5495 O O . ALA B 1 310 ? 5.402 6.523 -5.004 1 97.12 310 ALA B O 1
ATOM 5496 N N . GLN B 1 311 ? 4.703 4.977 -3.531 1 95.94 311 GLN B N 1
ATOM 5497 C CA . GLN B 1 311 ? 4.496 3.988 -4.582 1 95.94 311 GLN B CA 1
ATOM 5498 C C . GLN B 1 311 ? 3.414 4.438 -5.559 1 95.94 311 GLN B C 1
ATOM 5500 O O . GLN B 1 311 ? 3.594 4.359 -6.777 1 95.94 311 GLN B O 1
ATOM 5505 N N . ALA B 1 312 ? 2.287 4.887 -5.012 1 95.31 312 ALA B N 1
ATOM 5506 C CA . ALA B 1 312 ? 1.19 5.34 -5.863 1 95.31 312 ALA B CA 1
ATOM 5507 C C . ALA B 1 312 ? 1.633 6.492 -6.762 1 95.31 312 ALA B C 1
ATOM 5509 O O . ALA B 1 312 ? 1.301 6.52 -7.949 1 95.31 312 ALA B O 1
ATOM 5510 N N . ALA B 1 313 ? 2.367 7.43 -6.164 1 96.31 313 ALA B N 1
ATOM 5511 C CA . ALA B 1 313 ? 2.871 8.562 -6.941 1 96.31 313 ALA B CA 1
ATOM 5512 C C . ALA B 1 313 ? 3.756 8.086 -8.086 1 96.31 313 ALA B C 1
ATOM 5514 O O . ALA B 1 313 ? 3.621 8.555 -9.219 1 96.31 313 ALA B O 1
ATOM 5515 N N . TYR B 1 314 ? 4.633 7.16 -7.812 1 95.81 314 TYR B N 1
ATOM 5516 C CA . TYR B 1 314 ? 5.527 6.605 -8.82 1 95.81 314 TYR B CA 1
ATOM 5517 C C . TYR B 1 314 ? 4.742 5.898 -9.922 1 95.81 314 TYR B C 1
ATOM 5519 O O . TYR B 1 314 ? 4.93 6.184 -11.102 1 95.81 314 TYR B O 1
ATOM 5527 N N . LEU B 1 315 ? 3.842 5 -9.555 1 93.31 315 LEU B N 1
ATOM 5528 C CA . LEU B 1 315 ? 3.09 4.188 -10.508 1 93.31 315 LEU B CA 1
ATOM 5529 C C . LEU B 1 315 ? 2.189 5.062 -11.375 1 93.31 315 LEU B C 1
ATOM 5531 O O . LEU B 1 315 ? 2.088 4.848 -12.586 1 93.31 315 LEU B O 1
ATOM 5535 N N . ARG B 1 316 ? 1.59 6.039 -10.758 1 92.44 316 ARG B N 1
ATOM 5536 C CA . ARG B 1 316 ? 0.727 6.93 -11.531 1 92.44 316 ARG B CA 1
ATOM 5537 C C . ARG B 1 316 ? 1.54 7.762 -12.516 1 92.44 316 ARG B C 1
ATOM 5539 O O . ARG B 1 316 ? 1.088 8.031 -13.633 1 92.44 316 ARG B O 1
ATOM 5546 N N . SER B 1 317 ? 2.695 8.211 -12.078 1 92.06 317 SER B N 1
ATOM 5547 C CA . SER B 1 317 ? 3.553 8.992 -12.969 1 92.06 317 SER B CA 1
ATOM 5548 C C . SER B 1 317 ? 4.059 8.148 -14.133 1 92.06 317 SER B C 1
ATOM 5550 O O . SER B 1 317 ? 4.23 8.656 -15.242 1 92.06 317 SER B O 1
ATOM 5552 N N . ARG B 1 318 ? 4.27 6.883 -13.875 1 88.5 318 ARG B N 1
ATOM 5553 C CA . ARG B 1 318 ? 4.652 5.965 -14.938 1 88.5 318 ARG B CA 1
ATOM 5554 C C . ARG B 1 318 ? 3.551 5.855 -15.984 1 88.5 318 ARG B C 1
ATOM 5556 O O . ARG B 1 318 ? 3.818 5.918 -17.188 1 88.5 318 ARG B O 1
ATOM 5563 N N . GLU B 1 319 ? 2.381 5.703 -15.508 1 85.12 319 GLU B N 1
ATOM 5564 C CA . GLU B 1 319 ? 1.231 5.613 -16.406 1 85.12 319 GLU B CA 1
ATOM 5565 C C . GLU B 1 319 ? 1.078 6.887 -17.234 1 85.12 319 GLU B C 1
ATOM 5567 O O . GLU B 1 319 ? 0.608 6.84 -18.375 1 85.12 319 GLU B O 1
ATOM 5572 N N . ALA B 1 320 ? 1.526 7.934 -16.594 1 84.69 320 ALA B N 1
ATOM 5573 C CA . ALA B 1 320 ? 1.418 9.219 -17.281 1 84.69 320 ALA B CA 1
ATOM 5574 C C . ALA B 1 320 ? 2.609 9.453 -18.203 1 84.69 320 ALA B C 1
ATOM 5576 O O . ALA B 1 320 ? 2.688 10.484 -18.875 1 84.69 320 ALA B O 1
ATOM 5577 N N . GLY B 1 321 ? 3.615 8.523 -18.328 1 80.69 321 GLY B N 1
ATOM 5578 C CA . GLY B 1 321 ? 4.645 8.555 -19.359 1 80.69 321 GLY B CA 1
ATOM 5579 C C . GLY B 1 321 ? 6.043 8.711 -18.797 1 80.69 321 GLY B C 1
ATOM 5580 O O . GLY B 1 321 ? 7.023 8.32 -19.438 1 80.69 321 GLY B O 1
ATOM 5581 N N . GLN B 1 322 ? 6.223 9.383 -17.641 1 81.69 322 GLN B N 1
ATOM 5582 C CA . GLN B 1 322 ? 7.531 9.531 -17.016 1 81.69 322 GLN B CA 1
ATOM 5583 C C . GLN B 1 322 ? 7.438 9.406 -15.5 1 81.69 322 GLN B C 1
ATOM 5585 O O . GLN B 1 322 ? 6.668 10.125 -14.859 1 81.69 322 GLN B O 1
ATOM 5590 N N . PRO B 1 323 ? 8.297 8.578 -14.969 1 87.81 323 PRO B N 1
ATOM 5591 C CA . PRO B 1 323 ? 8.227 8.414 -13.516 1 87.81 323 PRO B CA 1
ATOM 5592 C C . PRO B 1 323 ? 8.82 9.602 -12.766 1 87.81 323 PRO B C 1
ATOM 5594 O O . PRO B 1 323 ? 9.805 10.195 -13.211 1 87.81 323 PRO B O 1
ATOM 5597 N N . ILE B 1 324 ? 8.234 9.938 -11.68 1 93.31 324 ILE B N 1
ATOM 5598 C CA . ILE B 1 324 ? 8.766 10.977 -10.805 1 93.31 324 ILE B CA 1
ATOM 5599 C C . ILE B 1 324 ? 9.984 10.445 -10.055 1 93.31 324 ILE B C 1
ATOM 5601 O O . ILE B 1 324 ? 10.211 9.227 -10.008 1 93.31 324 ILE B O 1
ATOM 5605 N N . ASP B 1 325 ? 10.836 11.336 -9.516 1 95.94 325 ASP B N 1
ATOM 5606 C CA . ASP B 1 325 ? 11.898 11.016 -8.57 1 95.94 325 ASP B CA 1
ATOM 5607 C C . ASP B 1 325 ? 11.352 10.898 -7.148 1 95.94 325 ASP B C 1
ATOM 5609 O O . ASP B 1 325 ? 11.289 11.891 -6.418 1 95.94 325 ASP B O 1
ATOM 5613 N N . VAL B 1 326 ? 11.016 9.688 -6.785 1 97 326 VAL B N 1
ATOM 5614 C CA . VAL B 1 326 ? 10.328 9.469 -5.52 1 97 326 VAL B CA 1
ATOM 5615 C C . VAL B 1 326 ? 11.234 9.859 -4.355 1 97 326 VAL B C 1
ATOM 5617 O O . VAL B 1 326 ? 10.766 10.367 -3.334 1 97 326 VAL B O 1
ATOM 5620 N N . LEU B 1 327 ? 12.562 9.641 -4.438 1 98.25 327 LEU B N 1
ATOM 5621 C CA . LEU B 1 327 ? 13.484 10 -3.371 1 98.25 327 LEU B CA 1
ATOM 5622 C C . LEU B 1 327 ? 13.523 11.508 -3.168 1 98.25 327 LEU B C 1
ATOM 5624 O O . LEU B 1 327 ? 13.531 11.992 -2.031 1 98.25 327 LEU B O 1
ATOM 5628 N N . ARG B 1 328 ? 13.477 12.219 -4.254 1 98.19 328 ARG B N 1
ATOM 5629 C CA . ARG B 1 328 ? 13.445 13.68 -4.156 1 98.19 328 ARG B CA 1
ATOM 5630 C C . ARG B 1 328 ? 12.156 14.156 -3.494 1 98.19 328 ARG B C 1
ATOM 5632 O O . ARG B 1 328 ? 12.18 15.078 -2.674 1 98.19 328 ARG B O 1
ATOM 5639 N N . TYR B 1 329 ? 11.047 13.578 -3.889 1 98.5 329 TYR B N 1
ATOM 5640 C CA . TYR B 1 329 ? 9.773 13.953 -3.287 1 98.5 329 TYR B CA 1
ATOM 5641 C C . TYR B 1 329 ? 9.797 13.75 -1.776 1 98.5 329 TYR B C 1
ATOM 5643 O O . TYR B 1 329 ? 9.352 14.617 -1.018 1 98.5 329 TYR B O 1
ATOM 5651 N N . LEU B 1 330 ? 10.336 12.594 -1.334 1 98.69 330 LEU B N 1
ATOM 5652 C CA . LEU B 1 330 ? 10.43 12.312 0.095 1 98.69 330 LEU B CA 1
ATOM 5653 C C . LEU B 1 330 ? 11.406 13.266 0.771 1 98.69 330 LEU B C 1
ATOM 5655 O O . LEU B 1 330 ? 11.125 13.797 1.846 1 98.69 330 LEU B O 1
ATOM 5659 N N . ALA B 1 331 ? 12.555 13.516 0.156 1 98.75 331 ALA B N 1
ATOM 5660 C CA . ALA B 1 331 ? 13.555 14.445 0.686 1 98.75 331 ALA B CA 1
ATOM 5661 C C . ALA B 1 331 ? 12.992 15.859 0.794 1 98.75 331 ALA B C 1
ATOM 5663 O O . ALA B 1 331 ? 13.32 16.594 1.728 1 98.75 331 ALA B O 1
ATOM 5664 N N . ASN B 1 332 ? 12.195 16.234 -0.185 1 98.75 332 ASN B N 1
ATOM 5665 C CA . ASN B 1 332 ? 11.578 17.547 -0.176 1 98.75 332 ASN B CA 1
ATOM 5666 C C . ASN B 1 332 ? 10.633 17.719 1.015 1 98.75 332 ASN B C 1
ATOM 5668 O O . ASN B 1 332 ? 10.508 18.828 1.557 1 98.75 332 ASN B O 1
ATOM 5672 N N . GLY B 1 333 ? 9.977 16.641 1.428 1 98.75 333 GLY B N 1
ATOM 5673 C CA . GLY B 1 333 ? 9.25 16.703 2.682 1 98.75 333 GLY B CA 1
ATOM 5674 C C . GLY B 1 333 ? 10.117 17.109 3.859 1 98.75 333 GLY B C 1
ATOM 5675 O O . GLY B 1 333 ? 9.711 17.922 4.691 1 98.75 333 GLY B O 1
ATOM 5676 N N . HIS B 1 334 ? 11.289 16.578 3.898 1 98.81 334 HIS B N 1
ATOM 5677 C CA . HIS B 1 334 ? 12.25 16.891 4.949 1 98.81 334 HIS B CA 1
ATOM 5678 C C . HIS B 1 334 ? 12.711 18.344 4.844 1 98.81 334 HIS B C 1
ATOM 5680 O O . HIS B 1 334 ? 12.82 19.047 5.852 1 98.81 334 HIS B O 1
ATOM 5686 N N . ARG B 1 335 ? 12.977 18.766 3.629 1 98.56 335 ARG B N 1
ATOM 5687 C CA . ARG B 1 335 ? 13.398 20.156 3.424 1 98.56 335 ARG B CA 1
ATOM 5688 C C . ARG B 1 335 ? 12.312 21.125 3.877 1 98.56 335 ARG B C 1
ATOM 5690 O O . ARG B 1 335 ? 12.609 22.125 4.523 1 98.56 335 ARG B O 1
ATOM 5697 N N . MET B 1 336 ? 11.102 20.812 3.535 1 98.5 336 MET B N 1
ATOM 5698 C CA . MET B 1 336 ? 9.977 21.641 3.965 1 98.5 336 MET B CA 1
ATOM 5699 C C . MET B 1 336 ? 9.898 21.688 5.484 1 98.5 336 MET B C 1
ATOM 5701 O O . MET B 1 336 ? 9.773 22.766 6.066 1 98.5 336 MET B O 1
ATOM 5705 N N . ALA B 1 337 ? 9.992 20.562 6.121 1 98.44 337 ALA B N 1
ATOM 5706 C CA . ALA B 1 337 ? 9.953 20.5 7.582 1 98.44 337 ALA B CA 1
ATOM 5707 C C . ALA B 1 337 ? 11.125 21.266 8.188 1 98.44 337 ALA B C 1
ATOM 5709 O O . ALA B 1 337 ? 10.961 21.969 9.203 1 98.44 337 ALA B O 1
ATOM 5710 N N . SER B 1 338 ? 12.273 21.109 7.598 1 98.44 338 SER B N 1
ATOM 5711 C CA . SER B 1 338 ? 13.453 21.828 8.07 1 98.44 338 SER B CA 1
ATOM 5712 C C . SER B 1 338 ? 13.227 23.328 8.07 1 98.44 338 SER B C 1
ATOM 5714 O O . SER B 1 338 ? 13.625 24.031 9.016 1 98.44 338 SER B O 1
ATOM 5716 N N . GLN B 1 339 ? 12.602 23.812 7.035 1 97.25 339 GLN B N 1
ATOM 5717 C CA . GLN B 1 339 ? 12.273 25.234 6.941 1 97.25 339 GLN B CA 1
ATOM 5718 C C . GLN B 1 339 ? 11.297 25.641 8.031 1 97.25 339 GLN B C 1
ATOM 5720 O O . GLN B 1 339 ? 11.469 26.672 8.672 1 97.25 339 GLN B O 1
ATOM 5725 N N . ILE B 1 340 ? 10.305 24.844 8.258 1 97.19 340 ILE B N 1
ATOM 5726 C CA . ILE B 1 340 ? 9.227 25.172 9.188 1 97.19 340 ILE B CA 1
ATOM 5727 C C . ILE B 1 340 ? 9.758 25.172 10.617 1 97.19 340 ILE B C 1
ATOM 5729 O O . ILE B 1 340 ? 9.43 26.047 11.414 1 97.19 340 ILE B O 1
ATOM 5733 N N . PHE B 1 341 ? 10.578 24.219 10.953 1 97.12 341 PHE B N 1
ATOM 5734 C CA . PHE B 1 341 ? 11.023 24.047 12.328 1 97.12 341 PHE B CA 1
ATOM 5735 C C . PHE B 1 341 ? 12.359 24.734 12.555 1 97.12 341 PHE B C 1
ATOM 5737 O O . PHE B 1 341 ? 12.875 24.75 13.68 1 97.12 341 PHE B O 1
ATOM 5744 N N . ASP B 1 342 ? 12.969 25.328 11.523 1 96.25 342 ASP B N 1
ATOM 5745 C CA . ASP B 1 342 ? 14.281 25.969 11.594 1 96.25 342 ASP B CA 1
ATOM 5746 C C . ASP B 1 342 ? 15.312 25.031 12.211 1 96.25 342 ASP B C 1
ATOM 5748 O O . ASP B 1 342 ? 16 25.406 13.172 1 96.25 342 ASP B O 1
ATOM 5752 N N . ALA B 1 343 ? 15.32 23.828 11.75 1 97.69 343 ALA B N 1
ATOM 5753 C CA . ALA B 1 343 ? 16.219 22.75 12.156 1 97.69 343 ALA B CA 1
ATOM 5754 C C . ALA B 1 343 ? 16.406 21.734 11.039 1 97.69 343 ALA B C 1
ATOM 5756 O O . ALA B 1 343 ? 15.508 21.547 10.211 1 97.69 343 ALA B O 1
ATOM 5757 N N . SER B 1 344 ? 17.547 21.062 11.047 1 98.25 344 SER B N 1
ATOM 5758 C CA . SER B 1 344 ? 17.812 20.062 10.023 1 98.25 344 SER B CA 1
ATOM 5759 C C . SER B 1 344 ? 17 18.797 10.281 1 98.25 344 SER B C 1
ATOM 5761 O O . SER B 1 344 ? 17.188 18.125 11.297 1 98.25 344 SER B O 1
ATOM 5763 N N . VAL B 1 345 ? 16.078 18.469 9.383 1 98.31 345 VAL B N 1
ATOM 5764 C CA . VAL B 1 345 ? 15.219 17.281 9.422 1 98.31 345 VAL B CA 1
ATOM 5765 C C . VAL B 1 345 ? 15.516 16.391 8.211 1 98.31 345 VAL B C 1
ATOM 5767 O O . VAL B 1 345 ? 15.555 16.875 7.078 1 98.31 345 VAL B O 1
ATOM 5770 N N . GLY B 1 346 ? 15.703 15.102 8.43 1 98.06 346 GLY B N 1
ATOM 5771 C CA . GLY B 1 346 ? 15.859 14.211 7.289 1 98.06 346 GLY B CA 1
ATOM 5772 C C . GLY B 1 346 ? 17.266 13.664 7.148 1 98.06 346 GLY B C 1
ATOM 5773 O O . GLY B 1 346 ? 17.484 12.453 7.23 1 98.06 346 GLY B O 1
ATOM 5774 N N . PRO B 1 347 ? 18.281 14.562 6.969 1 97.94 347 PRO B N 1
ATOM 5775 C CA . PRO B 1 347 ? 19.656 14.078 6.852 1 97.94 347 PRO B CA 1
ATOM 5776 C C . PRO B 1 347 ? 20.109 13.289 8.078 1 97.94 347 PRO B C 1
ATOM 5778 O O . PRO B 1 347 ? 19.781 13.648 9.211 1 97.94 347 PRO B O 1
ATOM 5781 N N . MET B 1 348 ? 20.766 12.188 7.793 1 98 348 MET B N 1
ATOM 5782 C CA . MET B 1 348 ? 21.266 11.328 8.859 1 98 348 MET B CA 1
ATOM 5783 C C . MET B 1 348 ? 22.719 11.672 9.195 1 98 348 MET B C 1
ATOM 5785 O O . MET B 1 348 ? 23.609 10.836 9.047 1 98 348 MET B O 1
ATOM 5789 N N . ARG B 1 349 ? 22.875 12.859 9.617 1 96.56 349 ARG B N 1
ATOM 5790 C CA . ARG B 1 349 ? 24.219 13.359 9.891 1 96.56 349 ARG B CA 1
ATOM 5791 C C . ARG B 1 349 ? 24.234 14.219 11.148 1 96.56 349 ARG B C 1
ATOM 5793 O O . ARG B 1 349 ? 23.188 14.578 11.68 1 96.56 349 ARG B O 1
ATOM 5800 N N . GLU B 1 350 ? 25.469 14.617 11.531 1 97.94 350 GLU B N 1
ATOM 5801 C CA . GLU B 1 350 ? 25.672 15.383 12.75 1 97.94 350 GLU B CA 1
ATOM 5802 C C . GLU B 1 350 ? 24.922 16.703 12.711 1 97.94 350 GLU B C 1
ATOM 5804 O O . GLU B 1 350 ? 24.953 17.422 11.703 1 97.94 350 GLU B O 1
ATOM 5809 N N . GLY B 1 351 ? 24.188 16.953 13.773 1 98.19 351 GLY B N 1
ATOM 5810 C CA . GLY B 1 351 ? 23.469 18.203 13.906 1 98.19 351 GLY B CA 1
ATOM 5811 C C . GLY B 1 351 ? 21.984 18.094 13.578 1 98.19 351 GLY B C 1
ATOM 5812 O O . GLY B 1 351 ? 21.188 18.922 14.016 1 98.19 351 GLY B O 1
ATOM 5813 N N . SER B 1 352 ? 21.594 17.078 12.875 1 98.62 352 SER B N 1
ATOM 5814 C CA . SER B 1 352 ? 20.203 16.891 12.453 1 98.62 352 SER B CA 1
ATOM 5815 C C . SER B 1 352 ? 19.344 16.359 13.594 1 98.62 352 SER B C 1
ATOM 5817 O O . SER B 1 352 ? 19.859 15.68 14.492 1 98.62 352 SER B O 1
ATOM 5819 N N . LEU B 1 353 ? 18.078 16.797 13.586 1 98.62 353 LEU B N 1
ATOM 5820 C CA . LEU B 1 353 ? 17.125 16.188 14.516 1 98.62 353 LEU B CA 1
ATOM 5821 C C . LEU B 1 353 ? 17.094 14.672 14.352 1 98.62 353 LEU B C 1
ATOM 5823 O O . LEU B 1 353 ? 17.172 14.156 13.227 1 98.62 353 LEU B O 1
ATOM 5827 N N . ALA B 1 354 ? 17.078 13.992 15.492 1 98.62 354 ALA B N 1
ATOM 5828 C CA . ALA B 1 354 ? 17 12.531 15.469 1 98.62 354 ALA B CA 1
ATOM 5829 C C . ALA B 1 354 ? 15.562 12.062 15.258 1 98.62 354 ALA B C 1
ATOM 5831 O O . ALA B 1 354 ? 14.93 11.547 16.188 1 98.62 354 ALA B O 1
ATOM 5832 N N . ASP B 1 355 ? 15 12.273 14.164 1 98.81 355 ASP B N 1
ATOM 5833 C CA . ASP B 1 355 ? 13.773 11.688 13.633 1 98.81 355 ASP B CA 1
ATOM 5834 C C . ASP B 1 355 ? 14.078 10.602 12.609 1 98.81 355 ASP B C 1
ATOM 5836 O O . ASP B 1 355 ? 14.352 10.891 11.445 1 98.81 355 ASP B O 1
ATOM 5840 N N . LEU B 1 356 ? 13.977 9.367 13.039 1 98.75 356 LEU B N 1
ATOM 5841 C CA . LEU B 1 356 ? 14.43 8.297 12.156 1 98.75 356 LEU B CA 1
ATOM 5842 C C . LEU B 1 356 ? 13.625 7.02 12.383 1 98.75 356 LEU B C 1
ATOM 5844 O O . LEU B 1 356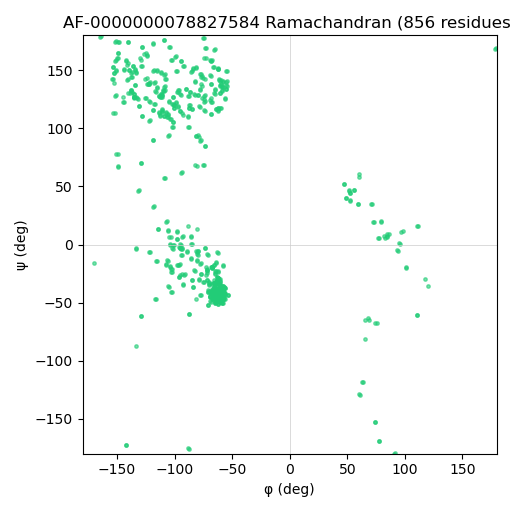 ? 12.875 6.922 13.359 1 98.75 356 LEU B O 1
ATOM 5848 N N . LEU B 1 357 ? 13.719 6.105 11.469 1 98.88 357 LEU B N 1
ATOM 5849 C CA . LEU B 1 357 ? 13.078 4.793 11.484 1 98.88 357 LEU B CA 1
ATOM 5850 C C . LEU B 1 357 ? 14.117 3.68 11.492 1 98.88 357 LEU B C 1
ATOM 5852 O O . LEU B 1 357 ? 15.148 3.785 10.82 1 98.88 357 LEU B O 1
ATOM 5856 N N . ILE B 1 358 ? 13.875 2.66 12.258 1 98.75 358 ILE B N 1
ATOM 5857 C CA . ILE B 1 358 ? 14.5 1.365 12 1 98.75 358 ILE B CA 1
ATOM 5858 C C . ILE B 1 358 ? 13.531 0.479 11.219 1 98.75 358 ILE B C 1
ATOM 5860 O O . ILE B 1 358 ? 12.406 0.23 11.656 1 98.75 358 ILE B O 1
ATOM 5864 N N . LEU B 1 359 ? 13.93 0.081 10.039 1 98.56 359 LEU B N 1
ATOM 5865 C CA . LEU B 1 359 ? 13.102 -0.751 9.172 1 98.56 359 LEU B CA 1
ATOM 5866 C C . LEU B 1 359 ? 13.602 -2.191 9.156 1 98.56 359 LEU B C 1
ATOM 5868 O O . LEU B 1 359 ? 14.773 -2.443 8.852 1 98.56 359 LEU B O 1
ATOM 5872 N N . ASP B 1 360 ? 12.703 -3.113 9.523 1 96.5 360 ASP B N 1
ATOM 5873 C CA . ASP B 1 360 ? 12.977 -4.539 9.367 1 96.5 360 ASP B CA 1
ATOM 5874 C C . ASP B 1 360 ? 12.867 -4.965 7.906 1 96.5 360 ASP B C 1
ATOM 5876 O O . ASP B 1 360 ? 11.93 -5.68 7.531 1 96.5 360 ASP B O 1
ATOM 5880 N N . TYR B 1 361 ? 13.766 -4.512 7.133 1 96.06 361 TYR B N 1
ATOM 5881 C CA . TYR B 1 361 ? 13.852 -4.75 5.695 1 96.06 361 TYR B CA 1
ATOM 5882 C C . TYR B 1 361 ? 15.18 -5.41 5.332 1 96.06 361 TYR B C 1
ATOM 5884 O O . TYR B 1 361 ? 16.234 -4.789 5.43 1 96.06 361 TYR B O 1
ATOM 5892 N N . LEU B 1 362 ? 15.109 -6.641 5.004 1 94.62 362 LEU B N 1
ATOM 5893 C CA . LEU B 1 362 ? 16.234 -7.414 4.508 1 94.62 362 LEU B CA 1
ATOM 5894 C C . LEU B 1 362 ? 16.109 -7.66 3.006 1 94.62 362 LEU B C 1
ATOM 5896 O O . LEU B 1 362 ? 15.43 -8.602 2.584 1 94.62 362 LEU B O 1
ATOM 5900 N N . PRO B 1 363 ? 16.719 -6.773 2.227 1 95.31 363 PRO B N 1
ATOM 5901 C CA . PRO B 1 363 ? 16.484 -6.863 0.783 1 95.31 363 PRO B CA 1
ATOM 5902 C C . PRO B 1 36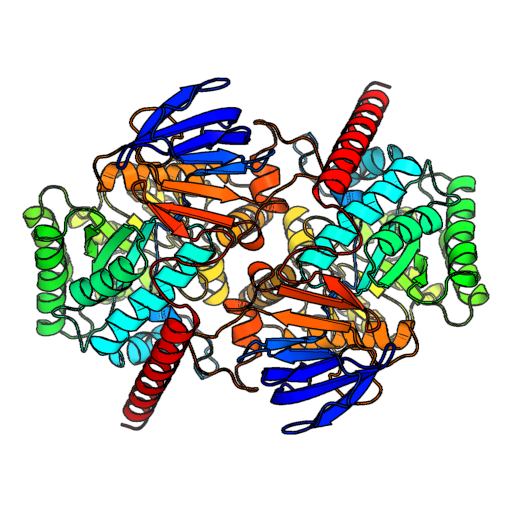3 ? 16.922 -8.203 0.198 1 95.31 363 PRO B C 1
ATOM 5904 O O . PRO B 1 363 ? 17.984 -8.734 0.577 1 95.31 363 PRO B O 1
ATOM 5907 N N . ALA B 1 364 ? 16.141 -8.711 -0.732 1 95.69 364 ALA B N 1
ATOM 5908 C CA . ALA B 1 364 ? 16.453 -9.961 -1.428 1 95.69 364 ALA B CA 1
ATOM 5909 C C . ALA B 1 364 ? 17.516 -9.742 -2.5 1 95.69 364 ALA B C 1
ATOM 5911 O O . ALA B 1 364 ? 18.094 -10.703 -3.012 1 95.69 364 ALA B O 1
ATOM 5912 N N . THR B 1 365 ? 17.75 -8.547 -2.883 1 97.75 365 THR B N 1
ATOM 5913 C CA . THR B 1 365 ? 18.734 -8.164 -3.893 1 97.75 365 THR B CA 1
ATOM 5914 C C . THR B 1 365 ? 19.703 -7.125 -3.342 1 97.75 365 THR B C 1
ATOM 5916 O O . THR B 1 365 ? 19.469 -6.543 -2.283 1 97.75 365 THR B O 1
ATOM 5919 N N . PRO B 1 366 ? 20.828 -6.91 -4.016 1 97 366 PRO B N 1
ATOM 5920 C CA . PRO B 1 366 ? 21.719 -5.848 -3.555 1 97 366 PRO B CA 1
ATOM 5921 C C . PRO B 1 366 ? 21.031 -4.492 -3.453 1 97 366 PRO B C 1
ATOM 5923 O O . PRO B 1 366 ? 20.25 -4.125 -4.34 1 97 366 PRO B O 1
ATOM 5926 N N . LEU B 1 367 ? 21.266 -3.85 -2.355 1 97.06 367 LEU B N 1
ATOM 5927 C CA . LEU B 1 367 ? 20.734 -2.508 -2.113 1 97.06 367 LEU B CA 1
ATOM 5928 C C . LEU B 1 367 ? 21.844 -1.469 -2.197 1 97.06 367 LEU B C 1
ATOM 5930 O O . LEU B 1 367 ? 22.797 -1.5 -1.406 1 97.06 367 LEU B O 1
ATOM 5934 N N . THR B 1 368 ? 21.797 -0.622 -3.174 1 96.88 368 THR B N 1
ATOM 5935 C CA . THR B 1 368 ? 22.781 0.422 -3.418 1 96.88 368 THR B CA 1
ATOM 5936 C C . THR B 1 368 ? 22.109 1.781 -3.572 1 96.88 368 THR B C 1
ATOM 5938 O O . THR B 1 368 ? 20.875 1.869 -3.604 1 96.88 368 THR B O 1
ATOM 5941 N N . ALA B 1 369 ? 22.922 2.807 -3.59 1 97 369 ALA B N 1
ATOM 5942 C CA . ALA B 1 369 ? 22.406 4.152 -3.824 1 97 369 ALA B CA 1
ATOM 5943 C C . ALA B 1 369 ? 21.656 4.227 -5.152 1 97 369 ALA B C 1
ATOM 5945 O O . ALA B 1 369 ? 20.625 4.891 -5.254 1 97 369 ALA B O 1
ATOM 5946 N N . GLU B 1 370 ? 22.141 3.512 -6.145 1 95.75 370 GLU B N 1
ATOM 5947 C CA . GLU B 1 370 ? 21.641 3.602 -7.508 1 95.75 370 GLU B CA 1
ATOM 5948 C C . GLU B 1 370 ? 20.25 2.963 -7.621 1 95.75 370 GLU B C 1
ATOM 5950 O O . GLU B 1 370 ? 19.438 3.375 -8.453 1 95.75 370 GLU B O 1
ATOM 5955 N N . ASN B 1 371 ? 19.969 1.963 -6.816 1 96.62 371 ASN B N 1
ATOM 5956 C CA . ASN B 1 371 ? 18.688 1.281 -6.973 1 96.62 371 ASN B CA 1
ATOM 5957 C C . ASN B 1 371 ? 17.797 1.492 -5.758 1 96.62 371 ASN B C 1
ATOM 5959 O O . ASN B 1 371 ? 16.781 0.816 -5.613 1 96.62 371 ASN B O 1
ATOM 5963 N N . LEU B 1 372 ? 18.156 2.465 -4.863 1 97.56 372 LEU B N 1
ATOM 5964 C CA . LEU B 1 372 ? 17.406 2.76 -3.654 1 97.56 372 LEU B CA 1
ATOM 5965 C C . LEU B 1 372 ? 15.961 3.133 -3.994 1 97.56 372 LEU B C 1
ATOM 5967 O O . LEU B 1 372 ? 15.023 2.676 -3.334 1 97.56 372 LEU B O 1
ATOM 5971 N N . ALA B 1 373 ? 15.758 3.947 -5.047 1 96.62 373 ALA B N 1
ATOM 5972 C CA . ALA B 1 373 ? 14.414 4.359 -5.445 1 96.62 373 ALA B CA 1
ATOM 5973 C C . ALA B 1 373 ? 13.539 3.146 -5.754 1 96.62 373 ALA B C 1
ATOM 5975 O O . ALA B 1 373 ? 12.367 3.113 -5.387 1 96.62 373 ALA B O 1
ATOM 5976 N N . TRP B 1 374 ? 14.109 2.156 -6.43 1 95.12 374 TRP B N 1
ATOM 5977 C CA . TRP B 1 374 ? 13.383 0.941 -6.777 1 95.12 374 TRP B CA 1
ATOM 5978 C C . TRP B 1 374 ? 12.969 0.176 -5.523 1 95.12 374 TRP B C 1
ATOM 5980 O O . TRP B 1 374 ? 11.852 -0.333 -5.441 1 95.12 374 TRP B O 1
ATOM 5990 N N . HIS B 1 375 ? 13.852 0.079 -4.539 1 96.88 375 HIS B N 1
ATOM 5991 C CA . HIS B 1 375 ? 13.539 -0.604 -3.287 1 96.88 375 HIS B CA 1
ATOM 5992 C C . HIS B 1 375 ? 12.477 0.148 -2.5 1 96.88 375 HIS B C 1
ATOM 5994 O O . HIS B 1 375 ? 11.617 -0.469 -1.856 1 96.88 375 HIS B O 1
ATOM 6000 N N . VAL B 1 376 ? 12.477 1.476 -2.602 1 97.12 376 VAL B N 1
ATOM 6001 C CA . VAL B 1 376 ? 11.477 2.283 -1.909 1 97.12 376 VAL B CA 1
ATOM 6002 C C . VAL B 1 376 ? 10.102 2.033 -2.516 1 97.12 376 VAL B C 1
ATOM 6004 O O . VAL B 1 376 ? 9.109 1.896 -1.79 1 97.12 376 VAL B O 1
ATOM 6007 N N . VAL B 1 377 ? 10.055 1.896 -3.764 1 95.62 377 VAL B N 1
ATOM 6008 C CA . VAL B 1 377 ? 8.789 1.812 -4.477 1 95.62 377 VAL B CA 1
ATOM 6009 C C . VAL B 1 377 ? 8.266 0.377 -4.441 1 95.62 377 VAL B C 1
ATOM 6011 O O . VAL B 1 377 ? 7.07 0.149 -4.266 1 95.62 377 VAL B O 1
ATOM 6014 N N . PHE B 1 378 ? 9.156 -0.642 -4.516 1 94.25 378 PHE B N 1
ATOM 6015 C CA . PHE B 1 378 ? 8.68 -1.994 -4.777 1 94.25 378 PHE B CA 1
ATOM 6016 C C . PHE B 1 378 ? 9.094 -2.941 -3.656 1 94.25 378 PHE B C 1
ATOM 6018 O O . PHE B 1 378 ? 8.672 -4.102 -3.629 1 94.25 378 PHE B O 1
ATOM 6025 N N . GLY B 1 379 ? 9.891 -2.455 -2.744 1 95.38 379 GLY B N 1
ATOM 6026 C CA . GLY B 1 379 ? 10.383 -3.314 -1.675 1 95.38 379 GLY B CA 1
ATOM 6027 C C . GLY B 1 379 ? 9.922 -2.873 -0.298 1 95.38 379 GLY B C 1
ATOM 6028 O O . GLY B 1 379 ? 9.352 -3.666 0.456 1 95.38 379 GLY B O 1
ATOM 6029 N N . LEU B 1 380 ? 10.062 -1.603 -0.066 1 96.19 380 LEU B N 1
ATOM 6030 C CA . LEU B 1 380 ? 9.773 -1.049 1.253 1 96.19 380 LEU B CA 1
ATOM 6031 C C . LEU B 1 380 ? 8.281 -0.759 1.409 1 96.19 380 LEU B C 1
ATOM 6033 O O . LEU B 1 380 ? 7.59 -0.502 0.422 1 96.19 380 LEU B O 1
ATOM 6037 N N . GLY B 1 381 ? 7.812 -0.81 2.619 1 96.12 381 GLY B N 1
ATOM 6038 C CA . GLY B 1 381 ? 6.469 -0.431 3.027 1 96.12 381 GLY B CA 1
ATOM 6039 C C . GLY B 1 381 ? 6.328 -0.259 4.527 1 96.12 381 GLY B C 1
ATOM 6040 O O . GLY B 1 381 ? 7.289 -0.463 5.273 1 96.12 381 GLY B O 1
ATOM 6041 N N . SER B 1 382 ? 5.117 0.109 4.91 1 97.19 382 SER B N 1
ATOM 6042 C CA . SER B 1 382 ? 4.867 0.362 6.324 1 97.19 382 SER B CA 1
ATOM 6043 C C . SER B 1 382 ? 5.039 -0.909 7.152 1 97.19 382 SER B C 1
ATOM 6045 O O . SER B 1 382 ? 5.289 -0.842 8.359 1 97.19 382 SER B O 1
ATOM 6047 N N . ARG B 1 383 ? 4.91 -2.107 6.527 1 96.94 383 ARG B N 1
ATOM 6048 C CA . ARG B 1 383 ? 5.047 -3.369 7.25 1 96.94 383 ARG B CA 1
ATOM 6049 C C . ARG B 1 383 ? 6.461 -3.535 7.793 1 96.94 383 ARG B C 1
ATOM 6051 O O . ARG B 1 383 ? 6.699 -4.367 8.672 1 96.94 383 ARG B O 1
ATOM 6058 N N . HIS B 1 384 ? 7.402 -2.744 7.312 1 98 384 HIS B N 1
ATOM 6059 C CA . HIS B 1 384 ? 8.797 -2.902 7.695 1 98 384 HIS B CA 1
ATOM 6060 C C . HIS B 1 384 ? 9.164 -1.979 8.852 1 98 384 HIS B C 1
ATOM 6062 O O . HIS B 1 384 ? 10.258 -2.068 9.406 1 98 384 HIS B O 1
ATOM 6068 N N . VAL B 1 385 ? 8.281 -1.063 9.227 1 98.56 385 VAL B N 1
ATOM 6069 C CA . VAL B 1 385 ? 8.57 -0.128 10.312 1 98.56 385 VAL B CA 1
ATOM 6070 C C . VAL B 1 385 ? 8.633 -0.879 11.641 1 98.56 385 VAL B C 1
ATOM 6072 O O . VAL B 1 385 ? 7.621 -1.387 12.125 1 98.56 385 VAL B O 1
ATOM 6075 N N . GLU B 1 386 ? 9.781 -0.938 12.195 1 98.19 386 GLU B N 1
ATOM 6076 C CA . GLU B 1 386 ? 9.984 -1.664 13.445 1 98.19 386 GLU B CA 1
ATOM 6077 C C . GLU B 1 386 ? 10.078 -0.707 14.633 1 98.19 386 GLU B C 1
ATOM 6079 O O . GLU B 1 386 ? 9.555 -0.992 15.711 1 98.19 386 GLU B O 1
ATOM 6084 N N . ALA B 1 387 ? 10.781 0.405 14.438 1 98.69 387 ALA B N 1
ATOM 6085 C CA . ALA B 1 387 ? 10.945 1.412 15.484 1 98.69 387 ALA B CA 1
ATOM 6086 C C . ALA B 1 387 ? 10.953 2.818 14.891 1 98.69 387 ALA B C 1
ATOM 6088 O O . ALA B 1 387 ? 11.336 3.012 13.734 1 98.69 387 ALA B O 1
ATOM 6089 N N . VAL B 1 388 ? 10.5 3.744 15.68 1 98.88 388 VAL B N 1
ATOM 6090 C CA . VAL B 1 388 ? 10.422 5.141 15.266 1 98.88 388 VAL B CA 1
ATOM 6091 C C . VAL B 1 388 ? 10.945 6.039 16.391 1 98.88 388 VAL B C 1
ATOM 6093 O O . VAL B 1 388 ? 10.539 5.902 17.547 1 98.88 388 VAL B O 1
ATOM 6096 N N . MET B 1 389 ? 11.844 6.855 16.062 1 98.88 389 MET B N 1
ATOM 6097 C CA . MET B 1 389 ? 12.391 7.859 16.969 1 98.88 389 MET B CA 1
ATOM 6098 C C . MET B 1 389 ? 11.992 9.266 16.531 1 98.88 389 MET B C 1
ATOM 6100 O O . MET B 1 389 ? 12.047 9.594 15.344 1 98.88 389 MET B O 1
ATOM 6104 N N . VAL B 1 390 ? 11.461 10.047 17.438 1 98.75 390 VAL B N 1
ATOM 6105 C CA . VAL B 1 390 ? 11.172 11.461 17.203 1 98.75 390 VAL B CA 1
ATOM 6106 C C . VAL B 1 390 ? 11.836 12.305 18.281 1 98.75 390 VAL B C 1
ATOM 6108 O O . VAL B 1 390 ? 11.664 12.062 19.484 1 98.75 390 VAL B O 1
ATOM 6111 N N . ASP B 1 391 ? 12.625 13.281 17.875 1 97.12 391 ASP B N 1
ATOM 6112 C CA . ASP B 1 391 ? 13.289 14.156 18.828 1 97.12 391 ASP B CA 1
ATOM 6113 C C . ASP B 1 391 ? 14.188 13.359 19.781 1 97.12 391 ASP B C 1
ATOM 6115 O O . ASP B 1 391 ? 14.242 13.641 20.969 1 97.12 391 ASP B O 1
ATOM 6119 N N . GLY B 1 392 ? 14.805 12.305 19.266 1 97.94 392 GLY B N 1
ATOM 6120 C CA . GLY B 1 392 ? 15.75 11.508 20.031 1 97.94 392 GLY B CA 1
ATOM 6121 C C . GLY B 1 392 ? 15.078 10.57 21.031 1 97.94 392 GLY B C 1
ATOM 6122 O O . GLY B 1 392 ? 15.75 9.906 21.812 1 97.94 392 GLY B O 1
ATOM 6123 N N . VAL B 1 393 ? 13.781 10.531 20.984 1 98.25 393 VAL B N 1
ATOM 6124 C CA . VAL B 1 393 ? 13.016 9.68 21.891 1 98.25 393 VAL B CA 1
ATOM 6125 C C . VAL B 1 393 ? 12.32 8.578 21.109 1 98.25 393 VAL B C 1
ATOM 6127 O O . VAL B 1 393 ? 11.602 8.844 20.141 1 98.25 393 VAL B O 1
ATOM 6130 N N . TRP B 1 394 ? 12.523 7.285 21.547 1 98.56 394 TRP B N 1
ATOM 6131 C CA . TRP B 1 394 ? 11.789 6.191 20.922 1 98.56 394 TRP B CA 1
ATOM 6132 C C . TRP B 1 394 ? 10.289 6.336 21.172 1 98.56 394 TRP B C 1
ATOM 6134 O O . TRP B 1 394 ? 9.844 6.387 22.312 1 98.56 394 TRP B O 1
ATOM 6144 N N . ARG B 1 395 ? 9.57 6.512 20.094 1 98.81 395 ARG B N 1
ATOM 6145 C CA . ARG B 1 395 ? 8.109 6.594 20.172 1 98.81 395 ARG B CA 1
ATOM 6146 C C . ARG B 1 395 ? 7.473 5.238 19.875 1 98.81 395 ARG B C 1
ATOM 6148 O O . ARG B 1 395 ? 6.355 4.965 20.312 1 98.81 395 ARG B O 1
ATOM 6155 N N . MET B 1 396 ? 8.078 4.426 19.125 1 98.69 396 MET B N 1
ATOM 6156 C CA . MET B 1 396 ? 7.715 3.047 18.812 1 98.69 396 MET B CA 1
ATOM 6157 C C . MET B 1 396 ? 8.945 2.143 18.828 1 98.69 396 MET B C 1
ATOM 6159 O O . MET B 1 396 ? 10 2.514 18.312 1 98.69 396 MET B O 1
ATOM 6163 N N . TRP B 1 397 ? 8.836 1.041 19.469 1 98.25 397 TRP B N 1
ATOM 6164 C CA . TRP B 1 397 ? 9.898 0.043 19.562 1 98.25 397 TRP B CA 1
ATOM 6165 C C . TRP B 1 397 ? 9.344 -1.364 19.375 1 98.25 397 TRP B C 1
ATOM 6167 O O . TRP B 1 397 ? 8.344 -1.73 20 1 98.25 397 TRP B O 1
ATOM 6177 N N . ALA B 1 398 ? 9.992 -2.174 18.5 1 96.81 398 ALA B N 1
ATOM 6178 C CA . ALA B 1 398 ? 9.539 -3.529 18.203 1 96.81 398 ALA B CA 1
ATOM 6179 C C . ALA B 1 398 ? 8.062 -3.539 17.812 1 96.81 398 ALA B C 1
ATOM 6181 O O . ALA B 1 398 ? 7.289 -4.359 18.297 1 96.81 398 ALA B O 1
ATOM 6182 N N . ARG B 1 399 ? 7.641 -2.555 17.094 1 96.94 399 ARG B N 1
ATOM 6183 C CA . ARG B 1 399 ? 6.324 -2.387 16.484 1 96.94 399 ARG B CA 1
ATOM 6184 C C . ARG B 1 399 ? 5.27 -2.072 17.547 1 96.94 399 ARG B C 1
ATOM 6186 O O . ARG B 1 399 ? 4.07 -2.207 17.297 1 96.94 399 ARG B O 1
ATOM 6193 N N . ARG B 1 400 ? 5.73 -1.598 18.734 1 96.81 400 ARG B N 1
ATOM 6194 C CA . ARG B 1 400 ? 4.828 -1.206 19.812 1 96.81 400 ARG B CA 1
ATOM 6195 C C . ARG B 1 400 ? 4.973 0.277 20.125 1 96.81 400 ARG B C 1
ATOM 6197 O O . ARG B 1 400 ? 6.062 0.737 20.484 1 96.81 400 ARG B O 1
ATOM 6204 N N . PRO B 1 401 ? 3.863 1.019 20 1 98.19 401 PRO B N 1
ATOM 6205 C CA . PRO B 1 401 ? 3.92 2.4 20.484 1 98.19 401 PRO B CA 1
ATOM 6206 C C . PRO B 1 401 ? 4.215 2.488 21.984 1 98.19 401 PRO B C 1
ATOM 6208 O O . PRO B 1 401 ? 3.719 1.672 22.766 1 98.19 401 PRO B O 1
ATOM 6211 N N . LEU B 1 402 ? 4.996 3.453 22.391 1 98.25 402 LEU B N 1
ATOM 6212 C CA . LEU B 1 402 ? 5.5 3.473 23.75 1 98.25 402 LEU B CA 1
ATOM 6213 C C . LEU B 1 402 ? 4.75 4.5 24.594 1 98.25 402 LEU B C 1
ATOM 6215 O O . LEU B 1 402 ? 4.785 4.445 25.828 1 98.25 402 LEU B O 1
ATOM 6219 N N . SER B 1 403 ? 4.066 5.445 23.969 1 97.31 403 SER B N 1
ATOM 6220 C CA . SER B 1 403 ? 3.475 6.547 24.719 1 97.31 403 SER B CA 1
ATOM 6221 C C . SER B 1 403 ? 1.971 6.352 24.891 1 97.31 403 SER B C 1
ATOM 6223 O O . SER B 1 403 ? 1.349 6.996 25.734 1 97.31 403 SER B O 1
ATOM 6225 N N . VAL B 1 404 ? 1.396 5.551 24.047 1 97.94 404 VAL B N 1
ATOM 6226 C CA . VAL B 1 404 ? -0.042 5.309 24.109 1 97.94 404 VAL B CA 1
ATOM 6227 C C . VAL B 1 404 ? -0.322 3.818 23.938 1 97.94 404 VAL B C 1
ATOM 6229 O O . VAL B 1 404 ? 0.493 3.09 23.375 1 97.94 404 VAL B O 1
ATOM 6232 N N . SER B 1 405 ? -1.451 3.369 24.484 1 97.06 405 SER B N 1
ATOM 6233 C CA . SER B 1 405 ? -1.953 2.023 24.219 1 97.06 405 SER B CA 1
ATOM 6234 C C . SER B 1 405 ? -2.826 1.993 22.969 1 97.06 405 SER B C 1
ATOM 6236 O O . SER B 1 405 ? -3.898 2.6 22.938 1 97.06 405 SER B O 1
ATOM 6238 N N . PRO B 1 406 ? -2.404 1.255 21.969 1 96.56 406 PRO B N 1
ATOM 6239 C CA . PRO B 1 406 ? -3.205 1.21 20.75 1 96.56 406 PRO B CA 1
ATOM 6240 C C . PRO B 1 406 ? -4.645 0.765 21 1 96.56 406 PRO B C 1
ATOM 6242 O O . PRO B 1 406 ? -5.57 1.286 20.375 1 96.56 406 PRO B O 1
ATOM 6245 N N . SER B 1 407 ? -4.883 -0.159 21.891 1 95.69 407 SER B N 1
ATOM 6246 C CA . SER B 1 407 ? -6.227 -0.654 22.172 1 95.69 407 SER B CA 1
ATOM 6247 C C . SER B 1 407 ? -7.098 0.429 22.797 1 95.69 407 SER B C 1
ATOM 6249 O O . SER B 1 407 ? -8.266 0.573 22.453 1 95.69 407 SER B O 1
ATOM 6251 N N . VAL B 1 408 ? -6.512 1.242 23.688 1 97.56 408 VAL B N 1
ATOM 6252 C CA . VAL B 1 408 ? -7.246 2.322 24.328 1 97.56 408 VAL B CA 1
ATOM 6253 C C . VAL B 1 408 ? -7.574 3.41 23.312 1 97.56 408 VAL B C 1
ATOM 6255 O O . VAL B 1 408 ? -8.703 3.893 23.25 1 97.56 408 VAL B O 1
ATOM 6258 N N . VAL B 1 409 ? -6.566 3.721 22.516 1 98.25 409 VAL B N 1
ATOM 6259 C CA . VAL B 1 409 ? -6.758 4.738 21.484 1 98.25 409 VAL B CA 1
ATOM 6260 C C . VAL B 1 409 ? -7.871 4.305 20.531 1 98.25 409 VAL B C 1
ATOM 6262 O O . VAL B 1 409 ? -8.742 5.102 20.188 1 98.25 409 VAL B O 1
ATOM 6265 N N . ALA B 1 410 ? -7.867 3.068 20.141 1 97.06 410 ALA B N 1
ATOM 6266 C CA . ALA B 1 410 ? -8.859 2.551 19.203 1 97.06 410 ALA B CA 1
ATOM 6267 C C . ALA B 1 410 ? -10.258 2.59 19.812 1 97.06 410 ALA B C 1
ATOM 6269 O O . ALA B 1 410 ? -11.227 2.945 19.141 1 97.06 410 ALA B O 1
ATOM 6270 N N . GLU B 1 411 ? -10.391 2.211 21.047 1 97.5 411 GLU B N 1
ATOM 6271 C CA . GLU B 1 411 ? -11.68 2.225 21.734 1 97.5 411 GLU B CA 1
ATOM 6272 C C . GLU B 1 411 ? -12.242 3.641 21.812 1 97.5 411 GLU B C 1
ATOM 6274 O O . GLU B 1 411 ? -13.414 3.865 21.5 1 97.5 411 GLU B O 1
ATOM 6279 N N . GLN B 1 412 ? -11.398 4.566 22.203 1 98.62 412 GLN B N 1
ATOM 6280 C CA . GLN B 1 412 ? -11.805 5.965 22.281 1 98.62 412 GLN B CA 1
ATOM 6281 C C . GLN B 1 412 ? -12.203 6.492 20.906 1 98.62 412 GLN B C 1
ATOM 6283 O O . GLN B 1 412 ? -13.18 7.238 20.781 1 98.62 412 GLN B O 1
ATOM 6288 N N . ALA B 1 413 ? -11.469 6.098 19.953 1 98.56 413 ALA B N 1
ATOM 6289 C CA . ALA B 1 413 ? -11.75 6.543 18.578 1 98.56 413 ALA B CA 1
ATOM 6290 C C . ALA B 1 413 ? -13.078 5.992 18.094 1 98.56 413 ALA B C 1
ATOM 6292 O O . ALA B 1 413 ? -13.859 6.711 17.453 1 98.56 413 ALA B O 1
ATOM 6293 N N . ARG B 1 414 ? -13.352 4.723 18.359 1 98.19 414 ARG B N 1
ATOM 6294 C CA . ARG B 1 414 ? -14.609 4.121 17.922 1 98.19 414 ARG B CA 1
ATOM 6295 C C . ARG B 1 414 ? -15.797 4.809 18.594 1 98.19 414 ARG B C 1
ATOM 6297 O O . ARG B 1 414 ? -16.828 5.023 17.953 1 98.19 414 ARG B O 1
ATOM 6304 N N . GLU B 1 415 ? -15.617 5.141 19.844 1 98.62 415 GLU B N 1
ATOM 6305 C CA . GLU B 1 415 ? -16.656 5.875 20.547 1 98.62 415 GLU B CA 1
ATOM 6306 C C . GLU B 1 415 ? -16.875 7.254 19.938 1 98.62 415 GLU B C 1
ATOM 6308 O O . GLU B 1 415 ? -18.016 7.656 19.703 1 98.62 415 GLU B O 1
ATOM 6313 N N . ALA B 1 416 ? -15.805 7.934 19.703 1 98.75 416 ALA B N 1
ATOM 6314 C CA . ALA B 1 416 ? -15.883 9.258 19.094 1 98.75 416 ALA B CA 1
ATOM 6315 C C . ALA B 1 416 ? -16.5 9.18 17.688 1 98.75 416 ALA B C 1
ATOM 6317 O O . ALA B 1 416 ? -17.328 10.008 17.328 1 98.75 416 ALA B O 1
ATOM 6318 N N . ALA B 1 417 ? -16.047 8.195 16.922 1 98.56 417 ALA B N 1
ATOM 6319 C CA . ALA B 1 417 ? -16.578 8.008 15.578 1 98.56 417 ALA B CA 1
ATOM 6320 C C . ALA B 1 417 ? -18.094 7.773 15.609 1 98.56 417 ALA B C 1
ATOM 6322 O O . ALA B 1 417 ? -18.844 8.391 14.852 1 98.56 417 ALA B O 1
ATOM 6323 N N . SER B 1 418 ? -18.531 6.906 16.5 1 98.44 418 SER B N 1
ATOM 6324 C CA . SER B 1 418 ? -19.953 6.621 16.641 1 98.44 418 SER B CA 1
ATOM 6325 C C . SER B 1 418 ? -20.75 7.883 16.969 1 98.44 418 SER B C 1
ATOM 6327 O O . SER B 1 418 ? -21.828 8.102 16.422 1 98.44 418 SER B O 1
ATOM 6329 N N . ALA B 1 419 ? -20.219 8.68 17.859 1 98.5 419 ALA B N 1
ATOM 6330 C CA . ALA B 1 419 ? -20.875 9.93 18.25 1 98.5 419 ALA B CA 1
ATOM 6331 C C . ALA B 1 419 ? -20.938 10.906 17.078 1 98.5 419 ALA B C 1
ATOM 6333 O O . ALA B 1 419 ? -21.969 11.531 16.828 1 98.5 419 ALA B O 1
ATOM 6334 N N . VAL B 1 420 ? -19.859 11.031 16.312 1 98.38 420 VAL B N 1
ATOM 6335 C CA . VAL B 1 420 ? -19.797 11.93 15.164 1 98.38 420 VAL B CA 1
ATOM 6336 C C . VAL B 1 420 ? -20.797 11.484 14.102 1 98.38 420 VAL B C 1
ATOM 6338 O O . VAL B 1 420 ? -21.531 12.305 13.547 1 98.38 420 VAL B O 1
ATOM 6341 N N . TRP B 1 421 ? -20.781 10.109 13.844 1 97.31 421 TRP B N 1
ATOM 6342 C CA . TRP B 1 421 ? -21.703 9.57 12.836 1 97.31 421 TRP B CA 1
ATOM 6343 C C . TRP B 1 421 ? -23.156 9.82 13.234 1 97.31 421 TRP B C 1
ATOM 6345 O O . TRP B 1 421 ? -23.984 10.141 12.391 1 97.31 421 TRP B O 1
ATOM 6355 N N . ALA B 1 422 ? -23.453 9.711 14.508 1 97.12 422 ALA B N 1
ATOM 6356 C CA . ALA B 1 422 ? -24.797 9.945 15.016 1 97.12 422 ALA B CA 1
ATOM 6357 C C . ALA B 1 422 ? -25.203 11.406 14.844 1 97.12 422 ALA B C 1
ATOM 6359 O O . ALA B 1 422 ? -26.328 11.703 14.438 1 97.12 422 ALA B O 1
ATOM 6360 N N . ARG B 1 423 ? -24.312 12.32 15.148 1 96.81 423 ARG B N 1
ATOM 6361 C CA . ARG B 1 423 ? -24.594 13.742 14.977 1 96.81 423 ARG B CA 1
ATOM 6362 C C . ARG B 1 423 ? -24.828 14.086 13.508 1 96.81 423 ARG B C 1
ATOM 6364 O O . ARG B 1 423 ? -25.703 14.906 13.188 1 96.81 423 ARG B O 1
ATOM 6371 N N . MET B 1 424 ? -24.047 13.492 12.648 1 94.81 424 MET B N 1
ATOM 6372 C CA . MET B 1 424 ? -24.234 13.711 11.211 1 94.81 424 MET B CA 1
ATOM 6373 C C . MET B 1 424 ? -25.609 13.242 10.75 1 94.81 424 MET B C 1
ATOM 6375 O O . MET B 1 424 ? -26.281 13.945 10 1 94.81 424 MET B O 1
ATOM 6379 N N . ALA B 1 425 ? -25.969 12.062 11.211 1 93.12 425 ALA B N 1
ATOM 6380 C CA . ALA B 1 425 ? -27.25 11.484 10.836 1 93.12 425 ALA B CA 1
ATOM 6381 C C . ALA B 1 425 ? -28.406 12.352 11.336 1 93.12 425 ALA B C 1
ATOM 6383 O O . ALA B 1 425 ? -29.422 12.523 10.641 1 93.12 425 ALA B O 1
ATOM 6384 N N . GLU B 1 426 ? -28.312 12.859 12.492 1 93.19 426 GLU B N 1
ATOM 6385 C CA . GLU B 1 426 ? -29.344 13.719 13.078 1 93.19 426 GLU B CA 1
ATOM 6386 C C . GLU B 1 426 ? -29.5 15.016 12.297 1 93.19 426 GLU B C 1
ATOM 6388 O O . GLU B 1 426 ? -30.609 15.5 12.102 1 93.19 426 GLU B O 1
ATOM 6393 N N . ALA B 1 427 ? -28.422 15.523 11.852 1 89.31 427 ALA B N 1
ATOM 6394 C CA . ALA B 1 427 ? -28.438 16.781 11.094 1 89.31 427 ALA B CA 1
ATOM 6395 C C . ALA B 1 427 ? -29.062 16.578 9.719 1 89.31 427 ALA B C 1
ATOM 6397 O O . ALA B 1 427 ? -29.719 17.484 9.188 1 89.31 427 ALA B O 1
ATOM 6398 N N . ALA B 1 428 ? -28.875 15.422 9.164 1 84.06 428 ALA B N 1
ATOM 6399 C CA . ALA B 1 428 ? -29.422 15.125 7.836 1 84.06 428 ALA B CA 1
ATOM 6400 C C . ALA B 1 428 ? -30.938 14.969 7.875 1 84.06 428 ALA B C 1
ATOM 6402 O O . ALA B 1 428 ? -31.609 15.172 6.863 1 84.06 428 ALA B O 1
ATOM 6403 N N . LYS B 1 429 ? -31.516 14.664 9.07 1 79.56 429 LYS B N 1
ATOM 6404 C CA . LYS B 1 429 ? -32.969 14.516 9.234 1 79.56 429 LYS B CA 1
ATOM 6405 C C . LYS B 1 429 ? -33.656 15.875 9.359 1 79.56 429 LYS B C 1
ATOM 6407 O O . LYS B 1 429 ? -34.844 15.984 9.164 1 79.56 429 LYS B O 1
ATOM 6412 N N . LYS B 1 430 ? -32.812 16.922 9.609 1 69 430 LYS B N 1
ATOM 6413 C CA . LYS B 1 430 ? -33.375 18.266 9.781 1 69 430 LYS B CA 1
ATOM 6414 C C . LYS B 1 430 ? -33.312 19.062 8.484 1 69 430 LYS B C 1
ATOM 6416 O O . LYS B 1 430 ? -32.438 18.859 7.668 1 69 430 LYS B O 1
#

pLDDT: mean 95.93, std 4.37, range [69.0, 98.88]

Organism: Myxococcus xanthus (strain DK1622) (NCBI:txid246197)

InterPro domains:
  IPR006680 Amidohydrolase-related [PF01979] (52-394)
  IPR011059 Metal-dependent hydrolase, composite domain superfamily [G3DSA:2.30.40.10] (5-409)
  IPR011059 Metal-dependent hydrolase, composite domain superfamily [SSF51338] (2-421)
  IPR032466 Metal-dependent hydrolase [SSF51556] (55-322)
  IPR050287 5-Methylthioadenosine/S-adenosylhomocysteine deaminase [PTHR43794] (3-422)

Solvent-accessible surface area (backbone atoms only — not comparable to full-atom values): 41009 Å² total; per-residue (Å²): 111,35,39,32,43,34,56,17,30,38,37,36,54,76,74,52,37,62,39,77,34,17,41,30,33,46,64,40,20,22,68,40,63,38,76,80,69,78,74,56,93,66,35,48,76,44,82,41,82,56,23,31,34,38,47,31,37,43,29,64,28,29,27,41,62,38,46,40,48,52,42,56,89,69,76,93,67,88,45,63,66,50,39,41,69,71,42,50,50,44,48,27,48,29,36,42,53,66,41,37,17,40,14,18,26,46,32,38,42,49,18,42,57,28,40,32,36,31,42,23,31,58,40,68,26,81,70,28,46,79,58,30,67,60,31,26,47,51,16,21,53,51,39,51,44,30,36,38,42,18,30,37,26,32,45,84,60,39,70,66,41,26,51,43,26,51,48,38,18,48,57,46,30,75,65,44,53,89,59,33,41,35,25,45,25,33,40,47,50,52,43,44,49,71,67,52,48,51,49,51,36,50,48,37,57,72,58,66,80,45,24,35,41,29,51,34,34,48,34,65,60,34,42,54,42,13,31,71,76,68,71,38,44,50,63,58,51,38,55,74,56,63,52,66,31,63,57,16,38,33,31,41,53,30,55,62,56,68,73,55,43,54,53,50,52,72,43,47,28,33,34,25,42,31,54,64,52,30,25,70,57,52,40,58,75,44,64,68,77,72,45,63,92,44,26,24,38,19,35,40,41,68,42,54,42,53,40,58,41,46,27,47,42,35,34,53,26,32,59,71,72,53,61,53,63,56,37,52,23,56,41,35,22,20,52,53,49,16,63,74,67,73,45,52,40,40,58,80,40,64,71,11,41,28,32,30,28,38,27,68,50,70,60,37,23,77,83,40,43,89,28,40,60,45,36,47,49,46,65,49,46,40,58,24,40,28,28,31,27,37,59,50,36,75,33,23,51,86,67,36,61,69,62,50,57,67,70,59,44,17,52,53,21,24,52,38,16,52,52,30,54,49,46,32,55,55,54,69,75,100,114,34,40,33,43,35,54,18,30,37,37,37,51,74,73,53,38,61,40,77,35,17,40,30,33,47,62,40,21,22,68,39,65,38,75,79,69,80,74,55,95,65,34,48,76,45,82,41,82,56,24,32,33,36,49,32,35,40,30,66,28,28,25,40,61,38,44,42,47,52,45,54,89,70,76,93,66,89,44,62,67,52,41,40,66,71,42,51,51,43,49,27,49,28,36,42,54,67,42,37,17,42,14,18,27,47,32,36,42,49,17,40,59,29,40,30,34,33,40,24,31,56,40,68,25,80,71,29,47,79,58,29,66,59,30,27,47,51,16,21,54,51,40,51,44,30,37,38,42,19,30,37,27,33,44,83,61,38,70,66,42,25,52,43,26,52,48,37,18,49,55,46,31,74,64,42,54,89,60,33,42,35,24,45,24,33,40,48,49,51,44,44,49,73,66,53,49,51,49,51,37,50,47,36,56,73,58,65,80,45,25,35,39,29,51,34,34,48,32,67,61,33,40,56,42,12,32,71,75,68,71,39,42,48,62,58,51,38,56,77,55,64,52,65,31,62,56,15,39,33,31,40,53,30,54,62,56,68,73,55,43,51,56,49,50,71,42,46,28,33,34,25,42,32,55,64,49,30,25,68,55,53,41,58,74,45,62,66,79,73,45,63,91,44,27,24,40,21,34,42,46,60,42,56,40,53,41,58,42,47,26,48,42,34,34,52,25,30,58,71,73,53,60,54,62,58,38,51,23,56,40,37,23,20,52,53,48,16,63,75,67,73,44,52,40,41,58,81,40,66,71,11,40,26,33,30,27,38,27,70,51,70,60,36,20,77,82,40,43,88,28,41,59,44,37,46,50,44,66,48,46,41,60,23,41,29,26,31,26,35,59,51,36,75,33,24,52,84,68,35,60,68,62,49,55,69,69,57,45,17,52,53,21,24,51,37,17,51,51,29,54,48,45,33,53,56,55,68,75,99

Radius of gyration: 27.08 Å; Cα contacts (8 Å, |Δi|>4): 2117; chains: 2; bounding box: 66×76×68 Å

Foldseek 3Di:
DKEKEAQEWEFALVLTFTDHWMWIGDFQFTADIGHPDDDDPVYHYHYQNHFYKFFQFFAQEAALLQQLVAPFDDDDDDALVCCVPQPVVLLLQLDALLSLLLSLQLSLQQLVLLRHQEYEYEYGRQNHQACSQVSSVNNNVLLRGAYEYEYAAFCPVHPVSNVSRLCRQLVCQVVDDDSYHGAYEHEQLLRAAPVSLLSSLVSCVSSPPGEYEYEYCLAVVSQVSNCVPHVGGSLVSCVVSVRQALLYEYENQADDDPVSLVVNVVRNHAYEHAQVVSVVSVRDGRQQQSNPQRYAYHPYHNHSNVLVRLLSQQVVNVVVPDGDSSSSRRVSSQVSVCVRNVARGGDSRRRHGPWIFGFQFDDPDDDGSVCVSVCSNPPDTSVRGQWTDGSSHTQHHRSRGDSDDSVVSVVSSNVSSVSSSVSSVVVVVD/DKEKEAQEWEFALVLTFTDHWMWIGDFQFTADIGHPDDDDPPYHYDYQNHFYKFFFFFAQEAALLLQLVAPQDDDDDDALVCCVVQPVVLLLQLDALLSLLLSLQLSLLQLVLLRHQEYEYEYGRQNHQACSQVSSVNNNVLLPGAYEYEYAAFCPVHPVSNVSRLCRQLVCQVPDDDSYHGAYEHEQLLRAAPVSLLSSLVSCVSSPPGEYEYEYCLAVVSQVSNCVPHNGGSLVSCVVSVRQALLYEYENQADDDPVSLVVNVVRNHAYEHAQVVSVVSVRDGRQQQSNPQRYAYHPHRNGSNVLVRLLSQQVVNVVVPDGDSSSSRRVSSQVSVCVRNVARGGDSRRRHGPWIFGFQFDDPDDDGSVCVSVCSNPPDTSVRGQWTDGSSHTQHHRSRGDSDDSVVSVVSSNVSSVSSSVSSVVVVVD